Protein AF-A0A1J5TH47-F1 (afdb_monomer_lite)

InterPro domains:
  IPR002372 Pyrrolo-quinoline quinone repeat domain [PF13360] (160-295)
  IPR011047 Quinoprotein alcohol dehydrogenase-like superfamily [SSF50998] (82-317)
  IPR015943 WD40/YVTN repeat-like-containing domain superfamily [G3DSA:2.130.10.10] (15-325)

Sequence (808 aa):
MQWRLKIFDDRYKPTRIQAKQKVNGEIISLDCDKTGQKVVASTSTHTYFFLDRKLIETIEKEGVKQAIFSRDGSRVVLICFNGIYTYDSWGNQRWSYNTEEDIHSAVFSKNGSYLAISEGKNLLLLDKEGSIIWKEKSDNFVGGIVFSNSQKILVGMDKGVSCFDFSGEKLWATHTGNLVLGIATSETNTIAISGKELIFLNNNGELIWKTKVGPFRSLSIAHDGGIMVATDTSVRRFTQTGKEVWNVGGEEFVETCKFMHTGDFTAMAFGGEIFNSHNLQALDGTGNVVWSYNAGQNIKDLAIPENGGLVIAALENKIWWFQNTGYLKMRVNLDLTKCSKLIKKVSAYEPDLRLVIDKANSSNLDELYKEAENLSKGNHDTLRNSYEILSEILSRLETLHIRHVEYLDTLPIFLSKMGLDSNLPEILIPNLYPLYSLYYDVESKTILSSLLDDIKFNIKHLKNTEKNLSDSNTTLSNEKVSFLNSGLKALRKEQRFVRSLMDKQSSEKEKIQIKIKELINEWLQTGKITVDTFAFSEKIRLEYSAQDDLLNAIRNRMEGHLAFVDQTSDLDDLILSSIRFESKPSNVILHSTIKNNAKFTIDKIKILIRINGDSLGLSENHSDTLQVGHLDSSETYNLSFNFIPINSNTTDIILISQYEINTGQIVTSRLGKISSLVKDCFVTPLEVDGSIHSEKRAEYRKNHFQFTLKVEGVSYSQLLDFNTRHLRSFHLSDLHSDEQKSISYYSAKSNLSDSDYFLMSIIQKTPQNTCELECVCYSNDTVGTELIIKELIAAFSDSILHTGGKLV

Foldseek 3Di:
DPDQKDFPAPLLPPKDWDDKDFFPFFWQEKEAEQLRQWIWTDHQFKIFIGGNRHTQDIDGDHAFNYWDAQRCQFKIWTQGCFFIWIDGNRRHTQDTDGDNFHWADWDADNNRQWIWTFGFQKIFIAGNSRDTLDIDGHPFGWADWDDEPVQKIWTWTQFWIWIAHPNRDTQDIDGRGGTWHDKEDYNFKIWTDGAQKIFIATPNRDTPDIDGHEAFDDWYQAPVRWTWGFHQFWIWIAHSNGHTQDIDGDPWTFQEKDAANNLQKIWTWTHDPVRQWTKIFMAGSNRDTRMMGTPSFHFNYWYARNLNQWIWTRGGGMIIIIGRQSSLLVVLVVLLVVLVVLCVVLCVQPVQCQPLAPPDDDDRPVRLSVCLVVLSPDDSVSSSVSVVSSVSNCVSSVVSVVCVVCCLVCVCVVQVVLVHDSDDDPVLRSVLSLLSVLLVVLVPPCPLVVLLVVLVVLLVVLVVLLVVLVVDPDPVSVQLVVLSVVLNVVSVVLNVVSVVVVVVSVVVSVVSSVVSSVQSVCCRVPVDGPDDSVVVSVVVVVVVVVVVVVSVVSVVVNVLSCLSNDADPADVQKEWPDWAWAADLFKIKIKTKIWGQDQAKWFFKKKAKDKADDQKAFDPVDDSIDTPGMAGHGGMDIDMTMTGGDDQDKMKMWMWIWTADPSRDTHIHTRDIDIDACLRHFKAEDADAPVVLVVQCVVQVVQKDKDKWKKDPDDLVRVVVLVCVLNVRWDFRDWDDDPFKIKTWTKIATSNDRKIKIKIWMWGQDPVRIIMIMMMIGMPDNVSNVRSNVVSVVSSVVSCVVSVMDTD

Organism: NCBI:txid1889001

Secondary structure (DSSP, 8-state):
---SEEE--GGG-SEEEEEEEE-SS-EEEEEE-TTSSEEEEEESSEEEEEETTEEEEEEE-TTEEEEEE-TTSSEEEEEETTEEEEEETTS-EEEEEE-SSPEEEEEE-TTSS-EEEEETTEEEEE-TTS-EEEEEE-SS-EEEEEEETTTEEEEEETTEEEEEETTS-EEEEEE-SS-EEEEEE-SSEEEEEETTEEEEEETT--EEEEEE--SEEEEEE-TTS-EEEEESSEEEEE-TTS-EEEEEE-SSEEEEEEE-TTSSEEEEEEEEGGGTEEEEEEEETTS-EEEEEE-SS-EEEEE--TT-SEEEEEESSEEEEEEEHHHHHHHHHHHHHHHHHHHHHHTTT-S--GGG---SS---HHHHHHHHHHHTTS-HHHHHHHHHHHHHHHHHHHHHHHHHHTHHHHHHHHHHHTT--S---GGGSGGGHHHHHHHHHHHH--HHHHHHHHHHHHHHHHHHHHHHHTT---HHHHHHHHHHHHHHHHHHHHHHHHHHHHHHHHHHHHHHHHHHHHHHHHHHHHS--SS-HHHHHHHHHHHHHHHHHHHHHHHHHHHHHHTTTS--S--TTEEEEEEEEEE-SS-EEEEEEEEE-SSS-EEEEEEEEEEESSSEEEPTTS-SEEEEEEE-TT-EEEEEEEEEE--SS--EEEEEEEEE-TTS-EEEEEEEEEEPPHHHHSEEE----HHHHHHHHHHTTTSEEEEEEEEESS-HHHHHHHHHHHTTTSEEEEEEE-SSEEEEEEEEEESSSS-EEEEEEEEEE-TTS-EEEEEEEE-S-HHHHHHHHHHHHHHHHHHHHHTT-EE-

Radius of gyration: 34.85 Å; chains: 1; bounding box: 94×55×111 Å

Structure (mmCIF, N/CA/C/O backbone):
data_AF-A0A1J5TH47-F1
#
_entry.id   AF-A0A1J5TH47-F1
#
loop_
_atom_site.group_PDB
_atom_site.id
_atom_site.type_symbol
_atom_site.label_atom_id
_atom_site.label_alt_id
_atom_site.label_comp_id
_atom_site.label_asym_id
_atom_site.label_entity_id
_atom_site.label_seq_id
_atom_site.pdbx_PDB_ins_code
_atom_site.Cartn_x
_atom_site.Cartn_y
_atom_site.Cartn_z
_atom_site.occupancy
_atom_site.B_iso_or_equiv
_atom_site.auth_seq_id
_atom_site.auth_comp_id
_atom_site.auth_asym_id
_atom_site.auth_atom_id
_atom_site.pdbx_PDB_model_num
ATOM 1 N N . MET A 1 1 ? -44.796 10.091 -3.255 1.00 36.41 1 MET A N 1
ATOM 2 C CA . MET A 1 1 ? -43.414 9.651 -3.551 1.00 36.41 1 MET A CA 1
ATOM 3 C C . MET A 1 1 ? -42.602 9.722 -2.267 1.00 36.41 1 MET A C 1
ATOM 5 O O . MET A 1 1 ? -42.289 10.820 -1.828 1.00 36.41 1 MET A O 1
ATOM 9 N N . GLN A 1 2 ? -42.328 8.594 -1.605 1.00 43.69 2 GLN A N 1
ATOM 10 C CA . GLN A 1 2 ? -41.371 8.595 -0.495 1.00 43.69 2 GLN A CA 1
ATOM 11 C C . GLN A 1 2 ? -39.963 8.731 -1.078 1.00 43.69 2 GLN A C 1
ATOM 13 O O . GLN A 1 2 ? -39.547 7.924 -1.908 1.00 43.69 2 GLN A O 1
ATOM 18 N N . TRP A 1 3 ? -39.248 9.778 -0.675 1.00 54.38 3 TRP A N 1
ATOM 19 C CA . TRP A 1 3 ? -37.837 9.947 -1.001 1.00 54.38 3 TRP A CA 1
ATOM 20 C C . TRP A 1 3 ? -37.063 8.736 -0.474 1.00 54.38 3 TRP A C 1
ATOM 22 O O . TRP A 1 3 ? -37.148 8.428 0.716 1.00 54.38 3 TRP A O 1
ATOM 32 N N . ARG A 1 4 ? -36.340 8.033 -1.360 1.00 83.50 4 ARG A N 1
ATOM 33 C CA . ARG A 1 4 ? -35.552 6.849 -0.977 1.00 83.50 4 ARG A CA 1
ATOM 34 C C . ARG A 1 4 ? -34.410 7.200 -0.028 1.00 83.50 4 ARG A C 1
ATOM 36 O O . ARG A 1 4 ? -34.076 6.367 0.795 1.00 83.50 4 ARG A O 1
ATOM 43 N N . LEU A 1 5 ? -33.849 8.409 -0.133 1.00 91.00 5 LEU A N 1
ATOM 44 C CA . LEU A 1 5 ? -32.872 8.971 0.803 1.00 91.00 5 LEU A CA 1
ATOM 45 C C . LEU A 1 5 ? -33.557 10.025 1.674 1.00 91.00 5 LEU A C 1
ATOM 47 O O . LEU A 1 5 ? -34.154 10.962 1.140 1.00 91.00 5 LEU A O 1
ATOM 51 N N . LYS A 1 6 ? -33.441 9.894 2.993 1.00 92.94 6 LYS A N 1
ATOM 52 C CA . LYS A 1 6 ? -33.905 10.872 3.979 1.00 92.94 6 LYS A CA 1
ATOM 53 C C . LYS A 1 6 ? -32.724 11.307 4.832 1.00 92.94 6 LYS A C 1
ATOM 55 O O . LYS A 1 6 ? -31.997 10.464 5.338 1.00 92.94 6 LYS A O 1
ATOM 60 N N . ILE A 1 7 ? -32.542 12.612 4.987 1.00 92.62 7 ILE A N 1
ATOM 61 C CA . ILE A 1 7 ? -31.511 13.190 5.853 1.00 92.62 7 ILE A CA 1
ATOM 62 C C . ILE A 1 7 ? -32.237 13.850 7.020 1.00 92.62 7 ILE A C 1
ATOM 64 O O . ILE A 1 7 ? -33.075 14.723 6.791 1.00 92.62 7 ILE A O 1
ATOM 68 N N . PHE A 1 8 ? -31.946 13.396 8.235 1.00 93.00 8 PHE A N 1
ATOM 69 C CA . PHE A 1 8 ? -32.584 13.855 9.470 1.00 93.00 8 PHE A CA 1
ATOM 70 C C . PHE A 1 8 ? -31.792 14.972 10.151 1.00 93.00 8 PHE A C 1
ATOM 72 O O . PHE A 1 8 ? -32.380 15.788 10.852 1.00 93.00 8 PHE A O 1
ATOM 79 N N . ASP A 1 9 ? -30.482 15.040 9.904 1.00 91.31 9 ASP A N 1
ATOM 80 C CA . ASP A 1 9 ? -29.599 16.078 10.431 1.00 91.31 9 ASP A CA 1
ATOM 81 C C . ASP A 1 9 ? -29.009 16.928 9.296 1.00 91.31 9 ASP A C 1
ATOM 83 O O . ASP A 1 9 ? -28.307 16.432 8.409 1.00 91.31 9 ASP A O 1
ATOM 87 N N . ASP A 1 10 ? -29.270 18.236 9.331 1.00 89.75 10 ASP A N 1
ATOM 88 C CA . ASP A 1 10 ? -28.805 19.185 8.317 1.00 89.75 10 ASP A CA 1
ATOM 89 C C . ASP A 1 10 ? -27.277 19.281 8.215 1.00 89.75 10 ASP A C 1
ATOM 91 O O . ASP A 1 10 ? -26.764 19.589 7.137 1.00 89.75 10 ASP A O 1
ATOM 95 N N . ARG A 1 11 ? -26.528 18.942 9.274 1.00 89.62 11 ARG A N 1
ATOM 96 C CA . ARG A 1 11 ? -25.053 18.896 9.247 1.00 89.62 11 ARG A CA 1
ATOM 97 C C . ARG A 1 11 ? -24.519 17.865 8.254 1.00 89.62 11 ARG A C 1
ATOM 99 O O . ARG A 1 11 ? -23.412 18.014 7.751 1.00 89.62 11 ARG A O 1
ATOM 106 N N . TYR A 1 12 ? -25.318 16.850 7.929 1.00 89.06 12 TYR A N 1
ATOM 107 C CA . TYR A 1 12 ? -24.972 15.806 6.966 1.00 89.06 12 TYR A CA 1
ATOM 108 C C . TYR A 1 12 ? -25.351 16.180 5.526 1.00 89.06 12 TYR A C 1
ATOM 110 O O . TYR A 1 12 ? -25.089 15.413 4.596 1.00 89.06 12 TYR A O 1
ATOM 118 N N . LYS A 1 13 ? -25.925 17.367 5.282 1.00 87.56 13 LYS A N 1
ATOM 119 C CA . LYS A 1 13 ? -26.164 17.858 3.919 1.00 87.56 13 LYS A CA 1
ATOM 120 C C . LYS A 1 13 ? -24.886 18.502 3.336 1.00 87.56 13 LYS A C 1
ATOM 122 O O . LYS A 1 13 ? -24.255 19.316 4.002 1.00 87.56 13 LYS A O 1
ATOM 127 N N . PRO A 1 14 ? -24.517 18.199 2.077 1.00 87.81 14 PRO A N 1
ATOM 128 C CA . PRO A 1 14 ? -25.182 17.258 1.184 1.00 87.81 14 PRO A CA 1
ATOM 129 C C . PRO A 1 14 ? -24.725 15.812 1.438 1.00 87.81 14 PRO A C 1
ATOM 131 O O . PRO A 1 14 ? -23.527 15.523 1.486 1.00 87.81 14 PRO A O 1
ATOM 134 N N . THR A 1 15 ? -25.705 14.907 1.508 1.00 89.44 15 THR A N 1
ATOM 135 C CA . THR A 1 15 ? -25.513 13.462 1.341 1.00 89.44 15 THR A CA 1
ATOM 136 C C . THR A 1 15 ? -26.263 13.032 0.086 1.00 89.44 15 THR A C 1
ATOM 138 O O . THR A 1 15 ? -27.426 13.397 -0.094 1.00 89.44 15 THR A O 1
ATOM 141 N N . ARG A 1 16 ? -25.605 12.304 -0.819 1.00 92.12 16 ARG A N 1
ATOM 142 C CA . ARG A 1 16 ? -26.208 11.866 -2.089 1.00 92.12 16 ARG A CA 1
ATOM 143 C C . ARG A 1 16 ? -25.574 10.585 -2.606 1.00 92.12 16 ARG A C 1
ATOM 145 O O . ARG A 1 16 ? -24.427 10.292 -2.293 1.00 92.12 16 ARG A O 1
ATOM 152 N N . ILE A 1 17 ? -26.287 9.866 -3.466 1.00 91.38 17 ILE A N 1
ATOM 153 C CA . ILE A 1 17 ? -25.683 8.776 -4.238 1.00 91.38 17 ILE A CA 1
ATOM 154 C C . ILE A 1 17 ? -24.862 9.401 -5.364 1.00 91.38 17 ILE A C 1
ATOM 156 O O . ILE A 1 17 ? -25.402 10.153 -6.174 1.00 91.38 17 ILE A O 1
ATOM 160 N N . GLN A 1 18 ? -23.570 9.102 -5.398 1.00 90.94 18 GLN A N 1
ATOM 161 C CA . GLN A 1 18 ? -22.631 9.661 -6.364 1.00 90.94 18 GLN A CA 1
ATOM 162 C C . GLN A 1 18 ? -22.390 8.731 -7.550 1.00 90.94 18 GLN A C 1
ATOM 164 O O . GLN A 1 18 ? -22.290 9.202 -8.678 1.00 90.94 18 GLN A O 1
ATOM 169 N N . ALA A 1 19 ? -22.311 7.423 -7.308 1.00 92.12 19 ALA A N 1
ATOM 170 C CA . ALA A 1 19 ? -22.081 6.435 -8.352 1.00 92.12 19 ALA A CA 1
ATOM 171 C C . ALA A 1 19 ? -22.826 5.134 -8.057 1.00 92.12 19 ALA A C 1
ATOM 173 O O . ALA A 1 19 ? -23.101 4.801 -6.901 1.00 92.12 19 ALA A O 1
ATOM 174 N N . LYS A 1 20 ? -23.142 4.408 -9.129 1.00 93.69 20 LYS A N 1
ATOM 175 C CA . LYS A 1 20 ? -23.715 3.065 -9.096 1.00 93.69 20 LYS A CA 1
ATOM 176 C C . LYS A 1 20 ? -23.002 2.230 -10.145 1.00 93.69 20 LYS A C 1
ATOM 178 O O . LYS A 1 20 ? -23.049 2.582 -11.319 1.00 93.69 20 LYS A O 1
ATOM 183 N N . GLN A 1 21 ? -22.383 1.141 -9.720 1.00 95.31 21 GLN A N 1
ATOM 184 C CA . GLN A 1 21 ? -21.802 0.145 -10.610 1.00 95.31 21 GLN A CA 1
ATOM 185 C C . GLN A 1 21 ? -22.620 -1.134 -10.532 1.00 95.31 21 GLN A C 1
ATOM 187 O O . GLN A 1 21 ? -23.167 -1.463 -9.478 1.00 95.31 21 GLN A O 1
ATOM 192 N N . LYS A 1 22 ? -22.738 -1.829 -11.659 1.00 94.81 22 LYS A N 1
ATOM 193 C CA . LYS A 1 22 ? -23.347 -3.155 -11.728 1.00 94.81 22 LYS A CA 1
ATOM 194 C C . LYS A 1 22 ? -22.238 -4.161 -11.993 1.00 94.81 22 LYS A C 1
ATOM 196 O O . LYS A 1 22 ? -21.385 -3.907 -12.836 1.00 94.81 22 LYS A O 1
ATOM 201 N N . VAL A 1 23 ? -22.287 -5.282 -11.292 1.00 95.19 23 VAL A N 1
ATOM 202 C CA . VAL A 1 23 ? -21.359 -6.400 -11.465 1.00 95.19 23 VAL A CA 1
ATOM 203 C C . VAL A 1 23 ? -22.128 -7.652 -11.878 1.00 95.19 23 VAL A C 1
ATOM 205 O O . VAL A 1 23 ? -23.360 -7.699 -11.775 1.00 95.19 23 VAL A O 1
ATOM 208 N N . ASN A 1 24 ? -21.414 -8.646 -12.399 1.00 93.12 24 ASN A N 1
ATOM 209 C CA . ASN A 1 24 ? -21.980 -9.953 -12.701 1.00 93.12 24 ASN A CA 1
ATOM 210 C C . ASN A 1 24 ? -21.848 -10.875 -11.480 1.00 93.12 24 ASN A C 1
ATOM 212 O O . ASN A 1 24 ? -20.761 -10.985 -10.919 1.00 93.12 24 ASN A O 1
ATOM 216 N N . GLY A 1 25 ? -22.939 -11.537 -11.095 1.00 91.75 25 GLY A N 1
ATOM 217 C CA . GLY A 1 25 ? -23.008 -12.375 -9.895 1.00 91.75 25 GLY A CA 1
ATOM 218 C C . GLY A 1 25 ? -23.438 -11.634 -8.625 1.00 91.75 25 GLY A C 1
ATOM 219 O O . GLY A 1 25 ? -23.601 -10.412 -8.616 1.00 91.75 25 GLY A O 1
ATOM 220 N N . GLU A 1 26 ? -23.662 -12.412 -7.564 1.00 94.44 26 GLU A N 1
ATOM 221 C CA . GLU A 1 26 ? -24.022 -11.906 -6.239 1.00 94.44 26 GLU A CA 1
ATOM 222 C C . GLU A 1 26 ? -22.768 -11.508 -5.450 1.00 94.44 26 GLU A C 1
ATOM 224 O O . GLU A 1 26 ? -21.829 -12.298 -5.339 1.00 94.44 26 GLU A O 1
ATOM 229 N N . ILE A 1 27 ? -22.742 -10.287 -4.913 1.00 95.81 27 ILE A N 1
ATOM 230 C CA . ILE A 1 27 ? -21.626 -9.761 -4.126 1.00 95.81 27 ILE A CA 1
ATOM 231 C C . ILE A 1 27 ? -21.648 -10.386 -2.733 1.00 95.81 27 ILE A C 1
ATOM 233 O O . ILE A 1 27 ? -22.647 -10.311 -2.021 1.00 95.81 27 ILE A O 1
ATOM 237 N N . ILE A 1 28 ? -20.511 -10.952 -2.342 1.00 94.88 28 ILE A N 1
ATOM 238 C CA . ILE A 1 28 ? -20.304 -11.614 -1.050 1.00 94.88 28 ILE A CA 1
ATOM 239 C C . ILE A 1 28 ? -19.415 -10.804 -0.104 1.00 94.88 28 ILE A C 1
ATOM 241 O O . ILE A 1 28 ? -19.529 -10.948 1.107 1.00 94.88 28 ILE A O 1
ATOM 245 N N . SER A 1 29 ? -18.534 -9.955 -0.638 1.00 95.50 29 SER A N 1
ATOM 246 C CA . SER A 1 29 ? -17.615 -9.154 0.171 1.00 95.50 29 SER A CA 1
ATOM 247 C C . SER A 1 29 ? -17.272 -7.841 -0.512 1.00 95.50 29 SER A C 1
ATOM 249 O O . SER A 1 29 ? -17.073 -7.812 -1.732 1.00 95.50 29 SER A O 1
ATOM 251 N N . LEU A 1 30 ? -17.122 -6.788 0.283 1.00 96.62 30 LEU A N 1
ATOM 252 C CA . LEU A 1 30 ? -16.730 -5.455 -0.151 1.00 96.62 30 LEU A CA 1
ATOM 253 C C . LEU A 1 30 ? -15.687 -4.887 0.815 1.00 96.62 30 LEU A C 1
ATOM 255 O O . LEU A 1 30 ? -15.898 -4.881 2.025 1.00 96.62 30 LEU A O 1
ATOM 259 N N . ASP A 1 31 ? -14.602 -4.338 0.278 1.00 96.19 31 ASP A N 1
ATOM 260 C CA . ASP A 1 31 ? -13.618 -3.617 1.086 1.00 96.19 31 ASP A CA 1
ATOM 261 C C . ASP A 1 31 ? -12.999 -2.446 0.313 1.00 96.19 31 ASP A C 1
ATOM 263 O O . ASP A 1 31 ? -13.102 -2.367 -0.917 1.00 96.19 31 ASP A O 1
ATOM 267 N N . CYS A 1 32 ? -12.376 -1.505 1.019 1.00 94.50 32 CYS A N 1
ATOM 268 C CA . CYS A 1 32 ? -11.740 -0.343 0.406 1.00 94.50 32 CYS A CA 1
ATOM 269 C C . CYS A 1 32 ? -10.445 0.070 1.104 1.00 94.50 32 CYS A C 1
ATOM 271 O O . CYS A 1 32 ? -10.191 -0.268 2.257 1.00 94.50 32 CYS A O 1
ATOM 273 N N . ASP A 1 33 ? -9.635 0.860 0.403 1.00 92.00 33 ASP A N 1
ATOM 274 C CA . ASP A 1 33 ? -8.472 1.503 1.002 1.00 92.00 33 ASP A CA 1
ATOM 275 C C . ASP A 1 33 ? -8.876 2.610 1.999 1.00 92.00 33 ASP A C 1
ATOM 277 O O . ASP A 1 33 ? -10.040 3.018 2.083 1.00 92.00 33 ASP A O 1
ATOM 281 N N . LYS A 1 34 ? -7.893 3.161 2.726 1.00 88.00 34 LYS A N 1
ATOM 282 C CA . LYS A 1 34 ? -8.118 4.230 3.715 1.00 88.00 34 LYS A CA 1
ATOM 283 C C . LYS A 1 34 ? -8.845 5.460 3.152 1.00 88.00 34 LYS A C 1
ATOM 285 O O . LYS A 1 34 ? -9.554 6.138 3.897 1.00 88.00 34 LYS A O 1
ATOM 290 N N . THR A 1 35 ? -8.677 5.757 1.859 1.00 87.00 35 THR A N 1
ATOM 291 C CA . THR A 1 35 ? -9.264 6.939 1.207 1.00 87.00 35 THR A CA 1
ATOM 292 C C . THR A 1 35 ? -10.637 6.668 0.590 1.00 87.00 35 THR A C 1
ATOM 294 O O . THR A 1 35 ? -11.416 7.607 0.396 1.00 87.00 35 THR A O 1
ATOM 297 N N . GLY A 1 36 ? -10.947 5.401 0.293 1.00 88.31 36 GLY A N 1
ATOM 298 C CA . GLY A 1 36 ? -12.136 4.981 -0.447 1.00 88.31 36 GLY A CA 1
ATOM 299 C C . GLY A 1 36 ? -12.050 5.199 -1.953 1.00 88.31 36 GLY A C 1
ATOM 300 O O . GLY A 1 36 ? -13.060 5.035 -2.642 1.00 88.31 36 GLY A O 1
ATOM 301 N N . GLN A 1 37 ? -10.887 5.609 -2.467 1.00 88.00 37 GLN A N 1
ATOM 302 C CA . GLN A 1 37 ? -10.643 5.717 -3.904 1.00 88.00 37 GLN A CA 1
ATOM 303 C C . GLN A 1 37 ? -10.586 4.338 -4.542 1.00 88.00 37 GLN A C 1
ATOM 305 O O . GLN A 1 37 ? -11.151 4.149 -5.619 1.00 88.00 37 GLN A O 1
ATOM 310 N N . LYS A 1 38 ? -9.928 3.390 -3.870 1.00 92.06 38 LYS A N 1
ATOM 311 C CA . LYS A 1 38 ? -9.742 2.021 -4.331 1.00 92.06 38 LYS A CA 1
ATOM 312 C C . LYS A 1 38 ? -10.706 1.113 -3.587 1.00 92.06 38 LYS A C 1
ATOM 314 O O . LYS A 1 38 ? -10.765 1.115 -2.359 1.00 92.06 38 LYS A O 1
ATOM 319 N N . VAL A 1 39 ? -11.478 0.343 -4.340 1.00 95.19 39 VAL A N 1
ATOM 320 C CA . VAL A 1 39 ? -12.520 -0.529 -3.795 1.00 95.19 39 VAL A CA 1
ATOM 321 C C . VAL A 1 39 ? -12.410 -1.883 -4.461 1.00 95.19 39 VAL A C 1
ATOM 323 O O . VAL A 1 39 ? -12.288 -1.961 -5.683 1.00 95.19 39 VAL A O 1
ATOM 326 N N . VAL A 1 40 ? -12.490 -2.942 -3.665 1.00 96.75 40 VAL A N 1
ATOM 327 C CA . VAL A 1 40 ? -12.590 -4.312 -4.155 1.00 96.75 40 VAL A CA 1
ATOM 328 C C . VAL A 1 40 ? -13.955 -4.876 -3.792 1.00 96.75 40 VAL A C 1
ATOM 330 O O . VAL A 1 40 ? -14.420 -4.738 -2.662 1.00 96.75 40 VAL A O 1
ATOM 333 N N . ALA A 1 41 ? -14.608 -5.512 -4.758 1.00 97.06 41 ALA A N 1
ATOM 334 C CA . ALA A 1 41 ? -15.835 -6.258 -4.529 1.00 97.06 41 ALA A CA 1
ATOM 335 C C . ALA A 1 41 ? -15.701 -7.653 -5.126 1.00 97.06 41 ALA A C 1
ATOM 337 O O . ALA A 1 41 ? -15.274 -7.792 -6.270 1.00 97.06 41 ALA A O 1
ATOM 338 N N . SER A 1 42 ? -16.105 -8.674 -4.380 1.00 96.81 42 SER A N 1
ATOM 339 C CA . SER A 1 42 ? -16.037 -10.059 -4.844 1.00 96.81 42 SER A CA 1
ATOM 340 C C . SER A 1 42 ? -17.407 -10.699 -4.870 1.00 96.81 42 SER A C 1
ATOM 342 O O . SER A 1 42 ? -18.264 -10.432 -4.028 1.00 96.81 42 SER A O 1
ATOM 344 N N . THR A 1 43 ? -17.575 -11.572 -5.848 1.00 95.88 43 THR A N 1
ATOM 345 C CA . THR A 1 43 ? -18.669 -12.528 -5.991 1.00 95.88 43 THR A CA 1
ATOM 346 C C . THR A 1 43 ? -18.097 -13.935 -5.820 1.00 95.88 43 THR A C 1
ATOM 348 O O . THR A 1 43 ? -16.896 -14.096 -5.612 1.00 95.88 43 THR A O 1
ATOM 351 N N . SER A 1 44 ? -18.923 -14.972 -5.943 1.00 90.62 44 SER A N 1
ATOM 352 C CA . SER A 1 44 ? -18.445 -16.361 -5.878 1.00 90.62 44 SER A CA 1
ATOM 353 C C . SER A 1 44 ? -17.488 -16.761 -7.013 1.00 90.62 44 SER A C 1
ATOM 355 O O . SER A 1 44 ? -16.808 -17.779 -6.889 1.00 90.62 44 SER A O 1
ATOM 357 N N . THR A 1 45 ? -17.450 -15.995 -8.111 1.00 91.12 45 THR A N 1
ATOM 358 C CA . THR A 1 45 ? -16.704 -16.330 -9.343 1.00 91.12 45 THR A CA 1
ATOM 359 C C . THR A 1 45 ? -15.800 -15.213 -9.858 1.00 91.12 45 THR A C 1
ATOM 361 O O . THR A 1 45 ? -14.857 -15.485 -10.591 1.00 91.12 45 THR A O 1
ATOM 364 N N . HIS A 1 46 ? -16.081 -13.958 -9.513 1.00 95.06 46 HIS A N 1
ATOM 365 C CA . HIS A 1 46 ? -15.363 -12.793 -10.028 1.00 95.06 46 HIS A CA 1
ATOM 366 C C . HIS A 1 46 ? -15.041 -11.803 -8.913 1.00 95.06 46 HIS A C 1
ATOM 368 O O . HIS A 1 46 ? -15.887 -11.538 -8.052 1.00 95.06 46 HIS A O 1
ATOM 374 N N . THR A 1 47 ? -13.871 -11.181 -9.000 1.00 96.81 47 THR A N 1
ATOM 375 C CA . THR A 1 47 ? -13.453 -10.049 -8.171 1.00 96.81 47 THR A CA 1
ATOM 376 C C . THR A 1 47 ? -13.242 -8.819 -9.046 1.00 96.81 47 THR A C 1
ATOM 378 O O . THR A 1 47 ? -12.569 -8.875 -10.069 1.00 96.81 47 THR A O 1
ATOM 381 N N . TYR A 1 48 ? -13.802 -7.692 -8.622 1.00 96.06 48 TYR A N 1
ATOM 382 C CA . TYR A 1 48 ? -13.824 -6.427 -9.345 1.00 96.06 48 TYR A CA 1
ATOM 383 C C . TYR A 1 48 ? -13.011 -5.378 -8.590 1.00 96.06 48 TYR A C 1
ATOM 385 O O . TYR A 1 48 ? -13.269 -5.124 -7.410 1.00 96.06 48 TYR A O 1
ATOM 393 N N . PHE A 1 49 ? -12.072 -4.740 -9.284 1.00 94.75 49 PHE A N 1
ATOM 394 C CA . PHE A 1 49 ? -11.244 -3.660 -8.754 1.00 94.75 49 PHE A CA 1
ATOM 395 C C . PHE A 1 49 ? -11.724 -2.327 -9.318 1.00 94.75 49 PHE A C 1
ATOM 397 O O . PHE A 1 49 ? -11.800 -2.138 -10.534 1.00 94.75 49 PHE A O 1
ATOM 404 N N . PHE A 1 50 ? -12.035 -1.387 -8.432 1.00 93.38 50 PHE A N 1
ATOM 405 C CA . PHE A 1 50 ? -12.476 -0.048 -8.795 1.00 93.38 50 PHE A CA 1
ATOM 406 C C . PHE A 1 50 ? -11.482 1.002 -8.314 1.00 93.38 50 PHE A C 1
ATOM 408 O O . PHE A 1 50 ? -10.985 0.916 -7.193 1.00 93.38 50 PHE A O 1
ATOM 415 N N . LEU A 1 51 ? -11.295 2.043 -9.122 1.00 90.56 51 LEU A N 1
ATOM 416 C CA . LEU A 1 51 ? -10.637 3.289 -8.741 1.00 90.56 51 LEU A CA 1
ATOM 417 C C . LEU A 1 51 ? -11.533 4.466 -9.088 1.00 90.56 51 LEU A C 1
ATOM 419 O O . LEU A 1 51 ? -12.098 4.539 -10.180 1.00 90.56 51 LEU A O 1
ATOM 423 N N . ASP A 1 52 ? -11.693 5.383 -8.139 1.00 87.88 52 ASP A N 1
ATOM 424 C CA . ASP A 1 52 ? -12.544 6.565 -8.274 1.00 87.88 52 ASP A CA 1
ATOM 425 C C . ASP A 1 52 ? -13.953 6.226 -8.784 1.00 87.88 52 ASP A C 1
ATOM 427 O O . ASP A 1 52 ? -14.593 6.999 -9.510 1.00 87.88 52 ASP A O 1
ATOM 431 N N . ARG A 1 53 ? -14.464 5.068 -8.331 1.00 90.62 53 ARG A N 1
ATOM 432 C CA . ARG A 1 53 ? -15.781 4.491 -8.660 1.00 90.62 53 ARG A CA 1
ATOM 433 C C . ARG A 1 53 ? -15.893 3.934 -10.087 1.00 90.62 53 ARG A C 1
ATOM 435 O O . ARG A 1 53 ? -16.998 3.585 -10.509 1.00 90.62 53 ARG A O 1
ATOM 442 N N . LYS A 1 54 ? -14.796 3.857 -10.843 1.00 90.56 54 LYS A N 1
ATOM 443 C CA . LYS A 1 54 ? -14.726 3.241 -12.177 1.00 90.56 54 LYS A CA 1
ATOM 444 C C . LYS A 1 54 ? -14.073 1.870 -12.079 1.00 90.56 54 LYS A C 1
ATOM 446 O O . LYS A 1 54 ? -13.115 1.710 -11.334 1.00 90.56 54 LYS A O 1
ATOM 451 N N . LEU A 1 55 ? -14.609 0.898 -12.811 1.00 92.19 55 LEU A N 1
ATOM 452 C CA . LEU A 1 55 ? -14.007 -0.429 -12.921 1.00 92.19 55 LEU A CA 1
ATOM 453 C C . LEU A 1 55 ? -12.664 -0.301 -13.651 1.00 92.19 55 LEU A C 1
ATOM 455 O O . LEU A 1 55 ? -12.628 0.314 -14.718 1.00 92.19 55 LEU A O 1
ATOM 459 N N . ILE A 1 56 ? -11.599 -0.852 -13.071 1.00 90.00 56 ILE A N 1
ATOM 460 C CA . ILE A 1 56 ? -10.290 -0.964 -13.726 1.00 90.00 56 ILE A CA 1
ATOM 461 C C . ILE A 1 56 ? -10.084 -2.387 -14.221 1.00 90.00 56 ILE A C 1
ATOM 463 O O . ILE A 1 56 ? -9.800 -2.573 -15.394 1.00 90.00 56 ILE A O 1
ATOM 467 N N . GLU A 1 57 ? -10.258 -3.367 -13.333 1.00 91.19 57 GLU A N 1
ATOM 468 C CA . GLU A 1 57 ? -9.853 -4.748 -13.584 1.00 91.19 57 GLU A CA 1
ATOM 469 C C . GLU A 1 57 ? -10.910 -5.724 -13.059 1.00 91.19 57 GLU A C 1
ATOM 471 O O . GLU A 1 57 ? -11.606 -5.443 -12.074 1.00 91.19 57 GLU A O 1
ATOM 476 N N . THR A 1 58 ? -11.052 -6.869 -13.728 1.00 95.31 58 THR A N 1
ATOM 477 C CA . THR A 1 58 ? -11.931 -7.963 -13.299 1.00 95.31 58 THR A CA 1
ATOM 478 C C . THR A 1 58 ? -11.169 -9.273 -13.359 1.00 95.31 58 THR A C 1
ATOM 480 O O . THR A 1 58 ? -10.718 -9.689 -14.419 1.00 95.31 58 THR A O 1
ATOM 483 N N . ILE A 1 59 ? -11.084 -9.945 -12.220 1.00 94.25 59 ILE A N 1
ATOM 484 C CA . ILE A 1 59 ? -10.369 -11.206 -12.072 1.00 94.25 59 ILE A CA 1
ATOM 485 C C . ILE A 1 59 ? -11.391 -12.323 -11.934 1.00 94.25 59 ILE A C 1
ATOM 487 O O . ILE A 1 59 ? -12.230 -12.291 -11.032 1.00 94.25 59 ILE A O 1
ATOM 491 N N . GLU A 1 60 ? -11.312 -13.318 -12.808 1.00 94.06 60 GLU A N 1
ATOM 492 C CA . GLU A 1 60 ? -12.094 -14.543 -12.683 1.00 94.06 60 GLU A CA 1
ATOM 493 C C . GLU A 1 60 ? -11.412 -15.471 -11.672 1.00 94.06 60 GLU A C 1
ATOM 495 O O . GLU A 1 60 ? -10.305 -15.975 -11.885 1.00 94.06 60 GLU A O 1
ATOM 500 N N . LYS A 1 61 ? -12.058 -15.658 -10.521 1.00 89.69 61 LYS A N 1
ATOM 501 C CA . LYS A 1 61 ? -11.595 -16.546 -9.463 1.00 89.69 61 LYS A CA 1
ATOM 502 C C . LYS A 1 61 ? -12.779 -17.187 -8.760 1.00 89.69 61 LYS A C 1
ATOM 504 O O . LYS A 1 61 ? -13.534 -16.528 -8.049 1.00 89.69 61 LYS A O 1
ATOM 509 N N . GLU A 1 62 ? -12.906 -18.496 -8.920 1.00 90.19 62 GLU A N 1
ATOM 510 C CA . GLU A 1 62 ? -13.931 -19.259 -8.220 1.00 90.19 62 GLU A CA 1
ATOM 511 C C . GLU A 1 62 ? -13.606 -19.447 -6.738 1.00 90.19 62 GLU A C 1
ATOM 513 O O . GLU A 1 62 ? -12.446 -19.570 -6.326 1.00 90.19 62 GLU A O 1
ATOM 518 N N . GLY A 1 63 ? -14.666 -19.517 -5.936 1.00 90.12 63 GLY A N 1
ATOM 519 C CA . GLY A 1 63 ? -14.583 -19.926 -4.544 1.00 90.12 63 GLY A CA 1
ATOM 520 C C . GLY A 1 63 ? -14.036 -18.858 -3.604 1.00 90.12 63 GLY A C 1
ATOM 521 O O . GLY A 1 63 ? -13.529 -19.203 -2.536 1.00 90.12 63 GLY A O 1
ATOM 522 N N . VAL A 1 64 ? -14.122 -17.582 -3.984 1.00 93.69 64 VAL A N 1
ATOM 523 C CA . VAL A 1 64 ? -13.813 -16.464 -3.087 1.00 93.69 64 VAL A CA 1
ATOM 524 C C . VAL A 1 64 ? -14.825 -16.465 -1.940 1.00 93.69 64 VAL A C 1
ATOM 526 O O . VAL A 1 64 ? -16.021 -16.647 -2.155 1.00 93.69 64 VAL A O 1
ATOM 529 N N . LYS A 1 65 ? -14.338 -16.281 -0.715 1.00 93.00 65 LYS A N 1
ATOM 530 C CA . LYS A 1 65 ? -15.136 -16.086 0.503 1.00 93.00 65 LYS A CA 1
ATOM 531 C C . LYS A 1 65 ? -15.101 -14.628 0.951 1.00 93.00 65 LYS A C 1
ATOM 533 O O . LYS A 1 65 ? -16.109 -14.099 1.403 1.00 93.00 65 LYS A O 1
ATOM 538 N N . GLN A 1 66 ? -13.937 -13.988 0.832 1.00 93.75 66 GLN A N 1
ATOM 539 C CA . GLN A 1 66 ? -13.722 -12.624 1.299 1.00 93.75 66 GLN A CA 1
ATOM 540 C C . GLN A 1 66 ? -12.585 -11.948 0.530 1.00 93.75 66 GLN A C 1
ATOM 542 O O . GLN A 1 66 ? -11.563 -12.575 0.255 1.00 93.75 66 GLN A O 1
ATOM 547 N N . ALA A 1 67 ? -12.745 -10.662 0.229 1.00 95.19 67 ALA A N 1
ATOM 548 C CA . ALA A 1 67 ? -11.663 -9.773 -0.177 1.00 95.19 67 ALA A CA 1
ATOM 549 C C . ALA A 1 67 ? -11.311 -8.812 0.960 1.00 95.19 67 ALA A C 1
ATOM 551 O O . ALA A 1 67 ? -12.205 -8.278 1.615 1.00 95.19 67 ALA A O 1
ATOM 552 N N . ILE A 1 68 ? -10.015 -8.603 1.181 1.00 94.81 68 ILE A N 1
ATOM 553 C CA . ILE A 1 68 ? -9.483 -7.724 2.223 1.00 94.81 68 ILE A CA 1
ATOM 554 C C . ILE A 1 68 ? -8.455 -6.795 1.592 1.00 94.81 68 ILE A C 1
ATOM 556 O O . ILE A 1 68 ? -7.492 -7.255 0.971 1.00 94.81 68 ILE A O 1
ATOM 560 N N . PHE A 1 69 ? -8.646 -5.494 1.765 1.00 93.06 69 PHE A N 1
ATOM 561 C CA . PHE A 1 69 ? -7.724 -4.464 1.314 1.00 93.06 69 PHE A CA 1
ATOM 562 C C . PHE A 1 69 ? -6.729 -4.139 2.430 1.00 93.06 69 PHE A C 1
ATOM 564 O O . PHE A 1 69 ? -7.089 -3.957 3.595 1.00 93.06 69 PHE A O 1
ATOM 571 N N . SER A 1 70 ? -5.445 -4.051 2.095 1.00 91.06 70 SER A N 1
ATOM 572 C CA . SER A 1 70 ? -4.453 -3.556 3.039 1.00 91.06 70 SER A CA 1
ATOM 573 C C . SER A 1 70 ? -4.670 -2.063 3.297 1.00 91.06 70 SER A C 1
ATOM 575 O O . SER A 1 70 ? -4.970 -1.279 2.398 1.00 91.06 70 SER A O 1
ATOM 577 N N . ARG A 1 71 ? -4.501 -1.641 4.552 1.00 82.38 71 ARG A N 1
ATOM 578 C CA . ARG A 1 71 ? -4.797 -0.263 4.981 1.00 82.38 71 ARG A CA 1
ATOM 579 C C . ARG A 1 71 ? -3.906 0.796 4.319 1.00 82.38 71 ARG A C 1
ATOM 581 O O . ARG A 1 71 ? -4.320 1.940 4.158 1.00 82.38 71 ARG A O 1
ATOM 588 N N . ASP A 1 72 ? -2.698 0.413 3.916 1.00 79.12 72 ASP A N 1
ATOM 589 C CA . ASP A 1 72 ? -1.776 1.242 3.131 1.00 79.12 72 ASP A CA 1
ATOM 590 C C . ASP A 1 72 ? -2.209 1.402 1.657 1.00 79.12 72 ASP A C 1
ATOM 592 O O . ASP A 1 72 ? -1.625 2.206 0.935 1.00 79.12 72 ASP A O 1
ATOM 596 N N . GLY A 1 73 ? -3.239 0.673 1.209 1.00 83.75 73 GLY A N 1
ATOM 597 C CA . GLY A 1 73 ? -3.799 0.754 -0.139 1.00 83.75 73 GLY A CA 1
ATOM 598 C C . GLY A 1 73 ? -2.943 0.089 -1.220 1.00 83.75 73 GLY A C 1
ATOM 599 O O . GLY A 1 73 ? -3.173 0.343 -2.407 1.00 83.75 73 GLY A O 1
ATOM 600 N N . SER A 1 74 ? -1.957 -0.729 -0.832 1.00 82.88 74 SER A N 1
ATOM 601 C CA . SER A 1 74 ? -0.992 -1.340 -1.753 1.00 82.88 74 SER A CA 1
ATOM 602 C C . SER A 1 74 ? -1.391 -2.740 -2.234 1.00 82.88 74 SER A C 1
ATOM 604 O O . SER A 1 74 ? -1.031 -3.122 -3.350 1.00 82.88 74 SER A O 1
ATOM 606 N N . ARG A 1 75 ? -2.138 -3.510 -1.428 1.00 90.19 75 ARG A N 1
ATOM 607 C CA . ARG A 1 75 ? -2.407 -4.936 -1.661 1.00 90.19 75 ARG A CA 1
ATOM 608 C C . ARG A 1 75 ? -3.846 -5.329 -1.353 1.00 90.19 75 ARG A C 1
ATOM 610 O O . ARG A 1 75 ? -4.501 -4.762 -0.484 1.00 90.19 75 ARG A O 1
ATOM 617 N N . VAL A 1 76 ? -4.296 -6.373 -2.033 1.00 94.56 76 VAL A N 1
ATOM 618 C CA . VAL A 1 76 ? -5.571 -7.046 -1.792 1.00 94.56 76 VAL A CA 1
ATOM 619 C C . VAL A 1 76 ? -5.309 -8.529 -1.572 1.00 94.56 76 VAL A C 1
ATOM 621 O O . VAL A 1 76 ? -4.559 -9.152 -2.321 1.00 94.56 76 VAL A O 1
ATOM 624 N N . VAL A 1 77 ? -5.926 -9.102 -0.544 1.00 95.75 77 VAL A N 1
ATOM 625 C CA . VAL A 1 77 ? -5.945 -10.544 -0.276 1.00 95.75 77 VAL A CA 1
ATOM 626 C C . VAL A 1 77 ? -7.344 -11.068 -0.558 1.00 95.75 77 VAL A C 1
ATOM 628 O O . VAL A 1 77 ? -8.321 -10.568 -0.005 1.00 95.75 77 VAL A O 1
ATOM 631 N N . LEU A 1 78 ? -7.429 -12.096 -1.396 1.00 96.06 78 LEU A N 1
ATOM 632 C CA . LEU A 1 78 ? -8.622 -12.912 -1.564 1.00 96.06 78 LEU A CA 1
ATOM 633 C C . LEU A 1 78 ? -8.460 -14.187 -0.746 1.00 96.06 78 LEU A C 1
ATOM 635 O O . LEU A 1 78 ? -7.516 -14.951 -0.958 1.00 96.06 78 LEU A O 1
ATOM 639 N N . ILE A 1 79 ? -9.387 -14.406 0.179 1.00 95.06 79 ILE A N 1
ATOM 640 C CA . ILE A 1 79 ? -9.543 -15.670 0.891 1.00 95.06 79 ILE A CA 1
ATOM 641 C C . ILE A 1 79 ? -10.468 -16.543 0.048 1.00 95.06 79 ILE A C 1
ATOM 643 O O . ILE A 1 79 ? -11.626 -16.180 -0.168 1.00 95.06 79 ILE A O 1
ATOM 647 N N . CYS A 1 80 ? -9.968 -17.685 -0.412 1.00 93.69 80 CYS A N 1
ATOM 648 C CA . CYS A 1 80 ? -10.699 -18.655 -1.219 1.00 93.69 80 CYS A CA 1
ATOM 649 C C . CYS A 1 80 ? -10.804 -20.008 -0.495 1.00 93.69 80 CYS A C 1
ATOM 651 O O . CYS A 1 80 ? -10.085 -20.266 0.469 1.00 93.69 80 CYS A O 1
ATOM 653 N N . PHE A 1 81 ? -11.673 -20.906 -0.971 1.00 89.94 81 PHE A N 1
ATOM 654 C CA . PHE A 1 81 ? -11.776 -22.274 -0.428 1.00 89.94 81 PHE A CA 1
ATOM 655 C C . PHE A 1 81 ? -10.474 -23.082 -0.522 1.00 89.94 81 PHE A C 1
ATOM 657 O O . PHE A 1 81 ? -10.258 -23.954 0.304 1.00 89.94 81 PHE A O 1
ATOM 664 N N . ASN A 1 82 ? -9.618 -22.806 -1.509 1.00 90.62 82 ASN A N 1
ATOM 665 C CA . ASN A 1 82 ? -8.380 -23.553 -1.751 1.00 90.62 82 ASN A CA 1
ATOM 666 C C . ASN A 1 82 ? -7.103 -22.796 -1.350 1.00 90.62 82 ASN A C 1
ATOM 668 O O . ASN A 1 82 ? -6.003 -23.192 -1.745 1.00 90.62 82 ASN A O 1
ATOM 672 N N . GLY A 1 83 ? -7.234 -21.673 -0.640 1.00 93.50 83 GLY A N 1
ATOM 673 C CA . GLY A 1 83 ? -6.088 -20.879 -0.217 1.00 93.50 83 GLY A CA 1
ATOM 674 C C . GLY A 1 83 ? -6.288 -19.371 -0.288 1.00 93.50 83 GLY A C 1
ATOM 675 O O . GLY A 1 83 ? -7.404 -18.867 -0.392 1.00 93.50 83 GLY A O 1
ATOM 676 N N . ILE A 1 84 ? -5.176 -18.644 -0.234 1.00 95.06 84 ILE A N 1
ATOM 677 C CA . ILE A 1 84 ? -5.117 -17.188 -0.357 1.00 95.06 84 ILE A CA 1
ATOM 678 C C . ILE A 1 84 ? -4.451 -16.796 -1.669 1.00 95.06 84 ILE A C 1
ATOM 680 O O . ILE A 1 84 ? -3.429 -17.354 -2.063 1.00 95.06 84 ILE A O 1
ATOM 684 N N . TYR A 1 85 ? -5.002 -15.769 -2.306 1.00 94.56 85 TYR A N 1
ATOM 685 C CA . TYR A 1 85 ? -4.449 -15.156 -3.506 1.00 94.56 85 TYR A CA 1
ATOM 686 C C . TYR A 1 85 ? -4.250 -13.678 -3.244 1.00 94.56 85 TYR A C 1
ATOM 688 O O . TYR A 1 85 ? -5.165 -13.007 -2.767 1.00 94.56 85 TYR A O 1
ATOM 696 N N . THR A 1 86 ? -3.062 -13.166 -3.539 1.00 94.25 86 THR A N 1
ATOM 697 C CA . THR A 1 86 ? -2.752 -11.760 -3.312 1.00 94.25 86 THR A CA 1
ATOM 698 C C . THR A 1 86 ? -2.534 -11.031 -4.611 1.00 94.25 86 THR A C 1
ATOM 700 O O . THR A 1 86 ? -1.930 -11.542 -5.555 1.00 94.25 86 THR A O 1
ATOM 703 N N . TYR A 1 87 ? -3.031 -9.807 -4.630 1.00 91.75 87 TYR A N 1
ATOM 704 C CA . TYR A 1 87 ? -2.983 -8.907 -5.759 1.00 91.75 87 TYR A CA 1
ATOM 705 C C . TYR A 1 87 ? -2.440 -7.568 -5.286 1.00 91.75 87 TYR A C 1
ATOM 707 O O . TYR A 1 87 ? -2.533 -7.220 -4.103 1.00 91.75 87 TYR A O 1
ATOM 715 N N . ASP A 1 88 ? -1.866 -6.802 -6.201 1.00 87.69 88 ASP A N 1
ATOM 716 C CA . ASP A 1 88 ? -1.709 -5.378 -5.955 1.00 87.69 88 ASP A CA 1
ATOM 717 C C . ASP A 1 88 ? -3.042 -4.639 -6.116 1.00 87.69 88 ASP A C 1
ATOM 719 O O . ASP A 1 88 ? -4.073 -5.203 -6.488 1.00 87.69 88 ASP A O 1
ATOM 723 N N . SER A 1 89 ? -3.021 -3.343 -5.824 1.00 85.12 89 SER A N 1
ATOM 724 C CA . SER A 1 89 ? -4.209 -2.499 -5.920 1.00 85.12 89 SER A CA 1
ATOM 725 C C . SER A 1 89 ? -4.789 -2.323 -7.330 1.00 85.12 89 SER A C 1
ATOM 727 O O . SER A 1 89 ? -5.850 -1.715 -7.461 1.00 85.12 89 SER A O 1
ATOM 729 N N . TRP A 1 90 ? -4.103 -2.818 -8.363 1.00 84.75 90 TRP A N 1
ATOM 730 C CA . TRP A 1 90 ? -4.525 -2.748 -9.762 1.00 84.75 90 TRP A CA 1
ATOM 731 C C . TRP A 1 90 ? -4.998 -4.103 -10.301 1.00 84.75 90 TRP A C 1
ATOM 733 O O . TRP A 1 90 ? -5.432 -4.171 -11.442 1.00 84.75 90 TRP A O 1
ATOM 743 N N . GLY A 1 91 ? -4.958 -5.160 -9.483 1.00 85.75 91 GLY A N 1
ATOM 744 C CA . GLY A 1 91 ? -5.417 -6.494 -9.860 1.00 85.75 91 GLY A CA 1
ATOM 745 C C . GLY A 1 91 ? -4.327 -7.411 -10.423 1.00 85.75 91 GLY A C 1
ATOM 746 O O . GLY A 1 91 ? -4.640 -8.519 -10.849 1.00 85.75 91 GLY A O 1
ATOM 747 N N . ASN A 1 92 ? -3.045 -7.029 -10.381 1.00 84.62 92 ASN A N 1
ATOM 748 C CA . ASN A 1 92 ? -1.976 -7.948 -10.784 1.00 84.62 92 ASN A CA 1
ATOM 749 C C . ASN A 1 92 ? -1.672 -8.924 -9.647 1.00 84.62 92 ASN A C 1
ATOM 751 O O . ASN A 1 92 ? -1.371 -8.499 -8.526 1.00 84.62 92 ASN A O 1
ATOM 755 N N . GLN A 1 93 ? -1.715 -10.228 -9.927 1.00 87.81 93 GLN A N 1
ATOM 756 C CA . GLN A 1 93 ? -1.403 -11.251 -8.930 1.00 87.81 93 GLN A CA 1
ATOM 757 C C . GLN A 1 93 ? 0.069 -11.157 -8.510 1.00 87.81 93 GLN A C 1
ATOM 759 O O . GLN A 1 93 ? 0.969 -11.142 -9.348 1.00 87.81 93 GLN A O 1
ATOM 764 N N . ARG A 1 94 ? 0.319 -11.117 -7.198 1.00 86.38 94 ARG A N 1
ATOM 765 C CA . ARG A 1 94 ? 1.668 -11.057 -6.618 1.00 86.38 94 ARG A CA 1
ATOM 766 C C . ARG A 1 94 ? 2.151 -12.428 -6.175 1.00 86.38 94 ARG A C 1
ATOM 768 O O . ARG A 1 94 ? 3.257 -12.823 -6.523 1.00 86.38 94 ARG A O 1
ATOM 775 N N . TRP A 1 95 ? 1.328 -13.161 -5.433 1.00 88.31 95 TRP A N 1
ATOM 776 C CA . TRP A 1 95 ? 1.613 -14.535 -5.021 1.00 88.31 95 TRP A CA 1
ATOM 777 C C . TRP A 1 95 ? 0.324 -15.257 -4.616 1.00 88.31 95 TRP A C 1
ATOM 779 O O . TRP A 1 95 ? -0.742 -14.655 -4.483 1.00 88.31 95 TRP A O 1
ATOM 789 N N . SER A 1 96 ? 0.413 -16.569 -4.426 1.00 91.31 96 SER A N 1
ATOM 790 C CA . SER A 1 96 ? -0.678 -17.396 -3.909 1.00 91.31 96 SER A CA 1
ATOM 791 C C . SER A 1 96 ? -0.154 -18.405 -2.896 1.00 91.31 96 SER A C 1
ATOM 793 O O . SER A 1 96 ? 0.958 -18.910 -3.036 1.00 91.31 96 SER A O 1
ATOM 795 N N . TYR A 1 97 ? -0.976 -18.712 -1.901 1.00 92.38 97 TYR A N 1
ATOM 796 C CA . TYR A 1 97 ? -0.734 -19.725 -0.886 1.00 92.38 97 TYR A CA 1
ATOM 797 C C . TYR A 1 97 ? -1.872 -20.738 -0.941 1.00 92.38 97 TYR A C 1
ATOM 799 O O . TYR A 1 97 ? -2.994 -20.416 -0.555 1.00 92.38 97 TYR A O 1
ATOM 807 N N . ASN A 1 98 ? -1.590 -21.938 -1.440 1.00 92.69 98 ASN A N 1
ATOM 808 C CA . ASN A 1 98 ? -2.593 -22.992 -1.564 1.00 92.69 98 ASN A CA 1
ATOM 809 C C . ASN A 1 98 ? -2.601 -23.862 -0.308 1.00 92.69 98 ASN A C 1
ATOM 811 O O . ASN A 1 98 ? -1.540 -24.205 0.217 1.00 92.69 98 ASN A O 1
ATOM 815 N N . THR A 1 99 ? -3.792 -24.248 0.136 1.00 91.38 99 THR A N 1
ATOM 816 C CA . THR A 1 99 ? -3.983 -25.160 1.264 1.00 91.38 99 THR A CA 1
ATOM 817 C C . THR A 1 99 ? -5.238 -26.007 1.071 1.00 91.38 99 THR A C 1
ATOM 819 O O . THR A 1 99 ? -6.155 -25.621 0.344 1.00 91.38 99 THR A O 1
ATOM 822 N N . GLU A 1 100 ? -5.240 -27.183 1.695 1.00 89.06 100 GLU A N 1
ATOM 823 C CA . GLU A 1 100 ? -6.390 -28.092 1.764 1.00 89.06 100 GLU A CA 1
ATOM 824 C C . GLU A 1 100 ? -7.268 -27.823 2.999 1.00 89.06 100 GLU A C 1
ATOM 826 O O . GLU A 1 100 ? -8.376 -28.345 3.092 1.00 89.06 100 GLU A O 1
ATOM 831 N N . GLU A 1 101 ? -6.783 -27.013 3.943 1.00 90.19 101 GLU A N 1
ATOM 832 C CA . GLU A 1 101 ? -7.507 -26.619 5.151 1.00 90.19 101 GLU A CA 1
ATOM 833 C C . GLU A 1 101 ? -8.264 -25.303 4.928 1.00 90.19 101 GLU A C 1
ATOM 835 O O . GLU A 1 101 ? -7.826 -24.415 4.192 1.00 90.19 101 GLU A O 1
ATOM 840 N N . ASP A 1 102 ? -9.397 -25.142 5.613 1.00 89.12 102 ASP A N 1
ATOM 841 C CA . ASP A 1 102 ? -10.177 -23.913 5.525 1.00 89.12 102 ASP A CA 1
ATOM 842 C C . ASP A 1 102 ? -9.432 -22.727 6.152 1.00 89.12 102 ASP A C 1
ATOM 844 O O . ASP A 1 102 ? -8.952 -22.774 7.286 1.00 89.12 102 ASP A O 1
ATOM 848 N N . ILE A 1 103 ? -9.409 -21.610 5.430 1.00 92.06 103 ILE A N 1
ATOM 849 C CA . ILE A 1 103 ? -8.924 -20.337 5.960 1.00 92.06 103 ILE A CA 1
ATOM 850 C C . ILE A 1 103 ? -10.092 -19.598 6.610 1.00 92.06 103 ILE A C 1
ATOM 852 O O . ILE A 1 103 ? -11.076 -19.264 5.944 1.00 92.06 103 ILE A O 1
ATOM 856 N N . HIS A 1 104 ? -9.984 -19.350 7.915 1.00 89.00 104 HIS A N 1
ATOM 857 C CA . HIS A 1 104 ? -11.058 -18.756 8.717 1.00 89.00 104 HIS A CA 1
ATOM 858 C C . HIS A 1 104 ? -10.940 -17.237 8.840 1.00 89.00 104 HIS A C 1
ATOM 860 O O . HIS A 1 104 ? -11.954 -16.545 8.866 1.00 89.00 104 HIS A O 1
ATOM 866 N N . SER A 1 105 ? -9.719 -16.709 8.913 1.00 89.81 105 SER A N 1
ATOM 867 C CA . SER A 1 105 ? -9.452 -15.277 9.022 1.00 89.81 105 SER A CA 1
ATOM 868 C C . SER A 1 105 ? -8.086 -14.952 8.427 1.00 89.81 105 SER A C 1
ATOM 870 O O . SER A 1 105 ? -7.124 -15.698 8.604 1.00 89.81 105 SER A O 1
ATOM 872 N N . ALA A 1 106 ? -7.981 -13.792 7.784 1.00 93.56 106 ALA A N 1
ATOM 873 C CA . ALA A 1 106 ? -6.706 -13.191 7.417 1.00 93.56 106 ALA A CA 1
ATOM 874 C C . ALA A 1 106 ? -6.741 -11.701 7.758 1.00 93.56 106 ALA A C 1
ATOM 876 O O . ALA A 1 106 ? -7.742 -11.038 7.505 1.00 93.56 106 ALA A O 1
ATOM 877 N N . VAL A 1 107 ? -5.681 -11.166 8.360 1.00 92.88 107 VAL A N 1
ATOM 878 C CA . VAL A 1 107 ? -5.623 -9.747 8.749 1.00 92.88 107 VAL A CA 1
ATOM 879 C C . VAL A 1 107 ? -4.251 -9.182 8.427 1.00 92.88 107 VAL A C 1
ATOM 881 O O . VAL A 1 107 ? -3.236 -9.831 8.669 1.00 92.88 107 VAL A O 1
ATOM 884 N N . PHE A 1 108 ? -4.216 -7.970 7.877 1.00 91.75 108 PHE A N 1
ATOM 885 C CA . PHE A 1 108 ? -2.974 -7.239 7.644 1.00 91.75 108 PHE A CA 1
ATOM 886 C C . PHE A 1 108 ? -2.496 -6.528 8.910 1.00 91.75 108 PHE A C 1
ATOM 888 O O . PHE A 1 108 ? -3.291 -5.973 9.672 1.00 91.75 108 PHE A O 1
ATOM 895 N N . SER A 1 109 ? -1.179 -6.447 9.091 1.00 88.56 109 SER A N 1
ATOM 896 C CA . SER A 1 109 ? -0.598 -5.461 10.001 1.00 88.56 109 SER A CA 1
ATOM 897 C C . SER A 1 109 ? -0.928 -4.040 9.523 1.00 88.56 109 SER A C 1
ATOM 899 O O . SER A 1 109 ? -1.134 -3.800 8.334 1.00 88.56 109 SER A O 1
ATOM 901 N N . LYS A 1 110 ? -0.947 -3.058 10.434 1.00 80.19 110 LYS A N 1
ATOM 902 C CA . LYS A 1 110 ? -1.327 -1.663 10.119 1.00 80.19 110 LYS A CA 1
ATOM 903 C C . LYS A 1 110 ? -0.515 -1.045 8.969 1.00 80.19 110 LYS A C 1
ATOM 905 O O . LYS A 1 110 ? -1.060 -0.275 8.188 1.00 80.19 110 LYS A O 1
ATOM 910 N N . ASN A 1 111 ? 0.768 -1.392 8.867 1.00 76.31 111 ASN A N 1
ATOM 911 C CA . ASN A 1 111 ? 1.676 -0.941 7.806 1.00 76.31 111 ASN A CA 1
ATOM 912 C C . ASN A 1 111 ? 1.605 -1.785 6.522 1.00 76.31 111 ASN A C 1
ATOM 914 O O . ASN A 1 111 ? 2.390 -1.553 5.610 1.00 76.31 111 ASN A O 1
ATOM 918 N N . GLY A 1 112 ? 0.746 -2.805 6.477 1.00 82.69 112 GLY A N 1
ATOM 919 C CA . GLY A 1 112 ? 0.659 -3.716 5.348 1.00 82.69 112 GLY A CA 1
ATOM 920 C C . GLY A 1 112 ? 1.942 -4.512 5.116 1.00 82.69 112 GLY A C 1
ATOM 921 O O . GLY A 1 112 ? 2.175 -4.912 3.985 1.00 82.69 112 GLY A O 1
ATOM 922 N N . SER A 1 113 ? 2.792 -4.747 6.122 1.00 82.25 113 SER A N 1
ATOM 923 C CA . SER A 1 113 ? 4.015 -5.556 5.964 1.00 82.25 113 SER A CA 1
ATOM 924 C C . SER A 1 113 ? 3.845 -7.039 6.259 1.00 82.25 113 SER A C 1
ATOM 926 O O . SER A 1 113 ? 4.585 -7.858 5.726 1.00 82.25 113 SER A O 1
ATOM 928 N N . TYR A 1 114 ? 2.853 -7.398 7.060 1.00 88.38 114 TYR A N 1
ATOM 929 C CA . TYR A 1 114 ? 2.637 -8.772 7.483 1.00 88.38 114 TYR A CA 1
ATOM 930 C C . TYR A 1 114 ? 1.177 -9.158 7.294 1.00 88.38 114 TYR A C 1
ATOM 932 O O . TYR A 1 114 ? 0.287 -8.304 7.352 1.00 88.38 114 TYR A O 1
ATOM 940 N N . LEU A 1 115 ? 0.944 -10.445 7.063 1.00 93.56 115 LEU A N 1
ATOM 941 C CA . LEU A 1 115 ? -0.383 -11.039 6.972 1.00 93.56 115 LEU A CA 1
ATOM 942 C C . LEU A 1 115 ? -0.450 -12.206 7.955 1.00 93.56 115 LEU A C 1
ATOM 944 O O . LEU A 1 115 ? 0.299 -13.170 7.816 1.00 93.56 115 LEU A O 1
ATOM 948 N N . ALA A 1 116 ? -1.327 -12.114 8.950 1.00 94.56 116 ALA A N 1
ATOM 949 C CA . ALA A 1 116 ? -1.596 -13.223 9.859 1.00 94.56 116 ALA A CA 1
ATOM 950 C C . ALA A 1 116 ? -2.812 -14.010 9.362 1.00 94.56 116 ALA A C 1
ATOM 952 O O . ALA A 1 116 ? -3.812 -13.401 8.974 1.00 94.56 116 ALA A O 1
ATOM 953 N N . ILE A 1 117 ? -2.721 -15.341 9.364 1.00 94.75 117 ILE A N 1
ATOM 954 C CA . ILE A 1 117 ? -3.731 -16.250 8.803 1.00 94.75 117 ILE A CA 1
ATOM 955 C C . ILE A 1 117 ? -4.081 -17.334 9.820 1.00 94.75 117 ILE A C 1
ATOM 957 O O . ILE A 1 117 ? -3.183 -17.939 10.411 1.00 94.75 117 ILE A O 1
ATOM 961 N N . SER A 1 118 ? -5.377 -17.608 9.978 1.00 92.44 118 SER A N 1
ATOM 962 C CA . SER A 1 118 ? -5.876 -18.821 10.626 1.00 92.44 118 SER A CA 1
ATOM 963 C C . SER A 1 118 ? -6.280 -19.847 9.570 1.00 92.44 118 SER A C 1
ATOM 965 O O . SER A 1 118 ? -7.210 -19.633 8.794 1.00 92.44 118 SER A O 1
ATOM 967 N N . GLU A 1 119 ? -5.544 -20.955 9.537 1.00 92.19 119 GLU A N 1
ATOM 968 C CA . GLU A 1 119 ? -5.691 -22.073 8.598 1.00 92.19 119 GLU A CA 1
ATOM 969 C C . GLU A 1 119 ? -6.071 -23.323 9.402 1.00 92.19 119 GLU A C 1
ATOM 971 O O . GLU A 1 119 ? -5.202 -23.968 9.995 1.00 92.19 119 GLU A O 1
ATOM 976 N N . GLY A 1 120 ? -7.360 -23.655 9.474 1.00 89.31 120 GLY A N 1
ATOM 977 C CA . GLY A 1 120 ? -7.877 -24.730 10.321 1.00 89.31 120 GLY A CA 1
ATOM 978 C C . GLY A 1 120 ? -7.450 -24.566 11.788 1.00 89.31 120 GLY A C 1
ATOM 979 O O . GLY A 1 120 ? -7.984 -23.744 12.537 1.00 89.31 120 GLY A O 1
ATOM 980 N N . LYS A 1 121 ? -6.457 -25.358 12.211 1.00 90.62 121 LYS A N 1
ATOM 981 C CA . LYS A 1 121 ? -5.844 -25.298 13.555 1.00 90.62 121 LYS A CA 1
ATOM 982 C C . LYS A 1 121 ? -4.484 -24.597 13.600 1.00 90.62 121 LYS A C 1
ATOM 984 O O . LYS A 1 121 ? -3.829 -24.569 14.639 1.00 90.62 121 LYS A O 1
ATOM 989 N N . ASN A 1 122 ? -4.016 -24.076 12.480 1.00 91.56 122 ASN A N 1
ATOM 990 C CA . ASN A 1 122 ? -2.724 -23.427 12.372 1.00 91.56 122 ASN A CA 1
ATOM 991 C C . ASN A 1 122 ? -2.886 -21.911 12.422 1.00 91.56 122 ASN A C 1
ATOM 993 O O . ASN A 1 122 ? -3.819 -21.343 11.853 1.00 91.56 122 ASN A O 1
ATOM 997 N N . LEU A 1 123 ? -1.921 -21.265 13.061 1.00 93.00 123 LEU A N 1
ATOM 998 C CA . LEU A 1 123 ? -1.700 -19.833 12.992 1.00 93.00 123 LEU A CA 1
ATOM 999 C C . LEU A 1 123 ? -0.412 -19.590 12.211 1.00 93.00 123 LEU A C 1
ATOM 1001 O O . LEU A 1 123 ? 0.634 -20.151 12.541 1.00 93.00 123 LEU A O 1
ATOM 1005 N N . LEU A 1 124 ? -0.491 -18.771 11.169 1.00 94.62 124 LEU A N 1
ATOM 1006 C CA . LEU A 1 124 ? 0.650 -18.429 10.331 1.00 94.62 124 LEU A CA 1
ATOM 1007 C C . LEU A 1 124 ? 0.857 -16.923 10.334 1.00 94.62 124 LEU A C 1
ATOM 1009 O O . LEU A 1 124 ? -0.105 -16.156 10.266 1.00 94.62 124 LEU A O 1
ATOM 1013 N N . LEU A 1 125 ? 2.123 -16.517 10.327 1.00 94.38 125 LEU A N 1
ATOM 1014 C CA . LEU A 1 125 ? 2.525 -15.161 9.993 1.00 94.38 125 LEU A CA 1
ATOM 1015 C C . LEU A 1 125 ? 3.299 -15.191 8.678 1.00 94.38 125 LEU A C 1
ATOM 1017 O O . LEU A 1 125 ? 4.340 -15.844 8.579 1.00 94.38 125 LEU A O 1
ATOM 1021 N N . LEU A 1 126 ? 2.788 -14.489 7.671 1.00 92.44 126 LEU A N 1
ATOM 1022 C CA . LEU A 1 126 ? 3.434 -14.331 6.375 1.00 92.44 126 LEU A CA 1
ATOM 1023 C C . LEU A 1 126 ? 4.043 -12.938 6.231 1.00 92.44 126 LEU A C 1
ATOM 1025 O O . LEU A 1 126 ? 3.502 -11.947 6.735 1.00 92.44 126 LEU A O 1
ATOM 1029 N N . ASP A 1 127 ? 5.144 -12.866 5.490 1.00 88.06 127 ASP A N 1
ATOM 1030 C CA . ASP A 1 127 ? 5.697 -11.605 5.004 1.00 88.06 127 ASP A CA 1
ATOM 1031 C C . ASP A 1 127 ? 4.952 -11.077 3.766 1.00 88.06 127 ASP A C 1
ATOM 1033 O O . ASP A 1 127 ? 3.922 -11.608 3.327 1.00 88.06 127 ASP A O 1
ATOM 1037 N N . LYS A 1 128 ? 5.449 -9.970 3.206 1.00 84.44 128 LYS A N 1
ATOM 1038 C CA . LYS A 1 128 ? 4.806 -9.306 2.076 1.00 84.44 128 LYS A CA 1
ATOM 1039 C C . LYS A 1 128 ? 4.803 -10.171 0.793 1.00 84.44 128 LYS A C 1
ATOM 1041 O O . LYS A 1 128 ? 3.893 -9.981 -0.018 1.00 84.44 128 LYS A O 1
ATOM 1046 N N . GLU A 1 129 ? 5.734 -11.117 0.620 1.00 82.88 129 GLU A N 1
ATOM 1047 C CA . GLU A 1 129 ? 5.801 -12.078 -0.502 1.00 82.88 129 GLU A CA 1
ATOM 1048 C C . GLU A 1 129 ? 5.078 -13.404 -0.232 1.00 82.88 129 GLU A C 1
ATOM 1050 O O . GLU A 1 129 ? 5.174 -14.330 -1.039 1.00 82.88 129 GLU A O 1
ATOM 1055 N N . GLY A 1 130 ? 4.375 -13.529 0.895 1.00 86.75 130 GLY A N 1
ATOM 1056 C CA . GLY A 1 130 ? 3.621 -14.739 1.223 1.00 86.75 130 GLY A CA 1
ATOM 1057 C C . GLY A 1 130 ? 4.485 -15.885 1.737 1.00 86.75 130 GLY A C 1
ATOM 1058 O O . GLY A 1 130 ? 4.028 -17.024 1.808 1.00 86.75 130 GLY A O 1
ATOM 1059 N N . SER A 1 131 ? 5.733 -15.613 2.113 1.00 87.62 131 SER A N 1
ATOM 1060 C CA . SER A 1 131 ? 6.569 -16.614 2.758 1.00 87.62 131 SER A CA 1
ATOM 1061 C C . SER A 1 131 ? 6.238 -16.707 4.241 1.00 87.62 131 SER A C 1
ATOM 1063 O O . SER A 1 131 ? 6.074 -15.697 4.923 1.00 87.62 131 SER A O 1
ATOM 1065 N N . ILE A 1 132 ? 6.220 -17.933 4.754 1.00 91.81 132 ILE A N 1
ATOM 1066 C CA . ILE A 1 132 ? 5.965 -18.210 6.167 1.00 91.81 132 ILE A CA 1
ATOM 1067 C C . ILE A 1 132 ? 7.160 -17.739 7.003 1.00 91.81 132 ILE A C 1
ATOM 1069 O O . ILE A 1 132 ? 8.277 -18.222 6.816 1.00 91.81 132 ILE A O 1
ATOM 1073 N N . ILE A 1 133 ? 6.917 -16.800 7.919 1.00 90.38 133 ILE A N 1
ATOM 1074 C CA . ILE A 1 133 ? 7.878 -16.379 8.947 1.00 90.38 133 ILE A CA 1
ATOM 1075 C C . ILE A 1 133 ? 7.897 -17.428 10.056 1.00 90.38 133 ILE A C 1
ATOM 1077 O O . ILE A 1 133 ? 8.955 -17.942 10.409 1.00 90.38 133 ILE A O 1
ATOM 1081 N N . TRP A 1 134 ? 6.715 -17.786 10.554 1.00 93.56 134 TRP A N 1
ATOM 1082 C CA . TRP A 1 134 ? 6.515 -18.898 11.473 1.00 93.56 134 TRP A CA 1
ATOM 1083 C C . TRP A 1 134 ? 5.115 -19.487 11.303 1.00 93.56 134 TRP A C 1
ATOM 1085 O O . TRP A 1 134 ? 4.201 -18.853 10.763 1.00 93.56 134 TRP A O 1
ATOM 1095 N N . LYS A 1 135 ? 4.972 -20.732 11.757 1.00 93.62 135 LYS A N 1
ATOM 1096 C CA . LYS A 1 135 ? 3.719 -21.482 11.788 1.00 93.62 135 LYS A CA 1
ATOM 1097 C C . LYS A 1 135 ? 3.601 -22.147 13.149 1.00 93.62 135 LYS A C 1
ATOM 1099 O O . LYS A 1 135 ? 4.455 -22.953 13.503 1.00 93.62 135 LYS A O 1
ATOM 1104 N N . GLU A 1 136 ? 2.536 -21.821 13.865 1.00 90.38 136 GLU A N 1
ATOM 1105 C CA . GLU A 1 136 ? 2.217 -22.407 15.160 1.00 90.38 136 GLU A CA 1
ATOM 1106 C C . GLU A 1 136 ? 0.988 -23.298 15.017 1.00 90.38 136 GLU A C 1
ATOM 1108 O O . GLU A 1 136 ? -0.056 -22.880 14.505 1.00 90.38 136 GLU A O 1
ATOM 1113 N N . LYS A 1 137 ? 1.111 -24.550 15.456 1.00 90.12 137 LYS A N 1
ATOM 1114 C CA . LYS A 1 137 ? 0.003 -25.503 15.440 1.00 90.12 137 LYS A CA 1
ATOM 1115 C C . LYS A 1 137 ? -0.720 -25.450 16.780 1.00 90.12 137 LYS A C 1
ATOM 1117 O O . LYS A 1 137 ? -0.139 -25.763 17.813 1.00 90.12 137 LYS A O 1
ATOM 1122 N N . SER A 1 138 ? -1.997 -25.095 16.752 1.00 83.94 138 SER A N 1
ATOM 1123 C CA . SER A 1 138 ? -2.887 -25.186 17.905 1.00 83.94 138 SER A CA 1
ATOM 1124 C C . SER A 1 138 ? -3.538 -26.571 17.964 1.00 83.94 138 SER A C 1
ATOM 1126 O O . SER A 1 138 ? -3.798 -27.207 16.941 1.00 83.94 138 SER A O 1
ATOM 1128 N N . ASP A 1 139 ? -3.857 -27.045 19.167 1.00 80.12 139 ASP A N 1
ATOM 1129 C CA . ASP A 1 139 ? -4.654 -28.269 19.345 1.00 80.12 139 ASP A CA 1
ATOM 1130 C C . ASP A 1 139 ? -6.125 -28.068 18.933 1.00 80.12 139 ASP A C 1
ATOM 1132 O O . ASP A 1 139 ? -6.841 -29.015 18.580 1.00 80.12 139 ASP A O 1
ATOM 1136 N N . ASN A 1 140 ? -6.557 -26.808 18.945 1.00 80.88 140 ASN A N 1
ATOM 1137 C CA . ASN A 1 140 ? -7.934 -26.358 18.807 1.00 80.88 140 ASN A CA 1
ATOM 1138 C C . ASN A 1 140 ? -8.095 -25.392 17.625 1.00 80.88 140 ASN A C 1
ATOM 1140 O O . ASN A 1 140 ? -7.106 -24.851 17.124 1.00 80.88 140 ASN A O 1
ATOM 1144 N N . PHE A 1 141 ? -9.339 -25.158 17.209 1.00 83.62 141 PHE A N 1
ATOM 1145 C CA . PHE A 1 141 ? -9.688 -24.223 16.140 1.00 83.62 141 PHE A CA 1
ATOM 1146 C C . PHE A 1 141 ? -9.165 -22.814 16.435 1.00 83.62 141 PHE A C 1
ATOM 1148 O O . PHE A 1 141 ? -9.213 -22.326 17.575 1.00 83.62 141 PHE A O 1
ATOM 1155 N N . VAL A 1 142 ? -8.673 -22.169 15.380 1.00 84.75 142 VAL A N 1
ATOM 1156 C CA . VAL A 1 142 ? -8.154 -20.805 15.409 1.00 84.75 142 VAL A CA 1
ATOM 1157 C C . VAL A 1 142 ? -9.168 -19.897 14.715 1.00 84.75 142 VAL A C 1
ATOM 1159 O O . VAL A 1 142 ? -9.398 -20.007 13.515 1.00 84.75 142 VAL A O 1
ATOM 1162 N N . GLY A 1 143 ? -9.798 -19.017 15.490 1.00 83.44 143 GLY A N 1
ATOM 1163 C CA . GLY A 1 143 ? -10.836 -18.095 15.038 1.00 83.44 143 GLY A CA 1
ATOM 1164 C C . GLY A 1 143 ? -10.277 -16.764 14.534 1.00 83.44 143 GLY A C 1
ATOM 1165 O O . GLY A 1 143 ? -9.365 -16.724 13.705 1.00 83.44 143 GLY A O 1
ATOM 1166 N N . GLY A 1 144 ? -10.861 -15.661 15.012 1.00 86.81 144 GLY A N 1
ATOM 1167 C CA . GLY A 1 144 ? -10.491 -14.306 14.596 1.00 86.81 144 GLY A CA 1
ATOM 1168 C C . GLY A 1 144 ? -9.088 -13.896 15.053 1.00 86.81 144 GLY A C 1
ATOM 1169 O O . GLY A 1 144 ? -8.662 -14.229 16.160 1.00 86.81 144 GLY A O 1
ATOM 1170 N N . ILE A 1 145 ? -8.388 -13.135 14.210 1.00 93.12 145 ILE A N 1
ATOM 1171 C CA . ILE A 1 145 ? -7.037 -12.618 14.468 1.00 93.12 145 ILE A CA 1
ATOM 1172 C C . ILE A 1 145 ? -7.071 -11.089 14.458 1.00 93.12 145 ILE A C 1
ATOM 1174 O O . ILE A 1 145 ? -7.812 -10.495 13.680 1.00 93.12 145 ILE A O 1
ATOM 1178 N N . VAL A 1 146 ? -6.251 -10.432 15.278 1.00 92.75 146 VAL A N 1
ATOM 1179 C CA . VAL A 1 146 ? -6.021 -8.985 15.181 1.00 92.75 146 VAL A CA 1
ATOM 1180 C C . VAL A 1 146 ? -4.578 -8.624 15.529 1.00 92.75 146 VAL A C 1
ATOM 1182 O O . VAL A 1 146 ? -3.978 -9.194 16.440 1.00 92.75 146 VAL A O 1
ATOM 1185 N N . PHE A 1 147 ? -4.019 -7.648 14.812 1.00 90.81 147 PHE A N 1
ATOM 1186 C CA . PHE A 1 147 ? -2.742 -7.033 15.171 1.00 90.81 147 PHE A CA 1
ATOM 1187 C C . PHE A 1 147 ? -2.947 -5.913 16.193 1.00 90.81 147 PHE A C 1
ATOM 1189 O O . PHE A 1 147 ? -3.791 -5.038 16.002 1.00 90.81 147 PHE A O 1
ATOM 1196 N N . SER A 1 148 ? -2.125 -5.896 17.239 1.00 84.44 148 SER A N 1
ATOM 1197 C CA . SER A 1 148 ? -1.961 -4.729 18.110 1.00 84.44 148 SER A CA 1
ATOM 1198 C C . SER A 1 148 ? -0.903 -3.783 17.539 1.00 84.44 148 SER A C 1
ATOM 1200 O O . SER A 1 148 ? 0.063 -4.218 16.907 1.00 84.44 148 SER A O 1
ATOM 1202 N N . ASN A 1 149 ? -1.026 -2.485 17.835 1.00 68.00 149 ASN A N 1
ATOM 1203 C CA . ASN A 1 149 ? -0.002 -1.484 17.509 1.00 68.00 149 ASN A CA 1
ATOM 1204 C C . ASN A 1 149 ? 1.351 -1.774 18.195 1.00 68.00 149 ASN A C 1
ATOM 1206 O O . ASN A 1 149 ? 2.382 -1.293 17.738 1.00 68.00 149 ASN A O 1
ATOM 1210 N N . SER A 1 150 ? 1.360 -2.591 19.255 1.00 61.97 150 SER A N 1
ATOM 1211 C CA . SER A 1 150 ? 2.544 -2.948 20.051 1.00 61.97 150 SER A CA 1
ATOM 1212 C C . SER A 1 150 ? 3.344 -4.152 19.521 1.00 61.97 150 SER A C 1
ATOM 1214 O O . SER A 1 150 ? 4.055 -4.793 20.288 1.00 61.97 150 SER A O 1
ATOM 1216 N N . GLN A 1 151 ? 3.232 -4.479 18.226 1.00 75.00 151 GLN A N 1
ATOM 1217 C CA . GLN A 1 151 ? 3.838 -5.680 17.617 1.00 75.00 151 GLN A CA 1
ATOM 1218 C C . GLN A 1 151 ? 3.403 -6.992 18.294 1.00 75.00 151 GLN A C 1
ATOM 1220 O O . GLN A 1 151 ? 4.202 -7.897 18.526 1.00 75.00 151 GLN A O 1
ATOM 1225 N N . LYS A 1 152 ? 2.108 -7.106 18.598 1.00 88.19 152 LYS A N 1
ATOM 1226 C CA . LYS A 1 152 ? 1.497 -8.339 19.111 1.00 88.19 152 LYS A CA 1
ATOM 1227 C C . LYS A 1 152 ? 0.417 -8.837 18.162 1.00 88.19 152 LYS A C 1
ATOM 1229 O O . LYS A 1 152 ? -0.230 -8.035 17.481 1.00 88.19 152 LYS A O 1
ATOM 1234 N N . ILE A 1 153 ? 0.200 -10.144 18.158 1.00 91.88 153 ILE A N 1
ATOM 1235 C CA . ILE A 1 153 ? -0.851 -10.826 17.406 1.00 91.88 153 ILE A CA 1
ATOM 1236 C C . ILE A 1 153 ? -1.777 -11.492 18.417 1.00 91.88 153 ILE A C 1
ATOM 1238 O O . ILE A 1 153 ? -1.367 -12.360 19.187 1.00 91.88 153 ILE A O 1
ATOM 1242 N N . LEU A 1 154 ? -3.033 -11.062 18.428 1.00 93.00 154 LEU A N 1
ATOM 1243 C CA . LEU A 1 154 ? -4.068 -11.591 19.303 1.00 93.00 154 LEU A CA 1
ATOM 1244 C C . LEU A 1 154 ? -4.982 -12.512 18.512 1.00 93.00 154 LEU A C 1
ATOM 1246 O O . LEU A 1 154 ? -5.397 -12.188 17.399 1.00 93.00 154 LEU A O 1
ATOM 1250 N N . VAL A 1 155 ? -5.297 -13.656 19.106 1.00 92.56 155 VAL A N 1
ATOM 1251 C CA . VAL A 1 155 ? -5.969 -14.752 18.416 1.00 92.56 155 VAL A CA 1
ATOM 1252 C C . VAL A 1 155 ? -7.079 -15.310 19.288 1.00 92.56 155 VAL A C 1
ATOM 1254 O O . VAL A 1 155 ? -6.842 -15.740 20.420 1.00 92.56 155 VAL A O 1
ATOM 1257 N N . GLY A 1 156 ? -8.294 -15.314 18.749 1.00 91.06 156 GLY A N 1
ATOM 1258 C CA . GLY A 1 156 ? -9.419 -16.049 19.303 1.00 91.06 156 GLY A CA 1
ATOM 1259 C C . GLY A 1 156 ? -9.273 -17.544 19.029 1.00 91.06 156 GLY A C 1
ATOM 1260 O O . GLY A 1 156 ? -8.965 -17.952 17.915 1.00 91.06 156 GLY A O 1
ATOM 1261 N N . MET A 1 157 ? -9.486 -18.369 20.045 1.00 89.06 157 MET A N 1
ATOM 1262 C CA . MET A 1 157 ? -9.420 -19.830 19.976 1.00 89.06 157 MET A CA 1
ATOM 1263 C C . MET A 1 157 ? -10.721 -20.444 20.510 1.00 89.06 157 MET A C 1
ATOM 1265 O O . MET A 1 157 ? -11.554 -19.747 21.095 1.00 89.06 157 MET A O 1
ATOM 1269 N N . ASP A 1 158 ? -10.876 -21.766 20.384 1.00 85.62 158 ASP A N 1
ATOM 1270 C CA . ASP A 1 158 ? -12.056 -22.508 20.875 1.00 85.62 158 ASP A CA 1
ATOM 1271 C C . ASP A 1 158 ? -12.435 -22.253 22.335 1.00 85.62 158 ASP A C 1
ATOM 1273 O O . ASP A 1 158 ? -13.591 -22.432 22.711 1.00 85.62 158 ASP A O 1
ATOM 1277 N N . LYS A 1 159 ? -11.467 -21.919 23.192 1.00 85.06 159 LYS A N 1
ATOM 1278 C CA . LYS A 1 159 ? -11.706 -21.772 24.635 1.00 85.06 159 LYS A CA 1
ATOM 1279 C C . LYS A 1 159 ? -11.056 -20.536 25.242 1.00 85.06 159 LYS A C 1
ATOM 1281 O O . LYS A 1 159 ? -10.874 -20.492 26.460 1.00 85.06 159 LYS A O 1
ATOM 1286 N N . GLY A 1 160 ? -10.647 -19.565 24.434 1.00 90.88 160 GLY A N 1
ATOM 1287 C CA . GLY A 1 160 ? -9.880 -18.450 24.966 1.00 90.88 160 GLY A CA 1
ATOM 1288 C C . GLY A 1 160 ? -9.303 -17.498 23.942 1.00 90.88 160 GLY A C 1
ATOM 1289 O O . GLY A 1 160 ? -9.510 -17.633 22.741 1.00 90.88 160 GLY A O 1
ATOM 1290 N N . VAL A 1 161 ? -8.535 -16.549 24.458 1.00 93.06 161 VAL A N 1
ATOM 1291 C CA . VAL A 1 161 ? -7.716 -15.620 23.681 1.00 93.06 161 VAL A CA 1
ATOM 1292 C C . VAL A 1 161 ? -6.256 -15.935 23.970 1.00 93.06 161 VAL A C 1
ATOM 1294 O O . VAL A 1 161 ? -5.892 -16.105 25.130 1.00 93.06 161 VAL A O 1
ATOM 1297 N N . SER A 1 162 ? -5.421 -16.006 22.939 1.00 92.44 162 SER A N 1
ATOM 1298 C CA . SER A 1 162 ? -3.964 -16.061 23.096 1.00 92.44 162 SER A CA 1
ATOM 1299 C C . SER A 1 162 ? -3.310 -14.844 22.463 1.00 92.44 162 SER A C 1
ATOM 1301 O O . SER A 1 162 ? -3.808 -14.303 21.475 1.00 92.44 162 SER A O 1
ATOM 1303 N N . CYS A 1 163 ? -2.179 -14.442 23.027 1.00 92.50 163 CYS A N 1
ATOM 1304 C CA . CYS A 1 163 ? -1.355 -13.350 22.543 1.00 92.50 163 CYS A CA 1
ATOM 1305 C C . CYS A 1 163 ? 0.032 -13.873 22.191 1.00 92.50 163 CYS A C 1
ATOM 1307 O O . CYS A 1 163 ? 0.657 -14.563 22.999 1.00 92.50 163 CYS A O 1
ATOM 1309 N N . PHE A 1 164 ? 0.500 -13.525 21.002 1.00 91.62 164 PHE A N 1
ATOM 1310 C CA . PHE A 1 164 ? 1.813 -13.875 20.483 1.00 91.62 164 PHE A CA 1
ATOM 1311 C C . PHE A 1 164 ? 2.583 -12.608 20.128 1.00 91.62 164 PHE A C 1
ATOM 1313 O O . PHE A 1 164 ? 1.987 -11.583 19.780 1.00 91.62 164 PHE A O 1
ATOM 1320 N N . ASP A 1 165 ? 3.903 -12.674 20.196 1.00 89.44 165 ASP A N 1
ATOM 1321 C CA . ASP A 1 165 ? 4.763 -11.675 19.574 1.00 89.44 165 ASP A CA 1
ATOM 1322 C C . ASP A 1 165 ? 4.964 -11.977 18.069 1.00 89.44 165 ASP A C 1
ATOM 1324 O O . ASP A 1 165 ? 4.389 -12.912 17.505 1.00 89.44 165 ASP A O 1
ATOM 1328 N N . PHE A 1 166 ? 5.780 -11.173 17.386 1.00 86.75 166 PHE A N 1
ATOM 1329 C CA . PHE A 1 166 ? 6.094 -11.396 15.969 1.00 86.75 166 PHE A CA 1
ATOM 1330 C C . PHE A 1 166 ? 7.121 -12.518 15.743 1.00 86.75 166 PHE A C 1
ATOM 1332 O O . PHE A 1 166 ? 7.278 -12.955 14.602 1.00 86.75 166 PHE A O 1
ATOM 1339 N N . SER A 1 167 ? 7.797 -12.996 16.795 1.00 85.81 167 SER A N 1
ATOM 1340 C CA . SER A 1 167 ? 8.710 -14.143 16.731 1.00 85.81 167 SER A CA 1
ATOM 1341 C C . SER A 1 167 ? 7.976 -15.489 16.809 1.00 85.81 167 SER A C 1
ATOM 1343 O O . SER A 1 167 ? 8.531 -16.511 16.408 1.00 85.81 167 SER A O 1
ATOM 1345 N N . GLY A 1 168 ? 6.712 -15.469 17.242 1.00 87.25 168 GLY A N 1
ATOM 1346 C CA . GLY A 1 168 ? 5.870 -16.643 17.454 1.00 87.25 168 GLY A CA 1
ATOM 1347 C C . GLY A 1 168 ? 5.839 -17.101 18.915 1.00 87.25 168 GLY A C 1
ATOM 1348 O O . GLY A 1 168 ? 5.203 -18.107 19.225 1.00 87.25 168 GLY A O 1
ATOM 1349 N N . GLU A 1 169 ? 6.482 -16.376 19.832 1.00 90.38 169 GLU A N 1
ATOM 1350 C CA . GLU A 1 169 ? 6.439 -16.666 21.260 1.00 90.38 169 GLU A CA 1
ATOM 1351 C C . GLU A 1 169 ? 5.078 -16.272 21.846 1.00 90.38 169 GLU A C 1
ATOM 1353 O O . GLU A 1 169 ? 4.578 -15.158 21.661 1.00 90.38 169 GLU A O 1
ATOM 1358 N N . LYS A 1 170 ? 4.460 -17.201 22.582 1.00 91.94 170 LYS A N 1
ATOM 1359 C CA . LYS A 1 170 ? 3.204 -16.951 23.291 1.00 91.94 170 LYS A CA 1
ATOM 1360 C C . LYS A 1 170 ? 3.473 -16.129 24.552 1.00 91.94 170 LYS A C 1
ATOM 1362 O O . LYS A 1 170 ? 4.039 -16.637 25.513 1.00 91.94 170 LYS A O 1
ATOM 1367 N N . LEU A 1 171 ? 2.979 -14.893 24.571 1.00 91.75 171 LEU A N 1
ATOM 1368 C CA . LEU A 1 171 ? 3.119 -13.965 25.695 1.00 91.75 171 LEU A CA 1
ATOM 1369 C C . LEU A 1 171 ? 2.153 -14.294 26.839 1.00 91.75 171 LEU A C 1
ATOM 1371 O O . LEU A 1 171 ? 2.530 -14.258 28.007 1.00 91.75 171 LEU A O 1
ATOM 1375 N N . TRP A 1 172 ? 0.895 -14.598 26.512 1.00 92.69 172 TRP A N 1
ATOM 1376 C CA . TRP A 1 172 ? -0.126 -15.000 27.483 1.00 92.69 172 TRP A CA 1
ATOM 1377 C C . TRP A 1 172 ? -1.298 -15.717 26.804 1.00 92.69 172 TRP A C 1
ATOM 1379 O O . TRP A 1 172 ? -1.480 -15.646 25.585 1.00 92.69 172 TRP A O 1
ATOM 1389 N N . ALA A 1 173 ? -2.113 -16.409 27.604 1.00 92.12 173 ALA A N 1
ATOM 1390 C CA . ALA A 1 173 ? -3.373 -17.001 27.168 1.00 92.12 173 ALA A CA 1
ATOM 1391 C C . ALA A 1 173 ? -4.433 -16.921 28.274 1.00 92.12 173 ALA A C 1
ATOM 1393 O O . ALA A 1 173 ? -4.154 -17.204 29.438 1.00 92.12 173 ALA A O 1
ATOM 1394 N N . THR A 1 174 ? -5.663 -16.595 27.886 1.00 93.31 174 THR A N 1
ATOM 1395 C CA . THR A 1 174 ? -6.795 -16.389 28.793 1.00 93.31 174 THR A CA 1
ATOM 1396 C C . THR A 1 174 ? -7.926 -17.333 28.432 1.00 93.31 174 THR A C 1
ATOM 1398 O O . THR A 1 174 ? -8.424 -17.314 27.307 1.00 93.31 174 THR A O 1
ATOM 1401 N N . HIS A 1 175 ? -8.363 -18.145 29.393 1.00 91.38 175 HIS A N 1
ATOM 1402 C CA . HIS A 1 175 ? -9.454 -19.093 29.194 1.00 91.38 175 HIS A CA 1
ATOM 1403 C C . HIS A 1 175 ? -10.820 -18.409 29.344 1.00 91.38 175 HIS A C 1
ATOM 1405 O O . HIS A 1 175 ? -11.150 -17.895 30.411 1.00 91.38 175 HIS A O 1
ATOM 1411 N N . THR A 1 176 ? -11.631 -18.422 28.286 1.00 87.12 176 THR A N 1
ATOM 1412 C CA . THR A 1 176 ? -12.972 -17.808 28.245 1.00 87.12 176 THR A CA 1
ATOM 1413 C C . THR A 1 176 ? -14.102 -18.839 28.238 1.00 87.12 176 THR A C 1
ATOM 1415 O O . THR A 1 176 ? -15.268 -18.466 28.367 1.00 87.12 176 THR A O 1
ATOM 1418 N N . GLY A 1 177 ? -13.779 -20.126 28.076 1.00 84.50 177 GLY A N 1
ATOM 1419 C CA . GLY A 1 177 ? -14.718 -21.250 28.164 1.00 84.50 177 GLY A CA 1
ATOM 1420 C C . GLY A 1 177 ? -15.604 -21.497 26.935 1.00 84.50 177 GLY A C 1
ATOM 1421 O O . GLY A 1 177 ? -16.204 -22.563 26.858 1.00 84.50 177 GLY A O 1
ATOM 1422 N N . ASN A 1 178 ? -15.662 -20.574 25.968 1.00 87.69 178 ASN A N 1
ATOM 1423 C CA . ASN A 1 178 ? -16.370 -20.746 24.694 1.00 87.69 178 ASN A CA 1
ATOM 1424 C C . ASN A 1 178 ? -15.503 -20.286 23.514 1.00 87.69 178 ASN A C 1
ATOM 1426 O O . ASN A 1 178 ? -14.497 -19.597 23.706 1.00 87.69 178 ASN A O 1
ATOM 1430 N N . LEU A 1 179 ? -15.951 -20.631 22.303 1.00 88.06 179 LEU A N 1
ATOM 1431 C CA . LEU A 1 179 ? -15.328 -20.209 21.054 1.00 88.06 179 LEU A CA 1
ATOM 1432 C C . LEU A 1 179 ? -15.327 -18.683 20.948 1.00 88.06 179 LEU A C 1
ATOM 1434 O O . LEU A 1 179 ? -16.381 -18.039 21.038 1.00 88.06 179 LEU A O 1
ATOM 1438 N N . VAL A 1 180 ? -14.140 -18.120 20.733 1.00 90.69 180 VAL A N 1
ATOM 1439 C CA . VAL A 1 180 ? -13.960 -16.693 20.479 1.00 90.69 180 VAL A CA 1
ATOM 1440 C C . VAL A 1 180 ? -14.145 -16.410 18.989 1.00 90.69 180 VAL A C 1
ATOM 1442 O O . VAL A 1 180 ? -13.300 -16.763 18.168 1.00 90.69 180 VAL A O 1
ATOM 1445 N N . LEU A 1 181 ? -15.263 -15.767 18.647 1.00 83.25 181 LEU A N 1
ATOM 1446 C CA . LEU A 1 181 ? -15.667 -15.487 17.263 1.00 83.25 181 LEU A CA 1
ATOM 1447 C C . LEU A 1 181 ? -15.125 -14.156 16.734 1.00 83.25 181 LEU A C 1
ATOM 1449 O O . LEU A 1 181 ? -14.869 -14.023 15.543 1.00 83.25 181 LEU A O 1
ATOM 1453 N N . GLY A 1 182 ? -14.962 -13.166 17.610 1.00 87.12 182 GLY A N 1
ATOM 1454 C CA . GLY A 1 182 ? -14.505 -11.829 17.246 1.00 87.12 182 GLY A CA 1
ATOM 1455 C C . GLY A 1 182 ? -13.523 -11.290 18.269 1.00 87.12 182 GLY A C 1
ATOM 1456 O O . GLY A 1 182 ? -13.693 -11.513 19.469 1.00 87.12 182 GLY A O 1
ATOM 1457 N N . ILE A 1 183 ? -12.509 -10.573 17.796 1.00 92.94 183 ILE A N 1
ATOM 1458 C CA . ILE A 1 183 ? -11.502 -9.926 18.632 1.00 92.94 183 ILE A CA 1
ATOM 1459 C C . ILE A 1 183 ? -11.158 -8.552 18.057 1.00 92.94 183 ILE A C 1
ATOM 1461 O O . ILE A 1 183 ? -11.033 -8.388 16.847 1.00 92.94 183 ILE A O 1
ATOM 1465 N N . ALA A 1 184 ? -11.024 -7.559 18.927 1.00 92.38 184 ALA A N 1
ATOM 1466 C CA . ALA A 1 184 ? -10.519 -6.237 18.588 1.00 92.38 184 ALA A CA 1
ATOM 1467 C C . ALA A 1 184 ? -9.595 -5.749 19.707 1.00 92.38 184 ALA A C 1
ATOM 1469 O O . ALA A 1 184 ? -9.706 -6.172 20.858 1.00 92.38 184 ALA A O 1
ATOM 1470 N N . THR A 1 185 ? -8.655 -4.872 19.381 1.00 90.81 185 THR A N 1
ATOM 1471 C CA . THR A 1 185 ? -7.636 -4.427 20.335 1.00 90.81 185 THR A CA 1
ATOM 1472 C C . THR A 1 185 ? -7.325 -2.948 20.149 1.00 90.81 185 THR A C 1
ATOM 1474 O O . THR A 1 185 ? -7.417 -2.418 19.041 1.00 90.81 185 THR A O 1
ATOM 1477 N N . SER A 1 186 ? -6.993 -2.282 21.250 1.00 85.81 186 SER A N 1
ATOM 1478 C CA . SER A 1 186 ? -6.350 -0.972 21.279 1.00 85.81 186 SER A CA 1
ATOM 1479 C C . SER A 1 186 ? -4.880 -1.141 21.681 1.00 85.81 186 SER A C 1
ATOM 1481 O O . SER A 1 186 ? -4.351 -2.250 21.733 1.00 85.81 186 SER A O 1
ATOM 1483 N N . GLU A 1 187 ? -4.180 -0.046 21.970 1.00 75.19 187 GLU A N 1
ATOM 1484 C CA . GLU A 1 187 ? -2.797 -0.129 22.465 1.00 75.19 187 GLU A CA 1
ATOM 1485 C C . GLU A 1 187 ? -2.707 -0.733 23.871 1.00 75.19 187 GLU A C 1
ATOM 1487 O O . GLU A 1 187 ? -1.689 -1.315 24.241 1.00 75.19 187 GLU A O 1
ATOM 1492 N N . THR A 1 188 ? -3.786 -0.615 24.646 1.00 78.81 188 THR A N 1
ATOM 1493 C CA . THR A 1 188 ? -3.802 -0.936 26.076 1.00 78.81 188 THR A CA 1
ATOM 1494 C C . THR A 1 188 ? -4.740 -2.077 26.436 1.00 78.81 188 THR A C 1
ATOM 1496 O O . THR A 1 188 ? -4.495 -2.768 27.421 1.00 78.81 188 THR A O 1
ATOM 1499 N N . ASN A 1 189 ? -5.804 -2.298 25.663 1.00 87.62 189 ASN A N 1
ATOM 1500 C CA . ASN A 1 189 ? -6.882 -3.207 26.035 1.00 87.62 189 ASN A CA 1
ATOM 1501 C C . ASN A 1 189 ? -7.323 -4.072 24.855 1.00 87.62 189 ASN A C 1
ATOM 1503 O O . ASN A 1 189 ? -7.213 -3.687 23.693 1.00 87.62 189 ASN A O 1
ATOM 1507 N N . THR A 1 190 ? -7.879 -5.237 25.164 1.00 91.88 190 THR A N 1
ATOM 1508 C CA . THR A 1 190 ? -8.404 -6.185 24.179 1.00 91.88 190 THR A CA 1
ATOM 1509 C C . THR A 1 190 ? -9.855 -6.500 24.497 1.00 91.88 190 THR A C 1
ATOM 1511 O O . THR A 1 190 ? -10.218 -6.711 25.649 1.00 91.88 190 THR A O 1
ATOM 1514 N N . ILE A 1 191 ? -10.697 -6.549 23.472 1.00 93.81 191 ILE A N 1
ATOM 1515 C CA . ILE A 1 191 ? -12.085 -6.979 23.576 1.00 93.81 191 ILE A CA 1
ATOM 1516 C C . ILE A 1 191 ? -12.283 -8.224 22.718 1.00 93.81 191 ILE A C 1
ATOM 1518 O O . ILE A 1 191 ? -11.843 -8.283 21.572 1.00 93.81 191 ILE A O 1
ATOM 1522 N N . ALA A 1 192 ? -12.947 -9.226 23.274 1.00 93.56 192 ALA A N 1
ATOM 1523 C CA . ALA A 1 192 ? -13.239 -10.477 22.594 1.00 93.56 192 ALA A CA 1
ATOM 1524 C C . ALA A 1 192 ? -14.707 -10.855 22.786 1.00 93.56 192 ALA A C 1
ATOM 1526 O O . ALA A 1 192 ? -15.309 -10.534 23.810 1.00 93.56 192 ALA A O 1
ATOM 1527 N N . ILE A 1 193 ? -15.286 -11.560 21.817 1.00 91.62 193 ILE A N 1
ATOM 1528 C CA . ILE A 1 193 ? -16.621 -12.145 21.949 1.00 91.62 193 ILE A CA 1
ATOM 1529 C C . ILE A 1 193 ? -16.501 -13.661 21.999 1.00 91.62 193 ILE A C 1
ATOM 1531 O O . ILE A 1 193 ? -16.133 -14.298 21.015 1.00 91.62 193 ILE A O 1
ATOM 1535 N N . SER A 1 194 ? -16.826 -14.211 23.167 1.00 90.56 194 SER A N 1
ATOM 1536 C CA . SER A 1 194 ? -16.796 -15.634 23.501 1.00 90.56 194 SER A CA 1
ATOM 1537 C C . SER A 1 194 ? -18.236 -16.143 23.592 1.00 90.56 194 SER A C 1
ATOM 1539 O O . SER A 1 194 ? -18.965 -15.850 24.546 1.00 90.56 194 SER A O 1
ATOM 1541 N N . GLY A 1 195 ? -18.700 -16.856 22.565 1.00 86.94 195 GLY A N 1
ATOM 1542 C CA . GLY A 1 195 ? -20.112 -17.225 22.428 1.00 86.94 195 GLY A CA 1
ATOM 1543 C C . GLY A 1 195 ? -21.037 -16.000 22.326 1.00 86.94 195 GLY A C 1
ATOM 1544 O O . GLY A 1 195 ? -21.059 -15.320 21.308 1.00 86.94 195 GLY A O 1
ATOM 1545 N N . LYS A 1 196 ? -21.832 -15.732 23.374 1.00 89.44 196 LYS A N 1
ATOM 1546 C CA . LYS A 1 196 ? -22.752 -14.569 23.461 1.00 89.44 196 LYS A CA 1
ATOM 1547 C C . LYS A 1 196 ? -22.285 -13.504 24.465 1.00 89.44 196 LYS A C 1
ATOM 1549 O O . LYS A 1 196 ? -23.045 -12.580 24.778 1.00 89.44 196 LYS A O 1
ATOM 1554 N N . GLU A 1 197 ? -21.080 -13.669 25.008 1.00 92.31 197 GLU A N 1
ATOM 1555 C CA . GLU A 1 197 ? -20.481 -12.781 26.003 1.00 92.31 197 GLU A CA 1
ATOM 1556 C C . GLU A 1 197 ? -19.393 -11.917 25.361 1.00 92.31 197 GLU A C 1
ATOM 1558 O O . GLU A 1 197 ? -18.501 -12.418 24.681 1.00 92.31 197 GLU A O 1
ATOM 1563 N N . LEU A 1 198 ? -19.468 -10.616 25.612 1.00 94.50 198 LEU A N 1
ATOM 1564 C CA . LEU A 1 198 ? -18.436 -9.630 25.340 1.00 94.50 198 LEU A CA 1
ATOM 1565 C C . LEU A 1 198 ? -17.495 -9.577 26.549 1.00 94.50 198 LEU A C 1
ATOM 1567 O O . LEU A 1 198 ? -17.956 -9.398 27.676 1.00 94.50 198 LEU A O 1
ATOM 1571 N N . ILE A 1 199 ? -16.198 -9.740 26.315 1.00 94.56 199 ILE A N 1
ATOM 1572 C CA . ILE A 1 199 ? -15.155 -9.893 27.331 1.00 94.56 199 ILE A CA 1
ATOM 1573 C C . ILE A 1 199 ? -14.084 -8.827 27.124 1.00 94.56 199 ILE A C 1
ATOM 1575 O O . ILE A 1 199 ? -13.464 -8.786 26.063 1.00 94.56 199 ILE A O 1
ATOM 1579 N N . PHE A 1 200 ? -13.838 -8.005 28.142 1.00 94.69 200 PHE A N 1
ATOM 1580 C CA . PHE A 1 200 ? -12.818 -6.959 28.125 1.00 94.69 200 PHE A CA 1
ATOM 1581 C C . PHE A 1 200 ? -11.611 -7.368 28.966 1.00 94.69 200 PHE A C 1
ATOM 1583 O O . PHE A 1 200 ? -11.748 -7.711 30.143 1.00 94.69 200 PHE A O 1
ATOM 1590 N N . LEU A 1 201 ? -10.439 -7.345 28.340 1.00 93.44 201 LEU A N 1
ATOM 1591 C CA . LEU A 1 201 ? -9.156 -7.780 28.879 1.00 93.44 201 LEU A CA 1
ATOM 1592 C C . LEU A 1 201 ? -8.156 -6.616 28.868 1.00 93.44 201 LEU A C 1
ATOM 1594 O O . LEU A 1 201 ? -8.178 -5.783 27.956 1.00 93.44 201 LEU A O 1
ATOM 1598 N N . ASN A 1 202 ? -7.238 -6.588 29.832 1.00 89.81 202 ASN A N 1
ATOM 1599 C CA . ASN A 1 202 ? -6.082 -5.686 29.781 1.00 89.81 202 ASN A CA 1
ATOM 1600 C C . ASN A 1 202 ? -4.985 -6.213 28.824 1.00 89.81 202 ASN A C 1
ATOM 1602 O O . ASN A 1 202 ? -5.098 -7.299 28.252 1.00 89.81 202 ASN A O 1
ATOM 1606 N N . ASN A 1 203 ? -3.891 -5.461 28.660 1.00 85.12 203 ASN A N 1
ATOM 1607 C CA . ASN A 1 203 ? -2.753 -5.838 27.801 1.00 85.12 203 ASN A CA 1
ATOM 1608 C C . ASN A 1 203 ? -2.033 -7.141 28.225 1.00 85.12 203 ASN A C 1
ATOM 1610 O O . ASN A 1 203 ? -1.285 -7.722 27.431 1.00 85.12 203 ASN A O 1
ATOM 1614 N N . ASN A 1 204 ? -2.256 -7.595 29.462 1.00 87.62 204 ASN A N 1
ATOM 1615 C CA . ASN A 1 204 ? -1.683 -8.817 30.032 1.00 87.62 204 ASN A CA 1
ATOM 1616 C C . ASN A 1 204 ? -2.650 -10.014 29.950 1.00 87.62 204 ASN A C 1
ATOM 1618 O O . ASN A 1 204 ? -2.324 -11.098 30.425 1.00 87.62 204 ASN A O 1
ATOM 1622 N N . GLY A 1 205 ? -3.835 -9.830 29.358 1.00 89.00 205 GLY A N 1
ATOM 1623 C CA . GLY A 1 205 ? -4.847 -10.876 29.218 1.00 89.00 205 GLY A CA 1
ATOM 1624 C C . GLY A 1 205 ? -5.741 -11.065 30.446 1.00 89.00 205 GLY A C 1
ATOM 1625 O O . GLY A 1 205 ? -6.557 -11.987 30.472 1.00 89.00 205 GLY A O 1
ATOM 1626 N N . GLU A 1 206 ? -5.644 -10.214 31.464 1.00 92.12 206 GLU A N 1
ATOM 1627 C CA . GLU A 1 206 ? -6.484 -10.321 32.657 1.00 92.12 206 GLU A CA 1
ATOM 1628 C C . GLU A 1 206 ? -7.894 -9.796 32.373 1.00 92.12 206 GLU A C 1
ATOM 1630 O O . GLU A 1 206 ? -8.074 -8.738 31.766 1.00 92.12 206 GLU A O 1
ATOM 1635 N N . LEU A 1 207 ? -8.901 -10.541 32.834 1.00 93.69 207 LEU A N 1
ATOM 1636 C CA . LEU A 1 207 ? -10.309 -10.181 32.700 1.00 93.69 207 LEU A CA 1
ATOM 1637 C C . LEU A 1 207 ? -10.646 -8.961 33.562 1.00 93.69 207 LEU A C 1
ATOM 1639 O O . LEU A 1 207 ? -10.603 -9.042 34.787 1.00 93.69 207 LEU A O 1
ATOM 1643 N N . ILE A 1 208 ? -11.073 -7.871 32.923 1.00 93.69 208 ILE A N 1
ATOM 1644 C CA . ILE A 1 208 ? -11.560 -6.669 33.611 1.00 93.69 208 ILE A CA 1
ATOM 1645 C C . ILE A 1 208 ? -13.070 -6.783 33.847 1.00 93.69 208 ILE A C 1
ATOM 1647 O O . ILE A 1 208 ? -13.544 -6.634 34.972 1.00 93.69 208 ILE A O 1
ATOM 1651 N N . TRP A 1 209 ? -13.846 -7.050 32.793 1.00 95.00 209 TRP A N 1
ATOM 1652 C CA . TRP A 1 209 ? -15.294 -7.247 32.891 1.00 95.00 209 TRP A CA 1
ATOM 1653 C C . TRP A 1 209 ? -15.831 -8.091 31.734 1.00 95.00 209 TRP A C 1
ATOM 1655 O O . TRP A 1 209 ? -15.176 -8.275 30.706 1.00 95.00 209 TRP A O 1
ATOM 1665 N N . LYS A 1 210 ? -17.056 -8.601 31.900 1.00 94.19 210 LYS A N 1
ATOM 1666 C CA . LYS A 1 210 ? -17.802 -9.285 30.841 1.00 94.19 210 LYS A CA 1
ATOM 1667 C C . LYS A 1 210 ? -19.291 -8.954 30.885 1.00 94.19 210 LYS A C 1
ATOM 1669 O O . LYS A 1 210 ? -19.842 -8.738 31.962 1.00 94.19 210 LYS A O 1
ATOM 1674 N N . THR A 1 211 ? -19.944 -8.934 29.726 1.00 94.88 211 THR A N 1
ATOM 1675 C CA . THR A 1 211 ? -21.389 -8.684 29.604 1.00 94.88 211 THR A CA 1
ATOM 1676 C C . THR A 1 211 ? -22.010 -9.495 28.470 1.00 94.88 211 THR A C 1
ATOM 1678 O O . THR A 1 211 ? -21.330 -9.880 27.523 1.00 94.88 211 THR A O 1
ATOM 1681 N N . LYS A 1 212 ? -23.314 -9.768 28.538 1.00 93.00 212 LYS A N 1
ATOM 1682 C CA . LYS A 1 212 ? -24.025 -10.546 27.517 1.00 93.00 212 LYS A CA 1
ATOM 1683 C C . LYS A 1 212 ? -24.608 -9.617 26.455 1.00 93.00 212 LYS A C 1
ATOM 1685 O O . LYS A 1 212 ? -25.430 -8.762 26.767 1.00 93.00 212 LYS A O 1
ATOM 1690 N N . VAL A 1 213 ? -24.228 -9.822 25.196 1.00 90.62 213 VAL A N 1
ATOM 1691 C CA . VAL A 1 213 ? -24.660 -8.968 24.071 1.00 90.62 213 VAL A CA 1
ATOM 1692 C C . VAL A 1 213 ? -25.597 -9.692 23.105 1.00 90.62 213 VAL A C 1
ATOM 1694 O O . VAL A 1 213 ? -26.564 -9.092 22.636 1.00 90.62 213 VAL A O 1
ATOM 1697 N N . GLY A 1 214 ? -25.394 -10.996 22.891 1.00 88.19 214 GLY A N 1
ATOM 1698 C CA . GLY A 1 214 ? -26.164 -11.802 21.939 1.00 88.19 214 GLY A CA 1
ATOM 1699 C C . GLY A 1 214 ? -25.286 -12.402 20.835 1.00 88.19 214 GLY A C 1
ATOM 1700 O O . GLY A 1 214 ? -24.065 -12.415 20.984 1.00 88.19 214 GLY A O 1
ATOM 1701 N N . PRO A 1 215 ? -25.893 -12.951 19.767 1.00 88.56 215 PRO A N 1
ATOM 1702 C CA . PRO A 1 215 ? -25.162 -13.468 18.610 1.00 88.56 215 PRO A CA 1
ATOM 1703 C C . PRO A 1 215 ? -24.333 -12.374 17.934 1.00 88.56 215 PRO A C 1
ATOM 1705 O O . PRO A 1 215 ? -24.804 -11.254 17.760 1.00 88.56 215 PRO A O 1
ATOM 1708 N N . PHE A 1 216 ? -23.096 -12.702 17.585 1.00 89.25 216 PHE A N 1
ATOM 1709 C CA . PHE A 1 216 ? -22.093 -11.762 17.100 1.00 89.25 216 PHE A CA 1
ATOM 1710 C C . PHE A 1 216 ? -22.198 -11.486 15.593 1.00 89.25 216 PHE A C 1
ATOM 1712 O O . PHE A 1 216 ? -22.359 -12.424 14.817 1.00 89.25 216 PHE A O 1
ATOM 1719 N N . ARG A 1 217 ? -22.014 -10.220 15.184 1.00 88.56 217 ARG A N 1
ATOM 1720 C CA . ARG A 1 217 ? -21.798 -9.823 13.780 1.00 88.56 217 ARG A CA 1
ATOM 1721 C C . ARG A 1 217 ? -20.496 -9.066 13.554 1.00 88.56 217 ARG A C 1
ATOM 1723 O O . ARG A 1 217 ? -19.726 -9.431 12.676 1.00 88.56 217 ARG A O 1
ATOM 1730 N N . SER A 1 218 ? -20.260 -7.995 14.310 1.00 90.31 218 SER A N 1
ATOM 1731 C CA . SER A 1 218 ? -19.092 -7.123 14.122 1.00 90.31 218 SER A CA 1
ATOM 1732 C C . SER A 1 218 ? -18.665 -6.480 15.439 1.00 90.31 218 SER A C 1
ATOM 1734 O O . SER A 1 218 ? -19.501 -6.219 16.307 1.00 90.31 218 SER A O 1
ATOM 1736 N N . LEU A 1 219 ? -17.361 -6.278 15.625 1.00 93.12 219 LEU A N 1
ATOM 1737 C CA . LEU A 1 219 ? -16.748 -5.760 16.851 1.00 93.12 219 LEU A CA 1
ATOM 1738 C C . LEU A 1 219 ? -15.627 -4.797 16.476 1.00 93.12 219 LEU A C 1
ATOM 1740 O O . LEU A 1 219 ? -14.797 -5.113 15.629 1.00 93.12 219 LEU A O 1
ATOM 1744 N N . SER A 1 220 ? -15.586 -3.639 17.129 1.00 92.88 220 SER A N 1
ATOM 1745 C CA . SER A 1 220 ? -14.509 -2.666 16.960 1.00 92.88 220 SER A CA 1
ATOM 1746 C C . SER A 1 220 ? -14.267 -1.889 18.250 1.00 92.88 220 SER A C 1
ATOM 1748 O O . SER A 1 220 ? -15.189 -1.671 19.037 1.00 92.88 220 SER A O 1
ATOM 1750 N N . ILE A 1 221 ? -13.035 -1.418 18.441 1.00 92.25 221 ILE A N 1
ATOM 1751 C CA . ILE A 1 221 ? -12.705 -0.393 19.436 1.00 92.25 221 ILE A CA 1
ATOM 1752 C C . ILE A 1 221 ? -12.430 0.910 18.684 1.00 92.25 221 ILE A C 1
ATOM 1754 O O . ILE A 1 221 ? -11.624 0.935 17.757 1.00 92.25 221 ILE A O 1
ATOM 1758 N N . ALA A 1 222 ? -13.124 1.977 19.061 1.00 90.62 222 ALA A N 1
ATOM 1759 C CA . ALA A 1 222 ? -12.890 3.318 18.550 1.00 90.62 222 ALA A CA 1
ATOM 1760 C C . ALA A 1 222 ? -11.661 3.963 19.217 1.00 90.62 222 ALA A C 1
ATOM 1762 O O . ALA A 1 222 ? -11.304 3.625 20.344 1.00 90.62 222 ALA A O 1
ATOM 1763 N N . HIS A 1 223 ? -11.039 4.941 18.556 1.00 84.38 223 HIS A N 1
ATOM 1764 C CA . HIS A 1 223 ? -9.888 5.688 19.078 1.00 84.38 223 HIS A CA 1
ATOM 1765 C C . HIS A 1 223 ? -10.184 6.432 20.379 1.00 84.38 223 HIS A C 1
ATOM 1767 O O . HIS A 1 223 ? -9.296 6.577 21.211 1.00 84.38 223 HIS A O 1
ATOM 1773 N N . ASP A 1 224 ? -11.431 6.855 20.586 1.00 83.50 224 ASP A N 1
ATOM 1774 C CA . ASP A 1 224 ? -11.867 7.441 21.856 1.00 83.50 224 ASP A CA 1
ATOM 1775 C C . ASP A 1 224 ? -12.081 6.402 22.975 1.00 83.50 224 ASP A C 1
ATOM 1777 O O . ASP A 1 224 ? -12.520 6.737 24.074 1.00 83.50 224 ASP A O 1
ATOM 1781 N N . GLY A 1 225 ? -11.778 5.130 22.702 1.00 86.88 225 GLY A N 1
ATOM 1782 C CA . GLY A 1 225 ? -11.920 4.012 23.621 1.00 86.88 225 GLY A CA 1
ATOM 1783 C C . GLY A 1 225 ? -13.311 3.381 23.641 1.00 86.88 225 GLY A C 1
ATOM 1784 O O . GLY A 1 225 ? -13.504 2.386 24.340 1.00 86.88 225 GLY A O 1
ATOM 1785 N N . GLY A 1 226 ? -14.283 3.919 22.898 1.00 91.56 226 GLY A N 1
ATOM 1786 C CA . GLY A 1 226 ? -15.620 3.343 22.801 1.00 91.56 226 GLY A CA 1
ATOM 1787 C C . GLY A 1 226 ? -15.603 1.954 22.161 1.00 91.56 226 GLY A C 1
ATOM 1788 O O . GLY A 1 226 ? -15.019 1.755 21.102 1.00 91.56 226 GLY A O 1
ATOM 1789 N N . ILE A 1 227 ? -16.278 0.990 22.778 1.00 94.62 227 ILE A N 1
ATOM 1790 C CA . ILE A 1 227 ? -16.407 -0.373 22.255 1.00 94.62 227 ILE A CA 1
ATOM 1791 C C . ILE A 1 227 ? -17.709 -0.449 21.468 1.00 94.62 227 ILE A C 1
ATOM 1793 O O . ILE A 1 227 ? -18.774 -0.186 22.024 1.00 94.62 227 ILE A O 1
ATOM 1797 N N . MET A 1 228 ? -17.641 -0.810 20.191 1.00 94.81 228 MET A N 1
ATOM 1798 C CA . MET A 1 228 ? -18.806 -0.916 19.318 1.00 94.81 228 MET A CA 1
ATOM 1799 C C . MET A 1 228 ? -19.067 -2.368 18.944 1.00 94.81 228 MET A C 1
ATOM 1801 O O . MET A 1 228 ? -18.158 -3.088 18.528 1.00 94.81 228 MET A O 1
ATOM 1805 N N . VAL A 1 229 ? -20.315 -2.797 19.119 1.00 95.06 229 VAL A N 1
ATOM 1806 C CA . VAL A 1 229 ? -20.739 -4.186 18.940 1.00 95.06 229 VAL A CA 1
ATOM 1807 C C . VAL A 1 229 ? -21.992 -4.220 18.086 1.00 95.06 229 VAL A C 1
ATOM 1809 O O . VAL A 1 229 ? -23.004 -3.629 18.453 1.00 95.06 229 VAL A O 1
ATOM 1812 N N . ALA A 1 230 ? -21.938 -4.947 16.976 1.00 94.25 230 ALA A N 1
ATOM 1813 C CA . ALA A 1 230 ? -23.109 -5.324 16.202 1.00 94.25 230 ALA A CA 1
ATOM 1814 C C . ALA A 1 230 ? -23.468 -6.779 16.509 1.00 94.25 230 ALA A C 1
ATOM 1816 O O . ALA A 1 230 ? -22.619 -7.675 16.443 1.00 94.25 230 ALA A O 1
ATOM 1817 N N . THR A 1 231 ? -24.734 -6.997 16.837 1.00 93.31 231 THR A N 1
ATOM 1818 C CA . THR A 1 231 ? -25.366 -8.306 16.992 1.00 93.31 231 THR A CA 1
ATOM 1819 C C . THR A 1 231 ? -26.464 -8.467 15.952 1.00 93.31 231 THR A C 1
ATOM 1821 O O . THR A 1 231 ? -26.813 -7.499 15.285 1.00 93.31 231 THR A O 1
ATOM 1824 N N . ASP A 1 232 ? -27.051 -9.660 15.845 1.00 90.06 232 ASP A N 1
ATOM 1825 C CA . ASP A 1 232 ? -28.163 -9.914 14.911 1.00 90.06 232 ASP A CA 1
ATOM 1826 C C . ASP A 1 232 ? -29.326 -8.917 15.033 1.00 90.06 232 ASP A C 1
ATOM 1828 O O . ASP A 1 232 ? -30.036 -8.709 14.062 1.00 90.06 232 ASP A O 1
ATOM 1832 N N . THR A 1 233 ? -29.553 -8.310 16.201 1.00 90.06 233 THR A N 1
ATOM 1833 C CA . THR A 1 233 ? -30.749 -7.485 16.465 1.00 90.06 233 THR A CA 1
ATOM 1834 C C . THR A 1 233 ? -30.448 -6.030 16.807 1.00 90.06 233 THR A C 1
ATOM 1836 O O . THR A 1 233 ? -31.362 -5.210 16.902 1.00 90.06 233 THR A O 1
ATOM 1839 N N . SER A 1 234 ? -29.187 -5.695 17.079 1.00 93.50 234 SER A N 1
ATOM 1840 C CA . SER A 1 234 ? -28.839 -4.377 17.604 1.00 93.50 234 SER A CA 1
ATOM 1841 C C . SER A 1 234 ? -27.383 -4.016 17.374 1.00 93.50 234 SER A C 1
ATOM 1843 O O . SER A 1 234 ? -26.501 -4.870 17.423 1.00 93.50 234 SER A O 1
ATOM 1845 N N . VAL A 1 235 ? -27.127 -2.722 17.253 1.00 95.38 235 VAL A N 1
ATOM 1846 C CA . VAL A 1 235 ? -25.803 -2.121 17.350 1.00 95.38 235 VAL A CA 1
ATOM 1847 C C . VAL A 1 235 ? -25.726 -1.338 18.652 1.00 95.38 235 VAL A C 1
ATOM 1849 O O . VAL A 1 235 ? -26.598 -0.530 18.968 1.00 95.38 235 VAL A O 1
ATOM 1852 N N . ARG A 1 236 ? -24.682 -1.596 19.435 1.00 94.81 236 ARG A N 1
ATOM 1853 C CA . ARG A 1 236 ? -24.495 -1.034 20.773 1.00 94.81 236 ARG A CA 1
ATOM 1854 C C . ARG A 1 236 ? -23.117 -0.428 20.911 1.00 94.81 236 ARG A C 1
ATOM 1856 O O . ARG A 1 236 ? -22.148 -0.919 20.327 1.00 94.81 236 ARG A O 1
ATOM 1863 N N . ARG A 1 237 ? -23.028 0.587 21.763 1.00 95.44 237 ARG A N 1
ATOM 1864 C CA . ARG A 1 237 ? -21.765 1.191 22.175 1.00 95.44 237 ARG A CA 1
ATOM 1865 C C . ARG A 1 237 ? -21.592 1.079 23.680 1.00 95.44 237 ARG A C 1
ATOM 1867 O O . ARG A 1 237 ? -22.488 1.450 24.431 1.00 95.44 237 ARG A O 1
ATOM 1874 N N . PHE A 1 238 ? -20.420 0.637 24.114 1.00 94.81 238 PHE A N 1
ATOM 1875 C CA . PHE A 1 238 ? -20.014 0.567 25.514 1.00 94.81 238 PHE A CA 1
ATOM 1876 C C . PHE A 1 238 ? -18.821 1.487 25.782 1.00 94.81 238 PHE A C 1
ATOM 1878 O O . PHE A 1 238 ? -18.016 1.777 24.895 1.00 94.81 238 PHE A O 1
ATOM 1885 N N . THR A 1 239 ? -18.689 1.941 27.023 1.00 92.88 239 THR A N 1
ATOM 1886 C CA . THR A 1 239 ? -17.460 2.557 27.532 1.00 92.88 239 THR A CA 1
ATOM 1887 C C . THR A 1 239 ? -16.405 1.485 27.824 1.00 92.88 239 THR A C 1
ATOM 1889 O O . THR A 1 239 ? -16.728 0.308 27.984 1.00 92.88 239 THR A O 1
ATOM 1892 N N . GLN A 1 240 ? -15.146 1.891 28.013 1.00 89.94 240 GLN A N 1
ATOM 1893 C CA . GLN A 1 240 ? -14.086 0.990 28.500 1.00 89.94 240 GLN A CA 1
ATOM 1894 C C . GLN A 1 240 ? -14.387 0.396 29.887 1.00 89.94 240 GLN A C 1
ATOM 1896 O O . GLN A 1 240 ? -13.850 -0.643 30.251 1.00 89.94 240 GLN A O 1
ATOM 1901 N N . THR A 1 241 ? -15.276 1.028 30.657 1.00 90.75 241 THR A N 1
ATOM 1902 C CA . THR A 1 241 ? -15.739 0.532 31.962 1.00 90.75 241 THR A CA 1
ATOM 1903 C C . THR A 1 241 ? -16.893 -0.473 31.859 1.00 90.75 241 THR A C 1
ATOM 1905 O O . THR A 1 241 ? -17.373 -0.945 32.885 1.00 90.75 241 THR A O 1
ATOM 1908 N N . GLY A 1 242 ? -17.366 -0.789 30.647 1.00 90.06 242 GLY A N 1
ATOM 1909 C CA . GLY A 1 242 ? -18.452 -1.744 30.407 1.00 90.06 242 GLY A CA 1
ATOM 1910 C C . GLY A 1 242 ? -19.860 -1.160 30.517 1.00 90.06 242 GLY A C 1
ATOM 1911 O O . GLY A 1 242 ? -20.838 -1.904 30.456 1.00 90.06 242 GLY A O 1
ATOM 1912 N N . LYS A 1 243 ? -19.999 0.165 30.653 1.00 93.69 243 LYS A N 1
ATOM 1913 C CA . LYS A 1 243 ? -21.307 0.832 30.669 1.00 93.69 243 LYS A CA 1
ATOM 1914 C C . LYS A 1 243 ? -21.832 0.990 29.244 1.00 93.69 243 LYS A C 1
ATOM 1916 O O . LYS A 1 243 ? -21.147 1.561 28.400 1.00 93.69 243 LYS A O 1
ATOM 1921 N N . GLU A 1 244 ? -23.059 0.543 28.992 1.00 95.12 244 GLU A N 1
ATOM 1922 C CA . GLU A 1 244 ? -23.756 0.797 27.725 1.00 95.12 244 GLU A CA 1
ATOM 1923 C C . GLU A 1 244 ? -24.074 2.299 27.592 1.00 95.12 244 GLU A C 1
ATOM 1925 O O . GLU A 1 244 ? -24.664 2.905 28.490 1.00 95.12 244 GLU A O 1
ATOM 1930 N N . VAL A 1 245 ? -23.620 2.911 26.496 1.00 94.62 245 VAL A N 1
ATOM 1931 C CA . VAL A 1 245 ? -23.819 4.332 26.166 1.00 94.62 245 VAL A CA 1
ATOM 1932 C C . VAL A 1 245 ? -25.111 4.509 25.379 1.00 94.62 245 VAL A C 1
ATOM 1934 O O . VAL A 1 245 ? -25.912 5.381 25.702 1.00 94.62 245 VAL A O 1
ATOM 1937 N N . TRP A 1 246 ? -25.304 3.681 24.353 1.00 95.88 246 TRP A N 1
ATOM 1938 C CA . TRP A 1 246 ? -26.513 3.638 23.540 1.00 95.88 246 TRP A CA 1
ATOM 1939 C C . TRP A 1 246 ? -26.666 2.268 22.877 1.00 95.88 246 TRP A C 1
ATOM 1941 O O . TRP A 1 246 ? -25.701 1.511 22.725 1.00 95.88 246 TRP A O 1
ATOM 1951 N N . ASN A 1 247 ? -27.896 1.982 22.463 1.00 94.56 247 ASN A N 1
ATOM 1952 C CA . ASN A 1 247 ? -28.299 0.757 21.793 1.00 94.56 247 ASN A CA 1
ATOM 1953 C C . ASN A 1 247 ? -29.357 1.101 20.744 1.00 94.56 247 ASN A C 1
ATOM 1955 O O . ASN A 1 247 ? -30.428 1.611 21.072 1.00 94.56 247 ASN A O 1
ATOM 1959 N N . VAL A 1 248 ? -29.020 0.843 19.486 1.00 93.06 248 VAL A N 1
ATOM 1960 C CA . VAL A 1 248 ? -29.891 1.033 18.331 1.00 93.06 248 VAL A CA 1
ATOM 1961 C C . VAL A 1 248 ? -30.212 -0.348 17.788 1.00 93.06 248 VAL A C 1
ATOM 1963 O O . VAL A 1 248 ? -29.339 -1.047 17.285 1.00 93.06 248 VAL A O 1
ATOM 1966 N N . GLY A 1 249 ? -31.466 -0.758 17.904 1.00 82.94 249 GLY A N 1
ATOM 1967 C CA . GLY A 1 249 ? -31.930 -2.066 17.458 1.00 82.94 249 GLY A CA 1
ATOM 1968 C C . GLY A 1 249 ? -33.433 -2.063 17.233 1.00 82.94 249 GLY A C 1
ATOM 1969 O O . GLY A 1 249 ? -34.122 -1.110 17.602 1.00 82.94 249 GLY A O 1
ATOM 1970 N N . GLY A 1 250 ? -33.934 -3.124 16.614 1.00 77.12 250 GLY A N 1
ATOM 1971 C CA . GLY A 1 250 ? -35.346 -3.262 16.276 1.00 77.12 250 GLY A CA 1
ATOM 1972 C C . GLY A 1 250 ? -35.781 -4.720 16.197 1.00 77.12 250 GLY A C 1
ATOM 1973 O O . GLY A 1 250 ? -35.101 -5.612 16.699 1.00 77.12 250 GLY A O 1
ATOM 1974 N N . GLU A 1 251 ? -36.934 -4.946 15.570 1.00 81.62 251 GLU A N 1
ATOM 1975 C CA . GLU A 1 251 ? -37.435 -6.296 15.269 1.00 81.62 251 GLU A CA 1
ATOM 1976 C C . GLU A 1 251 ? -36.735 -6.919 14.050 1.00 81.62 251 GLU A C 1
ATOM 1978 O O . GLU A 1 251 ? -36.717 -8.138 13.899 1.00 81.62 251 GLU A O 1
ATOM 1983 N N . GLU A 1 252 ? -36.148 -6.077 13.197 1.00 88.88 252 GLU A N 1
ATOM 1984 C CA . GLU A 1 252 ? -35.430 -6.472 11.986 1.00 88.88 252 GLU A CA 1
ATOM 1985 C C . GLU A 1 252 ? -33.979 -6.877 12.285 1.00 88.88 252 GLU A C 1
ATOM 1987 O O . GLU A 1 252 ? -33.367 -6.394 13.243 1.00 88.88 252 GLU A O 1
ATOM 1992 N N . PHE A 1 253 ? -33.406 -7.737 11.437 1.00 90.81 253 PHE A N 1
ATOM 1993 C CA . PHE A 1 253 ? -32.019 -8.166 11.595 1.00 90.81 253 PHE A CA 1
ATOM 1994 C C . PHE A 1 253 ? -31.030 -7.109 11.119 1.00 90.81 253 PHE A C 1
ATOM 1996 O O . PHE A 1 253 ? -31.266 -6.410 10.138 1.00 90.81 253 PHE A O 1
ATOM 2003 N N . VAL A 1 254 ? -29.891 -7.020 11.799 1.00 93.12 254 VAL A N 1
ATOM 2004 C CA . VAL A 1 254 ? -28.713 -6.298 11.323 1.00 93.12 254 VAL A CA 1
ATOM 2005 C C . VAL A 1 254 ? -27.945 -7.227 10.388 1.00 93.12 254 VAL A C 1
ATOM 2007 O O . VAL A 1 254 ? -27.307 -8.180 10.834 1.00 93.12 254 VAL A O 1
ATOM 2010 N N . GLU A 1 255 ? -28.003 -6.941 9.090 1.00 91.62 255 GLU A N 1
ATOM 2011 C CA . GLU A 1 255 ? -27.346 -7.744 8.050 1.00 91.62 255 GLU A CA 1
ATOM 2012 C C . GLU A 1 255 ? -25.834 -7.490 8.036 1.00 91.62 255 GLU A C 1
ATOM 2014 O O . GLU A 1 255 ? -25.020 -8.413 8.044 1.00 91.62 255 GLU A O 1
ATOM 2019 N N . THR A 1 256 ? -25.438 -6.216 8.084 1.00 92.94 256 THR A N 1
ATOM 2020 C CA . THR A 1 256 ? -24.031 -5.811 8.146 1.00 92.94 256 THR A CA 1
ATOM 2021 C C . THR A 1 256 ? -23.890 -4.448 8.813 1.00 92.94 256 THR A C 1
ATOM 2023 O O . THR A 1 256 ? -24.771 -3.590 8.740 1.00 92.94 256 THR A O 1
ATOM 2026 N N . CYS A 1 257 ? -22.766 -4.236 9.488 1.00 94.94 257 CYS A N 1
ATOM 2027 C CA . CYS A 1 257 ? -22.462 -2.985 10.163 1.00 94.94 257 CYS A CA 1
ATOM 2028 C C . CYS A 1 257 ? -20.969 -2.693 10.069 1.00 94.94 257 CYS A C 1
ATOM 2030 O O . CYS A 1 257 ? -20.130 -3.550 10.373 1.00 94.94 257 CYS A O 1
ATOM 2032 N N . LYS A 1 258 ? -20.640 -1.457 9.692 1.00 95.19 258 LYS A N 1
ATOM 2033 C CA . LYS A 1 258 ? -19.274 -0.947 9.672 1.00 95.19 258 LYS A CA 1
ATOM 2034 C C . LYS A 1 258 ? -19.151 0.270 10.566 1.00 95.19 258 LYS A C 1
ATOM 2036 O O . LYS A 1 258 ? -19.993 1.168 10.608 1.00 95.19 258 LYS A O 1
ATOM 2041 N N . PHE A 1 259 ? -18.045 0.255 11.279 1.00 94.19 259 PHE A N 1
ATOM 2042 C CA . PHE A 1 259 ? -17.715 1.160 12.351 1.00 94.19 259 PHE A CA 1
ATOM 2043 C C . PHE A 1 259 ? -16.583 2.058 11.897 1.00 94.19 259 PHE A C 1
ATOM 2045 O O . PHE A 1 259 ? -15.548 1.563 11.454 1.00 94.19 259 PHE A O 1
ATOM 2052 N N . MET A 1 260 ? -16.749 3.369 12.025 1.00 92.06 260 MET A N 1
ATOM 2053 C CA . MET A 1 260 ? -15.625 4.257 11.796 1.00 92.06 260 MET A CA 1
ATOM 2054 C C . MET A 1 260 ? -14.683 4.209 12.999 1.00 92.06 260 MET A C 1
ATOM 2056 O O . MET A 1 260 ? -15.120 4.259 14.150 1.00 92.06 260 MET A O 1
ATOM 2060 N N . HIS A 1 261 ? -13.382 4.136 12.725 1.00 86.00 261 HIS A N 1
ATOM 2061 C CA . HIS A 1 261 ? -12.323 4.015 13.731 1.00 86.00 261 HIS A CA 1
ATOM 2062 C C . HIS A 1 261 ? -12.361 5.098 14.824 1.00 86.00 261 HIS A C 1
ATOM 2064 O O . HIS A 1 261 ? -11.910 4.872 15.937 1.00 86.00 261 HIS A O 1
ATOM 2070 N N . THR A 1 262 ? -12.914 6.273 14.547 1.00 86.06 262 THR A N 1
ATOM 2071 C CA . THR A 1 262 ? -13.069 7.380 15.502 1.00 86.06 262 THR A CA 1
ATOM 2072 C C . THR A 1 262 ? -14.274 7.242 16.435 1.00 86.06 262 THR A C 1
ATOM 2074 O O . THR A 1 262 ? -14.306 7.925 17.452 1.00 86.06 262 THR A O 1
ATOM 2077 N N . GLY A 1 263 ? -15.248 6.378 16.122 1.00 87.25 263 GLY A N 1
ATOM 2078 C CA . GLY A 1 263 ? -16.439 6.127 16.949 1.00 87.25 263 GLY A CA 1
ATOM 2079 C C . GLY A 1 263 ? -17.568 7.162 16.841 1.00 87.25 263 GLY A C 1
ATOM 2080 O O . GLY A 1 263 ? -18.580 7.036 17.528 1.00 87.25 263 GLY A O 1
ATOM 2081 N N . ASP A 1 264 ? -17.431 8.180 15.991 1.00 90.12 264 ASP A N 1
ATOM 2082 C CA . ASP A 1 264 ? -18.413 9.255 15.766 1.00 90.12 264 ASP A CA 1
ATOM 2083 C C . ASP A 1 264 ? -19.347 9.017 14.567 1.00 90.12 264 ASP A C 1
ATOM 2085 O O . ASP A 1 264 ? -20.296 9.780 14.384 1.00 90.12 264 ASP A O 1
ATOM 2089 N N . PHE A 1 265 ? -19.124 7.956 13.786 1.00 93.44 265 PHE A N 1
ATOM 2090 C CA . PHE A 1 265 ? -19.977 7.567 12.664 1.00 93.44 265 PHE A CA 1
ATOM 2091 C C . PHE A 1 265 ? -20.054 6.045 12.518 1.00 93.44 265 PHE A C 1
ATOM 2093 O O . PHE A 1 265 ? -19.055 5.335 12.661 1.00 93.44 265 PHE A O 1
ATOM 2100 N N . THR A 1 266 ? -21.243 5.538 12.211 1.00 95.31 266 THR A N 1
ATOM 2101 C CA . THR A 1 266 ? -21.497 4.114 11.949 1.00 95.31 266 THR A CA 1
ATOM 2102 C C . THR A 1 266 ? -22.460 3.983 10.778 1.00 95.31 266 THR A C 1
ATOM 2104 O O . THR A 1 266 ? -23.448 4.712 10.722 1.00 95.31 266 THR A O 1
ATOM 2107 N N . ALA A 1 267 ? -22.205 3.046 9.862 1.00 95.75 267 ALA A N 1
ATOM 2108 C CA . ALA A 1 267 ? -23.170 2.664 8.834 1.00 95.75 267 ALA A CA 1
ATOM 2109 C C . ALA A 1 267 ? -23.655 1.237 9.092 1.00 95.75 267 ALA A C 1
ATOM 2111 O O . ALA A 1 267 ? -22.854 0.323 9.287 1.00 95.75 267 ALA A O 1
ATOM 2112 N N . MET A 1 268 ? -24.968 1.057 9.075 1.00 95.38 268 MET A N 1
ATOM 2113 C CA . MET A 1 268 ? -25.628 -0.205 9.376 1.00 95.38 268 MET A CA 1
ATOM 2114 C C . MET A 1 268 ? -26.678 -0.505 8.312 1.00 95.38 268 MET A C 1
ATOM 2116 O O . MET A 1 268 ? -27.508 0.348 7.992 1.00 95.38 268 MET A O 1
ATOM 2120 N N . ALA A 1 269 ? -26.661 -1.726 7.793 1.00 94.06 269 ALA A N 1
ATOM 2121 C CA . ALA A 1 269 ? -27.743 -2.284 7.006 1.00 94.06 269 ALA A CA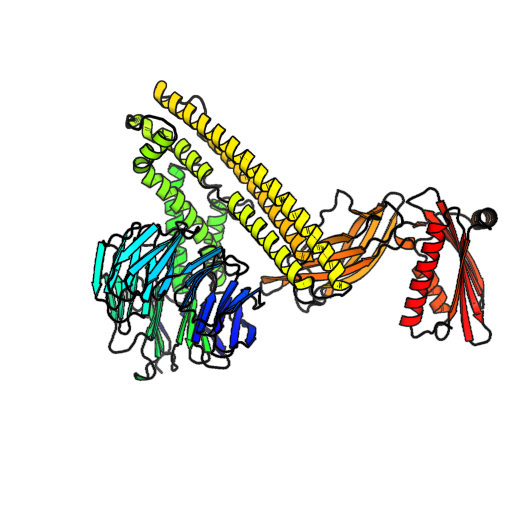 1
ATOM 2122 C C . ALA A 1 269 ? -28.605 -3.180 7.895 1.00 94.06 269 ALA A C 1
ATOM 2124 O O . ALA A 1 269 ? -28.084 -4.033 8.616 1.00 94.06 269 ALA A O 1
ATOM 2125 N N . PHE A 1 270 ? -29.915 -2.985 7.835 1.00 91.31 270 PHE A N 1
ATOM 2126 C CA . PHE A 1 270 ? -30.875 -3.790 8.575 1.00 91.31 270 PHE A CA 1
ATOM 2127 C C . PHE A 1 270 ? -32.109 -4.096 7.727 1.00 91.31 270 PHE A C 1
ATOM 2129 O O . PHE A 1 270 ? -32.380 -3.430 6.715 1.00 91.31 270 PHE A O 1
ATOM 2136 N N . GLY A 1 271 ? -32.830 -5.126 8.153 1.00 87.69 271 GLY A N 1
ATOM 2137 C CA . GLY A 1 271 ? -33.901 -5.740 7.397 1.00 87.69 271 GLY A CA 1
ATOM 2138 C C . GLY A 1 271 ? -33.462 -7.090 6.870 1.00 87.69 271 GLY A C 1
ATOM 2139 O O . GLY A 1 271 ? -33.051 -7.955 7.636 1.00 87.69 271 GLY A O 1
ATOM 2140 N N . GLY A 1 272 ? -33.593 -7.261 5.565 1.00 84.31 272 GLY A N 1
ATOM 2141 C CA . GLY A 1 272 ? -33.282 -8.486 4.854 1.00 84.31 272 GLY A CA 1
ATOM 2142 C C . GLY A 1 272 ? -34.478 -8.985 4.061 1.00 84.31 272 GLY A C 1
ATOM 2143 O O . GLY A 1 272 ? -35.578 -8.427 4.086 1.00 84.31 272 GLY A O 1
ATOM 2144 N N . GLU A 1 273 ? -34.252 -10.074 3.341 1.00 84.00 273 GLU A N 1
ATOM 2145 C CA . GLU A 1 273 ? -35.272 -10.718 2.514 1.00 84.00 273 GLU A CA 1
ATOM 2146 C C . GLU A 1 273 ? -36.477 -11.181 3.348 1.00 84.00 273 GLU A C 1
ATOM 2148 O O . GLU A 1 273 ? -37.621 -11.012 2.933 1.00 84.00 273 GLU A O 1
ATOM 2153 N N . ILE A 1 274 ? -36.226 -11.652 4.575 1.00 86.31 274 ILE A N 1
ATOM 2154 C CA . ILE A 1 274 ? -37.258 -12.124 5.512 1.00 86.31 274 ILE A CA 1
ATOM 2155 C C . ILE A 1 274 ? -38.253 -11.008 5.871 1.00 86.31 274 ILE A C 1
ATOM 2157 O O . ILE A 1 274 ? -39.448 -11.264 6.003 1.00 86.31 274 ILE A O 1
ATOM 2161 N N . PHE A 1 275 ? -37.771 -9.771 6.008 1.00 86.06 275 PHE A N 1
ATOM 2162 C CA . PHE A 1 275 ? -38.586 -8.623 6.416 1.00 86.06 275 PHE A CA 1
ATOM 2163 C C . PHE A 1 275 ? -39.109 -7.807 5.231 1.00 86.06 275 PHE A C 1
ATOM 2165 O O . PHE A 1 275 ? -39.902 -6.885 5.424 1.00 86.06 275 PHE A O 1
ATOM 2172 N N . ASN A 1 276 ? -38.676 -8.126 4.003 1.00 86.69 276 ASN A N 1
ATOM 2173 C CA . ASN A 1 276 ? -38.928 -7.319 2.805 1.00 86.69 276 ASN A CA 1
ATOM 2174 C C . ASN A 1 276 ? -38.580 -5.827 3.024 1.00 86.69 276 ASN A C 1
ATOM 2176 O O . ASN A 1 276 ? -39.245 -4.914 2.523 1.00 86.69 276 ASN A O 1
ATOM 2180 N N . SER A 1 277 ? -37.538 -5.581 3.820 1.00 88.62 277 SER A N 1
ATOM 2181 C CA . SER A 1 277 ? -37.020 -4.263 4.164 1.00 88.62 277 SER A CA 1
ATOM 2182 C C . SER A 1 277 ? -35.521 -4.241 3.878 1.00 88.62 277 SER A C 1
ATOM 2184 O O . SER A 1 277 ? -34.792 -5.185 4.161 1.00 88.62 277 SER A O 1
ATOM 2186 N N . HIS A 1 278 ? -35.040 -3.176 3.242 1.00 92.06 278 HIS A N 1
ATOM 2187 C CA . HIS A 1 278 ? -33.650 -3.096 2.787 1.00 92.06 278 HIS A CA 1
ATOM 2188 C C . HIS A 1 278 ? -33.098 -1.717 3.100 1.00 92.06 278 HIS A C 1
ATOM 2190 O O . HIS A 1 278 ? -32.991 -0.851 2.226 1.00 92.06 278 HIS A O 1
ATOM 2196 N N . ASN A 1 279 ? -32.854 -1.471 4.379 1.00 93.00 279 ASN A N 1
ATOM 2197 C CA . ASN A 1 279 ? -32.577 -0.135 4.867 1.00 93.00 279 ASN A CA 1
ATOM 2198 C C . ASN A 1 279 ? -31.098 0.005 5.224 1.00 93.00 279 ASN A C 1
ATOM 2200 O O . ASN A 1 279 ? -30.552 -0.761 6.009 1.00 93.00 279 ASN A O 1
ATOM 2204 N N . LEU A 1 280 ? -30.470 1.038 4.672 1.00 95.31 280 LEU A N 1
ATOM 2205 C CA . LEU A 1 280 ? -29.177 1.544 5.105 1.00 95.31 280 LEU A CA 1
ATOM 2206 C C . LEU A 1 280 ? -29.415 2.735 6.029 1.00 95.31 280 LEU A C 1
ATOM 2208 O O . LEU A 1 280 ? -30.107 3.684 5.655 1.00 95.31 280 LEU A O 1
ATOM 2212 N N . GLN A 1 281 ? -28.831 2.714 7.216 1.00 94.94 281 GLN A N 1
ATOM 2213 C CA . GLN A 1 281 ? -28.835 3.830 8.150 1.00 94.94 281 GLN A CA 1
ATOM 2214 C C . GLN A 1 281 ? -27.414 4.249 8.482 1.00 94.94 281 GLN A C 1
ATOM 2216 O O . GLN A 1 281 ? -26.528 3.418 8.672 1.00 94.94 281 GLN A O 1
ATOM 2221 N N . ALA A 1 282 ? -27.228 5.558 8.592 1.00 95.38 282 ALA A N 1
ATOM 2222 C CA . ALA A 1 282 ? -26.061 6.131 9.225 1.00 95.38 282 ALA A CA 1
ATOM 2223 C C . ALA A 1 282 ? -26.428 6.658 10.607 1.00 95.38 282 ALA A C 1
ATOM 2225 O O . ALA A 1 282 ? -27.452 7.330 10.770 1.00 95.38 282 ALA A O 1
ATOM 2226 N N . LEU A 1 283 ? -25.563 6.373 11.572 1.00 95.31 283 LEU A N 1
ATOM 2227 C CA . LEU A 1 283 ? -25.672 6.796 12.959 1.00 95.31 283 LEU A CA 1
ATOM 2228 C C . LEU A 1 283 ? -24.516 7.738 13.300 1.00 95.31 283 LEU A C 1
ATOM 2230 O O . LEU A 1 283 ? -23.388 7.521 12.848 1.00 95.31 283 LEU A O 1
ATOM 2234 N N . ASP A 1 284 ? -24.785 8.757 14.113 1.00 93.38 284 ASP A N 1
ATOM 2235 C CA . ASP A 1 284 ? -23.724 9.534 14.757 1.00 93.38 284 ASP A CA 1
ATOM 2236 C C . ASP A 1 284 ? -23.140 8.807 15.984 1.00 93.38 284 ASP A C 1
ATOM 2238 O O . ASP A 1 284 ? -23.626 7.760 16.417 1.00 93.38 284 ASP A O 1
ATOM 2242 N N . GLY A 1 285 ? -22.102 9.386 16.592 1.00 89.62 285 GLY A N 1
ATOM 2243 C CA . GLY A 1 285 ? -21.453 8.832 17.785 1.00 89.62 285 GLY A CA 1
ATOM 2244 C C . GLY A 1 285 ? -22.357 8.690 19.014 1.00 89.62 285 GLY A C 1
ATOM 2245 O O . GLY A 1 285 ? -21.971 8.017 19.974 1.00 89.62 285 GLY A O 1
ATOM 2246 N N . THR A 1 286 ? -23.549 9.291 18.999 1.00 92.62 286 THR A N 1
ATOM 2247 C CA . THR A 1 286 ? -24.559 9.192 20.061 1.00 92.62 286 THR A CA 1
ATOM 2248 C C . THR A 1 286 ? -25.647 8.157 19.766 1.00 92.62 286 THR A C 1
ATOM 2250 O O . THR A 1 286 ? -26.509 7.939 20.614 1.00 92.62 286 THR A O 1
ATOM 2253 N N . GLY A 1 287 ? -25.590 7.493 18.607 1.00 92.50 287 GLY A N 1
ATOM 2254 C CA . GLY A 1 287 ? -26.563 6.489 18.180 1.00 92.50 287 GLY A CA 1
ATOM 2255 C C . GLY A 1 287 ? -27.794 7.077 17.483 1.00 92.50 287 GLY A C 1
ATOM 2256 O O . GLY A 1 287 ? -28.745 6.349 17.215 1.00 92.50 287 GLY A O 1
ATOM 2257 N N . ASN A 1 288 ? -27.812 8.374 17.166 1.00 94.81 288 ASN A N 1
ATOM 2258 C CA . ASN A 1 288 ? -28.939 8.976 16.456 1.00 94.81 288 ASN A CA 1
ATOM 2259 C C . ASN A 1 288 ? -28.838 8.720 14.952 1.00 94.81 288 ASN A C 1
ATOM 2261 O O . ASN A 1 288 ? -27.768 8.867 14.361 1.00 94.81 288 ASN A O 1
ATOM 2265 N N . VAL A 1 289 ? -29.969 8.400 14.315 1.00 94.44 289 VAL A N 1
ATOM 2266 C CA . VAL A 1 289 ? -30.042 8.227 12.857 1.00 94.44 289 VAL A CA 1
ATOM 2267 C C . VAL A 1 289 ? -29.919 9.585 12.170 1.00 94.44 289 VAL A C 1
ATOM 2269 O O . VAL A 1 289 ? -30.818 10.420 12.257 1.00 94.44 289 VAL A O 1
ATOM 2272 N N . VAL A 1 290 ? -28.825 9.795 11.439 1.00 95.44 290 VAL A N 1
ATOM 2273 C CA . VAL A 1 290 ? -28.528 11.068 10.758 1.00 95.44 290 VAL A CA 1
ATOM 2274 C C . VAL A 1 290 ? -29.034 11.095 9.321 1.00 95.44 290 VAL A C 1
ATOM 2276 O O . VAL A 1 290 ? -29.493 12.130 8.832 1.00 95.44 290 VAL A O 1
ATOM 2279 N N . TRP A 1 291 ? -29.023 9.948 8.647 1.00 95.38 291 TRP A N 1
ATOM 2280 C CA . TRP A 1 291 ? -29.699 9.744 7.372 1.00 95.38 291 TRP A CA 1
ATOM 2281 C C . TRP A 1 291 ? -30.050 8.269 7.182 1.00 95.38 291 TRP A C 1
ATOM 2283 O O . TRP A 1 291 ? -29.432 7.379 7.768 1.00 95.38 291 TRP A O 1
ATOM 2293 N N . SER A 1 292 ? -31.062 8.008 6.360 1.00 94.25 292 SER A N 1
ATOM 2294 C CA . SER A 1 292 ? -31.469 6.661 5.981 1.00 94.25 292 SER A CA 1
ATOM 2295 C C . SER A 1 292 ? -31.743 6.552 4.491 1.00 94.25 292 SER A C 1
ATOM 2297 O O . SER A 1 292 ? -32.165 7.509 3.835 1.00 94.25 292 SER A O 1
ATOM 2299 N N . TYR A 1 293 ? -31.498 5.365 3.955 1.00 94.44 293 TYR A N 1
ATOM 2300 C CA . TYR A 1 293 ? -31.716 5.039 2.566 1.00 94.44 293 TYR A CA 1
ATOM 2301 C C . TYR A 1 293 ? -32.421 3.691 2.416 1.00 94.44 293 TYR A C 1
ATOM 2303 O O . TYR A 1 293 ? -31.935 2.684 2.918 1.00 94.44 293 TYR A O 1
ATOM 2311 N N . ASN A 1 294 ? -33.539 3.654 1.691 1.00 93.50 294 ASN A N 1
ATOM 2312 C CA . ASN A 1 294 ? -34.179 2.396 1.310 1.00 93.50 294 ASN A CA 1
ATOM 2313 C C . ASN A 1 294 ? -33.641 1.930 -0.052 1.00 93.50 294 ASN A C 1
ATOM 2315 O O . ASN A 1 294 ? -33.887 2.563 -1.087 1.00 93.50 294 ASN A O 1
ATOM 2319 N N . ALA A 1 295 ? -32.894 0.827 -0.025 1.00 91.12 295 ALA A N 1
ATOM 2320 C CA . ALA A 1 295 ? -32.189 0.257 -1.161 1.00 91.12 295 ALA A CA 1
ATOM 2321 C C . ALA A 1 295 ? -33.091 -0.477 -2.152 1.00 91.12 295 ALA A C 1
ATOM 2323 O O . ALA A 1 295 ? -32.828 -0.450 -3.359 1.00 91.12 295 ALA A O 1
ATOM 2324 N N . GLY A 1 296 ? -34.174 -1.079 -1.662 1.00 89.19 296 GLY A N 1
ATOM 2325 C CA . GLY A 1 296 ? -35.069 -1.921 -2.456 1.00 89.19 296 GLY A CA 1
ATOM 2326 C C . GLY A 1 296 ? -34.441 -3.228 -2.957 1.00 89.19 296 GLY A C 1
ATOM 2327 O O . GLY A 1 296 ? -35.059 -3.891 -3.779 1.00 89.19 296 GLY A O 1
ATOM 2328 N N . GLN A 1 297 ? -33.227 -3.567 -2.514 1.00 90.25 297 GLN A N 1
ATOM 2329 C CA . GLN A 1 297 ? -32.546 -4.851 -2.722 1.00 90.25 297 GLN A CA 1
ATOM 2330 C C . GLN A 1 297 ? -31.671 -5.135 -1.506 1.00 90.25 297 GLN A C 1
ATOM 2332 O O . GLN A 1 297 ? -31.253 -4.183 -0.836 1.00 90.25 297 GLN A O 1
ATOM 2337 N N . ASN A 1 298 ? -31.355 -6.405 -1.255 1.00 91.62 298 ASN A N 1
ATOM 2338 C CA . ASN A 1 298 ? -30.609 -6.765 -0.061 1.00 91.62 298 ASN A CA 1
ATOM 2339 C C . ASN A 1 298 ? -29.192 -6.164 -0.071 1.00 91.62 298 ASN A C 1
ATOM 2341 O O . ASN A 1 298 ? -28.531 -6.137 -1.113 1.00 91.62 298 ASN A O 1
ATOM 2345 N N . ILE A 1 299 ? -28.748 -5.667 1.085 1.00 94.44 299 ILE A N 1
ATOM 2346 C CA . ILE A 1 299 ? -27.414 -5.089 1.281 1.00 94.44 299 ILE A CA 1
ATOM 2347 C C . ILE A 1 299 ? -26.551 -6.167 1.925 1.00 94.44 299 ILE A C 1
ATOM 2349 O O . ILE A 1 299 ? -26.809 -6.577 3.051 1.00 94.44 299 ILE A O 1
ATOM 2353 N N . LYS A 1 300 ? -25.546 -6.630 1.188 1.00 94.06 300 LYS A N 1
ATOM 2354 C CA . LYS A 1 300 ? -24.696 -7.767 1.548 1.00 94.06 300 LYS A CA 1
ATOM 2355 C C . LYS A 1 300 ? -23.486 -7.342 2.367 1.00 94.06 300 LYS A C 1
ATOM 2357 O O . LYS A 1 300 ? -23.129 -8.019 3.322 1.00 94.06 300 LYS A O 1
ATOM 2362 N N . ASP A 1 301 ? -22.881 -6.209 2.022 1.00 95.44 301 ASP A N 1
ATOM 2363 C CA . ASP A 1 301 ? -21.718 -5.692 2.742 1.00 95.44 301 ASP A CA 1
ATOM 2364 C C . ASP A 1 301 ? -21.604 -4.165 2.616 1.00 95.44 301 ASP A C 1
ATOM 2366 O O . ASP A 1 301 ? -22.241 -3.529 1.767 1.00 95.44 301 ASP A O 1
ATOM 2370 N N . LEU A 1 302 ? -20.795 -3.563 3.482 1.00 96.75 302 LEU A N 1
ATOM 2371 C CA . LEU A 1 302 ? -20.550 -2.126 3.552 1.00 96.75 302 LEU A CA 1
ATOM 2372 C C . LEU A 1 302 ? -19.047 -1.856 3.621 1.00 96.75 302 LEU A C 1
ATOM 2374 O O . LEU A 1 302 ? -18.300 -2.654 4.165 1.00 96.75 302 LEU A O 1
ATOM 2378 N N . ALA A 1 303 ? -18.603 -0.693 3.159 1.00 95.75 303 ALA A N 1
ATOM 2379 C CA . ALA A 1 303 ? -17.256 -0.195 3.418 1.00 95.75 303 ALA A CA 1
ATOM 2380 C C . ALA A 1 303 ? -17.299 1.305 3.736 1.00 95.75 303 ALA A C 1
ATOM 2382 O O . ALA A 1 303 ? -18.064 2.064 3.131 1.00 95.75 303 ALA A O 1
ATOM 2383 N N . ILE A 1 304 ? -16.500 1.723 4.720 1.00 95.06 304 ILE A N 1
ATOM 2384 C CA . ILE A 1 304 ? -16.384 3.117 5.162 1.00 95.06 304 ILE A CA 1
ATOM 2385 C C . ILE A 1 304 ? -14.891 3.467 5.190 1.00 95.06 304 ILE A C 1
ATOM 2387 O O . ILE A 1 304 ? -14.162 2.891 5.999 1.00 95.06 304 ILE A O 1
ATOM 2391 N N . PRO A 1 305 ? -14.431 4.408 4.350 1.00 92.81 305 PRO A N 1
ATOM 2392 C CA . PRO A 1 305 ? -13.068 4.926 4.421 1.00 92.81 305 PRO A CA 1
ATOM 2393 C C . PRO A 1 305 ? -12.814 5.667 5.735 1.00 92.81 305 PRO A C 1
ATOM 2395 O O . PRO A 1 305 ? -13.751 6.127 6.389 1.00 92.81 305 PRO A O 1
ATOM 2398 N N . GLU A 1 306 ? -11.550 5.872 6.104 1.00 89.25 306 GLU A N 1
ATOM 2399 C CA . GLU A 1 306 ? -11.192 6.490 7.391 1.00 89.25 306 GLU A CA 1
ATOM 2400 C C . GLU A 1 306 ? -11.801 7.883 7.568 1.00 89.25 306 GLU A C 1
ATOM 2402 O O . GLU A 1 306 ? -12.289 8.227 8.640 1.00 89.25 306 GLU A O 1
ATOM 2407 N N . ASN A 1 307 ? -11.851 8.663 6.491 1.00 89.75 307 ASN A N 1
ATOM 2408 C CA . ASN A 1 307 ? -12.398 10.015 6.510 1.00 89.75 307 ASN A CA 1
ATOM 2409 C C . ASN A 1 307 ? -13.932 10.078 6.686 1.00 89.75 307 ASN A C 1
ATOM 2411 O O . ASN A 1 307 ? -14.468 11.169 6.883 1.00 89.75 307 ASN A O 1
ATOM 2415 N N . GLY A 1 308 ? -14.655 8.954 6.563 1.00 90.62 308 GLY A N 1
ATOM 2416 C CA . GLY A 1 308 ? -16.123 8.871 6.622 1.00 90.62 308 GLY A CA 1
ATOM 2417 C C . GLY A 1 308 ? -16.872 9.667 5.541 1.00 90.62 308 GLY A C 1
ATOM 2418 O O . GLY A 1 308 ? -18.099 9.785 5.577 1.00 90.62 308 GLY A O 1
ATOM 2419 N N . GLY A 1 309 ? -16.153 10.231 4.567 1.00 92.06 309 GLY A N 1
ATOM 2420 C CA . GLY A 1 309 ? -16.709 11.032 3.480 1.00 92.06 309 GLY A CA 1
ATOM 2421 C C . GLY A 1 309 ? -17.478 10.208 2.451 1.00 92.06 309 GLY A C 1
ATOM 2422 O O . GLY A 1 309 ? -18.272 10.770 1.694 1.00 92.06 309 GLY A O 1
ATOM 2423 N N . LEU A 1 310 ? -17.289 8.889 2.445 1.00 94.50 310 LEU A N 1
ATOM 2424 C CA . LEU A 1 310 ? -18.031 7.944 1.623 1.00 94.50 310 LEU A CA 1
ATOM 2425 C C . LEU A 1 310 ? -18.635 6.837 2.494 1.00 94.50 310 LEU A C 1
ATOM 2427 O O . LEU A 1 310 ? -18.049 6.418 3.487 1.00 94.50 310 LEU A O 1
ATOM 2431 N N . VAL A 1 311 ? -19.788 6.328 2.073 1.00 96.56 311 VAL A N 1
ATOM 2432 C CA . VAL A 1 311 ? -20.306 5.021 2.489 1.00 96.56 311 VAL A CA 1
ATOM 2433 C C . VAL A 1 311 ? -20.535 4.215 1.225 1.00 96.56 311 VAL A C 1
ATOM 2435 O O . VAL A 1 311 ? -21.260 4.652 0.330 1.00 96.56 311 VAL A O 1
ATOM 2438 N N . ILE A 1 312 ? -19.894 3.059 1.126 1.00 97.06 312 ILE A N 1
ATOM 2439 C CA . ILE A 1 312 ? -19.985 2.183 -0.037 1.00 97.06 312 ILE A CA 1
ATOM 2440 C C . ILE A 1 312 ? -20.845 0.998 0.369 1.00 97.06 312 ILE A C 1
ATOM 2442 O O . ILE A 1 312 ? -20.573 0.362 1.383 1.00 97.06 312 ILE A O 1
ATOM 2446 N N . ALA A 1 313 ? -21.896 0.724 -0.395 1.00 97.12 313 ALA A N 1
ATOM 2447 C CA . ALA A 1 313 ? -22.795 -0.388 -0.134 1.00 97.12 313 ALA A CA 1
ATOM 2448 C C . ALA A 1 313 ? -22.758 -1.387 -1.283 1.00 97.12 313 ALA A C 1
ATOM 2450 O O . ALA A 1 313 ? -22.996 -1.019 -2.437 1.00 97.12 313 ALA A O 1
ATOM 2451 N N . ALA A 1 314 ? -22.492 -2.645 -0.946 1.00 96.50 314 ALA A N 1
ATOM 2452 C CA . ALA A 1 314 ? -22.683 -3.782 -1.824 1.00 96.50 314 ALA A CA 1
ATOM 2453 C C . ALA A 1 314 ? -24.109 -4.291 -1.636 1.00 96.50 314 ALA A C 1
ATOM 2455 O O . ALA A 1 314 ? -24.477 -4.795 -0.578 1.00 96.50 314 ALA A O 1
ATOM 2456 N N . LEU A 1 315 ? -24.920 -4.122 -2.670 1.00 94.00 315 LEU A N 1
ATOM 2457 C CA . LEU A 1 315 ? -26.196 -4.805 -2.808 1.00 94.00 315 LEU A CA 1
ATOM 2458 C C . LEU A 1 315 ? -25.960 -6.142 -3.524 1.00 94.00 315 LEU A C 1
ATOM 2460 O O . LEU A 1 315 ? -24.837 -6.427 -3.924 1.00 94.00 315 LEU A O 1
ATOM 2464 N N . GLU A 1 316 ? -27.016 -6.915 -3.773 1.00 91.50 316 GLU A N 1
ATOM 2465 C CA . GLU A 1 316 ? -26.945 -8.195 -4.501 1.00 91.50 316 GLU A CA 1
ATOM 2466 C C . GLU A 1 316 ? -25.993 -8.180 -5.707 1.00 91.50 316 GLU A C 1
ATOM 2468 O O . GLU A 1 316 ? -25.030 -8.923 -5.709 1.00 91.50 316 GLU A O 1
ATOM 2473 N N . ASN A 1 317 ? -26.197 -7.319 -6.710 1.00 93.69 317 ASN A N 1
ATOM 2474 C CA . ASN A 1 317 ? -25.334 -7.252 -7.905 1.00 93.69 317 ASN A CA 1
ATOM 2475 C C . ASN A 1 317 ? -24.895 -5.828 -8.272 1.00 93.69 317 ASN A C 1
ATOM 2477 O O . ASN A 1 317 ? -24.586 -5.523 -9.431 1.00 93.69 317 ASN A O 1
ATOM 2481 N N . LYS A 1 318 ? -24.943 -4.910 -7.305 1.00 95.69 318 LYS A N 1
ATOM 2482 C CA . LYS A 1 318 ? -24.619 -3.497 -7.519 1.00 95.69 318 LYS A CA 1
ATOM 2483 C C . LYS A 1 318 ? -23.809 -2.953 -6.364 1.00 95.69 318 LYS A C 1
ATOM 2485 O O . LYS A 1 318 ? -24.067 -3.282 -5.216 1.00 95.69 318 LYS A O 1
ATOM 2490 N N . ILE A 1 319 ? -22.921 -2.024 -6.681 1.00 96.94 319 ILE A N 1
ATOM 2491 C CA . ILE A 1 319 ? -22.125 -1.296 -5.698 1.00 96.94 319 ILE A CA 1
ATOM 2492 C C . ILE A 1 319 ? -22.490 0.172 -5.799 1.00 96.94 319 ILE A C 1
ATOM 2494 O O . ILE A 1 319 ? -22.518 0.745 -6.895 1.00 96.94 319 ILE A O 1
ATOM 2498 N N . TRP A 1 320 ? -22.868 0.766 -4.678 1.00 95.62 320 TRP A N 1
ATOM 2499 C CA . TRP A 1 320 ? -23.349 2.136 -4.622 1.00 95.62 320 TRP A CA 1
ATOM 2500 C C . TRP A 1 320 ? -22.465 2.964 -3.703 1.00 95.62 320 TRP A C 1
ATOM 2502 O O . TRP A 1 320 ? -22.209 2.579 -2.567 1.00 95.62 320 TRP A O 1
ATOM 2512 N N . TRP A 1 321 ? -22.057 4.133 -4.188 1.00 95.88 321 TRP A N 1
ATOM 2513 C CA . TRP A 1 321 ? -21.264 5.088 -3.424 1.00 95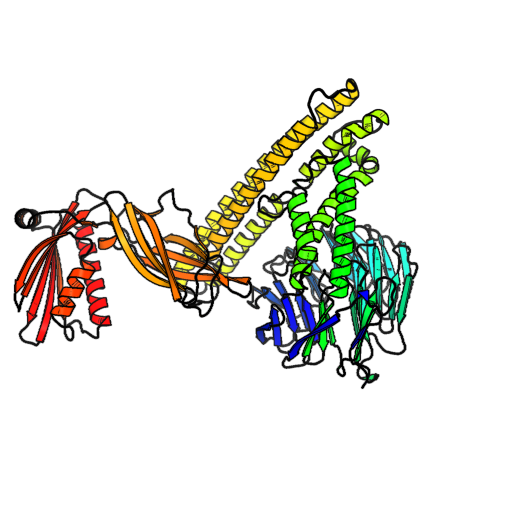.88 321 TRP A CA 1
ATOM 2514 C C . TRP A 1 321 ? -22.157 6.224 -2.954 1.00 95.88 321 TRP A C 1
ATOM 2516 O O . TRP A 1 321 ? -22.681 6.998 -3.763 1.00 95.88 321 TRP A O 1
ATOM 2526 N N . PHE A 1 322 ? -22.312 6.336 -1.643 1.00 95.25 322 PHE A N 1
ATOM 2527 C CA . PHE A 1 322 ? -22.956 7.456 -0.982 1.00 95.25 322 PHE A CA 1
ATOM 2528 C C . PHE A 1 322 ? -21.884 8.459 -0.586 1.00 95.25 322 PHE A C 1
ATOM 2530 O O . PHE A 1 322 ? -21.000 8.173 0.212 1.00 95.25 322 PHE A O 1
ATOM 2537 N N . GLN A 1 323 ? -21.972 9.649 -1.157 1.00 93.88 323 GLN A N 1
ATOM 2538 C CA . GLN A 1 323 ? -21.101 10.762 -0.841 1.00 93.88 323 GLN A CA 1
ATOM 2539 C C . GLN A 1 323 ? -21.681 11.518 0.354 1.00 93.88 323 GLN A C 1
ATOM 2541 O O . GLN A 1 323 ? -22.758 12.104 0.243 1.00 93.88 323 GLN A O 1
ATOM 2546 N N . ASN A 1 324 ? -20.956 11.523 1.471 1.00 92.62 324 ASN A N 1
ATOM 2547 C CA . ASN A 1 324 ? -21.331 12.116 2.755 1.00 92.62 324 ASN A CA 1
ATOM 2548 C C . ASN A 1 324 ? -20.524 13.406 3.005 1.00 92.62 324 ASN A C 1
ATOM 2550 O O . ASN A 1 324 ? -19.704 13.512 3.917 1.00 92.62 324 ASN A O 1
ATOM 2554 N N . THR A 1 325 ? -20.701 14.400 2.126 1.00 92.56 325 THR A N 1
ATOM 2555 C CA . THR A 1 325 ? -19.863 15.618 2.139 1.00 92.56 325 THR A CA 1
ATOM 2556 C C . THR A 1 325 ? -20.155 16.511 3.339 1.00 92.56 325 THR A C 1
ATOM 2558 O O . THR A 1 325 ? -19.235 17.149 3.843 1.00 92.56 325 THR A O 1
ATOM 2561 N N . GLY A 1 326 ? -21.406 16.546 3.812 1.00 91.81 326 GLY A N 1
ATOM 2562 C CA . GLY A 1 326 ? -21.761 17.289 5.024 1.00 91.81 326 GLY A CA 1
ATOM 2563 C C . GLY A 1 326 ? -20.977 16.797 6.244 1.00 91.81 326 GLY A C 1
ATOM 2564 O O . GLY A 1 326 ? -20.316 17.591 6.913 1.00 91.81 326 GLY A O 1
ATOM 2565 N N . TYR A 1 327 ? -20.947 15.474 6.451 1.00 93.00 327 TYR A N 1
ATOM 2566 C CA . TYR A 1 327 ? -20.142 14.851 7.502 1.00 93.00 327 TYR A CA 1
ATOM 2567 C C . TYR A 1 327 ? -18.651 15.176 7.355 1.00 93.00 327 TYR A C 1
ATOM 2569 O O . TYR A 1 327 ? -18.040 15.662 8.305 1.00 93.00 327 TYR A O 1
ATOM 2577 N N . LEU A 1 328 ? -18.078 14.979 6.160 1.00 93.38 328 LEU A N 1
ATOM 2578 C CA . LEU A 1 328 ? -16.654 15.237 5.928 1.00 93.38 328 LEU A CA 1
ATOM 2579 C C . LEU A 1 328 ? -16.290 16.698 6.228 1.00 93.38 328 LEU A C 1
ATOM 2581 O O . LEU A 1 328 ? -15.288 16.966 6.882 1.00 93.38 328 LEU A O 1
ATOM 2585 N N . LYS A 1 329 ? -17.136 17.651 5.821 1.00 94.06 329 LYS A N 1
ATOM 2586 C CA . LYS A 1 329 ? -16.951 19.076 6.122 1.00 94.06 329 LYS A CA 1
ATOM 2587 C C . LYS A 1 329 ? -17.012 19.362 7.621 1.00 94.06 329 LYS A C 1
ATOM 2589 O O . LYS A 1 329 ? -16.171 20.094 8.138 1.00 94.06 329 LYS A O 1
ATOM 2594 N N . MET A 1 330 ? -17.994 18.798 8.325 1.00 91.94 330 MET A N 1
ATOM 2595 C CA . MET A 1 330 ? -18.086 18.910 9.783 1.00 91.94 330 MET A CA 1
ATOM 2596 C C . MET A 1 330 ? -16.814 18.370 10.446 1.00 91.94 330 MET A C 1
ATOM 2598 O O . MET A 1 330 ? -16.249 19.034 11.315 1.00 91.94 330 MET A O 1
ATOM 2602 N N . ARG A 1 331 ? -16.342 17.202 10.006 1.00 91.50 331 ARG A N 1
ATOM 2603 C CA . ARG A 1 331 ? -15.154 16.545 10.545 1.00 91.50 331 ARG A CA 1
ATOM 2604 C C . ARG A 1 331 ? -13.885 17.362 10.318 1.00 91.50 331 ARG A C 1
ATOM 2606 O O . ARG A 1 331 ? -13.186 17.649 11.283 1.00 91.50 331 ARG A O 1
ATOM 2613 N N . VAL A 1 332 ? -13.641 17.816 9.090 1.00 94.25 332 VAL A N 1
ATOM 2614 C CA . VAL A 1 332 ? -12.494 18.676 8.753 1.00 94.25 332 VAL A CA 1
ATOM 2615 C C . VAL A 1 332 ? -12.485 19.947 9.609 1.00 94.25 332 VAL A C 1
ATOM 2617 O O . VAL A 1 332 ? -11.445 20.321 10.137 1.00 94.25 332 VAL A O 1
ATOM 2620 N N . ASN A 1 333 ? -13.640 20.578 9.843 1.00 93.62 333 ASN A N 1
ATOM 2621 C CA . ASN A 1 333 ? -13.725 21.760 10.712 1.00 93.62 333 ASN A CA 1
ATOM 2622 C C . ASN A 1 333 ? -13.399 21.454 12.186 1.00 93.62 333 ASN A C 1
ATOM 2624 O O . ASN A 1 333 ? -12.770 22.269 12.872 1.00 93.62 333 ASN A O 1
ATOM 2628 N N . LEU A 1 334 ? -13.822 20.289 12.689 1.00 91.88 334 LEU A N 1
ATOM 2629 C CA . LEU A 1 334 ? -13.460 19.828 14.032 1.00 91.88 334 LEU A CA 1
ATOM 2630 C C . LEU A 1 334 ? -11.956 19.573 14.131 1.00 91.88 334 LEU A C 1
ATOM 2632 O O . LEU A 1 334 ? -11.333 20.010 15.099 1.00 91.88 334 LEU A O 1
ATOM 2636 N N . ASP A 1 335 ? -11.379 18.921 13.127 1.00 92.06 335 ASP A N 1
ATOM 2637 C CA . ASP A 1 335 ? -9.961 18.580 13.083 1.00 92.06 335 ASP A CA 1
ATOM 2638 C C . ASP A 1 335 ? -9.087 19.838 12.919 1.00 92.06 335 ASP A C 1
ATOM 2640 O O . ASP A 1 335 ? -8.120 19.985 13.660 1.00 92.06 335 ASP A O 1
ATOM 2644 N N . LEU A 1 336 ? -9.493 20.834 12.118 1.00 93.69 336 LEU A N 1
ATOM 2645 C CA . LEU A 1 336 ? -8.866 22.169 12.077 1.00 93.69 336 LEU A CA 1
ATOM 2646 C C . LEU A 1 336 ? -8.854 22.835 13.459 1.00 93.69 336 LEU A C 1
ATOM 2648 O O . LEU A 1 336 ? -7.828 23.335 13.923 1.00 93.69 336 LEU A O 1
ATOM 2652 N N . THR A 1 337 ? -9.992 22.808 14.157 1.00 94.31 337 THR A N 1
ATOM 2653 C CA . THR A 1 337 ? -10.109 23.409 15.493 1.00 94.31 337 THR A CA 1
ATOM 2654 C C . THR A 1 337 ? -9.231 22.681 16.515 1.00 94.31 337 THR A C 1
ATOM 2656 O O . THR A 1 337 ? -8.606 23.324 17.364 1.00 94.31 337 THR A O 1
ATOM 2659 N N . LYS A 1 338 ? -9.177 21.345 16.454 1.00 92.31 338 LYS A N 1
ATOM 2660 C CA . LYS A 1 338 ? -8.307 20.518 17.300 1.00 92.31 338 LYS A CA 1
ATOM 2661 C C . LYS A 1 338 ? -6.835 20.794 17.008 1.00 92.31 338 LYS A C 1
ATOM 2663 O O . LYS A 1 338 ? -6.113 21.099 17.952 1.00 92.31 338 LYS A O 1
ATOM 2668 N N . CYS A 1 339 ? -6.429 20.790 15.737 1.00 91.38 339 CYS A N 1
ATOM 2669 C CA . CYS A 1 339 ? -5.089 21.165 15.290 1.00 91.38 339 CYS A CA 1
ATOM 2670 C C . CYS A 1 339 ? -4.700 22.534 15.838 1.00 91.38 339 CYS A C 1
ATOM 2672 O O . CYS A 1 339 ? -3.711 22.638 16.545 1.00 91.38 339 CYS A O 1
ATOM 2674 N N . SER A 1 340 ? -5.510 23.573 15.618 1.00 90.75 340 SER A N 1
ATOM 2675 C CA . SER A 1 340 ? -5.201 24.926 16.099 1.00 90.75 340 SER A CA 1
ATOM 2676 C C . SER A 1 340 ? -5.003 24.989 17.620 1.00 90.75 340 SER A C 1
ATOM 2678 O O . SER A 1 340 ? -4.098 25.666 18.111 1.00 90.75 340 SER A O 1
ATOM 2680 N N . LYS A 1 341 ? -5.827 24.264 18.390 1.00 92.69 341 LYS A N 1
ATOM 2681 C CA . LYS A 1 341 ? -5.680 24.174 19.852 1.00 92.69 341 LYS A CA 1
ATOM 2682 C C . LYS A 1 341 ? -4.415 23.419 20.254 1.00 92.69 341 LYS A C 1
ATOM 2684 O O . LYS A 1 341 ? -3.734 23.858 21.177 1.00 92.69 341 LYS A O 1
ATOM 2689 N N . LEU A 1 342 ? -4.125 22.297 19.601 1.00 89.50 342 LEU A N 1
ATOM 2690 C CA . LEU A 1 342 ? -2.943 21.487 19.878 1.00 89.50 342 LEU A CA 1
ATOM 2691 C C . LEU A 1 342 ? -1.664 22.222 19.488 1.00 89.50 342 LEU A C 1
ATOM 2693 O O . LEU A 1 342 ? -0.773 22.283 20.317 1.00 89.50 342 LEU A O 1
ATOM 2697 N N . ILE A 1 343 ? -1.609 22.876 18.326 1.00 88.25 343 ILE A N 1
ATOM 2698 C CA . ILE A 1 343 ? -0.473 23.705 17.896 1.00 88.25 343 ILE A CA 1
ATOM 2699 C C . ILE A 1 343 ? -0.135 24.735 18.977 1.00 88.25 343 ILE A C 1
ATOM 2701 O O . ILE A 1 343 ? 1.001 24.776 19.427 1.00 88.25 343 ILE A O 1
ATOM 2705 N N . LYS A 1 344 ? -1.128 25.488 19.479 1.00 88.12 344 LYS A N 1
ATOM 2706 C CA . LYS A 1 344 ? -0.927 26.479 20.556 1.00 88.12 344 LYS A CA 1
ATOM 2707 C C . LYS A 1 344 ? -0.440 25.871 21.874 1.00 88.12 344 LYS A C 1
ATOM 2709 O O . LYS A 1 344 ? 0.286 26.524 22.616 1.00 88.12 344 LYS A O 1
ATOM 2714 N N . LYS A 1 345 ? -0.900 24.662 22.212 1.00 89.62 345 LYS A N 1
ATOM 2715 C CA . LYS A 1 345 ? -0.467 23.960 23.427 1.00 89.62 345 LYS A CA 1
ATOM 2716 C C . LYS A 1 345 ? 0.956 23.441 23.268 1.00 89.62 345 LYS A C 1
ATOM 2718 O O . LYS A 1 345 ? 1.780 23.705 24.128 1.00 89.62 345 LYS A O 1
ATOM 2723 N N . VAL A 1 346 ? 1.220 22.716 22.183 1.00 86.06 346 VAL A N 1
ATOM 2724 C CA . VAL A 1 346 ? 2.503 22.069 21.899 1.00 86.06 346 VAL A CA 1
ATOM 2725 C C . VAL A 1 346 ? 3.594 23.117 21.702 1.00 86.06 346 VAL A C 1
ATOM 2727 O O . VAL A 1 346 ? 4.659 22.962 22.280 1.00 86.06 346 VAL A O 1
ATOM 2730 N N . SER A 1 347 ? 3.307 24.252 21.054 1.00 82.56 347 SER A N 1
ATOM 2731 C CA . SER A 1 347 ? 4.266 25.360 20.907 1.00 82.56 347 SER A CA 1
ATOM 2732 C C . SER A 1 347 ? 4.763 25.948 22.233 1.00 82.56 347 SER A C 1
ATOM 2734 O O . SER A 1 347 ? 5.779 26.634 22.248 1.00 82.56 347 SER A O 1
ATOM 2736 N N . ALA A 1 348 ? 4.046 25.735 23.345 1.00 82.56 348 ALA A N 1
ATOM 2737 C CA . ALA A 1 348 ? 4.454 26.240 24.655 1.00 82.56 348 ALA A CA 1
ATOM 2738 C C . ALA A 1 348 ? 5.625 25.451 25.267 1.00 82.56 348 ALA A C 1
ATOM 2740 O O . ALA A 1 348 ? 6.360 26.003 26.080 1.00 82.56 348 ALA A O 1
ATOM 2741 N N . TYR A 1 349 ? 5.786 24.179 24.891 1.00 80.19 349 TYR A N 1
ATOM 2742 C CA . TYR A 1 349 ? 6.839 23.292 25.401 1.00 80.19 349 TYR A CA 1
ATOM 2743 C C . TYR A 1 349 ? 7.730 22.695 24.297 1.00 80.19 349 TYR A C 1
ATOM 2745 O O . TYR A 1 349 ? 8.815 22.209 24.595 1.00 80.19 349 TYR A O 1
ATOM 2753 N N . GLU A 1 350 ? 7.322 22.786 23.029 1.00 74.25 350 GLU A N 1
ATOM 2754 C CA . GLU A 1 350 ? 8.111 22.482 21.829 1.00 74.25 350 GLU A CA 1
ATOM 2755 C C . GLU A 1 350 ? 8.138 23.720 20.912 1.00 74.25 350 GLU A C 1
ATOM 2757 O O . GLU A 1 350 ? 7.264 23.881 20.056 1.00 74.25 350 GLU A O 1
ATOM 2762 N N . PRO A 1 351 ? 9.115 24.625 21.086 1.00 62.47 351 PRO A N 1
ATOM 2763 C CA . PRO A 1 351 ? 9.176 25.867 20.316 1.00 62.47 351 PRO A CA 1
ATOM 2764 C C . PRO A 1 351 ? 9.474 25.666 18.820 1.00 62.47 351 PRO A C 1
ATOM 2766 O O . PRO A 1 351 ? 9.136 26.539 18.023 1.00 62.47 351 PRO A O 1
ATOM 2769 N N . ASP A 1 352 ? 10.057 24.528 18.423 1.00 63.22 352 ASP A N 1
ATOM 2770 C CA . ASP A 1 352 ? 10.274 24.176 17.015 1.00 63.22 352 ASP A CA 1
ATOM 2771 C C . ASP A 1 352 ? 9.340 23.044 16.564 1.00 63.22 352 ASP A C 1
ATOM 2773 O O . ASP A 1 352 ? 9.585 21.860 16.803 1.00 63.22 352 ASP A O 1
ATOM 2777 N N . LEU A 1 353 ? 8.257 23.431 15.888 1.00 65.44 353 LEU A N 1
ATOM 2778 C CA . LEU A 1 353 ? 7.259 22.519 15.330 1.00 65.44 353 LEU A CA 1
ATOM 2779 C C . LEU A 1 353 ? 7.547 22.115 13.872 1.00 65.44 353 LEU A C 1
ATOM 2781 O O . LEU A 1 353 ? 6.724 21.436 13.257 1.00 65.44 353 LEU A O 1
ATOM 2785 N N . ARG A 1 354 ? 8.689 22.505 13.287 1.00 57.94 354 ARG A N 1
ATOM 2786 C CA . ARG A 1 354 ? 9.006 22.191 11.879 1.00 57.94 354 ARG A CA 1
ATOM 2787 C C . ARG A 1 354 ? 9.109 20.687 11.605 1.00 57.94 354 ARG A C 1
ATOM 2789 O O . ARG A 1 354 ? 8.862 20.259 10.488 1.00 57.94 354 ARG A O 1
ATOM 2796 N N . LEU A 1 355 ? 9.400 19.885 12.629 1.00 53.81 355 LEU A N 1
ATOM 2797 C CA . LEU A 1 355 ? 9.575 18.423 12.555 1.00 53.81 355 LEU A CA 1
ATOM 2798 C C . LEU A 1 355 ? 8.278 17.636 12.808 1.00 53.81 355 LEU A C 1
ATOM 2800 O O . LEU A 1 355 ? 8.304 16.434 13.085 1.00 53.81 355 LEU A O 1
ATOM 2804 N N . VAL A 1 356 ? 7.131 18.319 12.808 1.00 55.69 356 VAL A N 1
ATOM 2805 C CA . VAL A 1 356 ? 5.825 17.703 13.074 1.00 55.69 356 VAL A CA 1
ATOM 2806 C C . VAL A 1 356 ? 5.296 16.935 11.850 1.00 55.69 356 VAL A C 1
ATOM 2808 O O . VAL A 1 356 ? 4.328 16.194 11.983 1.00 55.69 356 VAL A O 1
ATOM 2811 N N . ILE A 1 357 ? 5.894 17.061 10.659 1.00 54.41 357 ILE A N 1
ATOM 2812 C CA . ILE A 1 357 ? 5.343 16.450 9.439 1.00 54.41 357 ILE A CA 1
ATOM 2813 C C . ILE A 1 357 ? 6.444 15.779 8.608 1.00 54.41 357 ILE A C 1
ATOM 2815 O O . ILE A 1 357 ? 7.442 16.410 8.282 1.00 54.41 357 ILE A O 1
ATOM 2819 N N . ASP A 1 358 ? 6.220 14.512 8.244 1.00 51.16 358 ASP A N 1
ATOM 2820 C CA . ASP A 1 358 ? 7.144 13.639 7.493 1.00 51.16 358 ASP A CA 1
ATOM 2821 C C . ASP A 1 358 ? 6.857 13.623 5.975 1.00 51.16 358 ASP A C 1
ATOM 2823 O O . ASP A 1 358 ? 7.298 12.737 5.235 1.00 51.16 358 ASP A O 1
ATOM 2827 N N . LYS A 1 359 ? 6.140 14.618 5.445 1.00 41.16 359 LYS A N 1
ATOM 2828 C CA . LYS A 1 359 ? 5.976 14.762 3.996 1.00 41.16 359 LYS A CA 1
ATOM 2829 C C . LYS A 1 359 ? 7.202 15.419 3.388 1.00 41.16 359 LYS A C 1
ATOM 2831 O O . LYS A 1 359 ? 7.260 16.634 3.290 1.00 41.16 359 LYS A O 1
ATOM 2836 N N . ALA A 1 360 ? 8.143 14.569 2.986 1.00 37.09 360 ALA A N 1
ATOM 2837 C CA . ALA A 1 360 ? 8.953 14.527 1.760 1.00 37.09 360 ALA A CA 1
ATOM 2838 C C . ALA A 1 360 ? 9.319 15.794 0.942 1.00 37.09 360 ALA A C 1
ATOM 2840 O O . ALA A 1 360 ? 9.992 15.607 -0.058 1.00 37.09 360 ALA A O 1
ATOM 2841 N N . ASN A 1 361 ? 8.939 17.029 1.280 1.00 43.34 361 ASN A N 1
ATOM 2842 C CA . ASN A 1 361 ? 9.318 18.268 0.593 1.00 43.34 361 ASN A CA 1
ATOM 2843 C C . ASN A 1 361 ? 9.044 19.495 1.494 1.00 43.34 361 ASN A C 1
ATOM 2845 O O . ASN A 1 361 ? 7.917 19.967 1.576 1.00 43.34 361 ASN A O 1
ATOM 2849 N N . SER A 1 362 ? 10.091 20.018 2.138 1.00 47.38 362 SER A N 1
ATOM 2850 C CA . SER A 1 362 ? 10.373 21.450 2.396 1.00 47.38 362 SER A CA 1
ATOM 2851 C C . SER A 1 362 ? 9.322 22.435 2.967 1.00 47.38 362 SER A C 1
ATOM 2853 O O . SER A 1 362 ? 9.654 23.616 3.046 1.00 47.38 362 SER A O 1
ATOM 2855 N N . SER A 1 363 ? 8.102 22.056 3.356 1.00 52.91 363 SER A N 1
ATOM 2856 C CA . SER A 1 363 ? 7.081 23.013 3.834 1.00 52.91 363 SER A CA 1
ATOM 2857 C C . SER A 1 363 ? 6.938 23.033 5.360 1.00 52.91 363 SER A C 1
ATOM 2859 O O . SER A 1 363 ? 6.827 21.985 5.995 1.00 52.91 363 SER A O 1
ATOM 2861 N N . ASN A 1 364 ? 6.896 24.229 5.954 1.00 68.12 364 ASN A N 1
ATOM 2862 C CA . ASN A 1 364 ? 6.713 24.422 7.401 1.00 68.12 364 ASN A CA 1
ATOM 2863 C C . ASN A 1 364 ? 5.282 24.018 7.842 1.00 68.12 364 ASN A C 1
ATOM 2865 O O . ASN A 1 364 ? 4.336 24.133 7.063 1.00 68.12 364 ASN A O 1
ATOM 2869 N N . LEU A 1 365 ? 5.089 23.608 9.106 1.00 76.50 365 LEU A N 1
ATOM 2870 C CA . LEU A 1 365 ? 3.784 23.236 9.689 1.00 76.50 365 LEU A CA 1
ATOM 2871 C C . LEU A 1 365 ? 2.696 24.293 9.426 1.00 76.50 365 LEU A C 1
ATOM 2873 O O . LEU A 1 365 ? 1.557 23.947 9.114 1.00 76.50 365 LEU A O 1
ATOM 2877 N N . ASP A 1 366 ? 3.049 25.577 9.515 1.00 77.38 366 ASP A N 1
ATOM 2878 C CA . ASP A 1 366 ? 2.124 26.686 9.254 1.00 77.38 366 ASP A CA 1
ATOM 2879 C C . ASP A 1 366 ? 1.645 26.740 7.796 1.00 77.38 366 ASP A C 1
ATOM 2881 O O . ASP A 1 366 ? 0.505 27.128 7.533 1.00 77.38 366 ASP A O 1
ATOM 2885 N N . GLU A 1 367 ? 2.500 26.375 6.840 1.00 82.25 367 GLU A N 1
ATOM 2886 C CA . GLU A 1 367 ? 2.151 26.344 5.417 1.00 82.25 367 GLU A CA 1
ATOM 2887 C C . GLU A 1 367 ? 1.199 25.188 5.130 1.00 82.25 367 GLU A C 1
ATOM 2889 O O . GLU A 1 367 ? 0.152 25.404 4.524 1.00 82.25 367 GLU A O 1
ATOM 2894 N N . LEU A 1 368 ? 1.499 23.999 5.658 1.00 82.50 368 LEU A N 1
ATOM 2895 C CA . LEU A 1 368 ? 0.658 22.811 5.504 1.00 82.50 368 LEU A CA 1
ATOM 2896 C C . LEU A 1 368 ? -0.702 22.969 6.193 1.00 82.50 368 LEU A C 1
ATOM 2898 O O . LEU A 1 368 ? -1.734 22.591 5.636 1.00 82.50 368 LEU A O 1
ATOM 2902 N N . TYR A 1 369 ? -0.743 23.591 7.374 1.00 87.88 369 TYR A N 1
ATOM 2903 C CA . TYR A 1 369 ? -2.007 23.920 8.031 1.00 87.88 369 TYR A CA 1
ATOM 2904 C C . TYR A 1 369 ? -2.835 24.916 7.201 1.00 87.88 369 TYR A C 1
ATOM 2906 O O . TYR A 1 369 ? -4.040 24.720 7.030 1.00 87.88 369 TYR A O 1
ATOM 2914 N N . LYS A 1 370 ? -2.209 25.962 6.637 1.00 89.31 370 LYS A N 1
ATOM 2915 C CA . LYS A 1 370 ? -2.889 26.918 5.742 1.00 89.31 370 LYS A CA 1
ATOM 2916 C C . LYS A 1 370 ? -3.364 26.264 4.448 1.00 89.31 370 LYS A C 1
ATOM 2918 O O . LYS A 1 370 ? -4.451 26.585 3.970 1.00 89.31 370 LYS A O 1
ATOM 2923 N N . GLU A 1 371 ? -2.580 25.354 3.881 1.00 90.62 371 GLU A N 1
ATOM 2924 C CA . GLU A 1 371 ? -2.976 24.562 2.719 1.00 90.62 371 GLU A CA 1
ATOM 2925 C C . GLU A 1 371 ? -4.230 23.740 3.035 1.00 90.62 371 GLU A C 1
ATOM 2927 O O . GLU A 1 371 ? -5.232 23.842 2.322 1.00 90.62 371 GLU A O 1
ATOM 2932 N N . ALA A 1 372 ? -4.228 23.013 4.156 1.00 90.81 372 ALA A N 1
ATOM 2933 C CA . ALA A 1 372 ? -5.389 22.261 4.613 1.00 90.81 372 ALA A CA 1
ATOM 2934 C C . ALA A 1 372 ? -6.611 23.166 4.847 1.00 90.81 372 ALA A C 1
ATOM 2936 O O . ALA A 1 372 ? -7.725 22.810 4.449 1.00 90.81 372 ALA A O 1
ATOM 2937 N N . GLU A 1 373 ? -6.425 24.352 5.436 1.00 92.56 373 GLU A N 1
ATOM 2938 C CA . GLU A 1 373 ? -7.492 25.338 5.628 1.00 92.56 373 GLU A CA 1
ATOM 2939 C C . GLU A 1 373 ? -8.068 25.824 4.288 1.00 92.56 373 GLU A C 1
ATOM 2941 O O . GLU A 1 373 ? -9.289 25.921 4.135 1.00 92.56 373 GLU A O 1
ATOM 2946 N N . ASN A 1 374 ? -7.227 26.091 3.291 1.00 92.94 374 ASN A N 1
ATOM 2947 C CA . ASN A 1 374 ? -7.678 26.497 1.962 1.00 92.94 374 ASN A CA 1
ATOM 2948 C C . ASN A 1 374 ? -8.469 25.377 1.270 1.00 92.94 374 ASN A C 1
ATOM 2950 O O . ASN A 1 374 ? -9.568 25.618 0.764 1.00 92.94 374 ASN A O 1
ATOM 2954 N N . LEU A 1 375 ? -7.965 24.142 1.320 1.00 92.00 375 LEU A N 1
ATOM 2955 C CA . LEU A 1 375 ? -8.622 22.963 0.751 1.00 92.00 375 LEU A CA 1
ATOM 2956 C C . LEU A 1 375 ? -9.973 22.654 1.421 1.00 92.00 375 LEU A C 1
ATOM 2958 O O . LEU A 1 375 ? -10.903 22.185 0.754 1.00 92.00 375 LEU A O 1
ATOM 2962 N N . SER A 1 376 ? -10.124 22.988 2.710 1.00 91.75 376 SER A N 1
ATOM 2963 C CA . SER A 1 376 ? -11.364 22.780 3.473 1.00 91.75 376 SER A CA 1
ATOM 2964 C C . SER A 1 376 ? -12.570 23.576 2.947 1.00 91.75 376 SER A C 1
ATOM 2966 O O . SER A 1 376 ? -13.722 23.241 3.229 1.00 91.75 376 SER A O 1
ATOM 2968 N N . LYS A 1 377 ? -12.322 24.630 2.158 1.00 89.94 377 LYS A N 1
ATOM 2969 C CA . LYS A 1 377 ? -13.359 25.517 1.603 1.00 89.94 377 LYS A CA 1
ATOM 2970 C C . LYS A 1 377 ? -13.895 25.042 0.250 1.00 89.94 377 LYS A C 1
ATOM 2972 O O . LYS A 1 377 ? -14.864 25.616 -0.244 1.00 89.94 377 LYS A O 1
ATOM 2977 N N . GLY A 1 378 ? -13.266 24.035 -0.354 1.00 89.12 378 GLY A N 1
ATOM 2978 C CA . GLY A 1 378 ? -13.599 23.566 -1.695 1.00 89.12 378 GLY A CA 1
ATOM 2979 C C . GLY A 1 378 ? -14.683 22.483 -1.738 1.00 89.12 378 GLY A C 1
ATOM 2980 O O . GLY A 1 378 ? -15.637 22.471 -0.957 1.00 89.12 378 GLY A O 1
ATOM 2981 N N . ASN A 1 379 ? -14.561 21.595 -2.724 1.00 90.56 379 ASN A N 1
ATOM 2982 C CA . ASN A 1 379 ? -15.496 20.504 -2.971 1.00 90.56 379 ASN A CA 1
ATOM 2983 C C . ASN A 1 379 ? -15.144 19.258 -2.129 1.00 90.56 379 ASN A C 1
ATOM 2985 O O . ASN A 1 379 ? -14.335 19.298 -1.208 1.00 90.56 379 ASN A O 1
ATOM 2989 N N . HIS A 1 380 ? -15.786 18.129 -2.419 1.00 89.19 380 HIS A N 1
ATOM 2990 C CA . HIS A 1 380 ? -15.556 16.890 -1.677 1.00 89.19 380 HIS A CA 1
ATOM 2991 C C . HIS A 1 380 ? -14.125 16.354 -1.788 1.00 89.19 380 HIS A C 1
ATOM 2993 O O . HIS A 1 380 ? -13.574 15.903 -0.789 1.00 89.19 380 HIS A O 1
ATOM 2999 N N . ASP A 1 381 ? -13.522 16.426 -2.973 1.00 88.81 381 ASP A N 1
ATOM 3000 C CA . ASP A 1 381 ? -12.176 15.901 -3.192 1.00 88.81 381 ASP A CA 1
ATOM 3001 C C . ASP A 1 381 ? -11.131 16.801 -2.513 1.00 88.81 381 ASP A C 1
ATOM 3003 O O . ASP A 1 381 ? -10.197 16.301 -1.889 1.00 88.81 381 ASP A O 1
ATOM 3007 N N . THR A 1 382 ? -11.329 18.127 -2.507 1.00 92.12 382 THR A N 1
ATOM 3008 C CA . THR A 1 382 ? -10.457 19.030 -1.736 1.00 92.12 382 THR A CA 1
ATOM 3009 C C . THR A 1 382 ? -10.637 18.851 -0.228 1.00 92.12 382 THR A C 1
ATOM 3011 O O . THR A 1 382 ? -9.653 18.863 0.505 1.00 92.12 382 THR A O 1
ATOM 3014 N N . LEU A 1 383 ? -11.867 18.628 0.254 1.00 93.12 383 LEU A N 1
ATOM 3015 C CA . LEU A 1 383 ? -12.135 18.297 1.659 1.00 93.12 383 LEU A CA 1
ATOM 3016 C C . LEU A 1 383 ? -11.434 17.001 2.081 1.00 93.12 383 LEU A C 1
ATOM 3018 O O . LEU A 1 383 ? -10.902 16.927 3.186 1.00 93.12 383 LEU A O 1
ATOM 3022 N N . ARG A 1 384 ? -11.403 15.995 1.202 1.00 90.62 384 ARG A N 1
ATOM 3023 C CA . ARG A 1 384 ? -10.664 14.750 1.434 1.00 90.62 384 ARG A CA 1
ATOM 3024 C C . ARG A 1 384 ? -9.167 15.019 1.568 1.00 90.62 384 ARG A C 1
ATOM 3026 O O . ARG A 1 384 ? -8.574 14.594 2.552 1.00 90.62 384 ARG A O 1
ATOM 3033 N N . ASN A 1 385 ? -8.581 15.767 0.636 1.00 89.88 385 ASN A N 1
ATOM 3034 C CA . ASN A 1 385 ? -7.156 16.107 0.687 1.00 89.88 385 ASN A CA 1
ATOM 3035 C C . ASN A 1 385 ? -6.817 16.933 1.947 1.00 89.88 385 ASN A C 1
ATOM 3037 O O . ASN A 1 385 ? -5.800 16.694 2.590 1.00 89.88 385 ASN A O 1
ATOM 3041 N N . SER A 1 386 ? -7.704 17.853 2.349 1.00 92.88 386 SER A N 1
ATOM 3042 C CA . SER A 1 386 ? -7.598 18.596 3.614 1.00 92.88 386 SER A CA 1
ATOM 3043 C C . SER A 1 386 ? -7.571 17.654 4.823 1.00 92.88 386 SER A C 1
ATOM 3045 O O . SER A 1 386 ? -6.691 17.773 5.673 1.00 92.88 386 SER A O 1
ATOM 3047 N N . TYR A 1 387 ? -8.482 16.675 4.878 1.00 91.81 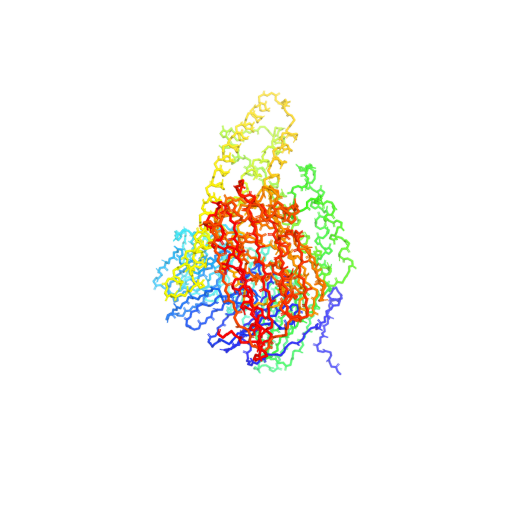387 TYR A N 1
ATOM 3048 C CA . TYR A 1 387 ? -8.503 15.666 5.939 1.00 91.81 387 TYR A CA 1
ATOM 3049 C C . TYR A 1 387 ? -7.203 14.858 5.997 1.00 91.81 387 TYR A C 1
ATOM 3051 O O . TYR A 1 387 ? -6.673 14.647 7.083 1.00 91.81 387 TYR A O 1
ATOM 3059 N N . GLU A 1 388 ? -6.666 14.428 4.853 1.00 87.75 388 GLU A N 1
ATOM 3060 C CA . GLU A 1 388 ? -5.422 13.651 4.808 1.00 87.75 388 GLU A CA 1
ATOM 3061 C C . GLU A 1 388 ? -4.237 14.427 5.396 1.00 87.75 388 GLU A C 1
ATOM 3063 O O . GLU A 1 388 ? -3.478 13.871 6.188 1.00 87.75 388 GLU A O 1
ATOM 3068 N N . ILE A 1 389 ? -4.111 15.720 5.071 1.00 87.62 389 ILE A N 1
ATOM 3069 C CA . ILE A 1 389 ? -3.084 16.596 5.658 1.00 87.62 389 ILE A CA 1
ATOM 3070 C C . ILE A 1 389 ? -3.319 16.761 7.167 1.00 87.62 389 ILE A C 1
ATOM 3072 O O . ILE A 1 389 ? -2.395 16.605 7.962 1.00 87.62 389 ILE A O 1
ATOM 3076 N N . LEU A 1 390 ? -4.557 17.039 7.590 1.00 90.06 390 LEU A N 1
ATOM 3077 C CA . LEU A 1 390 ? -4.874 17.257 9.006 1.00 90.06 390 LEU A CA 1
ATOM 3078 C C . LEU A 1 390 ? -4.689 16.004 9.856 1.00 90.06 390 LEU A C 1
ATOM 3080 O O . LEU A 1 390 ? -4.242 16.115 10.991 1.00 90.06 390 LEU A O 1
ATOM 3084 N N . SER A 1 391 ? -5.017 14.827 9.330 1.00 86.81 391 SER A N 1
ATOM 3085 C CA . SER A 1 391 ? -4.852 13.563 10.045 1.00 86.81 391 SER A CA 1
ATOM 3086 C C . SER A 1 391 ? -3.380 13.277 10.344 1.00 86.81 391 SER A C 1
ATOM 3088 O O . SER A 1 391 ? -3.065 12.772 11.420 1.00 86.81 391 SER A O 1
ATOM 3090 N N . GLU A 1 392 ? -2.482 13.613 9.417 1.00 82.94 392 GLU A N 1
ATOM 3091 C CA . GLU A 1 392 ? -1.035 13.488 9.608 1.00 82.94 392 GLU A CA 1
ATOM 3092 C C . GLU A 1 392 ? -0.536 14.455 10.692 1.00 82.94 392 GLU A C 1
ATOM 3094 O O . GLU A 1 392 ? 0.120 14.034 11.649 1.00 82.94 392 GLU A O 1
ATOM 3099 N N . ILE A 1 393 ? -0.949 15.726 10.607 1.00 86.12 393 ILE A N 1
ATOM 3100 C CA . ILE A 1 393 ? -0.639 16.759 11.605 1.00 86.12 393 ILE A CA 1
ATOM 3101 C C . ILE A 1 393 ? -1.142 16.351 12.996 1.00 86.12 393 ILE A C 1
ATOM 3103 O O . ILE A 1 393 ? -0.387 16.401 13.968 1.00 86.12 393 ILE A O 1
ATOM 3107 N N . LEU A 1 394 ? -2.408 15.936 13.105 1.00 87.62 394 LEU A N 1
ATOM 3108 C CA . LEU A 1 394 ? -3.022 15.524 14.369 1.00 87.62 394 LEU A CA 1
ATOM 3109 C C . LEU A 1 394 ? -2.281 14.349 14.984 1.00 87.62 394 LEU A C 1
ATOM 3111 O O . LEU A 1 394 ? -1.921 14.427 16.153 1.00 87.62 394 LEU A O 1
ATOM 3115 N N . SER A 1 395 ? -2.002 13.303 14.203 1.00 81.69 395 SER A N 1
ATOM 3116 C CA . SER A 1 395 ? -1.316 12.114 14.709 1.00 81.69 395 SER A CA 1
ATOM 3117 C C . SER A 1 395 ? 0.015 12.473 15.373 1.00 81.69 395 SER A C 1
ATOM 3119 O O . SER A 1 395 ? 0.349 11.932 16.432 1.00 81.69 395 SER A O 1
ATOM 3121 N N . ARG A 1 396 ? 0.786 13.395 14.784 1.00 79.94 396 ARG A N 1
ATOM 3122 C CA . ARG A 1 396 ? 2.074 13.805 15.350 1.00 79.94 396 ARG A CA 1
ATOM 3123 C C . ARG A 1 396 ? 1.922 14.758 16.534 1.00 79.94 396 ARG A C 1
ATOM 3125 O O . ARG A 1 396 ? 2.597 14.561 17.544 1.00 79.94 396 ARG A O 1
ATOM 3132 N N . LEU A 1 397 ? 1.032 15.748 16.447 1.00 85.75 397 LEU A N 1
ATOM 3133 C CA . LEU A 1 397 ? 0.764 16.671 17.556 1.00 85.75 397 LEU A CA 1
ATOM 3134 C C . LEU A 1 397 ? 0.227 15.941 18.789 1.00 85.75 397 LEU A C 1
ATOM 3136 O O . LEU A 1 397 ? 0.625 16.266 19.903 1.00 85.75 397 LEU A O 1
ATOM 3140 N N . GLU A 1 398 ? -0.644 14.950 18.608 1.00 85.88 398 GLU A N 1
ATOM 3141 C CA . GLU A 1 398 ? -1.152 14.109 19.693 1.00 85.88 398 GLU A CA 1
ATOM 3142 C C . GLU A 1 398 ? -0.028 13.276 20.313 1.00 85.88 398 GLU A C 1
ATOM 3144 O O . GLU A 1 398 ? 0.070 13.228 21.535 1.00 85.88 398 GLU A O 1
ATOM 3149 N N . THR A 1 399 ? 0.883 12.722 19.505 1.00 81.25 399 THR A N 1
ATOM 3150 C CA . THR A 1 399 ? 2.065 11.998 20.010 1.00 81.25 399 THR A CA 1
ATO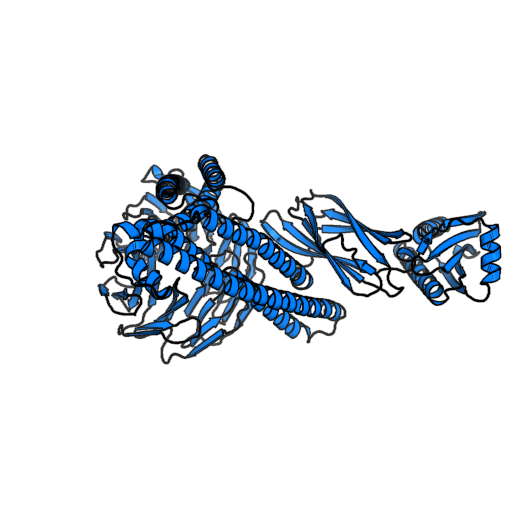M 3151 C C . THR A 1 399 ? 2.951 12.895 20.884 1.00 81.25 399 THR A C 1
ATOM 3153 O O . THR A 1 399 ? 3.347 12.500 21.981 1.00 81.25 399 THR A O 1
ATOM 3156 N N . LEU A 1 400 ? 3.242 14.121 20.432 1.00 81.44 400 LEU A N 1
ATOM 3157 C CA . LEU A 1 400 ? 4.015 15.099 21.211 1.00 81.44 400 LEU A CA 1
ATOM 3158 C C . LEU A 1 400 ? 3.263 15.550 22.467 1.00 81.44 400 LEU A C 1
ATOM 3160 O O . LEU A 1 400 ? 3.860 15.717 23.529 1.00 81.44 400 LEU A O 1
ATOM 3164 N N . HIS A 1 401 ? 1.946 15.726 22.364 1.00 88.06 401 HIS A N 1
ATOM 3165 C CA . HIS A 1 401 ? 1.132 16.133 23.497 1.00 88.06 401 HIS A CA 1
ATOM 3166 C C . HIS A 1 401 ? 1.069 15.050 24.575 1.00 88.06 401 HIS A C 1
ATOM 3168 O O . HIS A 1 401 ? 1.261 15.369 25.745 1.00 88.06 401 HIS A O 1
ATOM 3174 N N . ILE A 1 402 ? 0.845 13.788 24.193 1.00 84.56 402 ILE A N 1
ATOM 3175 C CA . ILE A 1 402 ? 0.842 12.638 25.108 1.00 84.56 402 ILE A CA 1
ATOM 3176 C C . ILE A 1 402 ? 2.195 12.532 25.808 1.00 84.56 402 ILE A C 1
ATOM 3178 O O . ILE A 1 402 ? 2.232 12.473 27.032 1.00 84.56 402 ILE A O 1
ATOM 3182 N N . ARG A 1 403 ? 3.301 12.646 25.059 1.00 84.88 403 ARG A N 1
ATOM 3183 C CA . ARG A 1 403 ? 4.658 12.663 25.624 1.00 84.88 403 ARG A CA 1
ATOM 3184 C C . ARG A 1 403 ? 4.821 13.728 26.718 1.00 84.88 403 ARG A C 1
ATOM 3186 O O . ARG A 1 403 ? 5.408 13.449 27.758 1.00 84.88 403 ARG A O 1
ATOM 3193 N N . HIS A 1 404 ? 4.310 14.940 26.501 1.00 86.62 404 HIS A N 1
ATOM 3194 C CA . HIS A 1 404 ? 4.349 15.992 27.518 1.00 86.62 404 HIS A CA 1
ATOM 3195 C C . HIS A 1 404 ? 3.430 15.703 28.710 1.00 86.62 404 HIS A C 1
ATOM 3197 O O . HIS A 1 404 ? 3.794 15.974 29.850 1.00 86.62 404 HIS A O 1
ATOM 3203 N N . VAL A 1 405 ? 2.225 15.182 28.473 1.00 87.94 405 VAL A N 1
ATOM 3204 C CA . VAL A 1 405 ? 1.266 14.859 29.544 1.00 87.94 405 VAL A CA 1
ATOM 3205 C C . VAL A 1 405 ? 1.813 13.762 30.458 1.00 87.94 405 VAL A C 1
ATOM 3207 O O . VAL A 1 405 ? 1.732 13.894 31.674 1.00 87.94 405 VAL A O 1
ATOM 3210 N N . GLU A 1 406 ? 2.431 12.734 29.884 1.00 87.12 406 GLU A N 1
ATOM 3211 C CA . GLU A 1 406 ? 3.030 11.604 30.603 1.00 87.12 406 GLU A CA 1
ATOM 3212 C C . GLU A 1 406 ? 4.434 11.910 31.148 1.00 87.12 406 GLU A C 1
ATOM 3214 O O . GLU A 1 406 ? 5.087 11.033 31.718 1.00 87.12 406 GLU A O 1
ATOM 3219 N N . TYR A 1 407 ? 4.928 13.142 30.981 1.00 89.19 407 TYR A N 1
ATOM 3220 C CA . TYR A 1 407 ? 6.294 13.512 31.341 1.00 89.19 407 TYR A CA 1
ATOM 3221 C C . TYR A 1 407 ? 6.619 13.178 32.799 1.00 89.19 407 TYR A C 1
ATOM 3223 O O . TYR A 1 407 ? 7.616 12.516 33.059 1.00 89.19 407 TYR A O 1
ATOM 3231 N N . LEU A 1 408 ? 5.770 13.581 33.748 1.00 85.44 408 LEU A N 1
ATOM 3232 C CA . LEU A 1 408 ? 6.032 13.370 35.176 1.00 85.44 408 LEU A CA 1
ATOM 3233 C C . LEU A 1 408 ? 5.993 11.888 35.569 1.00 85.44 408 LEU A C 1
ATOM 3235 O O . LEU A 1 408 ? 6.829 11.448 36.356 1.00 85.44 408 LEU A O 1
ATOM 3239 N N . ASP A 1 409 ? 5.082 11.116 34.979 1.00 84.44 409 ASP A N 1
ATOM 3240 C CA . ASP A 1 409 ? 4.932 9.685 35.266 1.00 84.44 409 ASP A CA 1
ATOM 3241 C C . ASP A 1 409 ? 6.089 8.862 34.675 1.00 84.44 409 ASP A C 1
ATOM 3243 O O . ASP A 1 409 ? 6.533 7.869 35.253 1.00 84.44 409 ASP A O 1
ATOM 3247 N N . THR A 1 410 ? 6.619 9.293 33.527 1.00 86.62 410 THR A N 1
ATOM 3248 C CA . THR A 1 410 ? 7.706 8.608 32.810 1.00 86.62 410 THR A CA 1
ATOM 3249 C C . THR A 1 410 ? 9.098 9.152 33.139 1.00 86.62 410 THR A C 1
ATOM 3251 O O . THR A 1 410 ? 10.101 8.511 32.811 1.00 86.62 410 THR A O 1
ATOM 3254 N N . LEU A 1 411 ? 9.194 10.296 33.824 1.00 87.31 411 LEU A N 1
ATOM 3255 C CA . LEU A 1 411 ? 10.457 10.912 34.228 1.00 87.31 411 LEU A CA 1
ATOM 3256 C C . LEU A 1 411 ? 11.331 9.977 35.087 1.00 87.31 411 LEU A C 1
ATOM 3258 O O . LEU A 1 411 ? 12.517 9.863 34.775 1.00 87.31 411 LEU A O 1
ATOM 3262 N N . PRO A 1 412 ? 10.814 9.241 36.095 1.00 86.06 412 PRO A N 1
ATOM 3263 C CA . PRO A 1 412 ? 11.625 8.284 36.855 1.00 86.06 412 PRO A CA 1
ATOM 3264 C C . PRO A 1 412 ? 12.224 7.174 35.978 1.00 86.06 412 PRO A C 1
ATOM 3266 O O . PRO A 1 412 ? 13.368 6.757 36.171 1.00 86.06 412 PRO A O 1
ATOM 3269 N N . ILE A 1 413 ? 11.477 6.717 34.969 1.00 85.56 413 ILE A N 1
ATOM 3270 C CA . ILE A 1 413 ? 11.940 5.705 34.009 1.00 85.56 413 ILE A CA 1
ATOM 3271 C C . ILE A 1 413 ? 13.056 6.292 33.136 1.00 85.56 413 ILE A C 1
ATOM 3273 O O . ILE A 1 413 ? 14.075 5.648 32.904 1.00 85.56 413 ILE A O 1
ATOM 3277 N N . PHE A 1 414 ? 12.901 7.536 32.686 1.00 88.69 414 PHE A N 1
ATOM 3278 C CA . PHE A 1 414 ? 13.936 8.247 31.940 1.00 88.69 414 PHE A CA 1
ATOM 3279 C C . PHE A 1 414 ? 15.219 8.456 32.767 1.00 88.69 414 PHE A C 1
ATOM 3281 O O . PHE A 1 414 ? 16.312 8.142 32.294 1.00 88.69 414 PHE A O 1
ATOM 3288 N N . LEU A 1 415 ? 15.103 8.928 34.012 1.00 86.50 415 LEU A N 1
ATOM 3289 C CA . LEU A 1 415 ? 16.248 9.171 34.897 1.00 86.50 415 LEU A CA 1
ATOM 3290 C C . LEU A 1 415 ? 16.976 7.873 35.257 1.00 86.50 415 LEU A C 1
ATOM 3292 O O . LEU A 1 415 ? 18.203 7.822 35.176 1.00 86.50 415 LEU A O 1
ATOM 3296 N N . SER A 1 416 ? 16.240 6.801 35.558 1.00 86.00 416 SER A N 1
ATOM 3297 C CA . SER A 1 416 ? 16.837 5.487 35.823 1.00 86.00 416 SER A CA 1
ATOM 3298 C C . SER A 1 416 ? 17.554 4.916 34.596 1.00 86.00 416 SER A C 1
ATOM 3300 O O . SER A 1 416 ? 18.674 4.425 34.738 1.00 86.00 416 SER A O 1
ATOM 3302 N N . LYS A 1 417 ? 16.997 5.065 33.382 1.00 85.75 417 LYS A N 1
ATOM 3303 C CA . LYS A 1 417 ? 17.695 4.728 32.125 1.00 85.75 417 LYS A CA 1
ATOM 3304 C C . LYS A 1 417 ? 18.990 5.529 31.937 1.00 85.75 417 LYS A C 1
ATOM 3306 O O . LYS A 1 417 ? 19.959 4.996 31.407 1.00 85.75 417 LYS A O 1
ATOM 3311 N N . MET A 1 418 ? 19.033 6.780 32.397 1.00 85.00 418 MET A N 1
ATOM 3312 C CA . MET A 1 418 ? 20.247 7.608 32.403 1.00 85.00 418 MET A CA 1
ATOM 3313 C C . MET A 1 418 ? 21.196 7.300 33.578 1.00 85.00 418 MET A C 1
ATOM 3315 O O . MET A 1 418 ? 22.312 7.829 33.631 1.00 85.00 418 MET A O 1
ATOM 3319 N N . GLY A 1 419 ? 20.803 6.434 34.516 1.00 83.62 419 GLY A N 1
ATOM 3320 C CA . GLY A 1 419 ? 21.558 6.129 35.733 1.00 83.62 419 GLY A CA 1
ATOM 3321 C C . GLY A 1 419 ? 21.645 7.316 36.695 1.00 83.62 419 GLY A C 1
ATOM 3322 O O . GLY A 1 419 ? 22.714 7.569 37.250 1.00 83.62 419 GLY A O 1
ATOM 3323 N N . LEU A 1 420 ? 20.556 8.076 36.819 1.00 83.88 420 LEU A N 1
ATOM 3324 C CA . LEU A 1 420 ? 20.393 9.226 37.709 1.00 83.88 420 LEU A CA 1
ATOM 3325 C C . LEU A 1 420 ? 19.326 8.927 38.771 1.00 83.88 420 LEU A C 1
ATOM 3327 O O . LEU A 1 420 ? 18.450 8.088 38.554 1.00 83.88 420 LEU A O 1
ATOM 3331 N N . ASP A 1 421 ? 19.402 9.617 39.911 1.00 79.44 421 ASP A N 1
ATOM 3332 C CA . ASP A 1 421 ? 18.403 9.489 40.977 1.00 79.44 421 ASP A CA 1
ATOM 3333 C C . ASP A 1 421 ? 17.057 10.083 40.527 1.00 79.44 421 ASP A C 1
ATOM 3335 O O . ASP A 1 421 ? 17.006 11.154 39.919 1.00 79.44 421 ASP A O 1
ATOM 3339 N N . SER A 1 422 ? 15.967 9.373 40.816 1.00 76.00 422 SER A N 1
ATOM 3340 C CA . SER A 1 422 ? 14.603 9.791 40.490 1.00 76.00 422 SER A CA 1
ATOM 3341 C C . SER A 1 422 ? 14.039 10.819 41.473 1.00 76.00 422 SER A C 1
ATOM 3343 O O . SER A 1 422 ? 13.056 11.485 41.153 1.00 76.00 422 SER A O 1
ATOM 3345 N N . ASN A 1 423 ? 14.638 10.965 42.658 1.00 77.56 423 ASN A N 1
ATOM 3346 C CA . ASN A 1 423 ? 14.166 11.888 43.690 1.00 77.56 423 ASN A CA 1
ATOM 3347 C C . ASN A 1 423 ? 14.721 13.304 43.477 1.00 77.56 423 ASN A C 1
ATOM 3349 O O . ASN A 1 423 ? 15.646 13.743 44.162 1.00 77.56 423 ASN A O 1
ATOM 3353 N N . LEU A 1 424 ? 14.139 14.029 42.519 1.00 79.69 424 LEU A N 1
ATOM 3354 C CA . LEU A 1 424 ? 14.516 15.408 42.203 1.00 79.69 424 LEU A CA 1
ATOM 3355 C C . LEU A 1 424 ? 13.592 16.440 42.880 1.00 79.69 424 LEU A C 1
ATOM 3357 O O . LEU A 1 424 ? 12.381 16.227 42.943 1.00 79.69 424 LEU A O 1
ATOM 3361 N N . PRO A 1 425 ? 14.120 17.593 43.336 1.00 77.00 425 PRO A N 1
ATOM 3362 C CA . PRO A 1 425 ? 13.302 18.723 43.777 1.00 77.00 425 PRO A CA 1
ATOM 3363 C C . PRO A 1 425 ? 12.386 19.246 42.660 1.00 77.00 425 PRO A C 1
ATOM 3365 O O . PRO A 1 425 ? 12.846 19.454 41.537 1.00 77.00 425 PRO A O 1
ATOM 3368 N N . GLU A 1 426 ? 11.126 19.563 42.985 1.00 77.44 426 GLU A N 1
ATOM 3369 C CA . GLU A 1 426 ? 10.105 20.009 42.014 1.00 77.44 426 GLU A CA 1
ATOM 3370 C C . GLU A 1 426 ? 10.548 21.195 41.142 1.00 77.44 426 GLU A C 1
ATOM 3372 O O . GLU A 1 426 ? 10.206 21.269 39.964 1.00 77.44 426 GLU A O 1
ATOM 3377 N N . ILE A 1 427 ? 11.369 22.099 41.686 1.00 75.62 427 ILE A N 1
ATOM 3378 C CA . ILE A 1 427 ? 11.832 23.302 40.981 1.00 75.62 427 ILE A CA 1
ATOM 3379 C C . ILE A 1 427 ? 12.786 23.000 39.812 1.00 75.62 427 ILE A C 1
ATOM 3381 O O . ILE A 1 427 ? 12.931 23.819 38.907 1.00 75.62 427 ILE A O 1
ATOM 3385 N N . LEU A 1 428 ? 13.442 21.834 39.825 1.00 74.25 428 LEU A N 1
ATOM 3386 C CA . LEU A 1 428 ? 14.424 21.437 38.811 1.00 74.25 428 LEU A CA 1
ATOM 3387 C C . LEU A 1 428 ? 13.798 20.632 37.666 1.00 74.25 428 LEU A C 1
ATOM 3389 O O . LEU A 1 428 ? 14.425 20.504 36.616 1.00 74.25 428 LEU A O 1
ATOM 3393 N N . ILE A 1 429 ? 12.577 20.125 37.852 1.00 81.38 429 ILE A N 1
ATOM 3394 C CA . ILE A 1 429 ? 11.893 19.212 36.928 1.00 81.38 429 ILE A CA 1
ATOM 3395 C C . ILE A 1 429 ? 11.530 19.861 35.576 1.00 81.38 429 ILE A C 1
ATOM 3397 O O . ILE A 1 429 ? 11.767 19.219 34.550 1.00 81.38 429 ILE A O 1
ATOM 3401 N N . PRO A 1 430 ? 10.992 21.097 35.496 1.00 78.56 430 PRO A N 1
ATOM 3402 C CA . PRO A 1 430 ? 10.533 21.659 34.219 1.00 78.56 430 PRO A CA 1
ATOM 3403 C C . PRO A 1 430 ? 11.644 21.828 33.173 1.00 78.56 430 PRO A C 1
ATOM 3405 O O . PRO A 1 430 ? 11.429 21.569 31.992 1.00 78.56 430 PRO A O 1
ATOM 3408 N N . ASN A 1 431 ? 12.857 22.189 33.602 1.00 78.31 431 ASN A N 1
ATOM 3409 C CA . ASN A 1 431 ? 13.981 22.464 32.697 1.00 78.31 431 ASN A CA 1
ATOM 3410 C C . ASN A 1 431 ? 14.607 21.201 32.084 1.00 78.31 431 ASN A C 1
ATOM 3412 O O . ASN A 1 431 ? 15.449 21.302 31.192 1.00 78.31 431 ASN A O 1
ATOM 3416 N N . LEU A 1 432 ? 14.182 20.014 32.527 1.00 84.12 432 LEU A N 1
ATOM 3417 C CA . LEU A 1 432 ? 14.614 18.734 31.969 1.00 84.12 432 LEU A CA 1
ATOM 3418 C C . LEU A 1 432 ? 13.756 18.293 30.772 1.00 84.12 432 LEU A C 1
ATOM 3420 O O . LEU A 1 432 ? 14.212 17.457 29.991 1.00 84.12 432 LEU A O 1
ATOM 3424 N N . TYR A 1 433 ? 12.562 18.872 30.577 1.00 84.44 433 TYR A N 1
ATOM 3425 C CA . TYR A 1 433 ? 11.648 18.467 29.503 1.00 84.44 433 TYR A CA 1
ATOM 3426 C C . TYR A 1 433 ? 12.272 18.531 28.092 1.00 84.44 433 TYR A C 1
ATOM 3428 O O . TYR A 1 433 ? 12.127 17.555 27.356 1.00 84.44 433 TYR A O 1
ATOM 3436 N N . PRO A 1 434 ? 13.027 19.579 27.694 1.00 79.94 434 PRO A N 1
ATOM 3437 C CA . PRO A 1 434 ? 13.643 19.623 26.362 1.00 79.94 434 PRO A CA 1
ATOM 3438 C C . PRO A 1 434 ? 14.626 18.471 26.114 1.00 79.94 434 PRO A C 1
ATOM 3440 O O . PRO A 1 434 ? 14.651 17.881 25.035 1.00 79.94 434 PRO A O 1
ATOM 3443 N N . LEU A 1 435 ? 15.410 18.108 27.134 1.00 83.31 435 LEU A N 1
ATOM 3444 C CA . LEU A 1 435 ? 16.364 16.999 27.068 1.00 83.31 435 LEU A CA 1
ATOM 3445 C C . LEU A 1 435 ? 15.652 15.641 27.061 1.00 83.31 435 LEU A C 1
ATOM 3447 O O . LEU A 1 435 ? 16.051 14.734 26.330 1.00 83.31 435 LEU A O 1
ATOM 3451 N N . TYR A 1 436 ? 14.577 15.519 27.841 1.00 85.75 436 TYR A N 1
ATOM 3452 C CA . TYR A 1 436 ? 13.684 14.365 27.831 1.00 85.75 436 TYR A CA 1
ATOM 3453 C C . TYR A 1 436 ? 13.043 14.177 26.446 1.00 85.75 436 TYR A C 1
ATOM 3455 O O . TYR A 1 436 ? 13.110 13.089 25.879 1.00 85.75 436 TYR A O 1
ATOM 3463 N N . SER A 1 437 ? 12.483 15.231 25.850 1.00 83.06 437 SER A N 1
ATOM 3464 C CA . SER A 1 437 ? 11.828 15.145 24.543 1.00 83.06 437 SER A CA 1
ATOM 3465 C C . SER A 1 437 ? 12.819 14.777 23.437 1.00 83.06 437 SER A C 1
ATOM 3467 O O . SER A 1 437 ? 12.556 13.860 22.656 1.00 83.06 437 SER A O 1
ATOM 3469 N N . LEU A 1 438 ? 14.008 15.394 23.444 1.00 80.12 438 LEU A N 1
ATOM 3470 C CA . LEU A 1 438 ? 15.105 15.050 22.538 1.00 80.12 438 LEU A CA 1
ATOM 3471 C C . LEU A 1 438 ? 15.512 13.576 22.662 1.00 80.12 438 LEU A C 1
ATOM 3473 O O . LEU A 1 438 ? 15.720 12.909 21.649 1.00 80.12 438 LEU A O 1
ATOM 3477 N N . TYR A 1 439 ? 15.603 13.049 23.886 1.00 84.00 439 TYR A N 1
ATOM 3478 C CA . TYR A 1 439 ? 15.919 11.640 24.108 1.00 84.00 439 TYR A CA 1
ATOM 3479 C C . TYR A 1 439 ? 14.907 10.714 23.425 1.00 84.00 439 TYR A C 1
ATOM 3481 O O . TYR A 1 439 ? 15.310 9.799 22.707 1.00 84.00 439 TYR A O 1
ATOM 3489 N N . TYR A 1 440 ? 13.606 10.973 23.585 1.00 79.56 440 TYR A N 1
ATOM 3490 C CA . TYR A 1 440 ? 12.562 10.162 22.955 1.00 79.56 440 TYR A CA 1
ATOM 3491 C C . TYR A 1 440 ? 12.474 10.359 21.435 1.00 79.56 440 TYR A C 1
ATOM 3493 O O . TYR A 1 440 ? 12.141 9.412 20.721 1.00 79.56 440 TYR A O 1
ATOM 3501 N N . ASP A 1 441 ? 12.814 11.534 20.901 1.00 74.88 441 ASP A N 1
ATOM 3502 C CA . ASP A 1 441 ? 12.948 11.731 19.450 1.00 74.88 441 ASP A CA 1
ATOM 3503 C C . ASP A 1 441 ? 14.085 10.882 18.868 1.00 74.88 441 ASP A C 1
ATOM 3505 O O . ASP A 1 441 ? 13.903 10.216 17.849 1.00 74.88 441 ASP A O 1
ATOM 3509 N N . VAL A 1 442 ? 15.227 10.831 19.555 1.00 75.56 442 VAL A N 1
ATOM 3510 C CA . VAL A 1 442 ? 16.370 9.994 19.165 1.00 75.56 442 VAL A CA 1
ATOM 3511 C C . VAL A 1 442 ? 16.072 8.498 19.361 1.00 75.56 442 VAL A C 1
ATOM 3513 O O . VAL A 1 442 ? 16.557 7.666 18.596 1.00 75.56 442 VAL A O 1
ATOM 3516 N N . GLU A 1 443 ? 15.259 8.116 20.352 1.00 74.12 443 GLU A N 1
ATOM 3517 C CA . GLU A 1 443 ? 14.819 6.723 20.530 1.00 74.12 443 GLU A CA 1
ATOM 3518 C C . GLU A 1 443 ? 13.815 6.262 19.463 1.00 74.12 443 GLU A C 1
ATOM 3520 O O . GLU A 1 443 ? 13.839 5.095 19.078 1.00 74.12 443 GLU A O 1
ATOM 3525 N N . SER A 1 444 ? 12.931 7.149 18.997 1.00 61.94 444 SER A N 1
ATOM 3526 C CA . SER A 1 444 ? 11.732 6.780 18.225 1.00 61.94 444 SER A CA 1
ATOM 3527 C C . SER A 1 444 ? 11.934 6.615 16.712 1.00 61.94 444 SER A C 1
ATOM 3529 O O . SER A 1 444 ? 11.012 6.166 16.024 1.00 61.94 444 SER A O 1
ATOM 3531 N N . LYS A 1 445 ? 13.120 6.905 16.158 1.00 60.00 445 LYS A N 1
ATOM 3532 C CA . LYS A 1 445 ? 13.357 6.783 14.709 1.00 60.00 445 LYS A CA 1
ATOM 3533 C C . LYS A 1 445 ? 13.606 5.332 14.273 1.00 60.00 445 LYS A C 1
ATOM 3535 O O . LYS A 1 445 ? 14.723 4.832 14.237 1.00 60.00 445 LYS A O 1
ATOM 3540 N N . THR A 1 446 ? 12.522 4.690 13.847 1.00 59.94 446 THR A N 1
ATOM 3541 C CA . THR A 1 446 ? 12.448 3.336 13.259 1.00 59.94 446 THR A CA 1
ATOM 3542 C C . THR A 1 446 ? 12.597 3.324 11.726 1.00 59.94 446 THR A C 1
ATOM 3544 O O . THR A 1 446 ? 12.309 2.329 11.058 1.00 59.94 446 THR A O 1
ATOM 3547 N N . ILE A 1 447 ? 13.044 4.433 11.128 1.00 67.94 447 ILE A N 1
ATOM 3548 C CA . ILE A 1 447 ? 13.049 4.599 9.666 1.00 67.94 447 ILE A CA 1
ATOM 3549 C C . ILE A 1 447 ? 14.139 3.740 9.006 1.00 67.94 447 ILE A C 1
ATOM 3551 O O . ILE A 1 447 ? 13.897 3.110 7.980 1.00 67.94 447 ILE A O 1
ATOM 3555 N N . LEU A 1 448 ? 15.326 3.633 9.616 1.00 75.25 448 LEU A N 1
ATOM 3556 C CA . LEU A 1 448 ? 16.382 2.761 9.088 1.00 75.25 448 LEU A CA 1
ATOM 3557 C C . LEU A 1 448 ? 16.029 1.277 9.209 1.00 75.25 448 LEU A C 1
ATOM 3559 O O . LEU A 1 448 ? 16.381 0.502 8.322 1.00 75.25 448 LEU A O 1
ATOM 3563 N N . SER A 1 449 ? 15.323 0.871 10.272 1.00 74.38 449 SER A N 1
ATOM 3564 C CA . SER A 1 449 ? 14.892 -0.521 10.417 1.00 74.38 449 SER A CA 1
ATOM 3565 C C . SER A 1 449 ? 13.833 -0.887 9.380 1.00 74.38 449 SER A C 1
ATOM 3567 O O . SER A 1 449 ? 13.949 -1.944 8.768 1.00 74.38 449 SER A O 1
ATOM 3569 N N . SER A 1 450 ? 12.869 0.004 9.106 1.00 75.12 450 SER A N 1
ATOM 3570 C CA . SER A 1 450 ? 11.881 -0.227 8.045 1.00 75.12 450 SER A CA 1
ATOM 3571 C C . SER A 1 450 ? 12.528 -0.292 6.659 1.00 75.12 450 SER A C 1
ATOM 3573 O O . SER A 1 450 ? 12.267 -1.237 5.921 1.00 75.12 450 SER A O 1
ATOM 3575 N N . LEU A 1 451 ? 13.457 0.620 6.339 1.00 82.44 451 LEU A N 1
ATOM 3576 C CA . LEU A 1 451 ? 14.214 0.570 5.084 1.00 82.44 451 LEU A CA 1
ATOM 3577 C C . LEU A 1 451 ? 15.042 -0.718 4.966 1.00 82.44 451 LEU A C 1
ATOM 3579 O O . LEU A 1 451 ? 15.111 -1.323 3.898 1.00 82.44 451 LEU A O 1
ATOM 3583 N N . LEU A 1 452 ? 15.678 -1.158 6.054 1.00 85.44 452 LEU A N 1
ATOM 3584 C CA . LEU A 1 452 ? 16.435 -2.406 6.066 1.00 85.44 452 LEU A CA 1
ATOM 3585 C C . LEU A 1 452 ? 15.529 -3.618 5.810 1.00 85.44 452 LEU A C 1
ATOM 3587 O O . LEU A 1 452 ? 15.946 -4.548 5.115 1.00 85.44 452 LEU A O 1
ATOM 3591 N N . ASP A 1 453 ? 14.317 -3.620 6.359 1.00 79.94 453 ASP A N 1
ATOM 3592 C CA . ASP A 1 453 ? 13.333 -4.672 6.121 1.00 79.94 453 ASP A CA 1
ATOM 3593 C C . ASP A 1 453 ? 12.811 -4.640 4.681 1.00 79.94 453 ASP A C 1
ATOM 3595 O O . ASP A 1 453 ? 12.771 -5.694 4.047 1.00 79.94 453 ASP A O 1
ATOM 3599 N N . ASP A 1 454 ? 12.569 -3.458 4.107 1.00 80.94 454 ASP A N 1
ATOM 3600 C CA . ASP A 1 454 ? 12.241 -3.298 2.684 1.00 80.94 454 ASP A CA 1
ATOM 3601 C C . ASP A 1 454 ? 13.387 -3.793 1.773 1.00 80.94 454 ASP A C 1
ATOM 3603 O O . ASP A 1 454 ? 13.147 -4.423 0.741 1.00 80.94 454 ASP A O 1
ATOM 3607 N N . ILE A 1 455 ? 14.657 -3.577 2.142 1.00 86.75 455 ILE A N 1
ATOM 3608 C CA . ILE A 1 455 ? 15.807 -4.131 1.401 1.00 86.75 455 ILE A CA 1
ATOM 3609 C C . ILE A 1 455 ? 15.836 -5.659 1.497 1.00 86.75 455 ILE A C 1
ATOM 3611 O O . ILE A 1 455 ? 16.047 -6.334 0.487 1.00 86.75 455 ILE A O 1
ATOM 3615 N N . LYS A 1 456 ? 15.654 -6.229 2.696 1.00 86.50 456 LYS A N 1
ATOM 3616 C CA . LYS A 1 456 ? 15.631 -7.691 2.889 1.00 86.50 456 LYS A CA 1
ATOM 3617 C C . LYS A 1 456 ? 14.500 -8.335 2.088 1.00 86.50 456 LYS A C 1
ATOM 3619 O O . LYS A 1 456 ? 14.749 -9.363 1.459 1.00 86.50 456 LYS A O 1
ATOM 3624 N N . PHE A 1 457 ? 13.322 -7.715 2.114 1.00 82.38 457 PHE A N 1
ATOM 3625 C CA . PHE A 1 457 ? 12.150 -8.059 1.313 1.00 82.38 457 PHE A CA 1
ATOM 3626 C C . PHE A 1 457 ? 12.535 -8.108 -0.170 1.00 82.38 457 PHE A C 1
ATOM 3628 O O . PHE A 1 457 ? 12.609 -9.176 -0.765 1.00 82.38 457 PHE A O 1
ATOM 3635 N N . ASN A 1 458 ? 13.000 -6.995 -0.737 1.00 85.50 458 ASN A N 1
ATOM 3636 C CA . ASN A 1 458 ? 13.347 -6.942 -2.158 1.00 85.50 458 ASN A CA 1
ATOM 3637 C C . ASN A 1 458 ? 14.442 -7.952 -2.555 1.00 85.50 458 ASN A C 1
ATOM 3639 O O . ASN A 1 458 ? 14.368 -8.567 -3.615 1.00 85.50 458 ASN A O 1
ATOM 3643 N N . ILE A 1 459 ? 15.433 -8.209 -1.693 1.00 88.50 459 ILE A N 1
ATOM 3644 C CA . ILE A 1 459 ? 16.424 -9.277 -1.922 1.00 88.50 459 ILE A CA 1
ATOM 3645 C C . ILE A 1 459 ? 15.760 -10.661 -1.987 1.00 88.50 459 ILE A C 1
ATOM 3647 O O . ILE A 1 459 ? 16.191 -11.508 -2.771 1.00 88.50 459 ILE A O 1
ATOM 3651 N N . LYS A 1 460 ? 14.767 -10.930 -1.139 1.00 85.56 460 LYS A N 1
ATOM 3652 C CA . LYS A 1 460 ? 14.029 -12.195 -1.119 1.00 85.56 460 LYS A CA 1
ATOM 3653 C C . LYS A 1 460 ? 13.156 -12.342 -2.361 1.00 85.56 460 LYS A C 1
ATOM 3655 O O . LYS A 1 460 ? 13.233 -13.387 -3.004 1.00 85.56 460 LYS A O 1
ATOM 3660 N N . HIS A 1 461 ? 12.427 -11.293 -2.736 1.00 84.12 461 HIS A N 1
ATOM 3661 C CA . HIS A 1 461 ? 11.676 -11.220 -3.990 1.00 84.12 461 HIS A CA 1
ATOM 3662 C C . HIS A 1 461 ? 12.557 -11.543 -5.208 1.00 84.12 461 HIS A C 1
ATOM 3664 O O . HIS A 1 461 ? 12.249 -12.460 -5.970 1.00 84.12 461 HIS A O 1
ATOM 3670 N N . LEU A 1 462 ? 13.727 -10.902 -5.331 1.00 85.62 462 LEU A N 1
ATOM 3671 C CA . LEU A 1 462 ? 14.672 -11.182 -6.422 1.00 85.62 462 LEU A CA 1
ATOM 3672 C C . LEU A 1 462 ? 15.194 -12.634 -6.426 1.00 85.62 462 LEU A C 1
ATOM 3674 O O . LEU A 1 462 ? 15.418 -13.213 -7.482 1.00 85.62 462 LEU A O 1
ATOM 3678 N N . LYS A 1 463 ? 15.371 -13.262 -5.258 1.00 85.62 463 LYS A N 1
ATOM 3679 C CA . LYS A 1 463 ? 15.756 -14.686 -5.181 1.00 85.62 463 LYS A CA 1
ATOM 3680 C C . LYS A 1 463 ? 14.622 -15.628 -5.580 1.00 85.62 463 LYS A C 1
ATOM 3682 O O . LYS A 1 463 ? 14.875 -16.690 -6.140 1.00 85.62 463 LYS A O 1
ATOM 3687 N N . ASN A 1 464 ? 13.383 -15.289 -5.236 1.00 81.06 464 ASN A N 1
ATOM 3688 C CA . ASN A 1 464 ? 12.225 -16.104 -5.594 1.00 81.06 464 ASN A CA 1
ATOM 3689 C C . ASN A 1 464 ? 11.953 -16.028 -7.102 1.00 81.06 464 ASN A C 1
ATOM 3691 O O . ASN A 1 464 ? 11.692 -17.053 -7.725 1.00 81.06 464 ASN A O 1
ATOM 3695 N N . THR A 1 465 ? 12.091 -14.844 -7.700 1.00 79.81 465 THR A N 1
ATOM 3696 C CA . THR A 1 465 ? 11.996 -14.671 -9.157 1.00 79.81 465 THR A CA 1
ATOM 3697 C C . THR A 1 465 ? 13.108 -15.417 -9.897 1.00 79.81 465 THR A C 1
ATOM 3699 O O . THR A 1 465 ? 12.820 -16.087 -10.885 1.00 79.81 465 THR A O 1
ATOM 3702 N N . GLU A 1 466 ? 14.346 -15.401 -9.389 1.00 81.00 466 GLU A N 1
ATOM 3703 C CA . GLU A 1 466 ? 15.458 -16.205 -9.923 1.00 81.00 466 GLU A CA 1
ATOM 3704 C C . GLU A 1 466 ? 15.128 -17.709 -9.952 1.00 81.00 466 GLU A C 1
ATOM 3706 O O . GLU A 1 466 ? 15.307 -18.352 -10.986 1.00 81.00 466 GLU A O 1
ATOM 3711 N N . LYS A 1 467 ? 14.577 -18.259 -8.859 1.00 76.94 467 LYS A N 1
ATOM 3712 C CA . LYS A 1 467 ? 14.156 -19.672 -8.791 1.00 76.94 467 LYS A CA 1
ATOM 3713 C C . LYS A 1 467 ? 13.066 -20.026 -9.801 1.00 76.94 467 LYS A C 1
ATOM 3715 O O . LYS A 1 467 ? 13.089 -21.115 -10.353 1.00 76.94 467 LYS A O 1
ATOM 3720 N N . ASN A 1 468 ? 12.118 -19.123 -10.040 1.00 72.75 468 ASN A N 1
ATOM 3721 C CA . ASN A 1 468 ? 11.048 -19.365 -11.009 1.00 72.75 468 ASN A CA 1
ATOM 3722 C C . ASN A 1 468 ? 11.557 -19.328 -12.463 1.00 72.75 468 ASN A C 1
ATOM 3724 O O . ASN A 1 468 ? 10.950 -19.926 -13.345 1.00 72.75 468 ASN A O 1
ATOM 3728 N N . LEU A 1 469 ? 12.656 -18.614 -12.730 1.00 70.44 469 LEU A N 1
ATOM 3729 C CA . LEU A 1 469 ? 13.216 -18.450 -14.075 1.00 70.44 469 LEU A CA 1
ATOM 3730 C C . LEU A 1 469 ? 14.170 -19.575 -14.486 1.00 70.44 469 LEU A C 1
ATOM 3732 O O . LEU A 1 469 ? 14.289 -19.829 -15.688 1.00 70.44 469 LEU A O 1
ATOM 3736 N N . SER A 1 470 ? 14.813 -20.261 -13.531 1.00 59.62 470 SER A N 1
ATOM 3737 C CA . SER A 1 470 ? 15.779 -21.341 -13.804 1.00 59.62 470 SER A CA 1
ATOM 3738 C C . SER A 1 470 ? 15.201 -22.537 -14.570 1.00 59.62 470 SER A C 1
ATOM 3740 O O . SER A 1 470 ? 15.966 -23.328 -15.115 1.00 59.62 470 SER A O 1
ATOM 3742 N N . ASP A 1 471 ? 13.875 -22.629 -14.683 1.00 54.25 471 ASP A N 1
ATOM 3743 C CA . ASP A 1 471 ? 13.179 -23.683 -15.427 1.00 54.25 471 ASP A CA 1
ATOM 3744 C C . ASP A 1 471 ? 12.950 -23.334 -16.917 1.00 54.25 471 ASP A C 1
ATOM 3746 O O . ASP A 1 471 ? 12.486 -24.170 -17.694 1.00 54.25 471 ASP A O 1
ATOM 3750 N N . SER A 1 472 ? 13.301 -22.115 -17.357 1.00 52.84 472 SER A N 1
ATOM 3751 C CA . SER A 1 472 ? 13.043 -21.612 -18.716 1.00 52.84 472 SER A CA 1
ATOM 3752 C C . SER A 1 472 ? 14.333 -21.255 -19.477 1.00 52.84 472 SER A C 1
ATOM 3754 O O . SER A 1 472 ? 14.946 -20.208 -19.272 1.00 52.84 472 SER A O 1
ATOM 3756 N N . ASN A 1 473 ? 14.760 -22.114 -20.408 1.00 50.50 473 ASN A N 1
ATOM 3757 C CA . ASN A 1 473 ? 15.934 -21.876 -21.264 1.00 50.50 473 ASN A CA 1
ATOM 3758 C C . ASN A 1 473 ? 15.574 -20.992 -22.476 1.00 50.50 473 ASN A C 1
ATOM 3760 O O . ASN A 1 473 ? 15.295 -21.508 -23.558 1.00 50.50 473 ASN A O 1
ATOM 3764 N N . THR A 1 474 ? 15.574 -19.663 -22.324 1.00 57.41 474 THR A N 1
ATOM 3765 C CA . THR A 1 474 ? 15.370 -18.707 -23.434 1.00 57.41 474 THR A CA 1
ATOM 3766 C C . THR A 1 474 ? 16.395 -17.565 -23.383 1.00 57.41 474 THR A C 1
ATOM 3768 O O . THR A 1 474 ? 16.935 -17.235 -22.337 1.00 57.41 474 THR A O 1
ATOM 3771 N N . THR A 1 475 ? 16.700 -16.909 -24.504 1.00 54.22 475 THR A N 1
ATOM 3772 C CA . THR A 1 475 ? 17.640 -15.764 -24.525 1.00 54.22 475 THR A CA 1
ATOM 3773 C C . THR A 1 475 ? 17.171 -14.591 -23.657 1.00 54.22 475 THR A C 1
ATOM 3775 O O . THR A 1 475 ? 17.987 -13.935 -23.010 1.00 54.22 475 THR A O 1
ATOM 3778 N N . LEU A 1 476 ? 15.853 -14.378 -23.573 1.00 56.06 476 LEU A N 1
ATOM 3779 C CA . LEU A 1 476 ? 15.231 -13.392 -22.687 1.00 56.06 476 LEU A CA 1
ATOM 3780 C C . LEU A 1 476 ? 15.426 -13.742 -21.197 1.00 56.06 476 LEU A C 1
ATOM 3782 O O . LEU A 1 476 ? 15.501 -12.834 -20.365 1.00 56.06 476 LEU A O 1
ATOM 3786 N N . SER A 1 477 ? 15.546 -15.033 -20.847 1.00 61.91 477 SER A N 1
ATOM 3787 C CA . SER A 1 477 ? 15.831 -15.448 -19.470 1.00 61.91 477 SER A CA 1
ATOM 3788 C C . SER A 1 477 ? 17.275 -15.136 -19.072 1.00 61.91 477 SER A C 1
ATOM 3790 O O . SER A 1 477 ? 17.491 -14.649 -17.966 1.00 61.91 477 SER A O 1
ATOM 3792 N N . ASN A 1 478 ? 18.247 -15.247 -19.984 1.00 67.56 478 ASN A N 1
ATOM 3793 C CA . ASN A 1 478 ? 19.649 -14.909 -19.696 1.00 67.56 478 ASN A CA 1
ATOM 3794 C C . ASN A 1 478 ? 19.869 -13.412 -19.385 1.00 67.56 478 ASN A C 1
ATOM 3796 O O . ASN A 1 478 ? 20.592 -13.079 -18.443 1.00 67.56 478 ASN A O 1
ATOM 3800 N N . GLU A 1 479 ? 19.228 -12.495 -20.122 1.00 72.12 479 GLU A N 1
ATOM 3801 C CA . GLU A 1 479 ? 19.282 -11.051 -19.817 1.00 72.12 479 GLU A CA 1
ATOM 3802 C C . GLU A 1 479 ? 18.633 -10.730 -18.466 1.00 72.12 479 GLU A C 1
ATOM 3804 O O . GLU A 1 479 ? 19.227 -10.031 -17.640 1.00 72.12 479 GLU A O 1
ATOM 3809 N N . LYS A 1 480 ? 17.435 -11.277 -18.215 1.00 74.94 480 LYS A N 1
ATOM 3810 C CA . LYS A 1 480 ? 16.739 -11.106 -16.932 1.00 74.94 480 LYS A CA 1
ATOM 3811 C C . LYS A 1 480 ? 17.572 -11.645 -15.769 1.00 74.94 480 LYS A C 1
ATOM 3813 O O . LYS A 1 480 ? 17.672 -10.978 -14.744 1.00 74.94 480 LYS A O 1
ATOM 3818 N N . VAL A 1 481 ? 18.251 -12.780 -15.939 1.00 79.19 481 VAL A N 1
ATOM 3819 C CA . VAL A 1 481 ? 19.177 -13.345 -14.943 1.00 79.19 481 VAL A CA 1
ATOM 3820 C C . VAL A 1 481 ? 20.379 -12.424 -14.690 1.00 79.19 481 VAL A C 1
ATOM 3822 O O . VAL A 1 481 ? 20.778 -12.243 -13.538 1.00 79.19 481 VAL A O 1
ATOM 3825 N N . SER A 1 482 ? 20.935 -11.775 -15.719 1.00 80.50 482 SER A N 1
ATOM 3826 C CA . SER A 1 482 ? 21.994 -10.766 -15.538 1.00 80.50 482 SER A CA 1
ATOM 3827 C C . SER A 1 482 ? 21.512 -9.578 -14.693 1.00 80.50 482 SER A C 1
ATOM 3829 O O . SER A 1 482 ? 22.174 -9.171 -13.728 1.00 80.50 482 SER A O 1
ATOM 3831 N N . PHE A 1 483 ? 20.315 -9.060 -14.985 1.00 82.25 483 PHE A N 1
ATOM 3832 C CA . PHE A 1 483 ? 19.713 -7.970 -14.217 1.00 82.25 483 PHE A CA 1
ATOM 3833 C C . PHE A 1 483 ? 19.392 -8.349 -12.780 1.00 82.25 483 PHE A C 1
ATOM 3835 O O . PHE A 1 483 ? 19.667 -7.553 -11.879 1.00 82.25 483 PHE A O 1
ATOM 3842 N N . LEU A 1 484 ? 18.882 -9.562 -12.565 1.00 84.12 484 LEU A N 1
ATOM 3843 C CA . LEU A 1 484 ? 18.638 -10.133 -11.245 1.00 84.12 484 LEU A CA 1
ATOM 3844 C C . LEU A 1 484 ? 19.924 -10.186 -10.424 1.00 84.12 484 LEU A C 1
ATOM 3846 O O . LEU A 1 484 ? 19.976 -9.650 -9.318 1.00 84.12 484 LEU A O 1
ATOM 3850 N N . ASN A 1 485 ? 20.994 -10.748 -10.986 1.00 84.31 485 ASN A N 1
ATOM 3851 C CA . ASN A 1 485 ? 22.285 -10.859 -10.312 1.00 84.31 485 ASN A CA 1
ATOM 3852 C C . ASN A 1 485 ? 22.894 -9.492 -9.981 1.00 84.31 485 ASN A C 1
ATOM 3854 O O . ASN A 1 485 ? 23.383 -9.268 -8.867 1.00 84.31 485 ASN A O 1
ATOM 3858 N N . SER A 1 486 ? 22.833 -8.553 -10.927 1.00 83.69 486 SER A N 1
ATOM 3859 C CA . SER A 1 486 ? 23.301 -7.182 -10.727 1.00 83.69 486 SER A CA 1
ATOM 3860 C C . SER A 1 486 ? 22.473 -6.452 -9.660 1.00 83.69 486 SER A C 1
ATOM 3862 O O . SER A 1 486 ? 23.038 -5.845 -8.747 1.00 83.69 486 SER A O 1
ATOM 3864 N N . GLY A 1 487 ? 21.142 -6.580 -9.704 1.00 85.12 487 GLY A N 1
ATOM 3865 C CA . GLY A 1 487 ? 20.220 -6.049 -8.698 1.00 85.12 487 GLY A CA 1
ATOM 3866 C C . GLY A 1 487 ? 20.472 -6.630 -7.305 1.00 85.12 487 GLY A C 1
ATOM 3867 O O . GLY A 1 487 ? 20.628 -5.879 -6.347 1.00 85.12 487 GLY A O 1
ATOM 3868 N N . LEU A 1 488 ? 20.640 -7.950 -7.182 1.00 88.38 488 LEU A N 1
ATOM 3869 C CA . LEU A 1 488 ? 20.986 -8.619 -5.923 1.00 88.38 488 LEU A CA 1
ATOM 3870 C C . LEU A 1 488 ? 22.315 -8.117 -5.347 1.00 88.38 488 LEU A C 1
ATOM 3872 O O . LEU A 1 488 ? 22.419 -7.884 -4.140 1.00 88.38 488 LEU A O 1
ATOM 3876 N N . LYS A 1 489 ? 23.342 -7.939 -6.187 1.00 89.06 489 LYS A N 1
ATOM 3877 C CA . LYS A 1 489 ? 24.640 -7.393 -5.762 1.00 89.06 489 LYS A CA 1
ATOM 3878 C C . LYS A 1 489 ? 24.497 -5.959 -5.249 1.00 89.06 489 LYS A C 1
ATOM 3880 O O . LYS A 1 489 ? 25.071 -5.637 -4.205 1.00 89.06 489 LYS A O 1
ATOM 3885 N N . ALA A 1 490 ? 23.727 -5.127 -5.947 1.00 86.75 490 ALA A N 1
ATOM 3886 C CA . ALA A 1 490 ? 23.488 -3.741 -5.565 1.00 86.75 490 ALA A CA 1
ATOM 3887 C C . ALA A 1 490 ? 22.661 -3.628 -4.276 1.00 86.75 490 ALA A C 1
ATOM 3889 O O . ALA A 1 490 ? 23.105 -2.981 -3.330 1.00 86.75 490 ALA A O 1
ATOM 3890 N N . LEU A 1 491 ? 21.548 -4.358 -4.154 1.00 89.44 491 LEU A N 1
ATOM 3891 C CA . LEU A 1 491 ? 20.735 -4.379 -2.933 1.00 89.44 491 LEU A CA 1
ATOM 3892 C C . LEU A 1 491 ? 21.520 -4.896 -1.721 1.00 89.44 491 LEU A C 1
ATOM 3894 O O . LEU A 1 491 ? 21.371 -4.369 -0.624 1.00 89.44 491 LEU A O 1
ATOM 3898 N N . ARG A 1 492 ? 22.426 -5.871 -1.890 1.00 92.38 492 ARG A N 1
ATOM 3899 C CA . ARG A 1 492 ? 23.346 -6.295 -0.812 1.00 92.38 492 ARG A CA 1
ATOM 390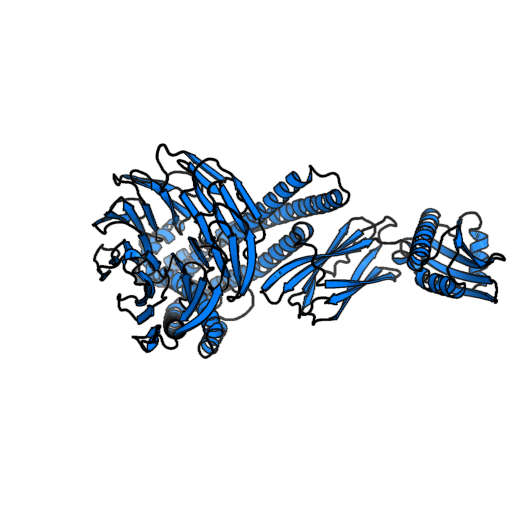0 C C . ARG A 1 492 ? 24.366 -5.216 -0.438 1.00 92.38 492 ARG A C 1
ATOM 3902 O O . ARG A 1 492 ? 24.831 -5.185 0.703 1.00 92.38 492 ARG A O 1
ATOM 3909 N N . LYS A 1 493 ? 24.771 -4.360 -1.381 1.00 90.19 493 LYS A N 1
ATOM 3910 C CA . LYS A 1 493 ? 25.627 -3.197 -1.097 1.00 90.19 493 LYS A CA 1
ATOM 3911 C C . LYS A 1 493 ? 24.847 -2.161 -0.288 1.00 90.19 493 LYS A C 1
ATOM 3913 O O . LYS A 1 493 ? 25.342 -1.762 0.761 1.00 90.19 493 LYS A O 1
ATOM 3918 N N . GLU A 1 494 ? 23.625 -1.828 -0.701 1.00 90.31 494 GLU A N 1
ATOM 3919 C CA . GLU A 1 494 ? 22.734 -0.928 0.046 1.00 90.31 494 GLU A CA 1
ATOM 3920 C C . GLU A 1 494 ? 22.404 -1.489 1.435 1.00 90.31 494 GLU A C 1
ATOM 3922 O O . GLU A 1 494 ? 22.495 -0.772 2.423 1.00 90.31 494 GLU A O 1
ATOM 3927 N N . GLN A 1 495 ? 22.155 -2.797 1.562 1.00 92.25 495 GLN A N 1
ATOM 3928 C CA . GLN A 1 495 ? 21.942 -3.452 2.856 1.00 92.25 495 GLN A CA 1
ATOM 3929 C C . GLN A 1 495 ? 23.126 -3.249 3.812 1.00 92.25 495 GLN A C 1
ATOM 3931 O O . GLN A 1 495 ? 22.934 -2.960 4.993 1.00 92.25 495 GLN A O 1
ATOM 3936 N N . ARG A 1 496 ? 24.360 -3.425 3.319 1.00 91.88 496 ARG A N 1
ATOM 3937 C CA . ARG A 1 496 ? 25.577 -3.197 4.116 1.00 91.88 496 ARG A CA 1
ATOM 3938 C C . ARG A 1 496 ? 25.748 -1.723 4.466 1.00 91.88 496 ARG A C 1
ATOM 3940 O O . ARG A 1 496 ? 26.123 -1.424 5.594 1.00 91.88 496 ARG A O 1
ATOM 3947 N N . PHE A 1 497 ? 25.446 -0.828 3.530 1.00 89.62 497 PHE A N 1
ATOM 3948 C CA . PHE A 1 497 ? 25.502 0.610 3.756 1.00 89.62 497 PHE A CA 1
ATOM 3949 C C . PHE A 1 497 ? 24.499 1.052 4.831 1.00 89.62 497 PHE A C 1
ATOM 3951 O O . PHE A 1 497 ? 24.902 1.665 5.815 1.00 89.62 497 PHE A O 1
ATOM 3958 N N . VAL A 1 498 ? 23.231 0.644 4.728 1.00 88.38 498 VAL A N 1
ATOM 3959 C CA . VAL A 1 498 ? 22.190 0.926 5.732 1.00 88.38 498 VAL A CA 1
ATOM 3960 C C . VAL A 1 498 ? 22.566 0.361 7.101 1.00 88.38 498 VAL A C 1
ATOM 3962 O O . VAL A 1 498 ? 22.435 1.067 8.094 1.00 88.38 498 VAL A O 1
ATOM 3965 N N . ARG A 1 499 ? 23.121 -0.858 7.177 1.00 88.62 499 ARG A N 1
ATOM 3966 C CA . ARG A 1 499 ? 23.652 -1.397 8.445 1.00 88.62 499 ARG A CA 1
ATOM 3967 C C . ARG A 1 499 ? 24.762 -0.522 9.029 1.00 88.62 499 ARG A C 1
ATOM 3969 O O . ARG A 1 499 ? 24.703 -0.195 10.203 1.00 88.62 499 ARG A O 1
ATOM 3976 N N . SER A 1 500 ? 25.712 -0.073 8.208 1.00 89.19 500 SER A N 1
ATOM 3977 C CA . SER A 1 500 ? 26.769 0.832 8.678 1.00 89.19 500 SER A CA 1
ATOM 3978 C C . SER A 1 500 ? 26.231 2.191 9.145 1.00 89.19 500 SER A C 1
ATOM 3980 O O . SER A 1 500 ? 26.759 2.763 10.095 1.00 89.19 500 SER A O 1
ATOM 3982 N N . LEU A 1 501 ? 25.155 2.695 8.525 1.00 86.19 501 LEU A N 1
ATOM 3983 C CA . LEU A 1 501 ? 24.458 3.898 8.984 1.00 86.19 501 LEU A CA 1
ATOM 3984 C C . LEU A 1 501 ? 23.762 3.663 10.325 1.00 86.19 501 LEU A C 1
ATOM 3986 O O . LEU A 1 501 ? 23.828 4.535 11.182 1.00 86.19 501 LEU A O 1
ATOM 3990 N N . MET A 1 502 ? 23.149 2.492 10.530 1.00 84.94 502 MET A N 1
ATOM 3991 C CA . MET A 1 502 ? 22.565 2.112 11.821 1.00 84.94 502 MET A CA 1
ATOM 3992 C C . MET A 1 502 ? 23.630 2.021 12.918 1.00 84.94 502 MET A C 1
ATOM 3994 O O . MET A 1 502 ? 23.410 2.532 14.011 1.00 84.94 502 MET A O 1
ATOM 3998 N N . ASP A 1 503 ? 24.794 1.434 12.626 1.00 85.75 503 ASP A N 1
ATOM 3999 C CA . ASP A 1 503 ? 25.917 1.358 13.571 1.00 85.75 503 ASP A CA 1
ATOM 4000 C C . ASP A 1 503 ? 26.485 2.753 13.886 1.00 85.75 503 ASP A C 1
ATOM 4002 O O . ASP A 1 503 ? 26.810 3.079 15.028 1.00 85.75 503 ASP A O 1
ATOM 4006 N N . LYS A 1 504 ? 26.568 3.630 12.880 1.00 85.75 504 LYS A N 1
ATOM 4007 C CA . LYS A 1 504 ? 26.963 5.025 13.091 1.00 85.75 504 LYS A CA 1
ATOM 4008 C C . LYS A 1 504 ? 25.935 5.760 13.954 1.00 85.75 504 LYS A C 1
ATOM 4010 O O . LYS A 1 504 ? 26.320 6.407 14.926 1.00 85.75 504 LYS A O 1
ATOM 4015 N N . GLN A 1 505 ? 24.648 5.618 13.647 1.00 81.62 505 GLN A N 1
ATOM 4016 C CA . GLN A 1 505 ? 23.560 6.264 14.376 1.00 81.62 505 GLN A CA 1
ATOM 4017 C C . GLN A 1 505 ? 23.455 5.752 15.815 1.00 81.62 505 GLN A C 1
ATOM 4019 O O . GLN A 1 505 ? 23.199 6.547 16.714 1.00 81.62 505 GLN A O 1
ATOM 4024 N N . SER A 1 506 ? 23.703 4.464 16.071 1.00 83.94 506 SER A N 1
ATOM 4025 C CA . SER A 1 506 ? 23.735 3.927 17.436 1.00 83.94 506 SER A CA 1
ATOM 4026 C C . SER A 1 506 ? 24.883 4.537 18.247 1.00 83.94 506 SER A C 1
ATOM 4028 O O . SER A 1 506 ? 24.664 4.965 19.380 1.00 83.94 506 SER A O 1
ATOM 4030 N N . SER A 1 507 ? 26.063 4.702 17.639 1.00 85.25 507 SER A N 1
ATOM 4031 C CA . SER A 1 507 ? 27.201 5.377 18.278 1.00 85.25 507 SER A CA 1
ATOM 4032 C C . SER A 1 507 ? 26.962 6.876 18.523 1.00 85.25 507 SER A C 1
ATOM 4034 O O . SER A 1 507 ? 27.366 7.419 19.550 1.00 85.25 507 SER A O 1
ATOM 4036 N N . GLU A 1 508 ? 26.289 7.572 17.601 1.00 83.81 508 GLU A N 1
ATOM 4037 C CA . GLU A 1 508 ? 25.920 8.985 17.758 1.00 83.81 508 GLU A CA 1
ATOM 4038 C C . GLU A 1 508 ? 24.822 9.156 18.811 1.00 83.81 508 GLU A C 1
ATOM 4040 O O . GLU A 1 508 ? 24.909 10.058 19.642 1.00 83.81 508 GLU A O 1
ATOM 4045 N N . LYS A 1 509 ? 23.842 8.245 18.844 1.00 84.38 509 LYS A N 1
ATOM 4046 C CA . LYS A 1 509 ? 22.817 8.167 19.888 1.00 84.38 509 LYS A CA 1
ATOM 4047 C C . LYS A 1 509 ? 23.454 8.020 21.267 1.00 84.38 509 LYS A C 1
ATOM 4049 O O . LYS A 1 509 ? 23.083 8.763 22.170 1.00 84.38 509 LYS A O 1
ATOM 4054 N N . GLU A 1 510 ? 24.435 7.134 21.428 1.00 85.94 510 GLU A N 1
ATOM 4055 C CA . GLU A 1 510 ? 25.151 6.966 22.697 1.00 85.94 510 GLU A CA 1
ATOM 4056 C C . GLU A 1 510 ? 25.881 8.255 23.116 1.00 85.94 510 GLU A C 1
ATOM 4058 O O . GLU A 1 510 ? 25.751 8.697 24.258 1.00 85.94 510 GLU A O 1
ATOM 4063 N N . LYS A 1 511 ? 26.559 8.941 22.184 1.00 87.94 511 LYS A N 1
ATOM 4064 C CA . LYS A 1 511 ? 27.195 10.247 22.457 1.00 87.94 511 LYS A CA 1
ATOM 4065 C C . LYS A 1 511 ? 26.183 11.312 22.883 1.00 87.94 511 LYS A C 1
ATOM 4067 O O . LYS A 1 511 ? 26.452 12.064 23.820 1.00 87.94 511 LYS A O 1
ATOM 4072 N N . ILE A 1 512 ? 25.027 11.378 22.221 1.00 85.81 512 ILE A N 1
ATOM 4073 C CA . ILE A 1 512 ? 23.944 12.307 22.575 1.00 85.81 512 ILE A CA 1
ATOM 4074 C C . ILE A 1 512 ? 23.400 11.975 23.968 1.00 85.81 512 ILE A C 1
ATOM 4076 O O . ILE A 1 512 ? 23.213 12.884 24.769 1.00 85.81 512 ILE A O 1
ATOM 4080 N N . GLN A 1 513 ? 23.204 10.695 24.297 1.00 87.06 513 GLN A N 1
ATOM 4081 C CA . GLN A 1 513 ? 22.750 10.262 25.622 1.00 87.06 513 GLN A CA 1
ATOM 4082 C C . GLN A 1 513 ? 23.747 10.627 26.726 1.00 87.06 513 GLN A C 1
ATOM 4084 O O . GLN A 1 513 ? 23.341 11.169 27.754 1.00 87.06 513 GLN A O 1
ATOM 4089 N N . ILE A 1 514 ? 25.046 10.402 26.499 1.00 88.19 514 ILE A N 1
ATOM 4090 C CA . ILE A 1 514 ? 26.106 10.832 27.420 1.00 88.19 514 ILE A CA 1
ATOM 4091 C C . ILE A 1 514 ? 26.046 12.348 27.605 1.00 88.19 514 ILE A C 1
ATOM 4093 O O . ILE A 1 514 ? 26.061 12.826 28.739 1.00 88.19 514 ILE A O 1
ATOM 4097 N N . LYS A 1 515 ? 25.900 13.113 26.516 1.00 87.56 515 LYS A N 1
ATOM 4098 C CA . LYS A 1 515 ? 25.841 14.572 26.607 1.00 87.56 515 LYS A CA 1
ATOM 4099 C C . LYS A 1 515 ? 24.593 15.070 27.333 1.00 87.56 515 LYS A C 1
ATOM 4101 O O . LYS A 1 515 ? 24.693 15.980 28.150 1.00 87.56 515 LYS A O 1
ATOM 4106 N N . ILE A 1 516 ? 23.435 14.457 27.087 1.00 86.69 516 ILE A N 1
ATOM 4107 C CA . ILE A 1 516 ? 22.204 14.726 27.838 1.00 86.69 516 ILE A CA 1
ATOM 4108 C C . ILE A 1 516 ? 22.451 14.465 29.327 1.00 86.69 516 ILE A C 1
ATOM 4110 O O . ILE A 1 516 ? 22.169 15.335 30.144 1.00 86.69 516 ILE A O 1
ATOM 4114 N N . LYS A 1 517 ? 23.046 13.323 29.690 1.00 87.88 517 LYS A N 1
ATOM 4115 C CA . LYS A 1 517 ? 23.373 12.990 31.083 1.00 87.88 517 LYS A CA 1
ATOM 4116 C C . LYS A 1 517 ? 24.305 14.019 31.734 1.00 87.88 517 LYS A C 1
ATOM 4118 O O . LYS A 1 517 ? 24.079 14.388 32.885 1.00 87.88 517 LYS A O 1
ATOM 4123 N N . GLU A 1 518 ? 25.326 14.496 31.022 1.00 87.62 518 GLU A N 1
ATOM 4124 C CA . GLU A 1 518 ? 26.209 15.572 31.496 1.00 87.62 518 GLU A CA 1
ATOM 4125 C C . GLU A 1 518 ? 25.433 16.858 31.793 1.00 87.62 518 GLU A C 1
ATOM 4127 O O . GLU A 1 518 ? 25.587 17.415 32.876 1.00 87.62 518 GLU A O 1
ATOM 4132 N N . LEU A 1 519 ? 24.570 17.296 30.870 1.00 85.88 519 LEU A N 1
ATOM 4133 C CA . LEU A 1 519 ? 23.775 18.519 31.026 1.00 85.88 519 LEU A CA 1
ATOM 4134 C C . LEU A 1 519 ? 22.773 18.410 32.180 1.00 85.88 519 LEU A C 1
ATOM 4136 O O . LEU A 1 519 ? 22.579 19.372 32.921 1.00 85.88 519 LEU A O 1
ATOM 4140 N N . ILE A 1 520 ? 22.167 17.232 32.370 1.00 85.81 520 ILE A N 1
ATOM 4141 C CA . ILE A 1 520 ? 21.293 16.976 33.520 1.00 85.81 520 ILE A CA 1
ATOM 4142 C C . ILE A 1 520 ? 22.102 17.069 34.818 1.00 85.81 520 ILE A C 1
ATOM 4144 O O . ILE A 1 520 ? 21.681 17.750 35.746 1.00 85.81 520 ILE A O 1
ATOM 4148 N N . ASN A 1 521 ? 23.278 16.444 34.894 1.00 85.25 521 ASN A N 1
ATOM 4149 C CA . ASN A 1 521 ? 24.127 16.522 36.085 1.00 85.25 521 ASN A CA 1
ATOM 4150 C C . ASN A 1 521 ? 24.602 17.948 36.385 1.00 85.25 521 ASN A C 1
ATOM 4152 O O . ASN A 1 521 ? 24.594 18.362 37.541 1.00 85.25 521 ASN A O 1
ATOM 4156 N N . GLU A 1 522 ? 24.989 18.706 35.362 1.00 84.75 522 GLU A N 1
ATOM 4157 C CA . GLU A 1 522 ? 25.379 20.109 35.493 1.00 84.75 522 GLU A CA 1
ATOM 4158 C C . GLU A 1 522 ? 24.231 20.952 36.063 1.00 84.75 522 GLU A C 1
ATOM 4160 O O . GLU A 1 522 ? 24.430 21.717 37.012 1.00 84.75 522 GLU A O 1
ATOM 4165 N N . TRP A 1 523 ? 23.017 20.743 35.545 1.00 81.81 523 TRP A N 1
ATOM 4166 C CA . TRP A 1 523 ? 21.803 21.369 36.056 1.00 81.81 523 TRP A CA 1
ATOM 4167 C C . TRP A 1 523 ? 21.547 21.005 37.522 1.00 81.81 523 TRP A C 1
ATOM 4169 O O . TRP A 1 523 ? 21.313 21.893 38.342 1.00 81.81 523 TRP A O 1
ATOM 4179 N N . LEU A 1 524 ? 21.644 19.719 37.873 1.00 81.31 524 LEU A N 1
ATOM 4180 C CA . LEU A 1 524 ? 21.434 19.230 39.239 1.00 81.31 524 LEU A CA 1
ATOM 4181 C C . LEU A 1 524 ? 22.476 19.763 40.232 1.00 81.31 524 LEU A C 1
ATOM 4183 O O . LEU A 1 524 ? 22.146 19.999 41.392 1.00 81.31 524 LEU A O 1
ATOM 4187 N N . GLN A 1 525 ? 23.722 19.965 39.796 1.00 82.06 525 GLN A N 1
ATOM 4188 C CA . GLN A 1 525 ? 24.814 20.439 40.652 1.00 82.06 525 GLN A CA 1
ATOM 4189 C C . GLN A 1 525 ? 24.843 21.961 40.809 1.00 82.06 525 GLN A C 1
ATOM 4191 O O . GLN A 1 525 ? 25.169 22.459 41.886 1.00 82.06 525 GLN A O 1
ATOM 4196 N N . THR A 1 526 ? 24.552 22.706 39.741 1.00 79.44 526 THR A N 1
ATOM 4197 C CA . THR A 1 526 ? 24.795 24.158 39.692 1.00 79.44 526 THR A CA 1
ATOM 4198 C C . THR A 1 526 ? 23.521 24.999 39.618 1.00 79.44 526 THR A C 1
ATOM 4200 O O . THR A 1 526 ? 23.579 26.213 39.826 1.00 79.44 526 THR A O 1
ATOM 4203 N N . GLY A 1 527 ? 22.372 24.389 39.307 1.00 72.62 527 GLY A N 1
ATOM 4204 C CA . GLY A 1 527 ? 21.125 25.102 39.025 1.00 72.62 527 GLY A CA 1
ATOM 4205 C C . GLY A 1 527 ? 21.193 25.981 37.770 1.00 72.62 527 GLY A C 1
ATOM 4206 O O . GLY A 1 527 ? 20.376 26.890 37.620 1.00 72.62 527 GLY A O 1
ATOM 4207 N N . LYS A 1 528 ? 22.187 25.764 36.895 1.00 75.56 528 LYS A N 1
ATOM 4208 C CA . LYS A 1 528 ? 22.369 26.429 35.597 1.00 75.56 528 LYS A CA 1
ATOM 4209 C C . LYS A 1 528 ? 22.831 25.408 34.556 1.00 75.56 528 LYS A C 1
ATOM 4211 O O . LYS A 1 528 ? 23.473 24.424 34.894 1.00 75.56 528 LYS A O 1
ATOM 4216 N N . ILE A 1 529 ? 22.486 25.641 33.293 1.00 71.31 529 ILE A N 1
ATOM 4217 C CA . ILE A 1 529 ? 23.048 24.900 32.158 1.00 71.31 529 ILE A CA 1
ATOM 4218 C C . ILE A 1 529 ? 23.879 25.902 31.362 1.00 71.31 529 ILE A C 1
ATOM 4220 O O . ILE A 1 529 ? 23.361 26.945 30.966 1.00 71.31 529 ILE A O 1
ATOM 4224 N N . THR A 1 530 ? 25.173 25.637 31.184 1.00 70.94 530 THR A N 1
ATOM 4225 C CA . THR A 1 530 ? 26.078 26.517 30.421 1.00 70.94 530 THR A CA 1
ATOM 4226 C C . THR A 1 530 ? 25.833 26.458 28.918 1.00 70.94 530 THR A C 1
ATOM 4228 O O . THR A 1 530 ? 26.107 27.426 28.209 1.00 70.94 530 THR A O 1
ATOM 4231 N N . VAL A 1 531 ? 25.309 25.333 28.433 1.00 74.56 531 VAL A N 1
ATOM 4232 C CA . VAL A 1 531 ? 24.942 25.119 27.034 1.00 74.56 531 VAL A CA 1
ATOM 4233 C C . VAL A 1 531 ? 23.485 25.506 26.818 1.00 74.56 531 VAL A C 1
ATOM 4235 O O . VAL A 1 531 ? 22.605 25.095 27.572 1.00 74.56 531 VAL A O 1
ATOM 4238 N N . ASP A 1 532 ? 23.225 26.244 25.742 1.00 75.38 532 ASP A N 1
ATOM 4239 C CA . ASP A 1 532 ? 21.865 26.458 25.263 1.00 75.38 532 ASP A CA 1
ATOM 4240 C C . ASP A 1 532 ? 21.273 25.119 24.787 1.00 75.38 532 ASP A C 1
ATOM 4242 O O . ASP A 1 532 ? 21.628 24.586 23.730 1.00 75.38 532 ASP A O 1
ATOM 4246 N N . THR A 1 533 ? 20.395 24.544 25.610 1.00 70.38 533 THR A N 1
ATOM 4247 C CA . THR A 1 533 ? 19.736 23.261 25.342 1.00 70.38 533 THR A CA 1
ATOM 4248 C C . THR A 1 533 ? 18.862 23.322 24.096 1.00 70.38 533 THR A C 1
ATOM 4250 O O . THR A 1 533 ? 18.729 22.307 23.409 1.00 70.38 533 THR A O 1
ATOM 4253 N N . PHE A 1 534 ? 18.330 24.503 23.763 1.00 68.19 534 PHE A N 1
ATOM 4254 C CA . PHE A 1 534 ? 17.551 24.716 22.553 1.00 68.19 534 PHE A CA 1
ATOM 4255 C C . PHE A 1 534 ? 18.447 24.591 21.317 1.00 68.19 534 PHE A C 1
ATOM 4257 O O . PHE A 1 534 ? 18.218 23.697 20.502 1.00 68.19 534 PHE A O 1
ATOM 4264 N N . ALA A 1 535 ? 19.529 25.371 21.236 1.00 71.75 535 ALA A N 1
ATOM 4265 C CA . ALA A 1 535 ? 20.472 25.314 20.113 1.00 71.75 535 ALA A CA 1
ATOM 4266 C C . ALA A 1 535 ? 21.109 23.919 19.935 1.00 71.75 535 ALA A C 1
ATOM 4268 O O . ALA A 1 535 ? 21.323 23.453 18.813 1.00 71.75 535 ALA A O 1
ATOM 4269 N N . PHE A 1 536 ? 21.387 23.216 21.040 1.00 77.75 536 PHE A N 1
ATOM 4270 C CA . PHE A 1 536 ? 21.863 21.830 21.008 1.00 77.75 536 PHE A CA 1
ATOM 4271 C C . PHE A 1 536 ? 20.825 20.870 20.405 1.00 77.75 536 PHE A C 1
ATOM 4273 O O . PHE A 1 536 ? 21.166 20.064 19.536 1.00 77.75 536 PHE A O 1
ATOM 4280 N N . SER A 1 537 ? 19.561 20.970 20.832 1.00 71.88 537 SER A N 1
ATOM 4281 C CA . SER A 1 537 ? 18.470 20.143 20.303 1.00 71.88 537 SER A CA 1
ATOM 4282 C C . SER A 1 537 ? 18.175 20.431 18.828 1.00 71.88 537 SER A C 1
ATOM 4284 O O . SER A 1 537 ? 17.977 19.492 18.058 1.00 71.88 537 SER A O 1
ATOM 4286 N N . GLU A 1 538 ? 18.224 21.701 18.416 1.00 69.50 538 GLU A N 1
ATOM 4287 C CA . GLU A 1 538 ? 17.991 22.149 17.040 1.00 69.50 538 GLU A CA 1
ATOM 4288 C C . GLU A 1 538 ? 19.047 21.581 16.089 1.00 69.50 538 GLU A C 1
ATOM 4290 O O . GLU A 1 538 ? 18.712 21.000 15.057 1.00 69.50 538 GLU A O 1
ATOM 4295 N N . LYS A 1 539 ? 20.328 21.651 16.473 1.00 76.56 539 LYS A N 1
ATOM 4296 C CA . LYS A 1 539 ? 21.419 21.084 15.675 1.00 76.56 539 LYS A CA 1
ATOM 4297 C C . LYS A 1 539 ? 21.221 19.589 15.412 1.00 76.56 539 LYS A C 1
ATOM 4299 O O . LYS A 1 539 ? 21.334 19.152 14.270 1.00 76.56 539 LYS A O 1
ATOM 4304 N N . ILE A 1 540 ? 20.905 18.815 16.453 1.00 74.06 540 ILE A N 1
ATOM 4305 C CA . ILE A 1 540 ? 20.665 17.371 16.323 1.00 74.06 540 ILE A CA 1
ATOM 4306 C C . ILE A 1 540 ? 19.452 17.131 15.423 1.00 74.06 540 ILE A C 1
ATOM 4308 O O . ILE A 1 540 ? 19.510 16.341 14.486 1.00 74.06 540 ILE A O 1
ATOM 4312 N N . ARG A 1 541 ? 18.355 17.846 15.660 1.00 70.88 541 ARG A N 1
ATOM 4313 C CA . ARG A 1 541 ? 17.129 17.721 14.871 1.00 70.88 541 ARG A CA 1
ATOM 4314 C C . ARG A 1 541 ? 17.356 17.996 13.373 1.00 70.88 541 ARG A C 1
ATOM 4316 O O . ARG A 1 541 ? 16.849 17.237 12.548 1.00 70.88 541 ARG A O 1
ATOM 4323 N N . LEU A 1 542 ? 18.171 18.995 13.022 1.00 69.44 542 LEU A N 1
ATOM 4324 C CA . LEU A 1 542 ? 18.567 19.296 11.638 1.00 69.44 542 LEU A CA 1
ATOM 4325 C C . LEU A 1 542 ? 19.421 18.185 11.008 1.00 69.44 542 LEU A C 1
ATOM 4327 O O . LEU A 1 542 ? 19.160 17.778 9.876 1.00 69.44 542 LEU A O 1
ATOM 4331 N N . GLU A 1 543 ? 20.402 17.647 11.740 1.00 71.75 543 GLU A N 1
ATOM 4332 C CA . GLU A 1 543 ? 21.225 16.519 11.274 1.00 71.75 543 GLU A CA 1
ATOM 4333 C C . GLU A 1 543 ? 20.366 15.283 10.958 1.00 71.75 543 GLU A C 1
ATOM 4335 O O . GLU A 1 543 ? 20.576 14.609 9.950 1.00 71.75 543 GLU A O 1
ATOM 4340 N N . TYR A 1 544 ? 19.350 15.018 11.782 1.00 68.81 544 TYR A N 1
ATOM 4341 C CA . TYR A 1 544 ? 18.413 13.912 11.590 1.00 68.81 544 TYR A CA 1
ATOM 4342 C C . TYR A 1 544 ? 17.385 14.143 10.475 1.00 68.81 544 TYR A C 1
ATOM 4344 O O . TYR A 1 544 ? 16.794 13.161 10.032 1.00 68.81 544 TYR A O 1
ATOM 4352 N N . SER A 1 545 ? 17.147 15.386 10.046 1.00 63.75 545 SER A N 1
ATOM 4353 C CA . SER A 1 545 ? 16.294 15.711 8.892 1.00 63.75 545 SER A CA 1
ATOM 4354 C C . SER A 1 545 ? 17.062 15.566 7.575 1.00 63.75 545 SER A C 1
ATOM 4356 O O . SER A 1 545 ? 16.539 15.001 6.620 1.00 63.75 545 SER A O 1
ATOM 4358 N N . ALA A 1 546 ? 18.347 15.941 7.542 1.00 66.56 546 ALA A N 1
ATOM 4359 C CA . ALA A 1 546 ? 19.212 15.719 6.376 1.00 66.56 546 ALA A CA 1
ATOM 4360 C C . ALA A 1 546 ? 19.400 14.224 6.027 1.00 66.56 546 ALA A C 1
ATOM 4362 O O . ALA A 1 546 ? 19.763 13.875 4.903 1.00 66.56 546 ALA A O 1
ATOM 4363 N N . GLN A 1 547 ? 19.149 13.319 6.981 1.00 71.94 547 GLN A N 1
ATOM 4364 C CA . GLN A 1 547 ? 19.147 11.875 6.734 1.00 71.94 547 GLN A CA 1
ATOM 4365 C C . GLN A 1 547 ? 17.975 11.421 5.850 1.00 71.94 547 GLN A C 1
ATOM 4367 O O . GLN A 1 547 ? 18.129 10.431 5.136 1.00 71.94 547 GLN A O 1
ATOM 4372 N N . ASP A 1 548 ? 16.840 12.122 5.840 1.00 67.06 548 ASP A N 1
ATOM 4373 C CA . ASP A 1 548 ? 15.657 11.697 5.080 1.00 67.06 548 ASP A CA 1
ATOM 4374 C C . ASP A 1 548 ? 15.880 11.792 3.562 1.00 67.06 548 ASP A C 1
ATOM 4376 O O . ASP A 1 548 ? 15.478 10.893 2.817 1.00 67.06 548 ASP A O 1
ATOM 4380 N N . ASP A 1 549 ? 16.639 12.788 3.100 1.00 70.12 549 ASP A N 1
ATOM 4381 C CA . ASP A 1 549 ? 17.055 12.904 1.696 1.00 70.12 549 ASP A CA 1
ATOM 4382 C C . ASP A 1 549 ? 17.932 11.723 1.264 1.00 70.12 549 ASP A C 1
ATOM 4384 O O . ASP A 1 549 ? 17.755 11.150 0.184 1.00 70.12 549 ASP A O 1
ATOM 4388 N N . LEU A 1 550 ? 18.852 11.300 2.139 1.00 80.06 550 LEU A N 1
ATOM 4389 C CA . LEU A 1 550 ? 19.687 10.125 1.901 1.00 80.06 550 LEU A CA 1
ATOM 4390 C C . LEU A 1 550 ? 18.840 8.847 1.831 1.00 80.06 550 LEU A C 1
ATOM 4392 O O . LEU A 1 550 ? 19.088 7.995 0.976 1.00 80.06 550 LEU A O 1
ATOM 4396 N N . LEU A 1 551 ? 17.836 8.711 2.700 1.00 78.31 551 LEU A N 1
ATOM 4397 C CA . LEU A 1 551 ? 16.923 7.566 2.713 1.00 78.31 551 LEU A CA 1
ATOM 4398 C C . LEU A 1 551 ? 16.083 7.499 1.435 1.00 78.31 551 LEU A C 1
ATOM 4400 O O . LEU A 1 551 ? 15.968 6.430 0.831 1.00 78.31 551 LEU A O 1
ATOM 4404 N N . ASN A 1 552 ? 15.562 8.636 0.976 1.00 76.50 552 ASN A N 1
ATOM 4405 C CA . ASN A 1 552 ? 14.844 8.732 -0.292 1.00 76.50 552 ASN A CA 1
ATOM 4406 C C . ASN A 1 552 ? 15.756 8.406 -1.481 1.00 76.50 552 ASN A C 1
ATOM 4408 O O . ASN A 1 552 ? 15.351 7.678 -2.387 1.00 76.50 552 ASN A O 1
ATOM 4412 N N . ALA A 1 553 ? 17.015 8.852 -1.457 1.00 81.31 553 ALA A N 1
ATOM 4413 C CA . ALA A 1 553 ? 17.996 8.480 -2.471 1.00 81.31 553 ALA A CA 1
ATOM 4414 C C . ALA A 1 553 ? 18.270 6.964 -2.492 1.00 81.31 553 ALA A C 1
ATOM 4416 O O . ALA A 1 553 ? 18.381 6.387 -3.573 1.00 81.31 553 ALA A O 1
ATOM 4417 N N . ILE A 1 554 ? 18.343 6.300 -1.329 1.00 84.44 554 ILE A N 1
ATOM 4418 C CA . ILE A 1 554 ? 18.483 4.834 -1.252 1.00 84.44 554 ILE A CA 1
ATOM 4419 C C . ILE A 1 554 ? 17.251 4.147 -1.852 1.00 84.44 554 ILE A C 1
ATOM 4421 O O . ILE A 1 554 ? 17.412 3.266 -2.695 1.00 84.44 554 ILE A O 1
ATOM 4425 N N . ARG A 1 555 ? 16.034 4.569 -1.479 1.00 83.31 555 ARG A N 1
ATOM 4426 C CA . ARG A 1 555 ? 14.784 4.015 -2.033 1.00 83.31 555 ARG A CA 1
ATOM 4427 C C . ARG A 1 555 ? 14.727 4.151 -3.554 1.00 83.31 555 ARG A C 1
ATOM 4429 O O . ARG A 1 555 ? 14.506 3.155 -4.233 1.00 83.31 555 ARG A O 1
ATOM 4436 N N . ASN A 1 556 ? 15.044 5.330 -4.088 1.00 80.19 556 ASN A N 1
ATOM 4437 C CA . ASN A 1 556 ? 15.089 5.567 -5.533 1.00 80.19 556 ASN A CA 1
ATOM 4438 C C . ASN A 1 556 ? 16.097 4.643 -6.243 1.00 80.19 556 ASN A C 1
ATOM 4440 O O . ASN A 1 556 ? 15.793 4.099 -7.303 1.00 80.19 556 ASN A O 1
ATOM 4444 N N . ARG A 1 557 ? 17.286 4.411 -5.659 1.00 84.62 557 ARG A N 1
ATOM 4445 C CA . ARG A 1 557 ? 18.260 3.451 -6.218 1.00 84.62 557 ARG A CA 1
ATOM 4446 C C . ARG A 1 557 ? 17.737 2.014 -6.187 1.00 84.62 557 ARG A C 1
ATOM 4448 O O . ARG A 1 557 ? 17.939 1.271 -7.145 1.00 84.62 557 ARG A O 1
ATOM 4455 N N . MET A 1 558 ? 17.061 1.613 -5.108 1.00 86.12 558 MET A N 1
ATOM 4456 C CA . MET A 1 558 ? 16.442 0.287 -5.008 1.00 86.12 558 MET A CA 1
ATOM 4457 C C . MET A 1 558 ? 15.362 0.085 -6.073 1.00 86.12 558 MET A C 1
ATOM 4459 O O . MET A 1 558 ? 15.398 -0.920 -6.781 1.00 86.12 558 MET A O 1
ATOM 4463 N N . GLU A 1 559 ? 14.445 1.045 -6.212 1.00 82.25 559 GLU A N 1
ATOM 4464 C CA . GLU A 1 559 ? 13.398 1.043 -7.241 1.00 82.25 559 GLU A CA 1
ATOM 4465 C C . GLU A 1 559 ? 13.999 0.957 -8.645 1.00 82.25 559 GLU A C 1
ATOM 4467 O O . GLU A 1 559 ? 13.564 0.134 -9.450 1.00 82.25 559 GLU A O 1
ATOM 4472 N N . GLY A 1 560 ? 15.061 1.724 -8.912 1.00 82.69 560 GLY A N 1
ATOM 4473 C CA . GLY A 1 560 ? 15.775 1.688 -10.186 1.00 82.69 560 GLY A CA 1
ATOM 4474 C C . GLY A 1 560 ? 16.331 0.304 -10.524 1.00 82.69 560 GLY A C 1
ATOM 4475 O O . GLY A 1 560 ? 16.256 -0.119 -11.672 1.00 82.69 560 GLY A O 1
ATOM 4476 N N . HIS A 1 561 ? 16.840 -0.451 -9.544 1.00 84.19 561 HIS A N 1
ATOM 4477 C CA . HIS A 1 561 ? 17.293 -1.826 -9.779 1.00 84.19 561 HIS A CA 1
ATOM 4478 C C . HIS A 1 561 ? 16.144 -2.813 -10.000 1.00 84.19 561 HIS A C 1
ATOM 4480 O O . HIS A 1 561 ? 16.282 -3.709 -10.837 1.00 84.19 561 HIS A O 1
ATOM 4486 N N . LEU A 1 562 ? 15.042 -2.656 -9.263 1.00 83.19 562 LEU A N 1
ATOM 4487 C CA . LEU A 1 562 ? 13.859 -3.513 -9.365 1.00 83.19 562 LEU A CA 1
ATOM 4488 C C . LEU A 1 562 ? 13.131 -3.326 -10.695 1.00 83.19 562 LEU A C 1
ATOM 4490 O O . LEU A 1 562 ? 12.665 -4.307 -11.262 1.00 83.19 562 LEU A O 1
ATOM 4494 N N . ALA A 1 563 ? 13.121 -2.115 -11.251 1.00 83.88 563 ALA A N 1
ATOM 4495 C CA . ALA A 1 563 ? 12.465 -1.807 -12.520 1.00 83.88 563 ALA A CA 1
ATOM 4496 C C . ALA A 1 563 ? 12.954 -2.663 -13.708 1.00 83.88 563 ALA A C 1
ATOM 4498 O O . ALA A 1 563 ? 12.199 -2.931 -14.638 1.00 83.88 563 ALA A O 1
ATOM 4499 N N . PHE A 1 564 ? 14.211 -3.131 -13.678 1.00 83.31 564 PHE A N 1
ATOM 4500 C CA . PHE A 1 564 ? 14.763 -4.031 -14.706 1.00 83.31 564 PHE A CA 1
ATOM 4501 C C . PHE A 1 564 ? 14.291 -5.481 -14.591 1.00 83.31 564 PHE A C 1
ATOM 4503 O O . PHE A 1 564 ? 14.515 -6.268 -15.512 1.00 83.31 564 PHE A O 1
ATOM 4510 N N . VAL A 1 565 ? 13.662 -5.833 -13.474 1.00 80.69 565 VAL A N 1
ATOM 4511 C CA . VAL A 1 565 ? 13.166 -7.176 -13.173 1.00 80.69 565 VAL A CA 1
ATOM 4512 C C . VAL A 1 565 ? 11.640 -7.184 -13.205 1.00 80.69 565 VAL A C 1
ATOM 4514 O O . VAL A 1 565 ? 11.045 -7.968 -13.943 1.00 80.69 565 VAL A O 1
ATOM 4517 N N . ASP A 1 566 ? 11.026 -6.280 -12.445 1.00 76.94 566 ASP A N 1
ATOM 4518 C CA . ASP A 1 566 ? 9.585 -6.174 -12.236 1.00 76.94 566 ASP A CA 1
ATOM 4519 C C . ASP A 1 566 ? 8.961 -5.236 -13.271 1.00 76.94 566 ASP A C 1
ATOM 4521 O O . ASP A 1 566 ? 8.529 -4.121 -12.973 1.00 76.94 566 ASP A O 1
ATOM 4525 N N . GLN A 1 567 ? 8.944 -5.694 -14.519 1.00 76.81 567 GLN A N 1
ATOM 4526 C CA . GLN A 1 567 ? 8.268 -4.992 -15.604 1.00 76.81 567 GLN A CA 1
ATOM 4527 C C . GLN A 1 567 ? 6.773 -5.310 -15.567 1.00 76.81 567 GLN A C 1
ATOM 4529 O O . GLN A 1 567 ? 6.372 -6.468 -15.430 1.00 76.81 567 GLN A O 1
ATOM 4534 N N . THR A 1 568 ? 5.947 -4.276 -15.700 1.00 72.31 568 THR A N 1
ATOM 4535 C CA . THR A 1 568 ? 4.543 -4.453 -16.082 1.00 72.31 568 THR A CA 1
ATOM 4536 C C . THR A 1 568 ? 4.481 -5.020 -17.501 1.00 72.31 568 THR A C 1
ATOM 4538 O O . THR A 1 568 ? 5.458 -4.898 -18.241 1.00 72.31 568 THR A O 1
ATOM 4541 N N . SER A 1 569 ? 3.363 -5.650 -17.879 1.00 66.75 569 SER A N 1
ATOM 4542 C CA . SER A 1 569 ? 3.138 -6.122 -19.254 1.00 66.75 569 SER A CA 1
ATOM 4543 C C . SER A 1 569 ? 3.569 -5.073 -20.284 1.00 66.75 569 SER A C 1
ATOM 4545 O O . SER A 1 569 ? 3.417 -3.877 -20.030 1.00 66.75 569 SER A O 1
ATOM 4547 N N . ASP A 1 570 ? 4.132 -5.522 -21.412 1.00 62.62 570 ASP A N 1
ATOM 4548 C CA . ASP A 1 570 ? 4.626 -4.638 -22.472 1.00 62.62 570 ASP A CA 1
ATOM 4549 C C . ASP A 1 570 ? 3.481 -3.735 -22.960 1.00 62.62 570 ASP A C 1
ATOM 4551 O O . ASP A 1 570 ? 2.573 -4.164 -23.673 1.00 62.62 570 ASP A O 1
ATOM 4555 N N . LEU A 1 571 ? 3.500 -2.490 -22.483 1.00 71.88 571 LEU A N 1
ATOM 4556 C CA . LEU A 1 571 ? 2.564 -1.433 -22.837 1.00 71.88 571 LEU A CA 1
ATOM 4557 C C . LEU A 1 571 ? 3.260 -0.491 -23.816 1.00 71.88 571 LEU A C 1
ATOM 4559 O O . LEU A 1 571 ? 4.294 0.099 -23.484 1.00 71.88 571 LEU A O 1
ATOM 4563 N N . ASP A 1 572 ? 2.649 -0.311 -24.985 1.00 78.19 572 ASP A N 1
ATOM 4564 C CA . ASP A 1 572 ? 3.141 0.537 -26.079 1.00 78.19 572 ASP A CA 1
ATOM 4565 C C . ASP A 1 572 ? 2.795 2.029 -25.882 1.00 78.19 572 ASP A C 1
ATOM 4567 O O . ASP A 1 572 ? 2.618 2.768 -26.854 1.00 78.19 572 ASP A O 1
ATOM 4571 N N . ASP A 1 573 ? 2.654 2.489 -24.634 1.00 86.75 573 ASP A N 1
ATOM 4572 C CA . ASP A 1 573 ? 2.286 3.877 -24.322 1.00 86.75 573 ASP A CA 1
ATOM 4573 C C . ASP A 1 573 ? 3.431 4.854 -24.641 1.00 86.75 573 ASP A C 1
ATOM 4575 O O . ASP A 1 573 ? 3.193 5.945 -25.161 1.00 86.75 573 ASP A O 1
ATOM 4579 N N . LEU A 1 574 ? 4.682 4.457 -24.383 1.00 89.38 574 LEU A N 1
ATOM 4580 C CA . LEU A 1 574 ? 5.889 5.203 -24.750 1.00 89.38 574 LEU A CA 1
ATOM 4581 C C . LEU A 1 574 ? 6.748 4.365 -25.694 1.00 89.38 574 LEU A C 1
ATOM 4583 O O . LEU A 1 574 ? 7.112 3.238 -25.372 1.00 89.38 574 LEU A O 1
ATOM 4587 N N . ILE A 1 575 ? 7.116 4.938 -26.841 1.00 91.31 575 ILE A N 1
ATOM 4588 C CA . ILE A 1 575 ? 7.890 4.240 -27.877 1.00 91.31 575 ILE A CA 1
ATOM 4589 C C . ILE A 1 575 ? 9.178 5.006 -28.182 1.00 91.31 575 ILE A C 1
ATOM 4591 O O . ILE A 1 575 ? 9.169 6.233 -28.314 1.00 91.31 575 ILE A O 1
ATOM 4595 N N . LEU A 1 576 ? 10.286 4.280 -28.355 1.00 89.44 576 LEU A N 1
ATOM 4596 C CA . LEU A 1 576 ? 11.517 4.812 -28.945 1.00 89.44 576 LEU A CA 1
ATOM 4597 C C . LEU A 1 576 ? 11.331 5.002 -30.456 1.00 89.44 576 LEU A C 1
ATOM 4599 O O . LEU A 1 576 ? 11.286 4.044 -31.221 1.00 89.44 576 LEU A O 1
ATOM 4603 N N . SER A 1 577 ? 11.215 6.257 -30.883 1.00 87.31 577 SER A N 1
ATOM 4604 C CA . SER A 1 577 ? 10.955 6.638 -32.278 1.00 87.31 577 SER A CA 1
ATOM 4605 C C . SER A 1 577 ? 12.220 6.861 -33.108 1.00 87.31 577 SER A C 1
ATOM 4607 O O . SER A 1 577 ? 12.206 6.660 -34.320 1.00 87.31 577 SER A O 1
ATOM 4609 N N . SER A 1 578 ? 13.317 7.283 -32.475 1.00 86.44 578 SER A N 1
ATOM 4610 C CA . SER A 1 578 ? 14.599 7.497 -33.145 1.00 86.44 578 SER A CA 1
ATOM 4611 C C . SER A 1 578 ? 15.757 7.143 -32.217 1.00 86.44 578 SER A C 1
ATOM 4613 O O . SER A 1 578 ? 15.657 7.332 -31.003 1.00 86.44 578 SER A O 1
ATOM 4615 N N . ILE A 1 579 ? 16.833 6.599 -32.791 1.00 88.31 579 ILE A N 1
ATOM 4616 C CA . ILE A 1 579 ? 18.059 6.199 -32.095 1.00 88.31 579 ILE A CA 1
ATOM 4617 C C . ILE A 1 579 ? 19.242 6.552 -32.998 1.00 88.31 579 ILE A C 1
ATOM 4619 O O . ILE A 1 579 ? 19.256 6.194 -34.178 1.00 88.31 579 ILE A O 1
ATOM 4623 N N . ARG A 1 580 ? 20.240 7.248 -32.454 1.00 87.31 580 ARG A N 1
ATOM 4624 C CA . ARG A 1 580 ? 21.473 7.595 -33.162 1.00 87.31 580 ARG A CA 1
ATOM 4625 C C . ARG A 1 580 ? 22.627 7.770 -32.182 1.00 87.31 580 ARG A C 1
ATOM 4627 O O . ARG A 1 580 ? 22.505 8.534 -31.233 1.00 87.31 580 ARG A O 1
ATOM 4634 N N . PHE A 1 581 ? 23.773 7.167 -32.478 1.00 88.50 581 PHE A N 1
ATOM 4635 C CA . PHE A 1 581 ? 25.024 7.532 -31.817 1.00 88.50 581 PHE A CA 1
ATOM 4636 C C . PHE A 1 581 ? 25.741 8.663 -32.567 1.00 88.50 581 PHE A C 1
ATOM 4638 O O . PHE A 1 581 ? 25.679 8.781 -33.793 1.00 88.50 581 PHE A O 1
ATOM 4645 N N . GLU A 1 582 ? 26.409 9.515 -31.803 1.00 88.56 582 GLU A N 1
ATOM 4646 C CA . GLU A 1 582 ? 27.348 10.530 -32.252 1.00 88.56 582 GLU A CA 1
ATOM 4647 C C . GLU A 1 582 ? 28.672 10.274 -31.533 1.00 88.56 582 GLU A C 1
ATOM 4649 O O . GLU A 1 582 ? 28.803 10.515 -30.331 1.00 88.56 582 GLU A O 1
ATOM 4654 N N . SER A 1 583 ? 29.653 9.766 -32.269 1.00 88.19 583 SER A N 1
ATOM 4655 C CA . SER A 1 583 ? 31.008 9.587 -31.765 1.00 88.19 583 SER A CA 1
ATOM 4656 C C . SER A 1 583 ? 31.782 10.905 -31.822 1.00 88.19 583 SER A C 1
ATOM 4658 O O . SER A 1 583 ? 31.759 11.616 -32.830 1.00 88.19 583 SER A O 1
ATOM 4660 N N . LYS A 1 584 ? 32.490 11.223 -30.739 1.00 85.81 584 LYS A N 1
ATOM 4661 C CA . LYS A 1 584 ? 33.442 12.334 -30.625 1.00 85.81 584 LYS A CA 1
ATOM 4662 C C . LYS A 1 584 ? 34.799 11.795 -30.152 1.00 85.81 584 LYS A C 1
ATOM 4664 O O . LYS A 1 584 ? 34.875 10.661 -29.675 1.00 85.81 584 LYS A O 1
ATOM 4669 N N . PRO A 1 585 ? 35.878 12.598 -30.235 1.00 83.25 585 PRO A N 1
ATOM 4670 C CA . PRO A 1 585 ? 37.218 12.137 -29.871 1.00 83.25 585 PRO A CA 1
ATOM 4671 C C . PRO A 1 585 ? 37.361 11.647 -28.424 1.00 83.25 585 PRO A C 1
ATOM 4673 O O . PRO A 1 585 ? 38.204 10.802 -28.157 1.00 83.25 585 PRO A O 1
ATOM 4676 N N . SER A 1 586 ? 36.567 12.176 -27.487 1.00 83.56 586 SER A N 1
ATOM 4677 C CA . SER A 1 586 ? 36.665 11.852 -26.055 1.00 83.56 586 SER A CA 1
ATOM 4678 C C . SER A 1 586 ? 35.388 11.274 -25.441 1.00 83.56 586 SER A C 1
ATOM 4680 O O . SER A 1 586 ? 35.407 10.863 -24.281 1.00 83.56 586 SER A O 1
ATOM 4682 N N . ASN A 1 587 ? 34.274 11.247 -26.175 1.00 88.19 587 ASN A N 1
ATOM 4683 C CA . ASN A 1 587 ? 33.004 10.712 -25.691 1.00 88.19 587 ASN A CA 1
ATOM 4684 C C . ASN A 1 587 ? 32.101 10.233 -26.835 1.00 88.19 587 ASN A C 1
ATOM 4686 O O . ASN A 1 587 ? 32.294 10.573 -27.996 1.00 88.19 587 ASN A O 1
ATOM 4690 N N . VAL A 1 588 ? 31.088 9.447 -26.489 1.00 89.12 588 VAL A N 1
ATOM 4691 C CA . VAL A 1 588 ? 30.043 8.971 -27.401 1.00 89.12 588 VAL A CA 1
ATOM 4692 C C . VAL A 1 588 ? 28.702 9.451 -26.871 1.00 89.12 588 VAL A C 1
ATOM 4694 O O . VAL A 1 588 ? 28.421 9.290 -25.686 1.00 89.12 588 VAL A O 1
ATOM 4697 N N . ILE A 1 589 ? 27.869 10.048 -27.719 1.00 89.44 589 ILE A N 1
ATOM 4698 C CA . ILE A 1 589 ? 26.550 10.562 -27.334 1.00 89.44 589 ILE A CA 1
ATOM 4699 C C . ILE A 1 589 ? 25.472 9.718 -28.006 1.00 89.44 589 ILE A C 1
ATOM 4701 O O . ILE A 1 589 ? 25.440 9.611 -29.227 1.00 89.44 589 ILE A O 1
ATOM 4705 N N . LEU A 1 590 ? 24.570 9.130 -27.225 1.00 90.19 590 LEU A N 1
ATOM 4706 C CA . LEU A 1 590 ? 23.354 8.497 -27.730 1.00 90.19 590 LEU A CA 1
ATOM 4707 C C . LEU A 1 590 ? 22.227 9.524 -27.738 1.00 90.19 590 LEU A C 1
ATOM 4709 O O . LEU A 1 590 ? 21.726 9.902 -26.679 1.00 90.19 590 LEU A O 1
ATOM 4713 N N . HIS A 1 591 ? 21.803 9.922 -28.930 1.00 90.88 591 HIS A N 1
ATOM 4714 C CA . HIS A 1 591 ? 20.580 10.678 -29.157 1.00 90.88 591 HIS A CA 1
ATOM 4715 C C . HIS A 1 591 ? 19.431 9.703 -29.381 1.00 90.88 591 HIS A C 1
ATOM 4717 O O . HIS A 1 591 ? 19.511 8.817 -30.233 1.00 90.88 591 HIS A O 1
ATOM 4723 N N . SER A 1 592 ? 18.349 9.862 -28.632 1.00 90.62 592 SER A N 1
ATOM 4724 C CA . SER A 1 592 ? 17.126 9.098 -28.865 1.00 90.62 592 SER A CA 1
ATOM 4725 C C . SER A 1 592 ? 15.895 9.967 -28.684 1.00 90.62 592 SER A C 1
ATOM 4727 O O . SER A 1 592 ? 15.928 10.955 -27.961 1.00 90.62 592 SER A O 1
ATOM 4729 N N . THR A 1 593 ? 14.802 9.615 -29.349 1.00 93.00 593 THR A N 1
ATOM 4730 C CA . THR A 1 593 ? 13.537 10.343 -29.218 1.00 93.00 593 THR A CA 1
ATOM 4731 C C . THR A 1 593 ? 12.468 9.392 -28.723 1.00 93.00 593 THR A C 1
ATOM 4733 O O . THR A 1 593 ? 12.159 8.410 -29.401 1.00 93.00 593 THR A O 1
ATOM 4736 N N . ILE A 1 594 ? 11.867 9.693 -27.577 1.00 93.69 594 ILE A N 1
ATOM 4737 C CA . ILE A 1 594 ? 10.669 8.993 -27.107 1.00 93.69 594 ILE A CA 1
ATOM 4738 C C . ILE A 1 594 ? 9.422 9.716 -27.598 1.00 93.69 594 ILE A C 1
ATOM 4740 O O . ILE A 1 594 ? 9.416 10.941 -27.711 1.00 93.69 594 ILE A O 1
ATOM 4744 N N . LYS A 1 595 ? 8.373 8.956 -27.895 1.00 93.06 595 LYS A N 1
ATOM 4745 C CA . LYS A 1 595 ? 7.065 9.470 -28.293 1.00 93.06 595 LYS A CA 1
ATOM 4746 C C . LYS A 1 595 ? 5.986 8.898 -27.385 1.00 93.06 595 LYS A C 1
ATOM 4748 O O . LYS A 1 595 ? 5.947 7.683 -27.190 1.00 93.06 595 LYS A O 1
ATOM 4753 N N . ASN A 1 596 ? 5.087 9.755 -26.908 1.00 93.44 596 ASN A N 1
ATOM 4754 C CA . ASN A 1 596 ? 3.840 9.318 -26.295 1.00 93.44 596 ASN A CA 1
ATOM 4755 C C . ASN A 1 596 ? 2.887 8.804 -27.386 1.00 93.44 596 ASN A C 1
ATOM 4757 O O . ASN A 1 596 ? 2.377 9.566 -28.209 1.00 93.44 596 ASN A O 1
ATOM 4761 N N . ASN A 1 597 ? 2.685 7.493 -27.418 1.00 91.81 597 ASN A N 1
ATOM 4762 C CA . ASN A 1 597 ? 1.774 6.803 -28.323 1.00 91.81 597 ASN A CA 1
ATOM 4763 C C . ASN A 1 597 ? 0.389 6.560 -27.687 1.00 91.81 597 ASN A C 1
ATOM 4765 O O . ASN A 1 597 ? -0.563 6.200 -28.384 1.00 91.81 597 ASN A O 1
ATOM 4769 N N . ALA A 1 598 ? 0.240 6.816 -26.386 1.00 87.94 598 ALA A N 1
ATOM 4770 C CA . ALA A 1 598 ? -1.042 6.767 -25.705 1.00 87.94 598 ALA A CA 1
ATOM 4771 C C . ALA A 1 598 ? -1.967 7.921 -26.135 1.00 87.94 598 ALA A C 1
ATOM 4773 O O . ALA A 1 598 ? -1.550 8.993 -26.584 1.00 87.94 598 ALA A O 1
ATOM 4774 N N . LYS A 1 599 ? -3.277 7.713 -25.960 1.00 86.88 599 LYS A N 1
ATOM 4775 C CA . LYS A 1 599 ? -4.327 8.716 -26.247 1.00 86.88 599 LYS A CA 1
ATOM 4776 C C . LYS A 1 599 ? -4.549 9.713 -25.101 1.00 86.88 599 LYS A C 1
ATOM 4778 O O . LYS A 1 599 ? -5.554 10.420 -25.091 1.00 86.88 599 LYS A O 1
ATOM 4783 N N . PHE A 1 600 ? -3.659 9.731 -24.116 1.00 85.25 600 PHE A N 1
ATOM 4784 C CA . PHE A 1 600 ? -3.743 10.551 -22.914 1.00 85.25 600 PHE A CA 1
ATOM 4785 C C . PHE A 1 600 ? -2.355 11.076 -22.529 1.00 85.25 600 PHE A C 1
ATOM 4787 O O . PHE A 1 600 ? -1.342 10.546 -22.985 1.00 85.25 600 PHE A O 1
ATOM 4794 N N . THR A 1 601 ? -2.320 12.134 -21.720 1.00 88.06 601 THR A N 1
ATOM 4795 C CA . THR A 1 601 ? -1.084 12.705 -21.171 1.00 88.06 601 THR A CA 1
ATOM 4796 C C . THR A 1 601 ? -0.462 11.739 -20.171 1.00 88.06 601 THR A C 1
ATOM 4798 O O . THR A 1 601 ? -1.160 11.197 -19.320 1.00 88.06 601 THR A O 1
ATOM 4801 N N . ILE A 1 602 ? 0.841 11.511 -20.282 1.00 89.50 602 ILE A N 1
ATOM 4802 C CA . ILE A 1 602 ? 1.596 10.665 -19.359 1.00 89.50 602 ILE A CA 1
ATOM 4803 C C . ILE A 1 602 ? 2.415 11.574 -18.446 1.00 89.50 602 ILE A C 1
ATOM 4805 O O . ILE A 1 602 ? 3.130 12.443 -18.942 1.00 89.50 602 ILE A O 1
ATOM 4809 N N . ASP A 1 603 ? 2.341 11.350 -17.135 1.00 88.44 603 ASP A N 1
ATOM 4810 C CA . ASP A 1 603 ? 2.992 12.177 -16.118 1.00 88.44 603 ASP A CA 1
ATOM 4811 C C . ASP A 1 603 ? 4.138 11.438 -15.403 1.00 88.44 603 ASP A C 1
ATOM 4813 O O . ASP A 1 603 ? 4.247 10.210 -15.414 1.00 88.44 603 ASP A O 1
ATOM 4817 N N . LYS A 1 604 ? 5.017 12.214 -14.753 1.00 87.94 604 LYS A N 1
ATOM 4818 C CA . LYS A 1 604 ? 6.162 11.748 -13.939 1.00 87.94 604 LYS A CA 1
ATOM 4819 C C . LYS A 1 604 ? 7.059 10.716 -14.636 1.00 87.94 604 LYS A C 1
ATOM 4821 O O . LYS A 1 604 ? 7.553 9.778 -14.008 1.00 87.94 604 LYS A O 1
ATOM 4826 N N . ILE A 1 605 ? 7.309 10.923 -15.924 1.00 90.81 605 ILE A N 1
ATOM 4827 C CA . ILE A 1 605 ? 8.134 10.056 -16.759 1.00 90.81 605 ILE A CA 1
ATOM 4828 C C . ILE A 1 605 ? 9.585 10.082 -16.265 1.00 90.81 605 ILE A C 1
ATOM 4830 O O . ILE A 1 605 ? 10.238 11.132 -16.225 1.00 90.81 605 ILE A O 1
ATOM 4834 N N . LYS A 1 606 ? 10.100 8.898 -15.934 1.00 90.62 606 LYS A N 1
ATOM 4835 C CA . LYS A 1 606 ? 11.496 8.607 -15.612 1.00 90.62 606 LYS A CA 1
ATOM 4836 C C . LYS A 1 606 ? 12.037 7.581 -16.601 1.00 90.62 606 LYS A C 1
ATOM 4838 O O . LYS A 1 606 ? 11.405 6.556 -16.848 1.00 90.62 606 LYS A O 1
ATOM 4843 N N . ILE A 1 607 ? 13.224 7.834 -17.132 1.00 89.94 607 ILE A N 1
ATOM 4844 C CA . ILE A 1 607 ? 13.935 6.924 -18.027 1.00 89.94 607 ILE A CA 1
ATOM 4845 C C . ILE A 1 607 ? 15.122 6.349 -17.272 1.00 89.94 607 ILE A C 1
ATOM 4847 O O . ILE A 1 607 ? 16.003 7.087 -16.840 1.00 89.94 607 ILE A O 1
ATOM 4851 N N . LEU A 1 608 ? 15.133 5.036 -17.105 1.00 88.75 608 LEU A N 1
ATOM 4852 C CA . LEU A 1 608 ? 16.208 4.282 -16.483 1.00 88.75 608 LEU A CA 1
ATOM 4853 C C . LEU A 1 608 ? 17.087 3.671 -17.568 1.00 88.75 608 LEU A C 1
ATOM 4855 O O . LEU A 1 608 ? 16.578 3.099 -18.535 1.00 88.75 608 LEU A O 1
ATOM 4859 N N . ILE A 1 609 ? 18.400 3.761 -17.385 1.00 87.75 609 ILE A N 1
ATOM 4860 C CA . ILE A 1 609 ? 19.391 3.224 -18.316 1.00 87.75 609 ILE A CA 1
ATOM 4861 C C . ILE A 1 609 ? 20.278 2.197 -17.621 1.00 87.75 609 ILE A C 1
ATOM 4863 O O . ILE A 1 609 ? 20.722 2.392 -16.491 1.00 87.75 609 ILE A O 1
ATOM 4867 N N . ARG A 1 610 ? 20.554 1.085 -18.305 1.00 85.62 610 ARG A N 1
ATOM 4868 C CA . ARG A 1 610 ? 21.562 0.117 -17.869 1.00 85.62 610 ARG A CA 1
ATOM 4869 C C . ARG A 1 610 ? 22.386 -0.371 -19.039 1.00 85.62 610 ARG A C 1
ATOM 4871 O O . ARG A 1 610 ? 21.870 -0.573 -20.134 1.00 85.62 610 ARG A O 1
ATOM 4878 N N . ILE A 1 611 ? 23.664 -0.579 -18.766 1.00 85.50 611 ILE A N 1
ATOM 4879 C CA . ILE A 1 611 ? 24.651 -1.029 -19.733 1.00 85.50 611 ILE A CA 1
ATOM 4880 C C . ILE A 1 611 ? 25.029 -2.480 -19.413 1.00 85.50 611 ILE A C 1
ATOM 4882 O O . ILE A 1 611 ? 25.391 -2.787 -18.277 1.00 85.50 611 ILE A O 1
ATOM 4886 N N . ASN A 1 612 ? 24.953 -3.357 -20.411 1.00 81.31 612 ASN A N 1
ATOM 4887 C CA . ASN A 1 612 ? 25.418 -4.740 -20.366 1.00 81.31 612 ASN A CA 1
ATOM 4888 C C . ASN A 1 612 ? 26.583 -4.906 -21.353 1.00 81.31 612 ASN A C 1
ATOM 4890 O O . ASN A 1 612 ? 26.369 -5.066 -22.552 1.00 81.31 612 ASN A O 1
ATOM 4894 N N . GLY A 1 613 ? 27.811 -4.855 -20.844 1.00 80.69 613 GLY A N 1
ATOM 4895 C CA . GLY A 1 613 ? 29.043 -4.902 -21.634 1.00 80.69 613 GLY A CA 1
ATOM 4896 C C . GLY A 1 613 ? 30.121 -4.026 -21.000 1.00 80.69 613 GLY A C 1
ATOM 4897 O O . GLY A 1 613 ? 29.894 -3.437 -19.942 1.00 80.69 613 GLY A O 1
ATOM 4898 N N . ASP A 1 614 ? 31.295 -3.966 -21.620 1.00 81.00 614 ASP A N 1
ATOM 4899 C CA . ASP A 1 614 ? 32.456 -3.224 -21.116 1.00 81.00 614 ASP A CA 1
ATOM 4900 C C . ASP A 1 614 ? 33.031 -2.209 -22.119 1.00 81.00 614 ASP A C 1
ATOM 4902 O O . ASP A 1 614 ? 34.050 -1.586 -21.835 1.00 81.00 614 ASP A O 1
ATOM 4906 N N . SER A 1 615 ? 32.370 -2.005 -23.264 1.00 80.62 615 SER A N 1
ATOM 4907 C CA . SER A 1 615 ? 32.864 -1.118 -24.325 1.00 80.62 615 SER A CA 1
ATOM 4908 C C . SER A 1 615 ? 32.490 0.350 -24.147 1.00 80.62 615 SER A C 1
ATOM 4910 O O . SER A 1 615 ? 33.226 1.228 -24.597 1.00 80.62 615 SER A O 1
ATOM 4912 N N . LEU A 1 616 ? 31.386 0.628 -23.449 1.00 84.50 616 LEU A N 1
ATOM 4913 C CA . LEU A 1 616 ? 30.928 1.975 -23.115 1.00 84.50 616 LEU A CA 1
ATOM 4914 C C . LEU A 1 616 ? 30.740 2.105 -21.601 1.00 84.50 616 LEU A C 1
ATOM 4916 O O . LEU A 1 616 ? 29.991 1.342 -20.993 1.00 84.50 616 LEU A O 1
ATOM 4920 N N . GLY A 1 617 ? 31.380 3.102 -20.993 1.00 82.06 617 GLY A N 1
ATOM 4921 C CA . GLY A 1 617 ? 31.119 3.514 -19.613 1.00 82.06 617 GLY A CA 1
ATOM 4922 C C . GLY A 1 617 ? 30.161 4.701 -19.570 1.00 82.06 617 GLY A C 1
ATOM 4923 O O . GLY A 1 617 ? 30.327 5.640 -20.340 1.00 82.06 617 GLY A O 1
ATOM 4924 N N . LEU A 1 618 ? 29.170 4.705 -18.679 1.00 82.75 618 LEU A N 1
ATOM 4925 C CA . LEU A 1 618 ? 28.326 5.889 -18.473 1.00 82.75 618 LEU A CA 1
ATOM 4926 C C . LEU A 1 618 ? 29.174 7.008 -17.831 1.00 82.75 618 LEU A C 1
ATOM 4928 O O . LEU A 1 618 ? 29.900 6.750 -16.871 1.00 82.75 618 LEU A O 1
ATOM 4932 N N . SER A 1 619 ? 29.126 8.238 -18.353 1.00 76.25 619 SER A N 1
ATOM 4933 C CA . SER A 1 619 ? 29.910 9.349 -17.785 1.00 76.25 619 SER A CA 1
ATOM 4934 C C . SER A 1 619 ? 29.380 9.776 -16.406 1.00 76.25 619 SER A C 1
ATOM 4936 O O . SER A 1 619 ? 28.164 9.858 -16.245 1.00 76.25 619 SER A O 1
ATOM 4938 N N . GLU A 1 620 ? 30.262 10.146 -15.466 1.00 56.53 620 GLU A N 1
ATOM 4939 C CA . GLU A 1 620 ? 29.938 10.448 -14.048 1.00 56.53 620 GLU A CA 1
ATOM 4940 C C . GLU A 1 620 ? 28.827 11.495 -13.815 1.00 56.53 620 GLU A C 1
ATOM 4942 O O . GLU A 1 620 ? 28.219 11.515 -12.749 1.00 56.53 620 GLU A O 1
ATOM 4947 N N . ASN A 1 621 ? 28.527 12.347 -14.801 1.00 50.91 621 ASN A N 1
ATOM 4948 C CA . ASN A 1 621 ? 27.543 13.427 -14.672 1.00 50.91 621 ASN A CA 1
ATOM 4949 C C . ASN A 1 621 ? 26.089 13.016 -14.962 1.00 50.91 621 ASN A C 1
ATOM 4951 O O . ASN A 1 621 ? 25.192 13.837 -14.778 1.00 50.91 621 ASN A O 1
ATOM 4955 N N . HIS A 1 622 ? 25.839 11.787 -15.422 1.00 52.62 622 HIS A N 1
ATOM 4956 C CA . HIS A 1 622 ? 24.483 11.296 -15.672 1.00 52.62 622 HIS A CA 1
ATOM 4957 C C . HIS A 1 622 ? 24.101 10.276 -14.609 1.00 52.62 622 HIS A C 1
ATOM 4959 O O . HIS A 1 622 ? 24.753 9.247 -14.458 1.00 52.62 622 HIS A O 1
ATOM 4965 N N . SER A 1 623 ? 23.034 10.559 -13.862 1.00 57.09 623 SER A N 1
ATOM 4966 C CA . SER A 1 623 ? 22.376 9.539 -13.054 1.00 57.09 623 SER A CA 1
ATOM 4967 C C . SER A 1 623 ? 21.848 8.429 -13.965 1.00 57.09 623 SER A C 1
ATOM 4969 O O . SER A 1 623 ? 21.356 8.711 -15.056 1.00 57.09 623 SER A O 1
ATOM 4971 N N . ASP A 1 624 ? 21.826 7.183 -13.479 1.00 70.56 624 ASP A N 1
ATOM 4972 C CA . ASP A 1 624 ? 21.170 6.034 -14.142 1.00 70.56 624 ASP A CA 1
ATOM 4973 C C . ASP A 1 624 ? 19.655 6.251 -14.386 1.00 70.56 624 ASP A C 1
ATOM 4975 O O . ASP A 1 624 ? 18.947 5.374 -14.879 1.00 70.56 624 ASP A O 1
ATOM 4979 N N . THR A 1 625 ? 19.132 7.415 -13.997 1.00 79.38 625 THR A N 1
ATOM 4980 C CA . THR A 1 625 ? 17.748 7.853 -14.122 1.00 79.38 625 THR A CA 1
ATOM 4981 C C . THR A 1 625 ? 17.706 9.268 -14.690 1.00 79.38 625 THR A C 1
ATOM 4983 O O . THR A 1 625 ? 18.332 10.171 -14.138 1.00 79.38 625 THR A O 1
ATOM 4986 N N . LEU A 1 626 ? 16.913 9.489 -15.731 1.00 84.81 626 LEU A N 1
ATOM 4987 C CA . LEU A 1 626 ? 16.607 10.804 -16.287 1.00 84.81 626 LEU A CA 1
ATOM 4988 C C . LEU A 1 626 ? 15.131 11.134 -16.037 1.00 84.81 626 LEU A C 1
ATOM 4990 O O . LEU A 1 626 ? 14.260 10.332 -16.369 1.00 84.81 626 LEU A O 1
ATOM 4994 N N . GLN A 1 627 ? 14.838 12.307 -15.473 1.00 86.88 627 GLN A N 1
ATOM 4995 C CA . GLN A 1 627 ? 13.459 12.785 -15.331 1.00 86.88 627 GLN A CA 1
ATOM 4996 C C . GLN A 1 627 ? 13.054 13.611 -16.552 1.00 86.88 627 GLN A C 1
ATOM 4998 O O . GLN A 1 627 ? 13.709 14.596 -16.876 1.00 86.88 627 GLN A O 1
ATOM 5003 N N . VAL A 1 628 ? 11.967 13.206 -17.208 1.00 86.06 628 VAL A N 1
ATOM 5004 C CA . VAL A 1 628 ? 11.406 13.887 -18.385 1.00 86.06 628 VAL A CA 1
ATOM 5005 C C . VAL A 1 628 ? 10.241 14.797 -17.984 1.00 86.06 628 VAL A C 1
ATOM 5007 O O . VAL A 1 628 ? 10.089 15.878 -18.543 1.00 86.06 628 VAL A O 1
ATOM 5010 N N . GLY A 1 629 ? 9.454 14.406 -16.976 1.00 86.94 629 GLY A N 1
ATOM 5011 C CA . GLY A 1 629 ? 8.279 15.163 -16.537 1.00 86.94 629 GLY A CA 1
ATOM 5012 C C . GLY A 1 629 ? 7.003 14.605 -17.153 1.00 86.94 629 GLY A C 1
ATOM 5013 O O . GLY A 1 629 ? 6.628 13.486 -16.815 1.00 86.94 629 GLY A O 1
ATOM 5014 N N . HIS A 1 630 ? 6.341 15.363 -18.022 1.00 91.19 630 HIS A N 1
ATOM 5015 C CA . HIS A 1 630 ? 5.097 14.947 -18.673 1.00 91.19 630 HIS A CA 1
ATOM 5016 C C . HIS A 1 630 ? 5.222 14.981 -20.195 1.00 91.19 630 HIS A C 1
ATOM 5018 O O . HIS A 1 630 ? 6.063 15.707 -20.723 1.00 91.19 630 HIS A O 1
ATOM 5024 N N . LEU A 1 631 ? 4.397 14.188 -20.879 1.00 91.25 631 LEU A N 1
ATOM 5025 C CA . LEU A 1 631 ? 4.232 14.237 -22.331 1.00 91.25 631 LEU A CA 1
ATOM 5026 C C . LEU A 1 631 ? 2.760 14.123 -22.703 1.00 91.25 631 LEU A C 1
ATOM 5028 O O . LEU A 1 631 ? 2.096 13.143 -22.351 1.00 91.25 631 LEU A O 1
ATOM 5032 N N . ASP A 1 632 ? 2.268 15.083 -23.473 1.00 91.00 632 ASP A N 1
ATOM 5033 C CA . ASP A 1 632 ? 0.936 15.028 -24.061 1.00 91.00 632 ASP A CA 1
ATOM 5034 C C . ASP A 1 632 ? 0.851 13.963 -25.160 1.00 91.00 632 ASP A C 1
ATOM 5036 O O . ASP A 1 632 ? 1.853 13.459 -25.674 1.00 91.00 632 ASP A O 1
ATOM 5040 N N . SER A 1 633 ? -0.374 13.574 -25.518 1.00 91.94 633 SER A N 1
ATOM 5041 C CA . SER A 1 633 ? -0.589 12.562 -26.555 1.00 91.94 633 SER A CA 1
ATOM 5042 C C . SER A 1 633 ? 0.094 12.965 -27.866 1.00 91.94 633 SER A C 1
ATOM 5044 O O . SER A 1 633 ? -0.087 14.077 -28.361 1.00 91.94 633 SER A O 1
ATOM 5046 N N . SER A 1 634 ? 0.843 12.033 -28.463 1.00 90.81 634 SER A N 1
ATOM 5047 C CA . SER A 1 634 ? 1.660 12.234 -29.670 1.00 90.81 634 SER A CA 1
ATOM 5048 C C . SER A 1 634 ? 2.858 13.178 -29.530 1.00 90.81 634 SER A C 1
ATOM 5050 O O . SER A 1 634 ? 3.569 13.367 -30.521 1.00 90.81 634 SER A O 1
ATOM 5052 N N . GLU A 1 635 ? 3.124 13.726 -28.343 1.00 94.00 635 GLU A N 1
ATOM 5053 C CA . GLU A 1 635 ? 4.306 14.544 -28.083 1.00 94.00 635 GLU A CA 1
ATOM 5054 C C . GLU A 1 635 ? 5.584 13.694 -28.092 1.00 94.00 635 GLU A C 1
ATOM 5056 O O . GLU A 1 635 ? 5.578 12.495 -27.787 1.00 94.00 635 GLU A O 1
ATOM 5061 N N . THR A 1 636 ? 6.694 14.322 -28.474 1.00 93.31 636 THR A N 1
ATOM 5062 C CA . THR A 1 636 ? 8.014 13.695 -28.543 1.00 93.31 636 THR A CA 1
ATOM 5063 C C . THR A 1 636 ? 9.016 14.421 -27.663 1.00 93.31 636 THR A C 1
ATOM 5065 O O . THR A 1 636 ? 9.040 15.649 -27.651 1.00 93.31 636 THR A O 1
ATOM 5068 N N . TYR A 1 637 ? 9.916 13.672 -27.034 1.00 93.69 637 TYR A N 1
ATOM 5069 C CA . TYR A 1 637 ? 10.999 14.215 -26.222 1.00 93.69 637 TYR A CA 1
ATOM 5070 C C . TYR A 1 637 ? 12.348 13.645 -26.646 1.00 93.69 637 TYR A C 1
ATOM 5072 O O . TYR A 1 637 ? 12.487 12.438 -26.849 1.00 93.69 637 TYR A O 1
ATOM 5080 N N . ASN A 1 638 ? 13.352 14.514 -26.751 1.00 92.56 638 ASN A N 1
ATOM 5081 C CA . ASN A 1 638 ? 14.709 14.126 -27.115 1.00 92.56 638 ASN A CA 1
ATOM 5082 C C . ASN A 1 638 ? 15.538 13.834 -25.862 1.00 92.56 638 ASN A C 1
ATOM 5084 O O . ASN A 1 638 ? 15.714 14.689 -24.999 1.00 92.56 638 ASN A O 1
ATOM 5088 N N . LEU A 1 639 ? 16.072 12.624 -25.799 1.00 90.19 639 LEU A N 1
ATOM 5089 C CA . LEU A 1 639 ? 16.967 12.122 -24.771 1.00 90.19 639 LEU A CA 1
ATOM 5090 C C . LEU A 1 639 ? 18.403 12.130 -25.303 1.00 90.19 639 LEU A C 1
ATOM 5092 O O . LEU A 1 639 ? 18.649 11.751 -26.452 1.00 90.19 639 LEU A O 1
ATOM 5096 N N . SER A 1 640 ? 19.354 12.488 -24.445 1.00 88.88 640 SER A N 1
ATOM 5097 C CA . SER A 1 640 ? 20.784 12.428 -24.755 1.00 88.88 640 SER A CA 1
ATOM 5098 C C . SER A 1 640 ? 21.562 11.788 -23.609 1.00 88.88 640 SER A C 1
ATOM 5100 O O . SER A 1 640 ? 21.530 12.307 -22.492 1.00 88.88 640 SER A O 1
ATOM 5102 N N . PHE A 1 641 ? 22.294 10.709 -23.887 1.00 88.25 641 PHE A N 1
ATOM 5103 C CA . PHE A 1 641 ? 23.158 10.033 -22.912 1.00 88.25 641 PHE A CA 1
ATOM 5104 C C . PHE A 1 641 ? 24.618 10.102 -23.354 1.00 88.25 641 PHE A C 1
ATOM 5106 O O . PHE A 1 641 ? 24.921 9.801 -24.506 1.00 88.25 641 PHE A O 1
ATOM 5113 N N . ASN A 1 642 ? 25.521 10.468 -22.441 1.00 89.19 642 ASN A N 1
ATOM 5114 C CA . ASN A 1 642 ? 26.956 10.540 -22.726 1.00 89.19 642 ASN A CA 1
ATOM 5115 C C . ASN A 1 642 ? 27.689 9.316 -22.164 1.00 89.19 642 ASN A C 1
ATOM 5117 O O . ASN A 1 642 ? 27.532 8.964 -20.992 1.00 89.19 642 ASN A O 1
ATOM 5121 N N . PHE A 1 643 ? 28.548 8.730 -22.989 1.00 89.25 643 PHE A N 1
ATOM 5122 C CA . PHE A 1 643 ? 29.375 7.577 -22.667 1.00 89.25 643 PHE A CA 1
ATOM 5123 C C . PHE A 1 643 ? 30.854 7.872 -22.907 1.00 89.25 643 PHE A C 1
ATOM 5125 O O . PHE A 1 643 ? 31.223 8.688 -23.753 1.00 89.25 643 PHE A O 1
ATOM 5132 N N . ILE A 1 644 ? 31.697 7.164 -22.170 1.00 88.38 644 ILE A N 1
ATOM 5133 C CA . ILE A 1 644 ? 33.144 7.113 -22.329 1.00 88.38 644 ILE A CA 1
ATOM 5134 C C . ILE A 1 644 ? 33.461 5.829 -23.110 1.00 88.38 644 ILE A C 1
ATOM 5136 O O . ILE A 1 644 ? 33.077 4.749 -22.648 1.00 88.38 644 ILE A O 1
ATOM 5140 N N . PRO A 1 645 ? 34.118 5.911 -24.280 1.00 88.12 645 PRO A N 1
ATOM 5141 C CA . PRO A 1 645 ? 34.538 4.729 -25.027 1.00 88.12 645 PRO A CA 1
ATOM 5142 C C . PRO A 1 645 ? 35.703 4.027 -24.306 1.00 88.12 645 PRO A C 1
ATOM 5144 O O . PRO A 1 645 ? 36.635 4.685 -23.848 1.00 88.12 645 PRO A O 1
ATOM 5147 N N . ILE A 1 646 ? 35.638 2.697 -24.176 1.00 85.56 646 ILE A N 1
ATOM 5148 C CA . ILE A 1 646 ? 36.622 1.885 -23.431 1.00 85.56 646 ILE A CA 1
ATOM 5149 C C . ILE A 1 646 ? 37.313 0.867 -24.345 1.00 85.56 646 ILE A C 1
ATOM 5151 O O . ILE A 1 646 ? 38.539 0.779 -24.353 1.00 85.56 646 ILE A O 1
ATOM 5155 N N . ASN A 1 647 ? 36.544 0.075 -25.097 1.00 82.69 647 ASN A N 1
ATOM 5156 C CA . ASN A 1 647 ? 37.056 -0.953 -26.008 1.00 82.69 647 ASN A CA 1
ATOM 5157 C C . ASN A 1 647 ? 36.080 -1.177 -27.181 1.00 82.69 647 ASN A C 1
ATOM 5159 O O . ASN A 1 647 ? 35.058 -0.506 -27.258 1.00 82.69 647 ASN A O 1
ATOM 5163 N N . SER A 1 648 ? 36.389 -2.097 -28.098 1.00 76.94 648 SER A N 1
ATOM 5164 C CA . SER A 1 648 ? 35.586 -2.380 -29.300 1.00 76.94 648 SER A CA 1
ATOM 5165 C C . SER A 1 648 ? 34.584 -3.539 -29.157 1.00 76.94 648 SER A C 1
ATOM 5167 O O . SER A 1 648 ? 33.990 -3.954 -30.153 1.00 76.94 648 SER A O 1
ATOM 5169 N N . ASN A 1 649 ? 34.370 -4.074 -27.949 1.00 80.81 649 ASN A N 1
ATOM 5170 C CA . ASN A 1 649 ? 33.373 -5.120 -27.711 1.00 80.81 649 ASN A CA 1
ATOM 5171 C C . ASN A 1 649 ? 31.941 -4.585 -27.902 1.00 80.81 649 ASN A C 1
ATOM 5173 O O . ASN A 1 649 ? 31.675 -3.381 -27.871 1.00 80.81 649 ASN A O 1
ATOM 5177 N N . THR A 1 650 ? 30.973 -5.486 -28.057 1.00 79.62 650 THR A N 1
ATOM 5178 C CA . THR A 1 650 ? 29.556 -5.111 -28.106 1.00 79.62 650 THR A CA 1
ATOM 5179 C C . THR A 1 650 ? 29.013 -4.867 -26.703 1.00 79.62 650 THR A C 1
ATOM 5181 O O . THR A 1 650 ? 29.110 -5.737 -25.836 1.00 79.62 650 THR A O 1
ATOM 5184 N N . THR A 1 651 ? 28.383 -3.716 -26.508 1.00 84.44 651 THR A N 1
ATOM 5185 C CA . THR A 1 651 ? 27.682 -3.344 -25.286 1.00 84.44 651 THR A CA 1
ATOM 5186 C C . THR A 1 651 ? 26.219 -3.072 -25.591 1.00 84.44 651 THR A C 1
ATOM 5188 O O . THR A 1 651 ? 25.895 -2.280 -26.471 1.00 84.44 651 THR A O 1
ATOM 5191 N N . ASP A 1 652 ? 25.327 -3.692 -24.830 1.00 87.19 652 ASP A N 1
ATOM 5192 C CA . ASP A 1 652 ? 23.892 -3.474 -24.938 1.00 87.19 652 ASP A CA 1
ATOM 5193 C C . ASP A 1 652 ? 23.422 -2.423 -23.930 1.00 87.19 652 ASP A C 1
ATOM 5195 O O . ASP A 1 652 ? 23.599 -2.567 -22.720 1.00 87.19 652 ASP A O 1
ATOM 5199 N N . ILE A 1 653 ? 22.777 -1.375 -24.426 1.00 88.25 653 ILE A N 1
ATOM 5200 C CA . ILE A 1 653 ? 22.126 -0.325 -23.647 1.00 88.25 653 ILE A CA 1
ATOM 5201 C C . ILE A 1 653 ? 20.642 -0.657 -23.563 1.00 88.25 653 ILE A C 1
ATOM 5203 O O . ILE A 1 653 ? 19.958 -0.794 -24.577 1.00 88.25 653 ILE A O 1
ATOM 5207 N N . ILE A 1 654 ? 20.129 -0.794 -22.348 1.00 87.94 654 ILE A N 1
ATOM 5208 C CA . ILE A 1 654 ? 18.741 -1.170 -22.097 1.00 87.94 654 ILE A CA 1
ATOM 5209 C C . ILE A 1 654 ? 18.044 -0.004 -21.411 1.00 87.94 654 ILE A C 1
ATOM 5211 O O . ILE A 1 654 ? 18.508 0.490 -20.381 1.00 87.94 654 ILE A O 1
ATOM 5215 N N . LEU A 1 655 ? 16.936 0.427 -22.013 1.00 89.94 655 LEU A N 1
ATOM 5216 C CA . LEU A 1 655 ? 16.134 1.556 -21.564 1.00 89.94 655 LEU A CA 1
ATOM 5217 C C . LEU A 1 655 ? 14.797 1.067 -21.012 1.00 89.94 655 LEU A C 1
ATOM 5219 O O . LEU A 1 655 ? 14.098 0.263 -21.637 1.00 89.94 655 LEU A O 1
ATOM 5223 N N . ILE A 1 656 ? 14.435 1.586 -19.844 1.00 89.69 656 ILE A N 1
ATOM 5224 C CA . ILE A 1 656 ? 13.157 1.330 -19.179 1.00 89.69 656 ILE A CA 1
ATOM 5225 C C . ILE A 1 656 ? 12.497 2.663 -18.874 1.00 89.69 656 ILE A C 1
ATOM 5227 O O . ILE A 1 656 ? 13.148 3.591 -18.405 1.00 89.69 656 ILE A O 1
ATOM 5231 N N . SER A 1 657 ? 11.200 2.752 -19.128 1.00 90.19 657 SER A N 1
ATOM 5232 C CA . SER A 1 657 ? 10.377 3.877 -18.705 1.00 90.19 657 SER A CA 1
ATOM 5233 C C . SER A 1 657 ? 9.587 3.513 -17.460 1.00 90.19 657 SER A C 1
ATOM 5235 O O . SER A 1 657 ? 8.936 2.469 -17.425 1.00 90.19 657 SER A O 1
ATOM 5237 N N . GLN A 1 658 ? 9.594 4.409 -16.481 1.00 90.12 658 GLN A N 1
ATOM 5238 C CA . GLN A 1 658 ? 8.628 4.430 -15.393 1.00 90.12 658 GLN A CA 1
ATOM 5239 C C . GLN A 1 658 ? 7.787 5.692 -15.503 1.00 90.12 658 GLN A C 1
ATOM 5241 O O . GLN A 1 658 ? 8.341 6.778 -15.652 1.00 90.12 658 GLN A O 1
ATOM 5246 N N . TYR A 1 659 ? 6.469 5.567 -15.446 1.00 89.06 659 TYR A N 1
ATOM 5247 C CA . TYR A 1 659 ? 5.570 6.712 -15.562 1.00 89.06 659 TYR A CA 1
ATOM 5248 C C . TYR A 1 659 ? 4.260 6.476 -14.821 1.00 89.06 659 TYR A C 1
ATOM 5250 O O . TYR A 1 659 ? 3.903 5.342 -14.503 1.00 89.06 659 TYR A O 1
ATOM 5258 N N . GLU A 1 660 ? 3.558 7.566 -14.532 1.00 86.12 660 GLU A N 1
ATOM 5259 C CA . GLU A 1 660 ? 2.232 7.556 -13.934 1.00 86.12 660 GLU A CA 1
ATOM 5260 C C . GLU A 1 660 ? 1.193 7.847 -15.020 1.00 86.12 660 GLU A C 1
ATOM 5262 O O . GLU A 1 660 ? 1.283 8.839 -15.745 1.00 86.12 660 GLU A O 1
ATOM 5267 N N . ILE A 1 661 ? 0.211 6.959 -15.152 1.00 80.62 661 ILE A N 1
ATOM 5268 C CA . ILE A 1 661 ? -0.933 7.166 -16.050 1.00 80.62 661 ILE A CA 1
ATOM 5269 C C . ILE A 1 661 ? -2.075 7.866 -15.303 1.00 80.62 661 ILE A C 1
ATOM 5271 O O . ILE A 1 661 ? -2.071 7.940 -14.077 1.00 80.62 661 ILE A O 1
ATOM 5275 N N . ASN A 1 662 ? -3.109 8.323 -16.013 1.00 69.88 662 ASN A N 1
ATOM 5276 C CA . ASN A 1 662 ? -4.225 9.105 -15.449 1.00 69.88 662 ASN A CA 1
ATOM 5277 C C . ASN A 1 662 ? -4.959 8.452 -14.258 1.00 69.88 662 ASN A C 1
ATOM 5279 O O . ASN A 1 662 ? -5.708 9.125 -13.554 1.00 69.88 662 ASN A O 1
ATOM 5283 N N . THR A 1 663 ? -4.807 7.141 -14.062 1.00 68.56 663 THR A N 1
ATOM 5284 C CA . THR A 1 663 ? -5.352 6.388 -12.921 1.00 68.56 663 THR A CA 1
ATOM 5285 C C . THR A 1 663 ? -4.447 6.439 -11.680 1.00 68.56 663 THR A C 1
ATOM 5287 O O . THR A 1 663 ? -4.732 5.791 -10.679 1.00 68.56 663 THR A O 1
ATOM 5290 N N . GLY A 1 664 ? -3.319 7.148 -11.724 1.00 71.56 664 GLY A N 1
ATOM 5291 C CA . GLY A 1 664 ? -2.307 7.133 -10.666 1.00 71.56 664 GLY A CA 1
ATOM 5292 C C . GLY A 1 664 ? -1.543 5.808 -10.555 1.00 71.56 664 GLY A C 1
ATOM 5293 O O . GLY A 1 664 ? -0.826 5.574 -9.582 1.00 71.56 664 GLY A O 1
ATOM 5294 N N . GLN A 1 665 ? -1.716 4.897 -11.519 1.00 77.19 665 GLN A N 1
ATOM 5295 C CA . GLN A 1 665 ? -0.934 3.669 -11.595 1.00 77.19 665 GLN A CA 1
ATOM 5296 C C . GLN A 1 665 ? 0.479 3.986 -12.076 1.00 77.19 665 GLN A C 1
ATOM 5298 O O . GLN A 1 665 ? 0.656 4.650 -13.096 1.00 77.19 665 GLN A O 1
ATOM 5303 N N . ILE A 1 666 ? 1.471 3.461 -11.356 1.00 81.62 666 ILE A N 1
ATOM 5304 C CA . ILE A 1 666 ? 2.865 3.496 -11.791 1.00 81.62 666 ILE A CA 1
ATOM 5305 C C . ILE A 1 666 ? 3.093 2.302 -12.713 1.00 81.62 666 ILE A C 1
ATOM 5307 O O . ILE A 1 666 ? 2.936 1.148 -12.309 1.00 81.62 666 ILE A O 1
ATOM 5311 N N . VAL A 1 667 ? 3.465 2.592 -13.951 1.00 84.38 667 VAL A N 1
ATOM 5312 C CA . VAL A 1 667 ? 3.770 1.612 -14.990 1.00 84.38 667 VAL A CA 1
ATOM 5313 C C . VAL A 1 667 ? 5.284 1.552 -15.168 1.00 84.38 667 VAL A C 1
ATOM 5315 O O . VAL A 1 667 ? 5.947 2.587 -15.156 1.00 84.38 667 VAL A O 1
ATOM 5318 N N . THR A 1 668 ? 5.845 0.347 -15.308 1.00 87.75 668 THR A N 1
ATOM 5319 C CA . THR A 1 668 ? 7.276 0.124 -15.580 1.00 87.75 668 THR A CA 1
ATOM 5320 C C . THR A 1 668 ? 7.417 -0.732 -16.835 1.00 87.75 668 THR A C 1
ATOM 5322 O O . THR A 1 668 ? 7.275 -1.950 -16.780 1.00 87.75 668 THR A O 1
ATOM 5325 N N . SER A 1 669 ? 7.687 -0.091 -17.969 1.00 87.12 669 SER A N 1
ATOM 5326 C CA . SER A 1 669 ? 7.711 -0.715 -19.300 1.00 87.12 669 SER A CA 1
ATOM 5327 C C . SER A 1 669 ? 9.110 -0.659 -19.924 1.00 87.12 669 SER A C 1
ATOM 5329 O O . SER A 1 669 ? 9.872 0.290 -19.702 1.00 87.12 669 SER A O 1
ATOM 5331 N N . ARG A 1 670 ? 9.466 -1.688 -20.704 1.00 87.31 670 ARG A N 1
ATOM 5332 C CA . ARG A 1 670 ? 10.718 -1.727 -21.466 1.00 87.31 670 ARG A CA 1
ATOM 5333 C C . ARG A 1 670 ? 10.575 -0.853 -22.711 1.00 87.31 670 ARG A C 1
ATOM 5335 O O . ARG A 1 670 ? 9.800 -1.165 -23.602 1.00 87.31 670 ARG A O 1
ATOM 5342 N N . LEU A 1 671 ? 11.398 0.189 -22.813 1.00 87.25 671 LEU A N 1
ATOM 5343 C CA . LEU A 1 671 ? 11.417 1.049 -23.998 1.00 87.25 671 LEU A CA 1
ATOM 5344 C C . LEU A 1 671 ? 12.156 0.402 -25.166 1.00 87.25 671 LEU A C 1
ATOM 5346 O O . LEU A 1 671 ? 11.728 0.513 -26.311 1.00 87.25 671 LEU A O 1
ATOM 5350 N N . GLY A 1 672 ? 13.294 -0.241 -24.894 1.00 86.00 672 GLY A N 1
ATOM 5351 C CA . GLY A 1 672 ? 14.074 -0.890 -25.940 1.00 86.00 672 GLY A CA 1
ATOM 5352 C C . GLY A 1 672 ? 15.474 -1.318 -25.519 1.00 86.00 672 GLY A C 1
ATOM 5353 O O . GLY A 1 672 ? 15.940 -1.047 -24.409 1.00 86.00 672 GLY A O 1
ATOM 5354 N N . LYS A 1 673 ? 16.134 -2.016 -26.445 1.00 88.12 673 LYS A N 1
ATOM 5355 C CA . LYS A 1 673 ? 17.519 -2.481 -26.354 1.00 88.12 673 LYS A CA 1
ATOM 5356 C C . LYS A 1 673 ? 18.296 -1.920 -27.543 1.00 88.12 673 LYS A C 1
ATOM 5358 O O . LYS A 1 673 ? 17.855 -2.072 -28.678 1.00 88.12 673 LYS A O 1
ATOM 5363 N N . ILE A 1 674 ? 19.430 -1.285 -27.274 1.00 88.88 674 ILE A N 1
ATOM 5364 C CA . ILE A 1 674 ? 20.267 -0.602 -28.260 1.00 88.88 674 ILE A CA 1
ATOM 5365 C C . ILE A 1 674 ? 21.685 -1.151 -28.131 1.00 88.88 674 ILE A C 1
ATOM 5367 O O . ILE A 1 674 ? 22.318 -0.965 -27.098 1.00 88.88 674 ILE A O 1
ATOM 5371 N N . SER A 1 675 ? 22.196 -1.812 -29.162 1.00 86.62 675 SER A N 1
ATOM 5372 C CA . SER A 1 675 ? 23.567 -2.334 -29.156 1.00 86.62 675 SER A CA 1
ATOM 5373 C C . SER A 1 675 ? 24.554 -1.281 -29.663 1.00 86.62 675 SER A C 1
ATOM 5375 O O . SER A 1 675 ? 24.274 -0.566 -30.625 1.00 86.62 675 SER A O 1
ATOM 5377 N N . SER A 1 676 ? 25.719 -1.179 -29.023 1.00 85.56 676 SER A N 1
ATOM 5378 C CA . SER A 1 676 ? 26.818 -0.329 -29.476 1.00 85.56 676 SER A CA 1
ATOM 5379 C C . SER A 1 676 ? 27.441 -0.924 -30.737 1.00 85.56 676 SER A C 1
ATOM 5381 O O . SER A 1 676 ? 27.955 -2.044 -30.695 1.00 85.56 676 SER A O 1
ATOM 5383 N N . LEU A 1 677 ? 27.430 -0.167 -31.829 1.00 83.19 677 LEU A N 1
ATOM 5384 C CA . LEU A 1 677 ? 28.084 -0.541 -33.080 1.00 83.19 677 LEU A CA 1
ATOM 5385 C C . LEU A 1 677 ? 29.415 0.200 -33.192 1.00 83.19 677 LEU A C 1
ATOM 5387 O O . LEU A 1 677 ? 29.474 1.405 -32.943 1.00 83.19 677 LEU A O 1
ATOM 5391 N N . VAL A 1 678 ? 30.479 -0.495 -33.584 1.00 81.75 678 VAL A N 1
ATOM 5392 C CA . VAL A 1 678 ? 31.820 0.074 -33.745 1.00 81.75 678 VAL A CA 1
ATOM 5393 C C . VAL A 1 678 ? 31.798 1.257 -34.703 1.00 81.75 678 VAL A C 1
ATOM 5395 O O . VAL A 1 678 ? 32.345 2.311 -34.375 1.00 81.75 678 VAL A O 1
ATOM 5398 N N . LYS A 1 679 ? 31.095 1.129 -35.834 1.00 83.81 679 LYS A N 1
ATOM 5399 C CA . LYS A 1 679 ? 30.991 2.179 -36.857 1.00 83.81 679 LYS A CA 1
ATOM 5400 C C . LYS A 1 679 ? 30.331 3.469 -36.352 1.00 83.81 679 LYS A C 1
ATOM 5402 O O . LYS A 1 679 ? 30.583 4.530 -36.912 1.00 83.81 679 LYS A O 1
ATOM 5407 N N . ASP A 1 680 ? 29.473 3.384 -35.334 1.00 82.19 680 ASP A N 1
ATOM 5408 C CA . ASP A 1 680 ? 28.687 4.524 -34.842 1.00 82.19 680 ASP A CA 1
ATOM 5409 C C . ASP A 1 680 ? 29.212 5.070 -33.505 1.00 82.19 680 ASP A C 1
ATOM 5411 O O . ASP A 1 680 ? 29.062 6.260 -33.223 1.00 82.19 680 ASP A O 1
ATOM 5415 N N . CYS A 1 681 ? 29.848 4.222 -32.691 1.00 82.06 681 CYS A N 1
ATOM 5416 C CA . CYS A 1 681 ? 30.343 4.575 -31.361 1.00 82.06 681 CYS A CA 1
ATOM 5417 C C . CYS A 1 681 ? 31.846 4.870 -31.329 1.00 82.06 681 CYS A C 1
ATOM 5419 O O . CYS A 1 681 ? 32.276 5.705 -30.538 1.00 82.06 681 CYS A O 1
ATOM 5421 N N . PHE A 1 682 ? 32.658 4.200 -32.151 1.00 86.56 682 PHE A N 1
ATOM 5422 C CA . PHE A 1 682 ? 34.122 4.239 -32.006 1.00 86.56 682 PHE A CA 1
ATOM 5423 C C . PHE A 1 682 ? 34.862 4.882 -33.175 1.00 86.56 682 PHE A C 1
ATOM 5425 O O . PHE A 1 682 ? 36.092 4.919 -33.199 1.00 86.56 682 PHE A O 1
ATOM 5432 N N . VAL A 1 683 ? 34.111 5.421 -34.133 1.00 88.00 683 VAL A N 1
ATOM 5433 C CA . VAL A 1 683 ? 34.632 6.020 -35.359 1.00 88.00 683 VAL A CA 1
ATOM 5434 C C . VAL A 1 683 ? 34.137 7.461 -35.469 1.00 88.00 683 VAL A C 1
ATOM 5436 O O . VAL A 1 683 ? 32.937 7.713 -35.389 1.00 88.00 683 VAL A O 1
ATOM 5439 N N . THR A 1 684 ? 35.060 8.408 -35.631 1.00 89.81 684 THR A N 1
ATOM 5440 C CA . THR A 1 684 ? 34.782 9.840 -35.820 1.00 89.81 684 THR A CA 1
ATOM 5441 C C . THR A 1 684 ? 35.190 10.294 -37.222 1.00 89.81 684 THR A C 1
ATOM 5443 O O . THR A 1 684 ? 36.248 9.859 -37.685 1.00 89.81 684 THR A O 1
ATOM 5446 N N . PRO A 1 685 ? 34.447 11.202 -37.881 1.00 89.62 685 PRO A N 1
ATOM 5447 C CA . PRO A 1 685 ? 34.836 11.734 -39.186 1.00 89.62 685 PRO A CA 1
ATOM 5448 C C . PRO A 1 685 ? 36.246 12.342 -39.161 1.00 89.62 685 PRO A C 1
ATOM 5450 O O . PRO A 1 685 ? 36.568 13.124 -38.268 1.00 89.62 685 PRO A O 1
ATOM 5453 N N . LEU A 1 686 ? 37.075 11.990 -40.146 1.00 91.06 686 LEU A N 1
ATOM 5454 C CA . LEU A 1 686 ? 38.443 12.493 -40.288 1.00 91.06 686 LEU A CA 1
ATOM 5455 C C . LEU A 1 686 ? 38.540 13.281 -41.596 1.00 91.06 686 LEU A C 1
ATOM 5457 O O . LEU A 1 686 ? 38.416 12.690 -42.662 1.00 91.06 686 LEU A O 1
ATOM 5461 N N . GLU A 1 687 ? 38.748 14.593 -41.532 1.00 90.81 687 GLU A N 1
ATOM 5462 C CA . GLU A 1 687 ? 38.831 15.447 -42.726 1.00 90.81 687 GLU A CA 1
ATOM 5463 C C . GLU A 1 687 ? 40.157 15.223 -43.467 1.00 90.81 687 GLU A C 1
ATOM 5465 O O . GLU A 1 687 ? 41.225 15.595 -42.980 1.00 90.81 687 GLU A O 1
ATOM 5470 N N . VAL A 1 688 ? 40.090 14.562 -44.626 1.00 90.62 688 VAL A N 1
ATOM 5471 C CA . VAL A 1 688 ? 41.247 14.191 -45.456 1.00 90.62 688 VAL A CA 1
ATOM 5472 C C . VAL A 1 688 ? 40.872 14.317 -46.928 1.00 90.62 688 VAL A C 1
ATOM 5474 O O . VAL A 1 688 ? 39.821 13.826 -47.339 1.00 90.62 688 VAL A O 1
ATOM 5477 N N . ASP A 1 689 ? 41.766 14.903 -47.723 1.00 88.81 689 ASP A N 1
ATOM 5478 C CA . ASP A 1 689 ? 41.605 15.046 -49.171 1.00 88.81 689 ASP A CA 1
ATOM 5479 C C . ASP A 1 689 ? 41.806 13.713 -49.923 1.00 88.81 689 ASP A C 1
ATOM 5481 O O . ASP A 1 689 ? 42.534 12.814 -49.484 1.00 88.81 689 ASP A O 1
ATOM 5485 N N . GLY A 1 690 ? 41.221 13.595 -51.121 1.00 84.81 690 GLY A N 1
ATOM 5486 C CA . GLY A 1 690 ? 41.272 12.373 -51.939 1.00 84.81 690 GLY A CA 1
ATOM 5487 C C . GLY A 1 690 ? 42.685 11.855 -52.266 1.00 84.81 690 GLY A C 1
ATOM 5488 O O . GLY A 1 690 ? 42.900 10.641 -52.331 1.00 84.81 690 GLY A O 1
ATOM 5489 N N . SER A 1 691 ? 43.679 12.742 -52.405 1.00 87.56 691 SER A N 1
ATOM 5490 C CA . SER A 1 691 ? 45.081 12.365 -52.650 1.00 87.56 691 SER A CA 1
ATOM 5491 C C . SER A 1 691 ? 45.680 11.597 -51.468 1.00 87.56 691 SER A C 1
ATOM 5493 O O . SER A 1 691 ? 46.170 10.481 -51.647 1.00 87.56 691 SER A O 1
ATOM 5495 N N . ILE A 1 692 ? 45.547 12.131 -50.254 1.00 88.00 692 ILE A N 1
ATOM 5496 C CA . ILE A 1 692 ? 46.032 11.508 -49.015 1.00 88.00 692 ILE A CA 1
ATOM 5497 C C . ILE A 1 692 ? 45.286 10.192 -48.762 1.00 88.00 692 ILE A C 1
ATOM 5499 O O . ILE A 1 692 ? 45.897 9.178 -48.421 1.00 88.00 692 ILE A O 1
ATOM 5503 N N . HIS A 1 693 ? 43.973 10.165 -49.009 1.00 92.00 693 HIS A N 1
ATOM 5504 C CA . HIS A 1 693 ? 43.185 8.938 -48.915 1.00 92.00 693 HIS A CA 1
ATOM 5505 C C . HIS A 1 693 ? 43.701 7.856 -49.885 1.00 92.00 693 HIS A C 1
ATOM 5507 O O . HIS A 1 693 ? 43.703 6.664 -49.559 1.00 92.00 693 HIS A O 1
ATOM 5513 N N . SER A 1 694 ? 44.141 8.229 -51.090 1.00 88.88 694 SER A N 1
ATOM 5514 C CA . SER A 1 694 ? 44.714 7.284 -52.056 1.00 88.88 694 SER A CA 1
ATOM 5515 C C . SER A 1 694 ? 46.069 6.725 -51.603 1.00 88.88 694 SER A C 1
ATOM 5517 O O . SER A 1 694 ? 46.281 5.512 -51.678 1.00 88.88 694 SER A O 1
ATOM 5519 N N . GLU A 1 695 ? 46.942 7.575 -51.055 1.00 91.00 695 GLU A N 1
ATOM 5520 C CA . GLU A 1 695 ? 48.253 7.189 -50.524 1.00 91.00 695 GLU A CA 1
ATOM 5521 C C . GLU A 1 695 ? 48.109 6.225 -49.345 1.00 91.00 695 GLU A C 1
ATOM 5523 O O . GLU A 1 695 ? 48.735 5.163 -49.320 1.00 91.00 695 GLU A O 1
ATOM 5528 N N . LYS A 1 696 ? 47.206 6.534 -48.409 1.00 89.81 696 LYS A N 1
ATOM 5529 C CA . LYS A 1 696 ? 46.959 5.702 -47.227 1.00 89.81 696 LYS A CA 1
ATOM 5530 C C . LYS A 1 696 ? 46.371 4.334 -47.560 1.00 89.81 696 LYS A C 1
ATOM 5532 O O . LYS A 1 696 ? 46.783 3.331 -46.980 1.00 89.81 696 LYS A O 1
ATOM 5537 N N . ARG A 1 697 ? 45.488 4.236 -48.560 1.00 90.81 697 ARG A N 1
ATOM 5538 C CA . ARG A 1 697 ? 45.028 2.926 -49.063 1.00 90.81 697 ARG A CA 1
ATOM 5539 C C . ARG A 1 697 ? 46.157 2.106 -49.690 1.00 90.81 697 ARG A C 1
ATOM 5541 O O . ARG A 1 697 ? 46.153 0.881 -49.577 1.00 90.81 697 ARG A O 1
ATOM 5548 N N . ALA A 1 698 ? 47.114 2.756 -50.355 1.00 88.75 698 ALA A N 1
ATOM 5549 C CA . ALA A 1 698 ? 48.285 2.072 -50.895 1.00 88.75 698 ALA A CA 1
ATOM 5550 C C . ALA A 1 698 ? 49.217 1.575 -49.774 1.00 88.75 698 ALA A C 1
ATOM 5552 O O . ALA A 1 698 ? 49.712 0.449 -49.860 1.00 88.75 698 ALA A O 1
ATOM 5553 N N . GLU A 1 699 ? 49.393 2.368 -48.712 1.00 89.75 699 GLU A N 1
ATOM 5554 C CA . GLU A 1 699 ? 50.145 2.008 -47.501 1.00 89.75 699 GLU A CA 1
ATOM 5555 C C . GLU A 1 699 ? 49.532 0.778 -46.805 1.00 89.75 699 GLU A C 1
ATOM 5557 O O . GLU A 1 699 ? 50.225 -0.210 -46.554 1.00 89.75 699 GLU A O 1
ATOM 5562 N N . TYR A 1 700 ? 48.212 0.777 -46.586 1.00 88.56 700 TYR A N 1
ATOM 5563 C CA . TYR A 1 700 ? 47.489 -0.304 -45.902 1.00 88.56 700 TYR A CA 1
ATOM 5564 C C . TYR A 1 700 ? 46.958 -1.395 -46.838 1.00 88.56 700 TYR A C 1
ATOM 5566 O O . TYR A 1 700 ? 46.090 -2.177 -46.463 1.00 88.56 700 TYR A O 1
ATOM 5574 N N . ARG A 1 701 ? 47.498 -1.523 -48.055 1.00 84.38 701 ARG A N 1
ATOM 5575 C CA . ARG A 1 701 ? 46.982 -2.449 -49.081 1.00 84.38 701 ARG A CA 1
ATOM 5576 C C . ARG A 1 701 ? 46.888 -3.911 -48.624 1.00 84.38 701 ARG A C 1
ATOM 5578 O O . ARG A 1 701 ? 46.043 -4.652 -49.119 1.00 84.38 701 ARG A O 1
ATOM 5585 N N . LYS A 1 702 ? 47.750 -4.340 -47.696 1.00 84.31 702 LYS A N 1
ATOM 5586 C CA . LYS A 1 702 ? 47.744 -5.703 -47.130 1.00 84.31 702 LYS A CA 1
ATOM 5587 C C . LYS A 1 702 ? 46.765 -5.893 -45.964 1.00 84.31 702 LYS A C 1
ATOM 5589 O O . LYS A 1 702 ? 46.475 -7.034 -45.629 1.00 84.31 702 LYS A O 1
ATOM 5594 N N . ASN A 1 703 ? 46.239 -4.807 -45.402 1.00 88.00 703 ASN A N 1
ATOM 5595 C CA . ASN A 1 703 ? 45.378 -4.797 -44.224 1.00 88.00 703 ASN A CA 1
ATOM 5596 C C . ASN A 1 703 ? 44.021 -4.186 -44.602 1.00 88.00 703 ASN A C 1
ATOM 5598 O O . ASN A 1 703 ? 43.774 -2.995 -44.407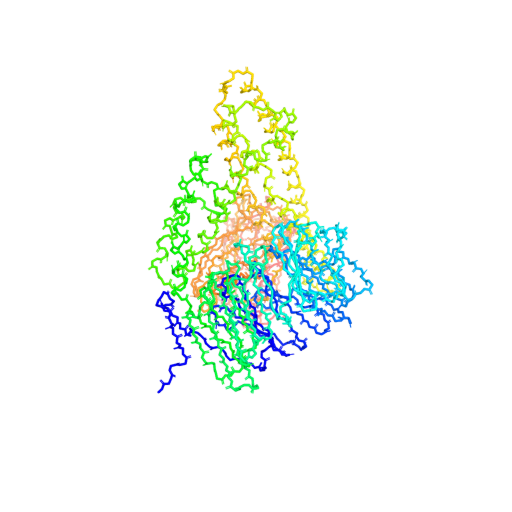 1.00 88.00 703 ASN A O 1
ATOM 5602 N N . HIS A 1 704 ? 43.160 -5.004 -45.207 1.00 90.12 704 HIS A N 1
ATOM 5603 C CA . HIS A 1 704 ? 41.823 -4.589 -45.614 1.00 90.12 704 HIS A CA 1
ATOM 5604 C C . HIS A 1 704 ? 40.812 -5.720 -45.449 1.00 90.12 704 HIS A C 1
ATOM 5606 O O . HIS A 1 704 ? 41.161 -6.897 -45.536 1.00 90.12 704 HIS A O 1
ATOM 5612 N N . PHE A 1 705 ? 39.552 -5.340 -45.273 1.00 92.62 705 PHE A N 1
ATOM 5613 C CA . PHE A 1 705 ? 38.408 -6.236 -45.404 1.00 92.62 705 PHE A CA 1
ATOM 5614 C C . PHE A 1 705 ? 37.455 -5.673 -46.451 1.00 92.62 705 PHE A C 1
ATOM 5616 O O . PHE A 1 705 ? 37.355 -4.456 -46.628 1.00 92.62 705 PHE A O 1
ATOM 5623 N N . GLN A 1 706 ? 36.763 -6.564 -47.155 1.00 93.75 706 GLN A N 1
ATOM 5624 C CA . GLN A 1 706 ? 35.824 -6.188 -48.202 1.00 93.75 706 GLN A CA 1
ATOM 5625 C C . GLN A 1 706 ? 34.591 -7.078 -48.211 1.00 93.75 706 GLN A C 1
ATOM 5627 O O . GLN A 1 706 ? 34.644 -8.230 -47.774 1.00 93.75 706 GLN A O 1
ATOM 5632 N N . PHE A 1 707 ? 33.505 -6.553 -48.766 1.00 93.94 707 PHE A N 1
ATOM 5633 C CA . PHE A 1 707 ? 32.312 -7.326 -49.076 1.00 93.94 707 PHE A CA 1
ATOM 5634 C C . PHE A 1 707 ? 31.652 -6.838 -50.359 1.00 93.94 707 PHE A C 1
ATOM 5636 O O . PHE A 1 707 ? 31.815 -5.684 -50.755 1.00 93.94 707 PHE A O 1
ATOM 5643 N N . THR A 1 708 ? 30.853 -7.719 -50.955 1.00 92.38 708 THR A N 1
ATOM 5644 C CA . THR A 1 708 ? 30.044 -7.420 -52.134 1.00 92.38 708 THR A CA 1
ATOM 5645 C C . THR A 1 708 ? 28.628 -7.944 -51.915 1.00 92.38 708 THR A C 1
ATOM 5647 O O . THR A 1 708 ? 28.453 -9.106 -51.551 1.00 92.38 708 THR A O 1
ATOM 5650 N N . LEU A 1 709 ? 27.619 -7.100 -52.130 1.00 90.56 709 LEU A N 1
ATOM 5651 C CA . LEU A 1 709 ? 26.202 -7.464 -52.115 1.00 90.56 709 LEU A CA 1
ATOM 5652 C C . LEU A 1 709 ? 25.614 -7.256 -53.508 1.00 90.56 709 LEU A C 1
ATOM 5654 O O . LEU A 1 709 ? 25.668 -6.152 -54.053 1.00 90.56 709 LEU A O 1
ATOM 5658 N N . LYS A 1 710 ? 25.010 -8.308 -54.063 1.00 89.81 710 LYS A N 1
ATOM 5659 C CA . LYS A 1 710 ? 24.201 -8.227 -55.281 1.00 89.81 710 LYS A CA 1
ATOM 5660 C C . LYS A 1 710 ? 22.740 -8.094 -54.893 1.00 89.81 710 LYS A C 1
ATOM 5662 O O . LYS A 1 710 ? 22.236 -8.857 -54.073 1.00 89.81 710 LYS A O 1
ATOM 5667 N N . VAL A 1 711 ? 22.082 -7.090 -55.459 1.00 89.12 711 VAL A N 1
ATOM 5668 C CA . VAL A 1 711 ? 20.775 -6.623 -55.007 1.00 89.12 711 VAL A CA 1
ATOM 5669 C C . VAL A 1 711 ? 19.793 -6.592 -56.169 1.00 89.12 711 VAL A C 1
ATOM 5671 O O . VAL A 1 711 ? 20.028 -5.947 -57.194 1.00 89.12 711 VAL A O 1
ATOM 5674 N N . GLU A 1 712 ? 18.659 -7.255 -55.975 1.00 87.00 712 GLU A N 1
ATOM 5675 C CA . GLU A 1 712 ? 17.495 -7.227 -56.857 1.00 87.00 712 GLU A CA 1
ATOM 5676 C C . GLU A 1 712 ? 16.329 -6.482 -56.199 1.00 87.00 712 GLU A C 1
ATOM 5678 O O . GLU A 1 712 ? 16.133 -6.547 -54.987 1.00 87.00 712 GLU A O 1
ATOM 5683 N N . GLY A 1 713 ? 15.522 -5.780 -56.998 1.00 81.75 713 GLY A N 1
ATOM 5684 C CA . GLY A 1 713 ? 14.300 -5.118 -56.517 1.00 81.75 713 GLY A CA 1
ATOM 5685 C C . GLY A 1 713 ? 14.500 -3.782 -55.787 1.00 81.75 713 GLY A C 1
ATOM 5686 O O . GLY A 1 713 ? 13.513 -3.182 -55.376 1.00 81.75 713 GLY A O 1
ATOM 5687 N N . VAL A 1 714 ? 15.738 -3.285 -55.673 1.00 85.19 714 VAL A N 1
ATOM 5688 C CA . VAL A 1 714 ? 16.074 -1.959 -55.115 1.00 85.19 714 VAL A CA 1
ATOM 5689 C C . VAL A 1 714 ? 16.700 -1.091 -56.207 1.00 85.19 714 VAL A C 1
ATOM 5691 O O . VAL A 1 714 ? 17.540 -1.563 -56.974 1.00 85.19 714 VAL A O 1
ATOM 5694 N N . SER A 1 715 ? 16.299 0.178 -56.305 1.00 86.62 715 SER A N 1
ATOM 5695 C CA . SER A 1 715 ? 16.822 1.087 -57.329 1.00 86.62 715 SER A CA 1
ATOM 5696 C C . SER A 1 715 ? 18.239 1.587 -57.009 1.00 86.62 715 SER A C 1
ATOM 5698 O O . SER A 1 715 ? 18.647 1.701 -55.853 1.00 86.62 715 SER A O 1
ATOM 5700 N N . TYR A 1 716 ? 18.974 1.990 -58.049 1.00 85.88 716 TYR A N 1
ATOM 5701 C CA . TYR A 1 716 ? 20.290 2.630 -57.907 1.00 85.88 716 TYR A CA 1
ATOM 5702 C C . TYR A 1 716 ? 20.257 3.878 -57.002 1.00 85.88 716 TYR A C 1
ATOM 5704 O O . TYR A 1 716 ? 21.162 4.089 -56.199 1.00 85.88 716 TYR A O 1
ATOM 5712 N N . SER A 1 717 ? 19.192 4.685 -57.079 1.00 85.81 717 SER A N 1
ATOM 5713 C CA . SER A 1 717 ? 19.028 5.869 -56.225 1.00 85.81 717 SER A CA 1
ATOM 5714 C C . SER A 1 717 ? 18.763 5.518 -54.759 1.00 85.81 717 SER A C 1
ATOM 5716 O O . SER A 1 717 ? 19.274 6.199 -53.874 1.00 85.81 717 SER A O 1
ATOM 5718 N N . GLN A 1 718 ? 18.015 4.443 -54.489 1.00 85.94 718 GLN A N 1
ATOM 5719 C CA . GLN A 1 718 ? 17.780 3.951 -53.128 1.00 85.94 718 GLN A CA 1
ATOM 5720 C C . GLN A 1 718 ? 19.070 3.422 -52.489 1.00 85.94 718 GLN A C 1
ATOM 5722 O O . GLN A 1 718 ? 19.326 3.698 -51.321 1.00 85.94 718 GLN A O 1
ATOM 5727 N N . LEU A 1 719 ? 19.923 2.729 -53.254 1.00 85.69 719 LEU A N 1
ATOM 5728 C CA . LEU A 1 719 ? 21.225 2.265 -52.760 1.00 85.69 719 LEU A CA 1
ATOM 5729 C C . LEU A 1 719 ? 22.188 3.417 -52.459 1.00 85.69 719 LEU A C 1
ATOM 5731 O O . LEU A 1 719 ? 22.889 3.367 -51.451 1.00 85.69 719 LEU A O 1
ATOM 5735 N N . LEU A 1 720 ? 22.196 4.473 -53.280 1.00 86.38 720 LEU A N 1
ATOM 5736 C CA . LEU A 1 720 ? 22.954 5.694 -52.985 1.00 86.38 720 LEU A CA 1
ATOM 5737 C C . LEU A 1 720 ? 22.475 6.357 -51.685 1.00 86.38 720 LEU A C 1
ATOM 5739 O O . LEU A 1 720 ? 23.295 6.758 -50.859 1.00 86.38 720 LEU A O 1
ATOM 5743 N N . ASP A 1 721 ? 21.160 6.423 -51.467 1.00 86.75 721 ASP A N 1
ATOM 5744 C CA . ASP A 1 721 ? 20.581 6.946 -50.227 1.00 86.75 721 ASP A CA 1
ATOM 5745 C C . ASP A 1 721 ? 20.974 6.078 -49.016 1.00 86.75 721 ASP A C 1
ATOM 5747 O O . ASP A 1 721 ? 21.479 6.601 -48.023 1.00 86.75 721 ASP A O 1
ATOM 5751 N N . PHE A 1 722 ? 20.884 4.746 -49.112 1.00 86.69 722 PHE A N 1
ATOM 5752 C CA . PHE A 1 722 ? 21.383 3.846 -48.063 1.00 86.69 722 PHE A CA 1
ATOM 5753 C C . PHE A 1 722 ? 22.871 4.062 -47.774 1.00 86.69 722 PHE A C 1
ATOM 5755 O O . PHE A 1 722 ? 23.258 4.119 -46.608 1.00 86.69 722 PHE A O 1
ATOM 5762 N N . ASN A 1 723 ? 23.694 4.248 -48.810 1.00 87.00 723 ASN A N 1
ATOM 5763 C CA . ASN A 1 723 ? 25.129 4.489 -48.670 1.00 87.00 723 ASN A CA 1
ATOM 5764 C C . ASN A 1 723 ? 25.407 5.753 -47.849 1.00 87.00 723 ASN A C 1
ATOM 5766 O O . ASN A 1 723 ? 26.131 5.717 -46.856 1.00 87.00 723 ASN A O 1
ATOM 5770 N N . THR A 1 724 ? 24.746 6.859 -48.201 1.00 83.88 724 THR A N 1
ATOM 5771 C CA . THR A 1 724 ? 24.878 8.119 -47.456 1.00 83.88 724 THR A CA 1
ATOM 5772 C C . THR A 1 724 ? 24.318 8.046 -46.037 1.00 83.88 724 THR A C 1
ATOM 5774 O O . THR A 1 724 ? 24.815 8.745 -45.158 1.00 83.88 724 THR A O 1
ATOM 5777 N N . ARG A 1 725 ? 23.301 7.214 -45.775 1.00 85.19 725 ARG A N 1
ATOM 5778 C CA . ARG A 1 725 ? 22.719 7.036 -44.435 1.00 85.19 725 ARG A CA 1
ATOM 5779 C C . ARG A 1 725 ? 23.600 6.198 -43.512 1.00 85.19 725 ARG A C 1
ATOM 5781 O O . ARG A 1 725 ? 23.773 6.583 -42.358 1.00 85.19 725 ARG A O 1
ATOM 5788 N N . HIS A 1 726 ? 24.150 5.089 -44.002 1.00 85.94 726 HIS A N 1
ATOM 5789 C CA . HIS A 1 726 ? 24.915 4.140 -43.182 1.00 85.94 726 HIS A CA 1
ATOM 5790 C C . HIS A 1 726 ? 26.347 4.594 -42.892 1.00 85.94 726 HIS A C 1
ATOM 5792 O O . HIS A 1 726 ? 26.908 4.180 -41.880 1.00 85.94 726 HIS A O 1
ATOM 5798 N N . LEU A 1 727 ? 26.909 5.477 -43.727 1.00 85.12 727 LEU A N 1
ATOM 5799 C CA . LEU A 1 727 ? 28.277 6.004 -43.603 1.00 85.12 727 LEU A CA 1
ATOM 5800 C C . LEU A 1 727 ? 28.344 7.432 -43.036 1.00 85.12 727 LEU A C 1
ATOM 5802 O O . LEU A 1 727 ? 29.352 8.114 -43.189 1.00 85.12 727 LEU A O 1
ATOM 5806 N N . ARG A 1 728 ? 27.299 7.897 -42.339 1.00 82.62 728 ARG A N 1
ATOM 5807 C CA . ARG A 1 728 ? 27.260 9.247 -41.732 1.00 82.62 728 ARG A CA 1
ATOM 5808 C C . ARG A 1 728 ? 28.361 9.516 -40.704 1.00 82.62 728 ARG A C 1
ATOM 5810 O O . ARG A 1 728 ? 28.647 10.677 -40.432 1.00 82.62 728 ARG A O 1
ATOM 5817 N N . SER A 1 729 ? 28.934 8.467 -40.120 1.00 83.06 729 SER A N 1
ATOM 5818 C CA . SER A 1 729 ? 30.029 8.549 -39.142 1.00 83.06 729 SER A CA 1
ATOM 5819 C C . SER A 1 729 ? 31.404 8.751 -39.796 1.00 83.06 729 SER A C 1
ATOM 5821 O O . SER A 1 729 ? 32.398 8.913 -39.093 1.00 83.06 729 SER A O 1
ATOM 5823 N N . PHE A 1 730 ? 31.469 8.766 -41.132 1.00 89.25 730 PHE A N 1
ATOM 5824 C CA . PHE A 1 730 ? 32.679 8.993 -41.914 1.00 89.25 730 PHE A CA 1
ATOM 5825 C C . PHE A 1 730 ? 32.605 10.331 -42.658 1.00 89.25 730 PHE A C 1
ATOM 5827 O O . PHE A 1 730 ? 31.532 10.791 -43.050 1.00 89.25 730 PHE A O 1
ATOM 5834 N N . HIS A 1 731 ? 33.763 10.943 -42.892 1.00 91.00 731 HIS A N 1
ATOM 5835 C CA . HIS A 1 731 ? 33.888 12.106 -43.762 1.00 91.00 731 HIS A CA 1
ATOM 5836 C C . HIS A 1 731 ? 33.965 11.650 -45.224 1.00 91.00 731 HIS A C 1
ATOM 5838 O O . HIS A 1 731 ? 34.706 10.721 -45.527 1.00 91.00 731 HIS A O 1
ATOM 5844 N N . LEU A 1 732 ? 33.216 12.280 -46.132 1.00 91.69 732 LEU A N 1
ATOM 5845 C CA . LEU A 1 732 ? 33.311 12.004 -47.570 1.00 91.69 732 LEU A CA 1
ATOM 5846 C C . LEU A 1 732 ? 34.484 12.799 -48.161 1.00 91.69 732 LEU A C 1
ATOM 5848 O O . LEU A 1 732 ? 34.351 13.998 -48.386 1.00 91.69 732 LEU A O 1
ATOM 5852 N N . SER A 1 733 ? 35.604 12.127 -48.420 1.00 90.00 733 SER A N 1
ATOM 5853 C CA . SER A 1 733 ? 36.830 12.731 -48.959 1.00 90.00 733 SER A CA 1
ATOM 5854 C C . SER A 1 733 ? 36.749 13.054 -50.446 1.00 90.00 733 SER A C 1
ATOM 5856 O O . SER A 1 733 ? 37.316 14.044 -50.898 1.00 90.00 733 SER A O 1
ATOM 5858 N N . ASP A 1 734 ? 36.112 12.179 -51.227 1.00 89.38 734 ASP A N 1
ATOM 5859 C CA . ASP A 1 734 ? 35.990 12.330 -52.677 1.00 89.38 734 ASP A CA 1
ATOM 5860 C C . ASP A 1 734 ? 34.829 11.467 -53.206 1.00 89.38 734 ASP A C 1
ATOM 5862 O O . ASP A 1 734 ? 34.465 10.445 -52.611 1.00 89.38 734 ASP A O 1
ATOM 5866 N N . LEU A 1 735 ? 34.233 11.878 -54.324 1.00 90.38 735 LEU A N 1
ATOM 5867 C CA . LEU A 1 735 ? 33.100 11.214 -54.965 1.00 90.38 735 LEU A CA 1
ATOM 5868 C C . LEU A 1 735 ? 33.255 11.258 -56.484 1.00 90.38 735 LEU A C 1
ATOM 5870 O O . LEU A 1 735 ? 33.353 12.321 -57.098 1.00 90.38 735 LEU A O 1
ATOM 5874 N N . HIS A 1 736 ? 33.183 10.090 -57.110 1.00 90.06 736 HIS A N 1
ATOM 5875 C CA . HIS A 1 736 ? 33.134 9.950 -58.559 1.00 90.06 736 HIS A CA 1
ATOM 5876 C C . HIS A 1 736 ? 31.886 9.170 -58.949 1.00 90.06 736 HIS A C 1
ATOM 5878 O O . HIS A 1 736 ? 31.829 7.952 -58.789 1.00 90.06 736 HIS A O 1
ATOM 5884 N N . SER A 1 737 ? 30.882 9.874 -59.463 1.00 86.38 737 SER A N 1
ATOM 5885 C CA . SER A 1 737 ? 29.605 9.281 -59.852 1.00 86.38 737 SER A CA 1
ATOM 5886 C C . SER A 1 737 ? 29.253 9.577 -61.303 1.00 86.38 737 SER A C 1
ATOM 5888 O O . SER A 1 737 ? 29.318 10.727 -61.731 1.00 86.38 737 SER A O 1
ATOM 5890 N N . ASP A 1 738 ? 28.797 8.550 -62.008 1.00 83.00 738 ASP A N 1
ATOM 5891 C CA . ASP A 1 738 ? 28.184 8.609 -63.334 1.00 83.00 738 ASP A CA 1
ATOM 5892 C C . ASP A 1 738 ? 26.832 7.853 -63.322 1.00 83.00 738 ASP A C 1
ATOM 5894 O O . ASP A 1 738 ? 26.434 7.267 -62.306 1.00 83.00 738 ASP A O 1
ATOM 5898 N N . GLU A 1 739 ? 26.100 7.831 -64.440 1.00 76.44 739 GLU A N 1
ATOM 5899 C CA . GLU A 1 739 ? 24.758 7.232 -64.539 1.00 76.44 739 GLU A CA 1
ATOM 5900 C C . GLU A 1 739 ? 24.716 5.716 -64.258 1.00 76.44 739 GLU A C 1
ATOM 5902 O O . GLU A 1 739 ? 23.648 5.167 -63.944 1.00 76.44 739 GLU A O 1
ATOM 5907 N N . GLN A 1 740 ? 25.858 5.030 -64.372 1.00 81.88 740 GLN A N 1
ATOM 5908 C CA . GLN A 1 740 ? 25.976 3.578 -64.195 1.00 81.88 740 GLN A CA 1
ATOM 5909 C C . GLN A 1 740 ? 26.799 3.148 -62.977 1.00 81.88 740 GLN A C 1
ATOM 5911 O O . GLN A 1 740 ? 26.639 2.010 -62.530 1.00 81.88 740 GLN A O 1
ATOM 5916 N N . LYS A 1 741 ? 27.663 4.017 -62.441 1.00 90.62 741 LYS A N 1
ATOM 5917 C CA . LYS A 1 741 ? 28.600 3.673 -61.367 1.00 90.62 741 LYS A CA 1
ATOM 5918 C C . LYS A 1 741 ? 28.880 4.868 -60.461 1.00 90.62 741 LYS A C 1
ATOM 5920 O O . LYS A 1 741 ? 29.102 5.969 -60.950 1.00 90.62 741 LYS A O 1
ATOM 5925 N N . SER A 1 742 ? 28.943 4.630 -59.158 1.00 92.50 742 SER A N 1
ATOM 5926 C CA . SER A 1 742 ? 29.373 5.594 -58.147 1.00 92.50 742 SER A CA 1
ATOM 5927 C C . SER A 1 742 ? 30.488 4.993 -57.306 1.00 92.50 742 SER A C 1
ATOM 5929 O O . SER A 1 742 ? 30.376 3.849 -56.871 1.00 92.50 742 SER A O 1
ATOM 5931 N N . ILE A 1 743 ? 31.561 5.748 -57.092 1.00 92.69 743 ILE A N 1
ATOM 5932 C CA . ILE A 1 743 ? 32.661 5.413 -56.191 1.00 92.69 743 ILE A CA 1
ATOM 5933 C C . ILE A 1 743 ? 32.795 6.555 -55.188 1.00 92.69 743 ILE A C 1
ATOM 5935 O O . ILE A 1 743 ? 33.132 7.677 -55.562 1.00 92.69 743 ILE A O 1
ATOM 5939 N N . SER A 1 744 ? 32.552 6.251 -53.921 1.00 92.94 744 SER A N 1
ATOM 5940 C CA . SER A 1 744 ? 32.673 7.184 -52.805 1.00 92.94 744 SER A CA 1
ATOM 5941 C C . SER A 1 744 ? 33.853 6.792 -51.919 1.00 92.94 744 SER A C 1
ATOM 5943 O O . SER A 1 744 ? 34.001 5.615 -51.574 1.00 92.94 744 SER A O 1
ATOM 5945 N N . TYR A 1 745 ? 34.659 7.772 -51.517 1.00 93.12 745 TYR A N 1
ATOM 5946 C CA . TYR A 1 745 ? 35.797 7.593 -50.616 1.00 93.12 745 TYR A CA 1
ATOM 5947 C C . TYR A 1 745 ? 35.514 8.257 -49.271 1.00 93.12 745 TYR A C 1
ATOM 5949 O O . TYR A 1 745 ? 35.184 9.440 -49.216 1.00 93.12 745 TYR A O 1
ATOM 5957 N N . TYR A 1 746 ? 35.641 7.490 -48.197 1.00 93.94 746 TYR A N 1
ATOM 5958 C CA . TYR A 1 746 ? 35.245 7.860 -46.849 1.00 93.94 746 TYR A CA 1
ATOM 5959 C C . TYR A 1 746 ? 36.407 7.692 -45.870 1.00 93.94 746 TYR A C 1
ATOM 5961 O O . TYR A 1 746 ? 36.975 6.607 -45.766 1.00 93.94 746 TYR A O 1
ATOM 5969 N N . SER A 1 747 ? 36.716 8.726 -45.094 1.00 92.88 747 SER A N 1
ATOM 5970 C CA . SER A 1 747 ? 37.768 8.705 -44.074 1.00 92.88 747 SER A CA 1
ATOM 5971 C C . SER A 1 747 ? 37.212 8.900 -42.669 1.00 92.88 747 SER A C 1
ATOM 5973 O O . SER A 1 747 ? 36.320 9.717 -42.416 1.00 92.88 747 SER A O 1
ATOM 5975 N N . ALA A 1 748 ? 37.765 8.151 -41.723 1.00 92.69 748 ALA A N 1
ATOM 5976 C CA . ALA A 1 748 ? 37.451 8.307 -40.316 1.00 92.69 748 ALA A CA 1
ATOM 5977 C C . ALA A 1 748 ? 38.622 7.910 -39.418 1.00 92.69 748 ALA A C 1
ATOM 5979 O O . ALA A 1 748 ? 39.565 7.262 -39.859 1.00 92.69 748 ALA A O 1
ATOM 5980 N N . LYS A 1 749 ? 38.546 8.295 -38.148 1.00 91.62 749 LYS A N 1
ATOM 5981 C CA . LYS A 1 749 ? 39.547 8.015 -37.120 1.00 91.62 749 LYS A CA 1
ATOM 5982 C C . LYS A 1 749 ? 38.911 7.308 -35.931 1.00 91.62 749 LYS A C 1
ATOM 5984 O O . LYS A 1 749 ? 37.765 7.593 -35.583 1.00 91.62 749 LYS A O 1
ATOM 5989 N N . SER A 1 750 ? 39.642 6.386 -35.317 1.00 89.69 750 SER A N 1
ATOM 5990 C CA . SER A 1 750 ? 39.224 5.729 -34.082 1.00 89.69 750 SER A CA 1
ATOM 5991 C C . SER A 1 750 ? 39.281 6.703 -32.898 1.00 89.69 750 SER A C 1
ATOM 5993 O O . SER A 1 750 ? 40.239 7.458 -32.756 1.00 89.69 750 SER A O 1
ATOM 5995 N N . ASN A 1 751 ? 38.284 6.667 -32.011 1.00 86.31 751 ASN A N 1
ATOM 5996 C CA . ASN A 1 751 ? 38.356 7.346 -30.706 1.00 86.31 751 ASN A CA 1
ATOM 5997 C C . ASN A 1 751 ? 38.916 6.442 -29.585 1.00 86.31 751 ASN A C 1
ATOM 5999 O O . ASN A 1 751 ? 39.030 6.879 -28.444 1.00 86.31 751 ASN A O 1
ATOM 6003 N N . LEU A 1 752 ? 39.268 5.190 -29.905 1.00 84.81 752 LEU A N 1
ATOM 6004 C CA . LEU A 1 752 ? 39.888 4.225 -28.988 1.00 84.81 752 LEU A CA 1
ATOM 6005 C C . LEU A 1 752 ? 41.407 4.127 -29.181 1.00 84.81 752 LEU A C 1
ATOM 6007 O O . LEU A 1 752 ? 42.139 3.775 -28.259 1.00 84.81 752 LEU A O 1
ATOM 6011 N N . SER A 1 753 ? 41.879 4.386 -30.400 1.00 82.31 753 SER A N 1
ATOM 6012 C CA . SER A 1 753 ? 43.271 4.207 -30.811 1.00 82.31 753 SER A CA 1
ATOM 6013 C C . SER A 1 753 ? 43.684 5.278 -31.817 1.00 82.31 753 SER A C 1
ATOM 6015 O O . SER A 1 753 ? 42.842 5.988 -32.353 1.00 82.31 753 SER A O 1
ATOM 6017 N N . ASP A 1 754 ? 44.975 5.370 -32.130 1.00 83.25 754 ASP A N 1
ATOM 6018 C CA . ASP A 1 754 ? 45.485 6.291 -33.157 1.00 83.25 754 ASP A CA 1
ATOM 6019 C C . ASP A 1 754 ? 45.340 5.724 -34.590 1.00 83.25 754 ASP A C 1
ATOM 6021 O O . ASP A 1 754 ? 46.158 5.988 -35.467 1.00 83.25 754 ASP A O 1
ATOM 6025 N N . SER A 1 755 ? 44.331 4.873 -34.809 1.00 89.44 755 SER A N 1
ATOM 6026 C CA . SER A 1 755 ? 44.078 4.185 -36.081 1.00 89.44 755 SER A CA 1
ATOM 6027 C C . SER A 1 755 ? 43.123 4.985 -36.961 1.00 89.44 755 SER A C 1
ATOM 6029 O O . SER A 1 755 ? 42.075 5.440 -36.495 1.00 89.44 755 SER A O 1
ATOM 6031 N N . ASP A 1 756 ? 43.451 5.079 -38.248 1.00 92.88 756 ASP A N 1
ATOM 6032 C CA . ASP A 1 756 ? 42.628 5.730 -39.267 1.00 92.88 756 ASP A CA 1
ATOM 6033 C C . ASP A 1 756 ? 42.008 4.671 -40.195 1.00 92.88 756 ASP A C 1
ATOM 6035 O O . ASP A 1 756 ? 42.656 3.683 -40.559 1.00 92.88 756 ASP A O 1
ATOM 6039 N N . TYR A 1 757 ? 40.754 4.873 -40.592 1.00 92.62 757 TYR A N 1
ATOM 6040 C CA . TYR A 1 757 ? 39.994 4.003 -41.487 1.00 92.62 757 TYR A CA 1
ATOM 6041 C C . TYR A 1 757 ? 39.719 4.718 -42.808 1.00 92.62 757 TYR A C 1
ATOM 6043 O O . TYR A 1 757 ? 39.164 5.818 -42.835 1.00 92.62 757 TYR A O 1
ATOM 6051 N N . PHE A 1 758 ? 40.069 4.058 -43.909 1.00 93.69 758 PHE A N 1
ATOM 6052 C CA . PHE A 1 758 ? 39.890 4.557 -45.270 1.00 93.69 758 PHE A CA 1
ATOM 6053 C C . PHE A 1 758 ? 38.982 3.599 -46.036 1.00 93.69 758 PHE A C 1
ATOM 6055 O O . PHE A 1 758 ? 39.407 2.516 -46.441 1.00 93.69 758 PHE A O 1
ATOM 6062 N N . LEU A 1 759 ? 37.724 3.983 -46.225 1.00 93.50 759 LEU A N 1
ATOM 6063 C CA . LEU A 1 759 ? 36.671 3.159 -46.802 1.00 93.50 759 LEU A CA 1
ATOM 6064 C C . LEU A 1 759 ? 36.330 3.613 -48.223 1.00 93.50 759 LEU A C 1
ATOM 6066 O O . LEU A 1 759 ? 36.146 4.788 -48.506 1.00 93.50 759 LEU A O 1
ATOM 6070 N N . MET A 1 760 ? 36.227 2.657 -49.133 1.00 93.94 760 MET A N 1
ATOM 6071 C CA . MET A 1 760 ? 35.812 2.856 -50.515 1.00 93.94 760 MET A CA 1
ATOM 6072 C C . MET A 1 760 ? 34.498 2.109 -50.732 1.00 93.94 760 MET A C 1
ATOM 6074 O O . MET A 1 760 ? 34.447 0.903 -50.502 1.00 93.94 760 MET A O 1
ATOM 6078 N N . SER A 1 761 ? 33.456 2.814 -51.168 1.00 93.44 761 SER A N 1
ATOM 6079 C CA . SER A 1 761 ? 32.134 2.256 -51.473 1.00 93.44 761 SER A CA 1
ATOM 6080 C C . SER A 1 761 ? 31.844 2.413 -52.963 1.00 93.44 761 SER A C 1
ATOM 6082 O O . SER A 1 761 ? 31.891 3.522 -53.495 1.00 93.44 761 SER A O 1
ATOM 6084 N N . ILE A 1 762 ? 31.587 1.302 -53.645 1.00 93.25 762 ILE A N 1
ATOM 6085 C CA . ILE A 1 762 ? 31.367 1.207 -55.085 1.00 93.25 762 ILE A CA 1
ATOM 6086 C C . ILE A 1 762 ? 29.952 0.684 -55.314 1.00 93.25 762 ILE A C 1
ATOM 6088 O O . ILE A 1 762 ? 29.620 -0.422 -54.902 1.00 93.25 762 ILE A O 1
ATOM 6092 N N . ILE A 1 763 ? 29.126 1.454 -56.015 1.00 92.06 763 ILE A N 1
ATOM 6093 C CA . ILE A 1 763 ? 27.781 1.043 -56.427 1.00 92.06 763 ILE A CA 1
ATOM 6094 C C . ILE A 1 763 ? 27.734 1.030 -57.947 1.00 92.06 763 ILE A C 1
ATOM 6096 O O . ILE A 1 763 ? 28.035 2.044 -58.572 1.00 92.06 763 ILE A O 1
ATOM 6100 N N . GLN A 1 764 ? 27.332 -0.084 -58.553 1.00 91.69 764 GLN A N 1
ATOM 6101 C CA . GLN A 1 764 ? 27.225 -0.202 -60.009 1.00 91.69 764 GLN A CA 1
ATOM 6102 C C . GLN A 1 764 ? 25.934 -0.893 -60.452 1.00 91.69 764 GLN A C 1
ATOM 6104 O O . GLN A 1 764 ? 25.455 -1.826 -59.806 1.00 91.69 764 GLN A O 1
ATOM 6109 N N . LYS A 1 765 ? 25.371 -0.439 -61.576 1.00 87.56 765 LYS A N 1
ATOM 6110 C CA . LYS A 1 765 ? 24.269 -1.128 -62.261 1.00 87.56 765 LYS A CA 1
ATOM 6111 C C . LYS A 1 765 ? 24.825 -2.296 -63.069 1.00 87.56 765 LYS A C 1
ATOM 6113 O O . LYS A 1 765 ? 25.785 -2.127 -63.818 1.00 87.56 765 LYS A O 1
ATOM 6118 N N . THR A 1 766 ? 24.198 -3.461 -62.967 1.00 81.06 766 THR A N 1
ATOM 6119 C CA . THR A 1 766 ? 24.532 -4.615 -63.803 1.00 81.06 766 THR A CA 1
ATOM 6120 C C . THR A 1 766 ? 23.582 -4.709 -65.012 1.00 81.06 766 THR A C 1
ATOM 6122 O O . THR A 1 766 ? 22.478 -4.156 -64.989 1.00 81.06 766 THR A O 1
ATOM 6125 N N . PRO A 1 767 ? 23.957 -5.445 -66.077 1.00 71.69 767 PRO A N 1
ATOM 6126 C CA . PRO A 1 767 ? 23.134 -5.603 -67.283 1.00 71.69 767 PRO A CA 1
ATOM 6127 C C . PRO A 1 767 ? 21.775 -6.290 -67.060 1.00 71.69 767 PRO A C 1
ATOM 6129 O O . PRO A 1 767 ? 20.923 -6.258 -67.941 1.00 71.69 767 PRO A O 1
ATOM 6132 N N . GLN A 1 768 ? 21.570 -6.934 -65.908 1.00 70.00 768 GLN A N 1
ATOM 6133 C CA . GLN A 1 768 ? 20.392 -7.751 -65.590 1.00 70.00 768 GLN A CA 1
ATOM 6134 C C . GLN A 1 768 ? 19.353 -6.994 -64.745 1.00 70.00 768 GLN A C 1
ATOM 6136 O O . GLN A 1 768 ? 18.518 -7.616 -64.096 1.00 70.00 768 GLN A O 1
ATOM 6141 N N . ASN A 1 769 ? 19.383 -5.654 -64.753 1.00 69.94 769 ASN A N 1
ATOM 6142 C CA . ASN A 1 769 ? 18.535 -4.806 -63.903 1.00 69.94 769 ASN A CA 1
ATOM 6143 C C . ASN A 1 769 ? 18.775 -5.007 -62.389 1.00 69.94 769 ASN A C 1
ATOM 6145 O O . ASN A 1 769 ? 17.921 -4.667 -61.570 1.00 69.94 769 ASN A O 1
ATOM 6149 N N . THR A 1 770 ? 19.947 -5.529 -62.016 1.00 82.88 770 THR A N 1
ATOM 6150 C CA . THR A 1 770 ? 20.387 -5.676 -60.623 1.00 82.88 770 THR A CA 1
ATOM 6151 C C . THR A 1 770 ? 21.439 -4.616 -60.301 1.00 82.88 770 THR A C 1
ATOM 6153 O O . THR A 1 770 ? 22.052 -4.035 -61.200 1.00 82.88 770 THR A O 1
ATOM 6156 N N . CYS A 1 771 ? 21.633 -4.314 -59.023 1.00 87.25 771 CYS A N 1
ATOM 6157 C CA . CYS A 1 771 ? 22.688 -3.410 -58.572 1.00 87.25 771 CYS A CA 1
ATOM 6158 C C . CYS A 1 771 ? 23.685 -4.177 -57.704 1.00 87.25 771 CYS A C 1
ATOM 6160 O O . CYS A 1 771 ? 23.314 -5.106 -56.992 1.00 87.25 771 CYS A O 1
ATOM 6162 N N . GLU A 1 772 ? 24.948 -3.780 -57.750 1.00 90.81 772 GLU A N 1
ATOM 6163 C CA . GLU A 1 772 ? 26.012 -4.361 -56.936 1.00 90.81 772 GLU A CA 1
ATOM 6164 C C . GLU A 1 772 ? 26.628 -3.271 -56.058 1.00 90.81 772 GLU A C 1
ATOM 6166 O O . GLU A 1 772 ? 26.956 -2.192 -56.556 1.00 90.81 772 GLU A O 1
ATOM 6171 N N . LEU A 1 773 ? 26.734 -3.549 -54.757 1.00 91.25 773 LEU A N 1
ATOM 6172 C CA . LEU A 1 773 ? 27.392 -2.713 -53.755 1.00 91.25 773 LEU A CA 1
ATOM 6173 C C . LEU A 1 773 ? 28.645 -3.443 -53.272 1.00 91.25 773 LEU A C 1
ATOM 6175 O O . LEU A 1 773 ? 28.544 -4.514 -52.679 1.00 91.25 773 LEU A O 1
ATOM 6179 N N . GLU A 1 774 ? 29.808 -2.852 -53.490 1.00 93.69 774 GLU A N 1
ATOM 6180 C CA . GLU A 1 774 ? 31.091 -3.335 -52.991 1.00 93.69 774 GLU A CA 1
ATOM 6181 C C . GLU A 1 774 ? 31.684 -2.299 -52.035 1.00 93.69 774 GLU A C 1
ATOM 6183 O O . GLU A 1 774 ? 31.806 -1.127 -52.379 1.00 93.69 774 GLU A O 1
ATOM 6188 N N . CYS A 1 775 ? 32.075 -2.726 -50.838 1.00 93.25 775 CYS A N 1
ATOM 6189 C CA . CYS A 1 775 ? 32.747 -1.864 -49.870 1.00 93.25 775 CYS A CA 1
ATOM 6190 C C . CYS A 1 775 ? 34.079 -2.484 -49.465 1.00 93.25 775 CYS A C 1
ATOM 6192 O O . CYS A 1 775 ? 34.133 -3.660 -49.106 1.00 93.25 775 CYS A O 1
ATOM 6194 N N . VAL A 1 776 ? 35.134 -1.671 -49.460 1.00 93.69 776 VAL A N 1
ATOM 6195 C CA . VAL A 1 776 ? 36.486 -2.058 -49.046 1.00 93.69 776 VAL A CA 1
ATOM 6196 C C . VAL A 1 776 ? 36.990 -1.064 -48.007 1.00 93.69 776 VAL A C 1
ATOM 6198 O O . VAL A 1 776 ? 37.035 0.132 -48.282 1.00 93.69 776 VAL A O 1
ATOM 6201 N N . CYS A 1 777 ? 37.390 -1.536 -46.828 1.00 93.56 777 CYS A N 1
ATOM 6202 C CA . CYS A 1 777 ? 37.935 -0.698 -45.759 1.00 93.56 777 CYS A CA 1
ATOM 6203 C C . CYS A 1 777 ? 39.408 -1.048 -45.506 1.00 93.56 777 CYS A C 1
ATOM 6205 O O . CYS A 1 777 ? 39.741 -2.226 -45.373 1.00 93.56 777 CYS A O 1
ATOM 6207 N N . TYR A 1 778 ? 40.274 -0.033 -45.455 1.00 92.94 778 TYR A N 1
ATOM 6208 C CA . TYR A 1 778 ? 41.721 -0.144 -45.246 1.00 92.94 778 TYR A CA 1
ATOM 6209 C C . TYR A 1 778 ? 42.124 0.533 -43.930 1.00 92.94 778 TYR A C 1
ATOM 6211 O O . TYR A 1 778 ? 41.726 1.674 -43.686 1.00 92.94 778 TYR A O 1
ATOM 6219 N N . SER A 1 779 ? 42.944 -0.131 -43.111 1.00 91.62 779 SER A N 1
ATOM 6220 C CA . SER A 1 779 ? 43.476 0.435 -41.862 1.00 91.62 779 SER A CA 1
ATOM 6221 C C . SER A 1 779 ? 44.684 -0.354 -41.344 1.00 91.62 779 SER A C 1
ATOM 6223 O O . SER A 1 779 ? 44.941 -1.486 -41.757 1.00 91.62 779 SER A O 1
ATOM 6225 N N . ASN A 1 780 ? 45.420 0.219 -40.395 1.00 87.75 780 ASN A N 1
ATOM 6226 C CA . ASN A 1 780 ? 46.374 -0.506 -39.556 1.00 87.75 780 ASN A CA 1
ATOM 6227 C C . ASN A 1 780 ? 45.683 -1.374 -38.478 1.00 87.75 780 ASN A C 1
ATOM 6229 O O . ASN A 1 780 ? 46.292 -2.340 -38.016 1.00 87.75 780 ASN A O 1
ATOM 6233 N N . ASP A 1 781 ? 44.422 -1.095 -38.130 1.00 87.44 781 ASP A N 1
ATOM 6234 C CA . ASP A 1 781 ? 43.606 -1.897 -37.212 1.00 87.44 781 ASP A CA 1
ATOM 6235 C C . ASP A 1 781 ? 42.754 -2.935 -37.961 1.00 87.44 781 ASP A C 1
ATOM 6237 O O . ASP A 1 781 ? 41.650 -2.665 -38.442 1.00 87.44 781 ASP A O 1
ATOM 6241 N N . THR A 1 782 ? 43.270 -4.160 -38.045 1.00 85.56 782 THR A N 1
ATOM 6242 C CA . THR A 1 782 ? 42.585 -5.268 -38.734 1.00 85.56 782 THR A CA 1
ATOM 6243 C C . THR A 1 782 ? 41.284 -5.697 -38.049 1.00 85.56 782 THR A C 1
ATOM 6245 O O . THR A 1 782 ? 40.321 -6.013 -38.744 1.00 85.56 782 THR A O 1
ATOM 6248 N N . VAL A 1 783 ? 41.213 -5.654 -36.715 1.00 85.38 783 VAL A N 1
ATOM 6249 C CA . VAL A 1 783 ? 40.036 -6.111 -35.957 1.00 85.38 783 VAL A CA 1
ATOM 6250 C C . VAL A 1 783 ? 38.887 -5.115 -36.104 1.00 85.38 783 VAL A C 1
ATOM 6252 O O . VAL A 1 783 ? 37.768 -5.516 -36.429 1.00 85.38 783 VAL A O 1
ATOM 6255 N N . GLY A 1 784 ? 39.154 -3.814 -35.940 1.00 84.56 784 GLY A N 1
ATOM 6256 C CA . GLY A 1 784 ? 38.145 -2.774 -36.162 1.00 84.56 784 GLY A CA 1
ATOM 6257 C C . GLY A 1 784 ? 37.658 -2.738 -37.609 1.00 84.56 784 GLY A C 1
ATOM 6258 O O . GLY A 1 784 ? 36.461 -2.602 -37.852 1.00 84.56 784 GLY A O 1
ATOM 6259 N N . THR A 1 785 ? 38.555 -2.961 -38.575 1.00 87.81 785 THR A N 1
ATOM 6260 C CA . THR A 1 785 ? 38.194 -3.027 -40.001 1.00 87.81 785 THR A CA 1
ATOM 6261 C C . THR A 1 785 ? 37.236 -4.187 -40.296 1.00 87.81 785 THR A C 1
ATOM 6263 O O . THR A 1 785 ? 36.246 -3.996 -41.003 1.00 87.81 785 THR A O 1
ATOM 6266 N N . GLU A 1 786 ? 37.483 -5.377 -39.736 1.00 89.56 786 GLU A N 1
ATOM 6267 C CA . GLU A 1 786 ? 36.586 -6.531 -39.883 1.00 89.56 786 GLU A CA 1
ATOM 6268 C C . GLU A 1 786 ? 35.196 -6.253 -39.287 1.00 89.56 786 GLU A C 1
ATOM 6270 O O . GLU A 1 786 ? 34.180 -6.566 -39.913 1.00 89.56 786 GLU A O 1
ATOM 6275 N N . LEU A 1 787 ? 35.142 -5.642 -38.098 1.00 86.88 787 LEU A N 1
ATOM 6276 C CA . LEU A 1 787 ? 33.889 -5.310 -37.412 1.00 86.88 787 LEU A CA 1
ATOM 6277 C C . LEU A 1 787 ? 33.073 -4.265 -38.180 1.00 86.88 787 LEU A C 1
ATOM 6279 O O . LEU A 1 787 ? 31.894 -4.501 -38.433 1.00 86.88 787 LEU A O 1
ATOM 6283 N N . ILE A 1 788 ? 33.699 -3.171 -38.632 1.00 88.75 788 ILE A N 1
ATOM 6284 C CA . ILE A 1 788 ? 33.038 -2.138 -39.448 1.00 88.75 788 ILE A CA 1
ATOM 6285 C C . ILE A 1 788 ? 32.418 -2.766 -40.701 1.00 88.75 788 ILE A C 1
ATOM 6287 O O . ILE A 1 788 ? 31.266 -2.489 -41.031 1.00 88.75 788 ILE A O 1
ATOM 6291 N N . ILE A 1 789 ? 33.153 -3.645 -41.389 1.00 90.94 789 ILE A N 1
ATOM 6292 C CA . ILE A 1 789 ? 32.644 -4.339 -42.574 1.00 90.94 789 ILE A CA 1
ATOM 6293 C C . ILE A 1 789 ? 31.455 -5.245 -42.227 1.00 90.94 789 ILE A C 1
ATOM 6295 O O . ILE A 1 789 ? 30.432 -5.170 -42.907 1.00 90.94 789 ILE A O 1
ATOM 6299 N N . LYS A 1 790 ? 31.530 -6.052 -41.160 1.00 89.19 790 LYS A N 1
ATOM 6300 C CA . LYS A 1 790 ? 30.405 -6.900 -40.719 1.00 89.19 790 LYS A CA 1
ATOM 6301 C C . LYS A 1 790 ? 29.156 -6.085 -40.376 1.00 89.19 790 LYS A C 1
ATOM 6303 O O . LYS A 1 790 ? 28.055 -6.464 -40.774 1.00 89.19 790 LYS A O 1
ATOM 6308 N N . GLU A 1 791 ? 29.320 -4.962 -39.683 1.00 89.25 791 GLU A N 1
ATOM 6309 C CA . GLU A 1 791 ? 28.217 -4.067 -39.319 1.00 89.25 791 GLU A CA 1
ATOM 6310 C C . GLU A 1 791 ? 27.580 -3.403 -40.542 1.00 89.25 791 GLU A C 1
ATOM 6312 O O . GLU A 1 791 ? 26.356 -3.291 -40.616 1.00 89.25 791 GLU A O 1
ATOM 6317 N N . LEU A 1 792 ? 28.387 -3.002 -41.530 1.00 89.69 792 LEU A N 1
ATOM 6318 C CA . LEU A 1 792 ? 27.875 -2.468 -42.791 1.00 89.69 792 LEU A CA 1
ATOM 6319 C C . LEU A 1 792 ? 27.103 -3.533 -43.574 1.00 89.69 792 LEU A C 1
ATOM 6321 O O . LEU A 1 792 ? 26.004 -3.239 -44.041 1.00 89.69 792 LEU A O 1
ATOM 6325 N N . ILE A 1 793 ? 27.614 -4.767 -43.672 1.00 90.75 793 ILE A N 1
ATOM 6326 C CA . ILE A 1 793 ? 26.896 -5.876 -44.326 1.00 90.75 793 ILE A CA 1
ATOM 6327 C C . ILE A 1 793 ? 25.503 -6.042 -43.713 1.00 90.75 793 ILE A C 1
ATOM 6329 O O . ILE A 1 793 ? 24.522 -6.100 -44.457 1.00 90.75 793 ILE A O 1
ATOM 6333 N N . ALA A 1 794 ? 25.406 -6.082 -42.380 1.00 88.19 794 ALA A N 1
ATOM 6334 C CA . ALA A 1 794 ? 24.130 -6.209 -41.678 1.00 88.19 794 ALA A CA 1
ATOM 6335 C C . ALA A 1 794 ? 23.199 -5.016 -41.965 1.00 88.19 794 ALA A C 1
ATOM 6337 O O . ALA A 1 794 ? 22.071 -5.209 -42.412 1.00 88.19 794 ALA A O 1
ATOM 6338 N N . ALA A 1 795 ? 23.694 -3.782 -41.814 1.00 86.56 795 ALA A N 1
ATOM 6339 C CA . ALA A 1 795 ? 22.900 -2.566 -41.998 1.00 86.56 795 ALA A CA 1
ATOM 6340 C C . ALA A 1 795 ? 22.352 -2.403 -43.430 1.00 86.56 795 ALA A C 1
ATOM 6342 O O . ALA A 1 795 ? 21.185 -2.034 -43.626 1.00 86.56 795 ALA A O 1
ATOM 6343 N N . PHE A 1 796 ? 23.177 -2.698 -44.441 1.00 88.81 796 PHE A N 1
ATOM 6344 C CA . PHE A 1 796 ? 22.745 -2.688 -45.838 1.00 88.81 796 PHE A CA 1
ATOM 6345 C C . PHE A 1 796 ? 21.741 -3.808 -46.117 1.00 88.81 796 PHE A C 1
ATOM 6347 O O . PHE A 1 796 ? 20.703 -3.536 -46.719 1.00 88.81 796 PHE A O 1
ATOM 6354 N N . SER A 1 797 ? 22.005 -5.028 -45.639 1.00 89.56 797 SER A N 1
ATOM 6355 C CA . SER A 1 797 ? 21.104 -6.175 -45.809 1.00 89.56 797 SER A CA 1
ATOM 6356 C C . SER A 1 797 ? 19.717 -5.900 -45.230 1.00 89.56 797 SER A C 1
ATOM 6358 O O . SER A 1 797 ? 18.719 -6.071 -45.928 1.00 89.56 797 SER A O 1
ATOM 6360 N N . ASP A 1 798 ? 19.643 -5.379 -44.004 1.00 87.12 798 ASP A N 1
ATOM 6361 C CA . ASP A 1 798 ? 18.373 -5.061 -43.346 1.00 87.12 798 ASP A CA 1
ATOM 6362 C C . ASP A 1 798 ? 17.587 -3.986 -44.101 1.00 87.12 798 ASP A C 1
ATOM 6364 O O . ASP A 1 798 ? 16.378 -4.125 -44.296 1.00 87.12 798 ASP A O 1
ATOM 6368 N N . SER A 1 799 ? 18.257 -2.932 -44.580 1.00 87.88 799 SER A N 1
ATOM 6369 C CA . SER A 1 799 ? 17.610 -1.847 -45.338 1.00 87.88 799 SER A CA 1
ATOM 6370 C C . SER A 1 799 ? 17.075 -2.323 -46.695 1.00 87.88 799 SER A C 1
ATOM 6372 O O . SER A 1 799 ? 15.988 -1.924 -47.125 1.00 87.88 799 SER A O 1
ATOM 6374 N N . ILE A 1 800 ? 17.823 -3.207 -47.361 1.00 88.38 800 ILE A N 1
ATOM 6375 C CA . ILE A 1 800 ? 17.421 -3.843 -48.620 1.00 88.38 800 ILE A CA 1
ATOM 6376 C C . ILE A 1 800 ? 16.186 -4.724 -48.395 1.00 88.38 800 ILE A C 1
ATOM 6378 O O . ILE A 1 800 ? 15.201 -4.596 -49.120 1.00 88.38 800 ILE A O 1
ATOM 6382 N N . LEU A 1 801 ? 16.192 -5.564 -47.359 1.00 88.12 801 LEU A N 1
ATOM 6383 C CA . LEU A 1 801 ? 15.073 -6.458 -47.052 1.00 88.12 801 LEU A CA 1
ATOM 6384 C C . LEU A 1 801 ? 13.809 -5.686 -46.634 1.00 88.12 801 LEU A C 1
ATOM 6386 O O . LEU A 1 801 ? 12.718 -6.006 -47.105 1.00 88.12 801 LEU A O 1
ATOM 6390 N N . HIS A 1 802 ? 13.936 -4.622 -45.831 1.00 87.12 802 HIS A N 1
ATOM 6391 C CA . HIS A 1 802 ? 12.802 -3.777 -45.420 1.00 87.12 802 HIS A CA 1
ATOM 6392 C C . HIS A 1 802 ? 12.118 -3.056 -46.588 1.00 87.12 802 HIS A C 1
ATOM 6394 O O . HIS A 1 802 ? 10.934 -2.735 -46.505 1.00 87.12 802 HIS A O 1
ATOM 6400 N N . THR A 1 803 ? 12.839 -2.803 -47.683 1.00 85.81 803 THR A N 1
ATOM 6401 C CA . THR A 1 803 ? 12.271 -2.195 -48.897 1.00 85.81 803 THR A CA 1
ATOM 6402 C C . THR A 1 803 ? 11.692 -3.216 -49.879 1.00 85.81 803 THR A C 1
ATOM 6404 O O . THR A 1 803 ? 11.207 -2.832 -50.941 1.00 85.81 803 THR A O 1
ATOM 6407 N N . GLY A 1 804 ? 11.684 -4.506 -49.517 1.00 82.19 804 GLY A N 1
ATOM 6408 C CA . GLY A 1 804 ? 11.200 -5.600 -50.362 1.00 82.19 804 GLY A CA 1
ATOM 6409 C C . GLY A 1 804 ? 12.227 -6.103 -51.383 1.00 82.19 804 GLY A C 1
ATOM 6410 O O . GLY A 1 804 ? 11.873 -6.889 -52.264 1.00 82.19 804 GLY A O 1
ATOM 6411 N N . GLY A 1 805 ? 13.481 -5.656 -51.277 1.00 84.75 805 GLY A N 1
ATOM 6412 C CA . GLY A 1 805 ? 14.593 -6.117 -52.099 1.00 84.75 805 GLY A CA 1
ATOM 6413 C C . GLY A 1 805 ? 15.058 -7.531 -51.750 1.00 84.75 805 GLY A C 1
ATOM 6414 O O . GLY A 1 805 ? 14.726 -8.081 -50.699 1.00 84.75 805 GLY A O 1
ATOM 6415 N N . LYS A 1 806 ? 15.856 -8.126 -52.639 1.00 84.88 806 LYS A N 1
ATOM 6416 C CA . LYS A 1 806 ? 16.457 -9.455 -52.464 1.00 84.88 806 LYS A CA 1
ATOM 6417 C C . LYS A 1 806 ? 17.975 -9.385 -52.586 1.00 84.88 806 LYS A C 1
ATOM 6419 O O . LYS A 1 806 ? 18.495 -8.699 -53.463 1.00 84.88 806 LYS A O 1
ATOM 6424 N N . LEU A 1 807 ? 18.658 -10.122 -51.714 1.00 85.12 807 LEU A N 1
ATOM 6425 C CA . LEU A 1 807 ? 20.096 -10.381 -51.784 1.00 85.12 807 LEU A CA 1
ATOM 6426 C C . LEU A 1 807 ? 20.314 -11.656 -52.613 1.00 85.12 807 LEU A C 1
ATOM 6428 O O . LEU A 1 807 ? 19.639 -12.654 -52.352 1.00 85.12 807 LEU A O 1
ATOM 6432 N N . VAL A 1 808 ? 21.197 -11.599 -53.614 1.00 77.50 808 VAL A N 1
ATOM 6433 C CA . VAL A 1 808 ? 21.427 -12.668 -54.612 1.00 77.50 808 VAL A CA 1
ATOM 6434 C C . VAL A 1 808 ? 22.799 -13.305 -54.470 1.00 77.50 808 VAL A C 1
ATOM 6436 O O . VAL A 1 808 ? 23.788 -12.545 -54.346 1.00 77.50 808 VAL A O 1
#

pLDDT: mean 86.23, std 9.11, range [36.41, 97.12]